Protein AF-0000000083149030 (afdb_homodimer)

Foldseek 3Di:
DDDDDDDDDPDDDDDDDDPPPDPPDPPDDPPPPPPPPPPLPFPDDDPPPPPPPPPCVVPQFQWDDFPHRTDHSVLLVVLLSLCVVAQCVVPVLDDSVQDLVRLCVQPVLLSLLSSLLSLLPDDVDVCSNVVCQVRSVVCLVCLLVDPGDLSSSLNSLLSCLFAPGFDDLVDADCNQVSLVSSLVSLVLQPLLPQQCSCVSDPDNDDGDDPVSNLSSPLSNLSSLLSNLLSCLLLLHQRDACPVSNPDPVVVVVSLVVDDLLSSLSSVLSNLLNVLLVVLVVLPLPDHDPVSLVVNVVSLVVSLVVLVVSCVSDNRLVSNLSSLLSNLLSLLLNLSDDPCSQVDCSLQVNLVSLLVNLVSVVVVCVVHPFLLSGTPSSVSSLLSSLLSLLLSLPADDHPPHPNVSSVVSNVSSLVSLVRNDSDPLGLSNLSSVLSVCSSPDQPAQADPVSHGNSHQPAGSSRSCSSVLSSVVSSCCVQPPVNPDPPPPPPPPVPPPPPPPDPDDPCPPPVPPPPPPPPSPNCPSSSCSNVCSSPPDPPPDDPDDDDDDDPDPDDPPPD/DPPDPDDPDPDDDDDDDPPPPDDPDPPDDPPPPPPPPPPLPFPDDDPPPPPPVPPCVVPQFQWDDFPHRTDHSVLLVVLLSLCVVAQCVVPVLDDSVQDLVRLCVQPVLLSVLSSLLSLLPDDVDVCSNVVCQVRSVVCLVCLLVDPGDLSSSLNSLLSCLFAPGFDDLVDADCNQVSLVSSLVSLVLQPLLPQQCSCVSDPDRDDGDDPVSNLSSPLSNLSSLLSNLLSCLLLLHQRDACPPSNPDPVVVVVSLVVDDLLSSLSSVLSNLLNVLLVVLVVLPLPDHDPVSLVVNVVSLVVSLVVLVVSCVSDNRLVSNLSSLLSNLLSLLLNLSDDPCSQVDCSLQVNLVSLLVNLVSVVVVCVVHPFLLSGTPSSVSSLLSSLLSLLLSLPADDHPPHPNVSSVVSNVSSLVSLVRNDSDPLALSNLSSVLSVCSSPDQPQQADPVSHGNSHQPAGSSRSCRSVLSSVVSSCCVQPPVNPPPPPPPPPPVPPPPPPPDDPDDCPPDVPPPPPPPPSPNCPSSSCSNVCSSVPDPPPDDDDDDDDDDPDPPDPPPD

Structure (mmCIF, N/CA/C/O backbone):
data_AF-0000000083149030-model_v1
#
loop_
_entity.id
_entity.type
_entity.pdbx_description
1 polymer 'Transcription factor domain-containing protein'
#
loop_
_atom_site.group_PDB
_atom_site.id
_atom_site.type_symbol
_atom_site.label_atom_id
_atom_site.label_alt_id
_atom_site.label_comp_id
_atom_site.label_asym_id
_atom_site.label_entity_id
_atom_site.label_seq_id
_atom_site.pdbx_PDB_ins_code
_atom_site.Cartn_x
_atom_site.Cartn_y
_atom_site.Cartn_z
_atom_site.occupancy
_atom_site.B_iso_or_equiv
_atom_site.auth_seq_id
_atom_site.auth_comp_id
_atom_site.auth_asym_id
_atom_site.auth_atom_id
_atom_site.pdbx_PDB_model_num
ATOM 1 N N . MET A 1 1 ? 42.281 -19.828 34.594 1 16.59 1 MET A N 1
ATOM 2 C CA . MET A 1 1 ? 42.656 -21.078 35.219 1 16.59 1 MET A CA 1
ATOM 3 C C . MET A 1 1 ? 41.5 -21.719 35.938 1 16.59 1 MET A C 1
ATOM 5 O O . MET A 1 1 ? 41.469 -22.938 36.156 1 16.59 1 MET A O 1
ATOM 9 N N . LEU A 1 2 ? 40.812 -20.938 36.781 1 17.39 2 LEU A N 1
ATOM 10 C CA . LEU A 1 2 ? 40.312 -21.516 38.031 1 17.39 2 LEU A CA 1
ATOM 11 C C . LEU A 1 2 ? 39.25 -22.562 37.781 1 17.39 2 LEU A C 1
ATOM 13 O O . LEU A 1 2 ? 38.344 -22.344 36.969 1 17.39 2 LEU A O 1
ATOM 17 N N . THR A 1 3 ? 39.375 -23.875 38.25 1 16.48 3 THR A N 1
ATOM 18 C CA . THR A 1 3 ? 39.344 -25.297 38.5 1 16.48 3 THR A CA 1
ATOM 19 C C . THR A 1 3 ? 38.094 -25.688 39.25 1 16.48 3 THR A C 1
ATOM 21 O O . THR A 1 3 ? 37.812 -26.875 39.469 1 16.48 3 THR A O 1
ATOM 24 N N . ALA A 1 4 ? 37.594 -24.719 40.062 1 15.48 4 ALA A N 1
ATOM 25 C CA . ALA A 1 4 ? 37.219 -25.344 41.312 1 15.48 4 ALA A CA 1
ATOM 26 C C . ALA A 1 4 ? 36.094 -26.344 41.125 1 15.48 4 ALA A C 1
ATOM 28 O O . ALA A 1 4 ? 36.125 -27.438 41.719 1 15.48 4 ALA A O 1
ATOM 29 N N . ALA A 1 5 ? 34.875 -25.969 40.719 1 15.55 5 ALA A N 1
ATOM 30 C CA . ALA A 1 5 ? 33.781 -26.234 41.656 1 15.55 5 ALA A CA 1
ATOM 31 C C . ALA A 1 5 ? 33.219 -27.625 41.469 1 15.55 5 ALA A C 1
ATOM 33 O O . ALA A 1 5 ? 32.656 -28.219 42.406 1 15.55 5 ALA A O 1
ATOM 34 N N . ALA A 1 6 ? 32.969 -28.188 40.219 1 18.39 6 ALA A N 1
ATOM 35 C CA . ALA A 1 6 ? 31.688 -28.875 40.094 1 18.39 6 ALA A CA 1
ATOM 36 C C . ALA A 1 6 ? 31.797 -30.312 40.562 1 18.39 6 ALA A C 1
ATOM 38 O O . ALA A 1 6 ? 32.219 -31.203 39.812 1 18.39 6 ALA A O 1
ATOM 39 N N . GLU A 1 7 ? 32.188 -30.547 41.688 1 17.23 7 GLU A N 1
ATOM 40 C CA . GLU A 1 7 ? 32.594 -31.906 42.062 1 17.23 7 GLU A CA 1
ATOM 41 C C . GLU A 1 7 ? 31.375 -32.844 42.156 1 17.23 7 GLU A C 1
ATOM 43 O O . GLU A 1 7 ? 31.531 -34.031 42.312 1 17.23 7 GLU A O 1
ATOM 48 N N . MET A 1 8 ? 30.141 -32.219 42.25 1 19.16 8 MET A N 1
ATOM 49 C CA . MET A 1 8 ? 29.406 -33 43.25 1 19.16 8 MET A CA 1
ATOM 50 C C . MET A 1 8 ? 29.156 -34.406 42.75 1 19.16 8 MET A C 1
ATOM 52 O O . MET A 1 8 ? 29.062 -34.656 41.562 1 19.16 8 MET A O 1
ATOM 56 N N . GLY A 1 9 ? 29.031 -35.406 43.625 1 17.94 9 GLY A N 1
ATOM 57 C CA . GLY A 1 9 ? 29.188 -36.844 43.906 1 17.94 9 GLY A CA 1
ATOM 58 C C . GLY A 1 9 ? 28.031 -37.688 43.438 1 17.94 9 GLY A C 1
ATOM 59 O O . GLY A 1 9 ? 26.875 -37.375 43.75 1 17.94 9 GLY A O 1
ATOM 60 N N . VAL A 1 10 ? 28.047 -38.219 42.25 1 19.75 10 VAL A N 1
ATOM 61 C CA . VAL A 1 10 ? 27.125 -39 41.438 1 19.75 10 VAL A CA 1
ATOM 62 C C . VAL A 1 10 ? 26.812 -40.312 42.125 1 19.75 10 VAL A C 1
ATOM 64 O O . VAL A 1 10 ? 27.688 -41.188 42.219 1 19.75 10 VAL A O 1
ATOM 67 N N . HIS A 1 11 ? 26.203 -40.188 43.25 1 18.02 11 HIS A N 1
ATOM 68 C CA . HIS A 1 11 ? 26.016 -41.406 44 1 18.02 11 HIS A CA 1
ATOM 69 C C . HIS A 1 11 ? 25.297 -42.469 43.156 1 18.02 11 HIS A C 1
ATOM 71 O O . HIS A 1 11 ? 24.469 -42.125 42.312 1 18.02 11 HIS A O 1
ATOM 77 N N . ALA A 1 12 ? 25.578 -43.844 43.312 1 18.61 12 ALA A N 1
ATOM 78 C CA . ALA A 1 12 ? 25.688 -45.156 42.625 1 18.61 12 ALA A CA 1
ATOM 79 C C . ALA A 1 12 ? 24.359 -45.906 42.688 1 18.61 12 ALA A C 1
ATOM 81 O O . ALA A 1 12 ? 24.188 -46.906 41.969 1 18.61 12 ALA A O 1
ATOM 82 N N . THR A 1 13 ? 23.359 -45.344 43.438 1 18.39 13 THR A N 1
ATOM 83 C CA . THR A 1 13 ? 22.797 -46.531 44.125 1 18.39 13 THR A CA 1
ATOM 84 C C . THR A 1 13 ? 22.172 -47.469 43.094 1 18.39 13 THR A C 1
ATOM 86 O O . THR A 1 13 ? 21.703 -47.031 42.031 1 18.39 13 THR A O 1
ATOM 89 N N . GLU A 1 14 ? 21.922 -48.875 43.406 1 17.12 14 GLU A N 1
ATOM 90 C CA . GLU A 1 14 ? 22.016 -50.281 43 1 17.12 14 GLU A CA 1
ATOM 91 C C . GLU A 1 14 ? 20.719 -50.75 42.344 1 17.12 14 GLU A C 1
ATOM 93 O O . GLU A 1 14 ? 20.75 -51.5 41.375 1 17.12 14 GLU A O 1
ATOM 98 N N . ASN A 1 15 ? 19.547 -50.344 42.844 1 19.58 15 ASN A N 1
ATOM 99 C CA . ASN A 1 15 ? 18.719 -51.5 43.156 1 19.58 15 ASN A CA 1
ATOM 100 C C . ASN A 1 15 ? 18.156 -52.125 41.875 1 19.58 15 ASN A C 1
ATOM 102 O O . ASN A 1 15 ? 17.766 -51.375 40.938 1 19.58 15 ASN A O 1
ATOM 106 N N . ASP A 1 16 ? 18.156 -53.469 41.656 1 18.02 16 ASP A N 1
ATOM 107 C CA . ASP A 1 16 ? 18.203 -54.562 40.688 1 18.02 16 ASP A CA 1
ATOM 108 C C . ASP A 1 16 ? 16.828 -54.844 40.094 1 18.02 16 ASP A C 1
ATOM 110 O O . ASP A 1 16 ? 16.734 -55.344 38.969 1 18.02 16 ASP A O 1
ATOM 114 N N . ALA A 1 17 ? 15.719 -54.781 40.906 1 21.19 17 ALA A N 1
ATOM 115 C CA . ALA A 1 17 ? 14.852 -55.938 40.781 1 21.19 17 ALA A CA 1
ATOM 116 C C . ALA A 1 17 ? 14.156 -55.969 39.438 1 21.19 17 ALA A C 1
ATOM 118 O O . ALA A 1 17 ? 13.844 -54.938 38.875 1 21.19 17 ALA A O 1
ATOM 119 N N . GLY A 1 18 ? 14.055 -57.094 38.75 1 19.19 18 GLY A N 1
ATOM 120 C CA . GLY A 1 18 ? 13.883 -57.781 37.469 1 19.19 18 GLY A CA 1
ATOM 121 C C . GLY A 1 18 ? 12.461 -57.719 36.938 1 19.19 18 GLY A C 1
ATOM 122 O O . GLY A 1 18 ? 12.125 -58.406 35.969 1 19.19 18 GLY A O 1
ATOM 123 N N . SER A 1 19 ? 11.523 -56.938 37.594 1 19.53 19 SER A N 1
ATOM 124 C CA . SER A 1 19 ? 10.195 -57.5 37.438 1 19.53 19 SER A CA 1
ATOM 125 C C . SER A 1 19 ? 9.812 -57.625 35.969 1 19.53 19 SER A C 1
ATOM 127 O O . SER A 1 19 ? 10.133 -56.75 35.156 1 19.53 19 SER A O 1
ATOM 129 N N . HIS A 1 20 ? 9.438 -58.812 35.562 1 19.25 20 HIS A N 1
ATOM 130 C CA . HIS A 1 20 ? 9.188 -59.531 34.312 1 19.25 20 HIS A CA 1
ATOM 131 C C . HIS A 1 20 ? 7.953 -59 33.594 1 19.25 20 HIS A C 1
ATOM 133 O O . HIS A 1 20 ? 7.492 -59.594 32.625 1 19.25 20 HIS A O 1
ATOM 139 N N . LEU A 1 21 ? 7.734 -57.719 33.531 1 18.78 21 LEU A N 1
ATOM 140 C CA . LEU A 1 21 ? 6.383 -57.406 33.125 1 18.78 21 LEU A CA 1
ATOM 141 C C . LEU A 1 21 ? 6.059 -58.062 31.781 1 18.78 21 LEU A C 1
ATOM 143 O O . LEU A 1 21 ? 6.875 -58.062 30.859 1 18.78 21 LEU A O 1
ATOM 147 N N . THR A 1 22 ? 5.055 -58.938 31.859 1 21.02 22 THR A N 1
ATOM 148 C CA . THR A 1 22 ? 4.453 -59.875 30.922 1 21.02 22 THR A CA 1
ATOM 149 C C . THR A 1 22 ? 4.012 -59.156 29.641 1 21.02 22 THR A C 1
ATOM 151 O O . THR A 1 22 ? 3.592 -58 29.688 1 21.02 22 THR A O 1
ATOM 154 N N . PRO A 1 23 ? 4.379 -59.719 28.453 1 20.31 23 PRO A N 1
ATOM 155 C CA . PRO A 1 23 ? 4.324 -59.219 27.078 1 20.31 23 PRO A CA 1
ATOM 156 C C . PRO A 1 23 ? 2.896 -58.938 26.594 1 20.31 23 PRO A C 1
ATOM 158 O O . PRO A 1 23 ? 2.08 -59.875 26.562 1 20.31 23 PRO A O 1
ATOM 161 N N . GLN A 1 24 ? 2.176 -57.969 27.219 1 19 24 GLN A N 1
ATOM 162 C CA . GLN A 1 24 ? 0.761 -57.906 26.875 1 19 24 GLN A CA 1
ATOM 163 C C . GLN A 1 24 ? 0.562 -58.031 25.359 1 19 24 GLN A C 1
ATOM 165 O O . GLN A 1 24 ? 1.396 -57.562 24.578 1 19 24 GLN A O 1
ATOM 170 N N . SER A 1 25 ? -0.478 -58.812 25.016 1 20.77 25 SER A N 1
ATOM 171 C CA . SER A 1 25 ? -0.995 -59.438 23.812 1 20.77 25 SER A CA 1
ATOM 172 C C . SER A 1 25 ? -1.318 -58.375 22.75 1 20.77 25 SER A C 1
ATOM 174 O O . SER A 1 25 ? -1.786 -57.281 23.062 1 20.77 25 SER A O 1
ATOM 176 N N . GLN A 1 26 ? -0.733 -58.531 21.547 1 19.78 26 GLN A N 1
ATOM 177 C CA . GLN A 1 26 ? -0.666 -57.781 20.297 1 19.78 26 GLN A CA 1
ATOM 178 C C . GLN A 1 26 ? -2.053 -57.625 19.688 1 19.78 26 GLN A C 1
ATOM 180 O O . GLN A 1 26 ? -2.686 -58.594 19.266 1 19.78 26 GLN A O 1
ATOM 185 N N . SER A 1 27 ? -2.992 -56.875 20.391 1 22.19 27 SER A N 1
ATOM 186 C CA . SER A 1 27 ? -4.336 -56.875 19.812 1 22.19 27 SER A CA 1
ATOM 187 C C . SER A 1 27 ? -4.301 -56.594 18.312 1 22.19 27 SER A C 1
ATOM 189 O O . SER A 1 27 ? -3.455 -55.844 17.844 1 22.19 27 SER A O 1
ATOM 191 N N . PRO A 1 28 ? -5.07 -57.406 17.5 1 22.83 28 PRO A N 1
ATOM 192 C CA . PRO A 1 28 ? -5.043 -57.5 16.047 1 22.83 28 PRO A CA 1
ATOM 193 C C . PRO A 1 28 ? -5.34 -56.188 15.359 1 22.83 28 PRO A C 1
ATOM 195 O O . PRO A 1 28 ? -5.945 -55.281 15.961 1 22.83 28 PRO A O 1
ATOM 198 N N . PRO A 1 29 ? -4.691 -55.875 14.172 1 21.69 29 PRO A N 1
ATOM 199 C CA . PRO A 1 29 ? -4.684 -54.625 13.406 1 21.69 29 PRO A CA 1
ATOM 200 C C . PRO A 1 29 ? -6.082 -54.188 12.953 1 21.69 29 PRO A C 1
ATOM 202 O O . PRO A 1 29 ? -6.863 -55.031 12.484 1 21.69 29 PRO A O 1
ATOM 205 N N . ILE A 1 30 ? -6.82 -53.375 13.75 1 24.25 30 ILE A N 1
ATOM 206 C CA . ILE A 1 30 ? -8.164 -52.938 13.391 1 24.25 30 ILE A CA 1
ATOM 207 C C . ILE A 1 30 ? -8.188 -52.5 11.93 1 24.25 30 ILE A C 1
ATOM 209 O O . ILE A 1 30 ? -7.367 -51.688 11.516 1 24.25 30 ILE A O 1
ATOM 213 N N . SER A 1 31 ? -8.797 -53.281 11.031 1 21.2 31 SER A N 1
ATOM 214 C CA . SER A 1 31 ? -9.008 -53.094 9.602 1 21.2 31 SER A CA 1
ATOM 215 C C . SER A 1 31 ? -9.602 -51.719 9.32 1 21.2 31 SER A C 1
ATOM 217 O O . SER A 1 31 ? -10.633 -51.344 9.898 1 21.2 31 SER A O 1
ATOM 219 N N . TYR A 1 32 ? -8.789 -50.719 9.062 1 21.17 32 TYR A N 1
ATOM 220 C CA . TYR A 1 32 ? -9.188 -49.344 8.766 1 21.17 32 TYR A CA 1
ATOM 221 C C . TYR A 1 32 ? -10.227 -49.312 7.648 1 21.17 32 TYR A C 1
ATOM 223 O O . TYR A 1 32 ? -9.984 -49.812 6.547 1 21.17 32 TYR A O 1
ATOM 231 N N . ALA A 1 33 ? -11.5 -49.5 7.996 1 25.12 33 ALA A N 1
ATOM 232 C CA . ALA A 1 33 ? -12.594 -49.406 7.027 1 25.12 33 ALA A CA 1
ATOM 233 C C . ALA A 1 33 ? -12.438 -48.188 6.129 1 25.12 33 ALA A C 1
ATOM 235 O O . ALA A 1 33 ? -12.086 -47.094 6.602 1 25.12 33 ALA A O 1
ATOM 236 N N . GLU A 1 34 ? -12.297 -48.469 4.887 1 22.64 34 GLU A N 1
ATOM 237 C CA . GLU A 1 34 ? -12.195 -47.531 3.75 1 22.64 34 GLU A CA 1
ATOM 238 C C . GLU A 1 34 ? -13.344 -46.531 3.74 1 22.64 34 GLU A C 1
ATOM 240 O O . GLU A 1 34 ? -14.492 -46.906 3.5 1 22.64 34 GLU A O 1
ATOM 245 N N . THR A 1 35 ? -13.438 -45.719 4.777 1 24.09 35 THR A N 1
ATOM 246 C CA . THR A 1 35 ? -14.562 -44.781 4.73 1 24.09 35 THR A CA 1
ATOM 247 C C . THR A 1 35 ? -14.688 -44.156 3.348 1 24.09 35 THR A C 1
ATOM 249 O O . THR A 1 35 ? -13.742 -43.562 2.846 1 24.09 35 THR A O 1
ATOM 252 N N . THR A 1 36 ? -15.586 -44.688 2.529 1 24.36 36 THR A N 1
ATOM 253 C CA . THR A 1 36 ? -15.977 -44.156 1.226 1 24.36 36 THR A CA 1
ATOM 254 C C . THR A 1 36 ? -16.281 -42.688 1.307 1 24.36 36 THR A C 1
ATOM 256 O O . THR A 1 36 ? -17.109 -42.25 2.102 1 24.36 36 THR A O 1
ATOM 259 N N . VAL A 1 37 ? -15.312 -41.844 1.188 1 26.7 37 VAL A N 1
ATOM 260 C CA . VAL A 1 37 ? -15.43 -40.406 1.122 1 26.7 37 VAL A CA 1
ATOM 261 C C . VAL A 1 37 ? -16.594 -40.031 0.202 1 26.7 37 VAL A C 1
ATOM 263 O O . VAL A 1 37 ? -16.641 -40.438 -0.956 1 26.7 37 VAL A O 1
ATOM 266 N N . PRO A 1 38 ? -17.781 -39.844 0.825 1 26.17 38 PRO A N 1
ATOM 267 C CA . PRO A 1 38 ? -18.906 -39.5 -0.034 1 26.17 38 PRO A CA 1
ATOM 268 C C . PRO A 1 38 ? -18.531 -38.469 -1.102 1 26.17 38 PRO A C 1
ATOM 270 O O . PRO A 1 38 ? -17.609 -37.656 -0.905 1 26.17 38 PRO A O 1
ATOM 273 N N . SER A 1 39 ? -18.719 -38.812 -2.32 1 25.67 39 SER A N 1
ATOM 274 C CA . SER A 1 39 ? -18.531 -38 -3.516 1 25.67 39 SER A CA 1
ATOM 275 C C . SER A 1 39 ? -19.203 -36.656 -3.363 1 25.67 39 SER A C 1
ATOM 277 O O . SER A 1 39 ? -20.422 -36.562 -3.172 1 25.67 39 SER A O 1
ATOM 279 N N . VAL A 1 40 ? -18.609 -35.812 -2.627 1 29.06 40 VAL A N 1
ATOM 280 C CA . VAL A 1 40 ? -19.125 -34.469 -2.498 1 29.06 40 VAL A CA 1
ATOM 281 C C . VAL A 1 40 ? -19.594 -33.969 -3.859 1 29.06 40 VAL A C 1
ATOM 283 O O . VAL A 1 40 ? -18.812 -33.875 -4.801 1 29.06 40 VAL A O 1
ATOM 286 N N . SER A 1 41 ? -20.891 -34.312 -4.23 1 26.66 41 SER A N 1
ATOM 287 C CA . SER A 1 41 ? -21.562 -33.812 -5.426 1 26.66 41 SER A CA 1
ATOM 288 C C . SER A 1 41 ? -21.344 -32.312 -5.598 1 26.66 41 SER A C 1
ATOM 290 O O . SER A 1 41 ? -21.375 -31.562 -4.625 1 26.66 41 SER A O 1
ATOM 292 N N . LEU A 1 42 ? -20.625 -31.953 -6.508 1 29.53 42 LEU A N 1
ATOM 293 C CA . LEU A 1 42 ? -20.469 -30.578 -7.004 1 29.53 42 LEU A CA 1
ATOM 294 C C . LEU A 1 42 ? -21.828 -29.875 -7.066 1 29.53 42 LEU A C 1
ATOM 296 O O . LEU A 1 42 ? -22.812 -30.453 -7.539 1 29.53 42 LEU A O 1
ATOM 300 N N . GLY A 1 43 ? -22.281 -29.203 -6.07 1 30.64 43 GLY A N 1
ATOM 301 C CA . GLY A 1 43 ? -23.547 -28.469 -6.121 1 30.64 43 GLY A CA 1
ATOM 302 C C . GLY A 1 43 ? -23.906 -28 -7.52 1 30.64 43 GLY A C 1
ATOM 303 O O . GLY A 1 43 ? -23.078 -28.078 -8.438 1 30.64 43 GLY A O 1
ATOM 304 N N . PRO A 1 44 ? -25.234 -27.922 -7.855 1 32.06 44 PRO A N 1
ATOM 305 C CA . PRO A 1 44 ? -25.734 -27.609 -9.195 1 32.06 44 PRO A CA 1
ATOM 306 C C . PRO A 1 44 ? -25.047 -26.391 -9.812 1 32.06 44 PRO A C 1
ATOM 308 O O . PRO A 1 44 ? -24.547 -25.531 -9.086 1 32.06 44 PRO A O 1
ATOM 311 N N . PRO A 1 45 ? -24.531 -26.484 -11 1 32.5 45 PRO A N 1
ATOM 312 C CA . PRO A 1 45 ? -23.969 -25.344 -11.727 1 32.5 45 PRO A CA 1
ATOM 313 C C . PRO A 1 45 ? -24.828 -24.094 -11.586 1 32.5 45 PRO A C 1
ATOM 315 O O . PRO A 1 45 ? -26.031 -24.172 -11.352 1 32.5 45 PRO A O 1
ATOM 318 N N . LEU A 1 46 ? -24.328 -23.047 -11.133 1 33.97 46 LEU A N 1
ATOM 319 C CA . LEU A 1 46 ? -25.094 -21.812 -11.109 1 33.97 46 LEU A CA 1
ATOM 320 C C . LEU A 1 46 ? -25.984 -21.703 -12.352 1 33.97 46 LEU A C 1
ATOM 322 O O . LEU A 1 46 ? -25.578 -22.094 -13.445 1 33.97 46 LEU A O 1
ATOM 326 N N . PRO A 1 47 ? -27.344 -21.734 -12.25 1 32 47 PRO A N 1
ATOM 327 C CA . PRO A 1 47 ? -28.25 -21.656 -13.406 1 32 47 PRO A CA 1
ATOM 328 C C . PRO A 1 47 ? -27.75 -20.688 -14.469 1 32 47 PRO A C 1
ATOM 330 O O . PRO A 1 47 ? -27.156 -19.656 -14.141 1 32 47 PRO A O 1
ATOM 333 N N . ARG A 1 48 ? -27.406 -21.172 -15.672 1 34.72 48 ARG A N 1
ATOM 334 C CA . ARG A 1 48 ? -27.219 -20.297 -16.828 1 34.72 48 ARG A CA 1
ATOM 335 C C . ARG A 1 48 ? -28.266 -19.188 -16.859 1 34.72 48 ARG A C 1
ATOM 337 O O . ARG A 1 48 ? -29.469 -19.469 -16.891 1 34.72 48 ARG A O 1
ATOM 344 N N . ILE A 1 49 ? -28.094 -18.156 -16.188 1 34.94 49 ILE A N 1
ATOM 345 C CA . ILE A 1 49 ? -29.016 -17.047 -16.406 1 34.94 49 ILE A CA 1
ATOM 346 C C . ILE A 1 49 ? -29.281 -16.875 -17.891 1 34.94 49 ILE A C 1
ATOM 348 O O . ILE A 1 49 ? -28.391 -16.531 -18.656 1 34.94 49 ILE A O 1
ATOM 352 N N . GLU A 1 50 ? -30.141 -17.688 -18.453 1 33.47 50 GLU A N 1
ATOM 353 C CA . GLU A 1 50 ? -30.656 -17.391 -19.797 1 33.47 50 GLU A CA 1
ATOM 354 C C . GLU A 1 50 ? -31.078 -15.922 -19.906 1 33.47 50 GLU A C 1
ATOM 356 O O . GLU A 1 50 ? -31.938 -15.453 -19.141 1 33.47 50 GLU A O 1
ATOM 361 N N . TYR A 1 51 ? -30.141 -15.07 -20.281 1 35.19 51 TYR A N 1
ATOM 362 C CA . TYR A 1 51 ? -30.547 -13.711 -20.609 1 35.19 51 TYR A CA 1
ATOM 363 C C . TYR A 1 51 ? -31.844 -13.703 -21.406 1 35.19 51 TYR A C 1
ATOM 365 O O . TYR A 1 51 ? -31.953 -14.398 -22.422 1 35.19 51 TYR A O 1
ATOM 373 N N . ALA A 1 52 ? -32.969 -13.555 -20.812 1 33.84 52 ALA A N 1
ATOM 374 C CA . ALA A 1 52 ? -34.156 -13.312 -21.609 1 33.84 52 ALA A CA 1
ATOM 375 C C . ALA A 1 52 ? -33.875 -12.289 -22.719 1 33.84 52 ALA A C 1
ATOM 377 O O . ALA A 1 52 ? -33.375 -11.203 -22.438 1 33.84 52 ALA A O 1
ATOM 378 N N . PRO A 1 53 ? -33.875 -12.477 -24 1 39.12 53 PRO A N 1
ATOM 379 C CA . PRO A 1 53 ? -33.719 -11.578 -25.141 1 39.12 53 PRO A CA 1
ATOM 380 C C . PRO A 1 53 ? -34.438 -10.242 -24.953 1 39.12 53 PRO A C 1
ATOM 382 O O . PRO A 1 53 ? -34.281 -9.32 -25.734 1 39.12 53 PRO A O 1
ATOM 385 N N . GLY A 1 54 ? -35.406 -10.141 -24.141 1 37.97 54 GLY A N 1
ATOM 386 C CA . GLY A 1 54 ? -36.312 -9 -24.141 1 37.97 54 GLY A CA 1
ATOM 387 C C . GLY A 1 54 ? -35.688 -7.738 -23.578 1 37.97 54 GLY A C 1
ATOM 388 O O . GLY A 1 54 ? -35.969 -6.633 -24.047 1 37.97 54 GLY A O 1
ATOM 389 N N . GLU A 1 55 ? -35.125 -7.711 -22.391 1 40.97 55 GLU A N 1
ATOM 390 C CA . GLU A 1 55 ? -34.688 -6.492 -21.703 1 40.97 55 GLU A CA 1
ATOM 391 C C . GLU A 1 55 ? -33.438 -5.914 -22.328 1 40.97 55 GLU A C 1
ATOM 393 O O . GLU A 1 55 ? -33 -4.801 -22 1 40.97 55 GLU A O 1
ATOM 398 N N . ARG A 1 56 ? -32.531 -6.594 -22.953 1 50.09 56 ARG A N 1
ATOM 399 C CA . ARG A 1 56 ? -31.422 -6.047 -23.734 1 50.09 56 ARG A CA 1
ATOM 400 C C . ARG A 1 56 ? -31.953 -5.211 -24.906 1 50.09 56 ARG A C 1
ATOM 402 O O . ARG A 1 56 ? -31.203 -4.484 -25.547 1 50.09 56 ARG A O 1
ATOM 409 N N . ALA A 1 57 ? -33.156 -5.473 -25.266 1 53.81 57 ALA A N 1
ATOM 410 C CA . ALA A 1 57 ? -33.781 -4.738 -26.359 1 53.81 57 ALA A CA 1
ATOM 411 C C . ALA A 1 57 ? -33.875 -3.246 -26.047 1 53.81 57 ALA A C 1
ATOM 413 O O . ALA A 1 57 ? -33.781 -2.414 -26.969 1 53.81 57 ALA A O 1
ATOM 414 N N . ALA A 1 58 ? -33.875 -2.809 -24.656 1 63.41 58 ALA A N 1
ATOM 415 C CA . ALA A 1 58 ? -34.188 -1.408 -24.375 1 63.41 58 ALA A CA 1
ATOM 416 C C . ALA A 1 58 ? -32.906 -0.562 -24.328 1 63.41 58 ALA A C 1
ATOM 418 O O . ALA A 1 58 ? -32.969 0.662 -24.469 1 63.41 58 ALA A O 1
ATOM 419 N N . ASP A 1 59 ? -31.609 -1.124 -24.281 1 84.81 59 ASP A N 1
ATOM 420 C CA . ASP A 1 59 ? -30.375 -0.361 -24.297 1 84.81 59 ASP A CA 1
ATOM 421 C C . ASP A 1 59 ? -29.312 -1.047 -25.156 1 84.81 59 ASP A C 1
ATOM 423 O O . ASP A 1 59 ? -28.344 -1.59 -24.641 1 84.81 59 ASP A O 1
ATOM 427 N N . PRO A 1 60 ? -29.641 -1.04 -26.484 1 90.56 60 PRO A N 1
ATOM 428 C CA . PRO A 1 60 ? -28.703 -1.742 -27.375 1 90.56 60 PRO A CA 1
ATOM 429 C C . PRO A 1 60 ? -27.25 -1.279 -27.188 1 90.56 60 PRO A C 1
ATOM 431 O O . PRO A 1 60 ? -27 -0.078 -27.078 1 90.56 60 PRO A O 1
ATOM 434 N N . THR A 1 61 ? -26.297 -2.266 -27.188 1 95.94 61 THR A N 1
ATOM 435 C CA . THR A 1 61 ? -24.875 -1.994 -26.938 1 95.94 61 THR A CA 1
ATOM 436 C C . THR A 1 61 ? -24.297 -1.115 -28.047 1 95.94 61 THR A C 1
ATOM 438 O O . THR A 1 61 ? -24.609 -1.308 -29.219 1 95.94 61 THR A O 1
ATOM 441 N N . VAL A 1 62 ? -23.547 -0.155 -27.656 1 96.69 62 VAL A N 1
ATOM 442 C CA . VAL A 1 62 ? -22.891 0.75 -28.609 1 96.69 62 VAL A CA 1
ATOM 443 C C . VAL A 1 62 ? -21.422 0.381 -28.734 1 96.69 62 VAL A C 1
ATOM 445 O O . VAL A 1 62 ? -20.781 0.005 -27.75 1 96.69 62 VAL A O 1
ATOM 448 N N . SER A 1 63 ? -20.938 0.467 -30.016 1 97.19 63 SER A N 1
ATOM 449 C CA . SER A 1 63 ? -19.516 0.218 -30.25 1 97.19 63 SER A CA 1
ATOM 450 C C . SER A 1 63 ? -18.641 1.251 -29.547 1 97.19 63 SER A C 1
ATOM 452 O O . SER A 1 63 ? -19.062 2.396 -29.359 1 97.19 63 SER A O 1
ATOM 454 N N . ARG A 1 64 ? -17.516 0.837 -29.141 1 97.56 64 ARG A N 1
ATOM 455 C CA . ARG A 1 64 ? -16.609 1.721 -28.406 1 97.56 64 ARG A CA 1
ATOM 456 C C . ARG A 1 64 ? -15.172 1.546 -28.891 1 97.56 64 ARG A C 1
ATOM 458 O O . ARG A 1 64 ? -14.836 0.531 -29.5 1 97.56 64 ARG A O 1
ATOM 465 N N . SER A 1 65 ? -14.375 2.568 -28.656 1 97.38 65 SER A N 1
ATOM 466 C CA . SER A 1 65 ? -12.969 2.541 -29.047 1 97.38 65 SER A CA 1
ATOM 467 C C . SER A 1 65 ? -12.062 2.92 -27.875 1 97.38 65 SER A C 1
ATOM 469 O O . SER A 1 65 ? -12.438 3.748 -27.031 1 97.38 65 SER A O 1
ATOM 471 N N . LEU A 1 66 ? -10.953 2.314 -27.734 1 97.06 66 LEU A N 1
ATOM 472 C CA . LEU A 1 66 ? -9.922 2.621 -26.75 1 97.06 66 LEU A CA 1
ATOM 473 C C . LEU A 1 66 ? -8.562 2.795 -27.422 1 97.06 66 LEU A C 1
ATOM 475 O O . LEU A 1 66 ? -7.984 1.829 -27.922 1 97.06 66 LEU A O 1
ATOM 479 N N . ASP A 1 67 ? -8.07 4 -27.406 1 94.69 67 ASP A N 1
ATOM 480 C CA . ASP A 1 67 ? -6.781 4.363 -27.969 1 94.69 67 ASP A CA 1
ATOM 481 C C . ASP A 1 67 ? -6.641 3.826 -29.391 1 94.69 67 ASP A C 1
ATOM 483 O O . ASP A 1 67 ? -5.656 3.156 -29.719 1 94.69 67 ASP A O 1
ATOM 487 N N . GLY A 1 68 ? -7.617 3.906 -30.203 1 94.19 68 GLY A N 1
ATOM 488 C CA . GLY A 1 68 ? -7.57 3.562 -31.609 1 94.19 68 GLY A CA 1
ATOM 489 C C . GLY A 1 68 ? -8.055 2.152 -31.906 1 94.19 68 GLY A C 1
ATOM 490 O O . GLY A 1 68 ? -8.211 1.771 -33.062 1 94.19 68 GLY A O 1
ATOM 491 N N . VAL A 1 69 ? -8.273 1.272 -30.938 1 97 69 VAL A N 1
ATOM 492 C CA . VAL A 1 69 ? -8.789 -0.079 -31.125 1 97 69 VAL A CA 1
ATOM 493 C C . VAL A 1 69 ? -10.312 -0.07 -31.031 1 97 69 VAL A C 1
ATOM 495 O O . VAL A 1 69 ? -10.867 0.208 -29.953 1 97 69 VAL A O 1
ATOM 498 N N . GLU A 1 70 ? -10.906 -0.391 -32.094 1 96.88 70 GLU A N 1
ATOM 499 C CA . GLU A 1 70 ? -12.367 -0.386 -32.125 1 96.88 70 GLU A CA 1
ATOM 500 C C . GLU A 1 70 ? -12.93 -1.765 -31.797 1 96.88 70 GLU A C 1
ATOM 502 O O . GLU A 1 70 ? -12.469 -2.775 -32.344 1 96.88 70 GLU A O 1
ATOM 507 N N . VAL A 1 71 ? -13.836 -1.782 -30.906 1 98 71 VAL A N 1
ATOM 508 C CA . VAL A 1 71 ? -14.57 -2.994 -30.547 1 98 71 VAL A CA 1
ATOM 509 C C . VAL A 1 71 ? -16.047 -2.814 -30.875 1 98 71 VAL A C 1
ATOM 511 O O . VAL A 1 71 ? -16.703 -1.911 -30.344 1 98 71 VAL A O 1
ATOM 514 N N . THR A 1 72 ? -16.547 -3.65 -31.688 1 97.5 72 THR A N 1
ATOM 515 C CA . THR A 1 72 ? -17.922 -3.518 -32.188 1 97.5 72 THR A CA 1
ATOM 516 C C . THR A 1 72 ? -18.922 -3.895 -31.109 1 97.5 72 THR A C 1
ATOM 518 O O . THR A 1 72 ? -18.578 -4.559 -30.125 1 97.5 72 THR A O 1
ATOM 521 N N . ALA A 1 73 ? -20.188 -3.502 -31.328 1 97.75 73 ALA A N 1
ATOM 522 C CA . ALA A 1 73 ? -21.266 -3.805 -30.391 1 97.75 73 ALA A CA 1
ATOM 523 C C . ALA A 1 73 ? -21.438 -5.312 -30.203 1 97.75 73 ALA A C 1
ATOM 525 O O . ALA A 1 73 ? -21.641 -5.793 -29.094 1 97.75 73 ALA A O 1
ATOM 526 N N . ASP A 1 74 ? -21.281 -5.992 -31.266 1 96.75 74 ASP A N 1
ATOM 527 C CA . ASP A 1 74 ? -21.422 -7.445 -31.219 1 96.75 74 ASP A CA 1
ATOM 528 C C . ASP A 1 74 ? -20.281 -8.07 -30.406 1 96.75 74 ASP A C 1
ATOM 530 O O . ASP A 1 74 ? -20.516 -8.992 -29.609 1 96.75 74 ASP A O 1
ATOM 534 N N . GLU A 1 75 ? -19.094 -7.629 -30.672 1 97.62 75 GLU A N 1
ATOM 535 C CA . GLU A 1 75 ? -17.938 -8.141 -29.938 1 97.62 75 GLU A CA 1
ATOM 536 C C . GLU A 1 75 ? -18.078 -7.855 -28.438 1 97.62 75 GLU A C 1
ATOM 538 O O . GLU A 1 75 ? -17.703 -8.688 -27.609 1 97.62 75 GLU A O 1
ATOM 543 N N . ILE A 1 76 ? -18.547 -6.66 -28.078 1 98.25 76 ILE A N 1
ATOM 544 C CA . ILE A 1 76 ? -18.75 -6.289 -26.688 1 98.25 76 ILE A CA 1
ATOM 545 C C . ILE A 1 76 ? -19.75 -7.23 -26.031 1 98.25 76 ILE A C 1
ATOM 547 O O . ILE A 1 76 ? -19.5 -7.762 -24.953 1 98.25 76 ILE A O 1
ATOM 551 N N . ASP A 1 77 ? -20.859 -7.465 -26.688 1 97.75 77 ASP A N 1
ATOM 552 C CA . ASP A 1 77 ? -21.891 -8.352 -26.141 1 97.75 77 ASP A CA 1
ATOM 553 C C . ASP A 1 77 ? -21.359 -9.766 -25.953 1 97.75 77 ASP A C 1
ATOM 555 O O . ASP A 1 77 ? -21.625 -10.406 -24.938 1 97.75 77 ASP A O 1
ATOM 559 N N . GLU A 1 78 ? -20.625 -10.219 -26.922 1 97.75 78 GLU A N 1
ATOM 560 C CA . GLU A 1 78 ? -20.078 -11.57 -26.844 1 97.75 78 GLU A CA 1
ATOM 561 C C . GLU A 1 78 ? -19.078 -11.695 -25.703 1 97.75 78 GLU A C 1
ATOM 563 O O . GLU A 1 78 ? -19.047 -12.703 -25 1 97.75 78 GLU A O 1
ATOM 568 N N . ASN A 1 79 ? -18.234 -10.719 -25.547 1 98.06 79 ASN A N 1
ATOM 569 C CA . ASN A 1 79 ? -17.234 -10.758 -24.469 1 98.06 79 ASN A CA 1
ATOM 570 C C . ASN A 1 79 ? -17.875 -10.656 -23.094 1 98.06 79 ASN A C 1
ATOM 572 O O . ASN A 1 79 ? -17.438 -11.312 -22.156 1 98.06 79 ASN A O 1
ATOM 576 N N . PHE A 1 80 ? -18.875 -9.812 -22.922 1 98.19 80 PHE A N 1
ATOM 577 C CA . PHE A 1 80 ? -19.594 -9.75 -21.641 1 98.19 80 PHE A CA 1
ATOM 578 C C . PHE A 1 80 ? -20.266 -11.078 -21.344 1 98.19 80 PHE A C 1
ATOM 580 O O . PHE A 1 80 ? -20.25 -11.539 -20.203 1 98.19 80 PHE A O 1
ATOM 587 N N . GLN A 1 81 ? -20.844 -11.641 -22.359 1 97.12 81 GLN A N 1
ATOM 588 C CA . GLN A 1 81 ? -21.453 -12.953 -22.188 1 97.12 81 GLN A CA 1
ATOM 589 C C . GLN A 1 81 ? -20.406 -13.992 -21.781 1 97.12 81 GLN A C 1
ATOM 591 O O . GLN A 1 81 ? -20.641 -14.805 -20.891 1 97.12 81 GLN A O 1
ATOM 596 N N . LEU A 1 82 ? -19.344 -13.969 -22.531 1 96.88 82 LEU A N 1
ATOM 597 C CA . LEU A 1 82 ? -18.25 -14.883 -22.234 1 96.88 82 LEU A CA 1
ATOM 598 C C . LEU A 1 82 ? -17.766 -14.711 -20.797 1 96.88 82 LEU A C 1
ATOM 600 O O . LEU A 1 82 ? -17.5 -15.703 -20.109 1 96.88 82 LEU A O 1
ATOM 604 N N . PHE A 1 83 ? -17.609 -13.5 -20.328 1 98.06 83 PHE A N 1
ATOM 605 C CA . PHE A 1 83 ? -17.156 -13.211 -18.969 1 98.06 83 PHE A CA 1
ATOM 606 C C . PHE A 1 83 ? -18.094 -13.828 -17.938 1 98.06 83 PHE A C 1
ATOM 608 O O . PHE A 1 83 ? -17.656 -14.5 -17.016 1 98.06 83 PHE A O 1
ATOM 615 N N . PHE A 1 84 ? -19.359 -13.555 -18.078 1 97.44 84 PHE A N 1
ATOM 616 C CA . PHE A 1 84 ? -20.312 -14.008 -17.078 1 97.44 84 PHE A CA 1
ATOM 617 C C . PHE A 1 84 ? -20.5 -15.523 -17.141 1 97.44 84 PHE A C 1
ATOM 619 O O . PHE A 1 84 ? -20.766 -16.156 -16.109 1 97.44 84 PHE A O 1
ATOM 626 N N . ASP A 1 85 ? -20.172 -16.141 -18.25 1 95.19 85 ASP A N 1
ATOM 627 C CA . ASP A 1 85 ? -20.312 -17.578 -18.406 1 95.19 85 ASP A CA 1
ATOM 628 C C . ASP A 1 85 ? -19.109 -18.312 -17.812 1 95.19 85 ASP A C 1
ATOM 630 O O . ASP A 1 85 ? -19.25 -19.391 -17.234 1 95.19 85 ASP A O 1
ATOM 634 N N . GLN A 1 86 ? -17.969 -17.672 -18.016 1 95.06 86 GLN A N 1
ATOM 635 C CA . GLN A 1 86 ? -16.781 -18.5 -17.766 1 95.06 86 GLN A CA 1
ATOM 636 C C . GLN A 1 86 ? -15.945 -17.922 -16.641 1 95.06 86 GLN A C 1
ATOM 638 O O . GLN A 1 86 ? -15.234 -18.656 -15.953 1 95.06 86 GLN A O 1
ATOM 643 N N . TYR A 1 87 ? -15.93 -16.641 -16.406 1 96.5 87 TYR A N 1
ATOM 644 C CA . TYR A 1 87 ? -14.977 -16.016 -15.5 1 96.5 87 TYR A CA 1
ATOM 645 C C . TYR A 1 87 ? -15.648 -15.586 -14.203 1 96.5 87 TYR A C 1
ATOM 647 O O . TYR A 1 87 ? -15.047 -15.688 -13.125 1 96.5 87 TYR A O 1
ATOM 655 N N . ALA A 1 88 ? -16.891 -15.211 -14.227 1 95.69 88 ALA A N 1
ATOM 656 C CA . ALA A 1 88 ? -17.594 -14.625 -13.086 1 95.69 88 ALA A CA 1
ATOM 657 C C . ALA A 1 88 ? -17.672 -15.609 -11.922 1 95.69 88 ALA A C 1
ATOM 659 O O . ALA A 1 88 ? -17.734 -15.203 -10.758 1 95.69 88 ALA A O 1
ATOM 660 N N . GLN A 1 89 ? -17.609 -16.891 -12.195 1 91.06 89 GLN A N 1
ATOM 661 C CA . GLN A 1 89 ? -17.719 -17.906 -11.156 1 91.06 89 GLN A CA 1
ATOM 662 C C . GLN A 1 89 ? -16.531 -17.844 -10.195 1 91.06 89 GLN A C 1
ATOM 664 O O . GLN A 1 89 ? -16.656 -18.234 -9.031 1 91.06 89 GLN A O 1
ATOM 669 N N . PHE A 1 90 ? -15.398 -17.406 -10.672 1 92.31 90 PHE A N 1
ATOM 670 C CA . PHE A 1 90 ? -14.203 -17.344 -9.836 1 92.31 90 PHE A CA 1
ATOM 671 C C . PHE A 1 90 ? -14.195 -16.078 -8.992 1 92.31 90 PHE A C 1
ATOM 673 O O . PHE A 1 90 ? -13.555 -16.031 -7.941 1 92.31 90 PHE A O 1
ATOM 680 N N . LEU A 1 91 ? -14.844 -15.047 -9.492 1 95 91 LEU A N 1
ATOM 681 C CA . LEU A 1 91 ? -14.938 -13.758 -8.82 1 95 91 LEU A CA 1
ATOM 682 C C . LEU A 1 91 ? -16.297 -13.117 -9.062 1 95 91 LEU A C 1
ATOM 684 O O . LEU A 1 91 ? -16.422 -12.219 -9.898 1 95 91 LEU A O 1
ATOM 688 N N . PRO A 1 92 ? -17.297 -13.523 -8.297 1 93.62 92 PRO A N 1
ATOM 689 C CA . PRO A 1 92 ? -18.672 -13.078 -8.523 1 93.62 92 PRO A CA 1
ATOM 690 C C . PRO A 1 92 ? -18.938 -11.695 -7.934 1 93.62 92 PRO A C 1
ATOM 692 O O . PRO A 1 92 ? -19.766 -11.562 -7.027 1 93.62 92 PRO A O 1
ATOM 695 N N . ILE A 1 93 ? -18.422 -10.664 -8.523 1 95.62 93 ILE A N 1
ATOM 696 C CA . ILE A 1 93 ? -18.547 -9.32 -7.961 1 95.62 93 ILE A CA 1
ATOM 697 C C . ILE A 1 93 ? -19.344 -8.43 -8.906 1 95.62 93 ILE A C 1
ATOM 699 O O . ILE A 1 93 ? -19.672 -7.293 -8.562 1 95.62 93 ILE A O 1
ATOM 703 N N . LEU A 1 94 ? -19.641 -8.891 -10.07 1 97.19 94 LEU A N 1
ATOM 704 C CA . LEU A 1 94 ? -20.375 -8.086 -11.047 1 97.19 94 LEU A CA 1
ATOM 705 C C . LEU A 1 94 ? -21.797 -8.594 -11.211 1 97.19 94 LEU A C 1
ATOM 707 O O . LEU A 1 94 ? -22.078 -9.773 -10.961 1 97.19 94 LEU A O 1
ATOM 711 N N . ASP A 1 95 ? -22.656 -7.707 -11.586 1 95.31 95 ASP A N 1
ATOM 712 C CA . ASP A 1 95 ? -24.062 -8.023 -11.828 1 95.31 95 ASP A CA 1
ATOM 713 C C . ASP A 1 95 ? -24.328 -8.25 -13.312 1 95.31 95 ASP A C 1
ATOM 715 O O . ASP A 1 95 ? -24.219 -7.332 -14.117 1 95.31 95 ASP A O 1
ATOM 719 N N . PRO A 1 96 ? -24.781 -9.445 -13.633 1 94.94 96 PRO A N 1
ATOM 720 C CA . PRO A 1 96 ? -25.031 -9.75 -15.047 1 94.94 96 PRO A CA 1
ATOM 721 C C . PRO A 1 96 ? -26.234 -8.992 -15.617 1 94.94 96 PRO A C 1
ATOM 723 O O . PRO A 1 96 ? -26.406 -8.938 -16.828 1 94.94 96 PRO A O 1
ATOM 726 N N . LEU A 1 97 ? -27.016 -8.391 -14.766 1 93.62 97 LEU A N 1
ATOM 727 C CA . LEU A 1 97 ? -28.203 -7.688 -15.219 1 93.62 97 LEU A CA 1
ATOM 728 C C . LEU A 1 97 ? -27.859 -6.281 -15.688 1 93.62 97 LEU A C 1
ATOM 730 O O . LEU A 1 97 ? -28.656 -5.637 -16.375 1 93.62 97 LEU A O 1
ATOM 734 N N . ILE A 1 98 ? -26.734 -5.777 -15.328 1 95.94 98 ILE A N 1
ATOM 735 C CA . ILE A 1 98 ? -26.297 -4.461 -15.766 1 95.94 98 ILE A CA 1
ATOM 736 C C . ILE A 1 98 ? -25.766 -4.543 -17.203 1 95.94 98 ILE A C 1
ATOM 738 O O . ILE A 1 98 ? -24.969 -5.434 -17.516 1 95.94 98 ILE A O 1
ATOM 742 N N . THR A 1 99 ? -26.219 -3.715 -18.062 1 96.5 99 THR A N 1
ATOM 743 C CA . THR A 1 99 ? -25.844 -3.736 -19.469 1 96.5 99 THR A CA 1
ATOM 744 C C . THR A 1 99 ? -24.422 -3.215 -19.672 1 96.5 99 THR A C 1
ATOM 746 O O . THR A 1 99 ? -23.922 -2.457 -18.828 1 96.5 99 THR A O 1
ATOM 749 N N . PRO A 1 100 ? -23.734 -3.605 -20.797 1 97.62 100 PRO A N 1
ATOM 750 C CA . PRO A 1 100 ? -22.391 -3.084 -21.078 1 97.62 100 PRO A CA 1
ATOM 751 C C . PRO A 1 100 ? -22.344 -1.559 -21.141 1 97.62 100 PRO A C 1
ATOM 753 O O . PRO A 1 100 ? -21.391 -0.942 -20.688 1 97.62 100 PRO A O 1
ATOM 756 N N . ASN A 1 101 ? -23.406 -0.936 -21.719 1 97.81 101 ASN A N 1
ATOM 757 C CA . ASN A 1 101 ? -23.469 0.521 -21.766 1 97.81 101 ASN A CA 1
ATOM 758 C C . ASN A 1 101 ? -23.453 1.12 -20.359 1 97.81 101 ASN A C 1
ATOM 760 O O . ASN A 1 101 ? -22.797 2.131 -20.109 1 97.81 101 ASN A O 1
ATOM 764 N N . ALA A 1 102 ? -24.172 0.496 -19.484 1 96.56 102 ALA A N 1
ATOM 765 C CA . ALA A 1 102 ? -24.234 0.972 -18.109 1 96.56 102 ALA A CA 1
ATOM 766 C C . ALA A 1 102 ? -22.891 0.79 -17.406 1 96.56 102 ALA A C 1
ATOM 768 O O . ALA A 1 102 ? -22.469 1.646 -16.641 1 96.56 102 ALA A O 1
ATOM 769 N N . TYR A 1 103 ? -22.234 -0.337 -17.672 1 97.5 103 TYR A N 1
ATOM 770 C CA . TYR A 1 103 ? -20.906 -0.551 -17.109 1 97.5 103 TYR A CA 1
ATOM 771 C C . TYR A 1 103 ? -19.938 0.523 -17.578 1 97.5 103 TYR A C 1
ATOM 773 O O . TYR A 1 103 ? -19.109 1.007 -16.797 1 97.5 103 TYR A O 1
ATOM 781 N N . TYR A 1 104 ? -20.016 0.839 -18.828 1 97.56 104 TYR A N 1
ATOM 782 C CA . TYR A 1 104 ? -19.141 1.877 -19.375 1 97.56 104 TYR A CA 1
ATOM 783 C C . TYR A 1 104 ? -19.438 3.229 -18.734 1 97.56 104 TYR A C 1
ATOM 785 O O . TYR A 1 104 ? -18.516 3.996 -18.438 1 97.56 104 TYR A O 1
ATOM 793 N N . ALA A 1 105 ? -20.688 3.492 -18.531 1 96.12 105 ALA A N 1
ATOM 794 C CA . ALA A 1 105 ? -21.094 4.754 -17.922 1 96.12 105 ALA A CA 1
ATOM 795 C C . ALA A 1 105 ? -20.641 4.832 -16.469 1 96.12 105 ALA A C 1
ATOM 797 O O . ALA A 1 105 ? -20.266 5.902 -15.984 1 96.12 105 ALA A O 1
ATOM 798 N N . HIS A 1 106 ? -20.688 3.693 -15.789 1 94.12 106 HIS A N 1
ATOM 799 C CA . HIS A 1 106 ? -20.266 3.646 -14.398 1 94.12 106 HIS A CA 1
ATOM 800 C C . HIS A 1 106 ? -18.766 3.883 -14.266 1 94.12 106 HIS A C 1
ATOM 802 O O . HIS A 1 106 ? -18.328 4.719 -13.469 1 94.12 106 HIS A O 1
ATOM 808 N N . CYS A 1 107 ? -18 3.174 -15.039 1 97.06 107 CYS A N 1
ATOM 809 C CA . CYS A 1 107 ? -16.547 3.205 -14.961 1 97.06 107 CYS A CA 1
ATOM 810 C C . CYS A 1 107 ? -15.922 2.613 -16.219 1 97.06 107 CYS A C 1
ATOM 812 O O . CYS A 1 107 ? -15.812 1.393 -16.344 1 97.06 107 CYS A O 1
ATOM 814 N N . PRO A 1 108 ? -15.484 3.441 -17.062 1 97.56 108 PRO A N 1
ATOM 815 C CA . PRO A 1 108 ? -14.875 2.936 -18.281 1 97.56 108 PRO A CA 1
ATOM 816 C C . PRO A 1 108 ? -13.758 1.925 -18.016 1 97.56 108 PRO A C 1
ATOM 818 O O . PRO A 1 108 ? -13.625 0.946 -18.766 1 97.56 108 PRO A O 1
ATOM 821 N N . PHE A 1 109 ? -12.93 2.146 -17.016 1 97.88 109 PHE A N 1
ATOM 822 C CA . PHE A 1 109 ? -11.867 1.21 -16.672 1 97.88 109 PHE A CA 1
ATOM 823 C C . PHE A 1 109 ? -12.438 -0.177 -16.406 1 97.88 109 PHE A C 1
ATOM 825 O O . PHE A 1 109 ? -11.922 -1.176 -16.906 1 97.88 109 PHE A O 1
ATOM 832 N N . LEU A 1 110 ? -13.508 -0.248 -15.555 1 98.38 110 LEU A N 1
ATOM 833 C CA . LEU A 1 110 ? -14.148 -1.522 -15.258 1 98.38 110 LEU A CA 1
ATOM 834 C C . LEU A 1 110 ? -14.672 -2.186 -16.531 1 98.38 110 LEU A C 1
ATOM 836 O O . LEU A 1 110 ? -14.477 -3.387 -16.734 1 98.38 110 LEU A O 1
ATOM 840 N N . PHE A 1 111 ? -15.344 -1.381 -17.391 1 98.31 111 PHE A N 1
ATOM 841 C CA . PHE A 1 111 ? -15.891 -1.868 -18.656 1 98.31 111 PHE A CA 1
ATOM 842 C C . PHE A 1 111 ? -14.805 -2.518 -19.5 1 98.31 111 PHE A C 1
ATOM 844 O O . PHE A 1 111 ? -14.953 -3.658 -19.953 1 98.31 111 PHE A O 1
ATOM 851 N N . TRP A 1 112 ? -13.703 -1.898 -19.719 1 98.75 112 TRP A N 1
ATOM 852 C CA . TRP A 1 112 ? -12.633 -2.391 -20.578 1 98.75 112 TRP A CA 1
ATOM 853 C C . TRP A 1 112 ? -11.914 -3.568 -19.938 1 98.75 112 TRP A C 1
ATOM 855 O O . TRP A 1 112 ? -11.422 -4.461 -20.641 1 98.75 112 TRP A O 1
ATOM 865 N N . THR A 1 113 ? -11.797 -3.586 -18.594 1 98.5 113 THR A N 1
ATOM 866 C CA . THR A 1 113 ? -11.172 -4.719 -17.922 1 98.5 113 THR A CA 1
ATOM 867 C C . THR A 1 113 ? -12 -5.984 -18.109 1 98.5 113 THR A C 1
ATOM 869 O O . THR A 1 113 ? -11.445 -7.074 -18.297 1 98.5 113 THR A O 1
ATOM 872 N N . VAL A 1 114 ? -13.344 -5.82 -18.047 1 98.69 114 VAL A N 1
ATOM 873 C CA . VAL A 1 114 ? -14.211 -6.965 -18.312 1 98.69 114 VAL A CA 1
ATOM 874 C C . VAL A 1 114 ? -13.93 -7.523 -19.703 1 98.69 114 VAL A C 1
ATOM 876 O O . VAL A 1 114 ? -13.758 -8.734 -19.859 1 98.69 114 VAL A O 1
ATOM 879 N N . ILE A 1 115 ? -13.859 -6.625 -20.641 1 98.62 115 ILE A N 1
ATOM 880 C CA . ILE A 1 115 ? -13.586 -7.027 -22.016 1 98.62 115 ILE A CA 1
ATOM 881 C C . ILE A 1 115 ? -12.203 -7.676 -22.094 1 98.62 115 ILE A C 1
ATOM 883 O O . ILE A 1 115 ? -12.039 -8.734 -22.719 1 98.62 115 ILE A O 1
ATOM 887 N N . GLY A 1 116 ? -11.195 -7.066 -21.516 1 98.06 116 GLY A N 1
ATOM 888 C CA . GLY A 1 116 ? -9.844 -7.605 -21.531 1 98.06 116 GLY A CA 1
ATOM 889 C C . GLY A 1 116 ? -9.758 -9.008 -20.953 1 98.06 116 GLY A C 1
ATOM 890 O O . GLY A 1 116 ? -9.062 -9.867 -21.516 1 98.06 116 GLY A O 1
ATOM 891 N N . VAL A 1 117 ? -10.43 -9.289 -19.875 1 98.06 117 VAL A N 1
ATOM 892 C CA . VAL A 1 117 ? -10.422 -10.594 -19.234 1 98.06 117 VAL A CA 1
ATOM 893 C C . VAL A 1 117 ? -11.102 -11.625 -20.125 1 98.06 117 VAL A C 1
ATOM 895 O O . VAL A 1 117 ? -10.578 -12.719 -20.328 1 98.06 117 VAL A O 1
ATOM 898 N N . ALA A 1 118 ? -12.234 -11.242 -20.688 1 98.06 118 ALA A N 1
ATOM 899 C CA . ALA A 1 118 ? -12.984 -12.156 -21.531 1 98.06 118 ALA A CA 1
ATOM 900 C C . ALA A 1 118 ? -12.219 -12.469 -22.812 1 98.06 118 ALA A C 1
ATOM 902 O O . ALA A 1 118 ? -12.312 -13.57 -23.359 1 98.06 118 ALA A O 1
ATOM 903 N N . CYS A 1 119 ? -11.414 -11.547 -23.266 1 97 119 CYS A N 1
ATOM 904 C CA . CYS A 1 119 ? -10.656 -11.695 -24.516 1 97 119 CYS A CA 1
ATOM 905 C C . CYS A 1 119 ? -9.648 -12.828 -24.406 1 97 119 CYS A C 1
ATOM 907 O O . CYS A 1 119 ? -9.148 -13.32 -25.422 1 97 119 CYS A O 1
ATOM 909 N N . ARG A 1 120 ? -9.297 -13.281 -23.234 1 95.25 120 ARG A N 1
ATOM 910 C CA . ARG A 1 120 ? -8.328 -14.359 -23.031 1 95.25 120 ARG A CA 1
ATOM 911 C C . ARG A 1 120 ? -8.758 -15.633 -23.734 1 95.25 120 ARG A C 1
ATOM 913 O O . ARG A 1 120 ? -7.922 -16.422 -24.188 1 95.25 120 ARG A O 1
ATOM 920 N N . THR A 1 121 ? -10.109 -15.836 -23.844 1 95.19 121 THR A N 1
ATOM 921 C CA . THR A 1 121 ? -10.617 -17.047 -24.484 1 95.19 121 THR A CA 1
ATOM 922 C C . THR A 1 121 ? -11.578 -16.688 -25.609 1 95.19 121 THR A C 1
ATOM 924 O O . THR A 1 121 ? -12.461 -17.484 -25.953 1 95.19 121 THR A O 1
ATOM 927 N N . TYR A 1 122 ? -11.508 -15.438 -26.062 1 95.88 122 TYR A N 1
ATOM 928 C CA . TYR A 1 122 ? -12.391 -15 -27.141 1 95.88 122 TYR A CA 1
ATOM 929 C C . TYR A 1 122 ? -11.93 -15.555 -28.484 1 95.88 122 TYR A C 1
ATOM 931 O O . TYR A 1 122 ? -10.914 -15.102 -29.031 1 95.88 122 TYR A O 1
ATOM 939 N N . PRO A 1 123 ? -12.648 -16.469 -29.078 1 92.5 123 PRO A N 1
ATOM 940 C CA . PRO A 1 123 ? -12.148 -17.172 -30.266 1 92.5 123 PRO A CA 1
ATOM 941 C C . PRO A 1 123 ? -12.258 -16.344 -31.531 1 92.5 123 PRO A C 1
ATOM 943 O O . PRO A 1 123 ? -11.461 -16.531 -32.469 1 92.5 123 PRO A O 1
ATOM 946 N N . ARG A 1 124 ? -13.18 -15.477 -31.688 1 94.56 124 ARG A N 1
ATOM 947 C CA . ARG A 1 124 ? -13.445 -14.75 -32.906 1 94.56 124 ARG A CA 1
ATOM 948 C C . ARG A 1 124 ? -12.328 -13.758 -33.219 1 94.56 124 ARG A C 1
ATOM 950 O O . ARG A 1 124 ? -12.031 -13.469 -34.375 1 94.56 124 ARG A O 1
ATOM 957 N N . ASN A 1 125 ? -11.719 -13.188 -32.281 1 94.44 125 ASN A N 1
ATOM 958 C CA . ASN A 1 125 ? -10.648 -12.203 -32.406 1 94.44 125 ASN A CA 1
ATOM 959 C C . ASN A 1 125 ? -9.531 -12.438 -31.391 1 94.44 125 ASN A C 1
ATOM 961 O O . ASN A 1 125 ? -9.406 -11.688 -30.422 1 94.44 125 ASN A O 1
ATOM 965 N N . PRO A 1 126 ? -8.68 -13.305 -31.625 1 91.19 126 PRO A N 1
ATOM 966 C CA . PRO A 1 126 ? -7.656 -13.703 -30.656 1 91.19 126 PRO A CA 1
ATOM 967 C C . PRO A 1 126 ? -6.613 -12.617 -30.406 1 91.19 126 PRO A C 1
ATOM 969 O O . PRO A 1 126 ? -5.891 -12.664 -29.406 1 91.19 126 PRO A O 1
ATOM 972 N N . THR A 1 127 ? -6.508 -11.594 -31.234 1 92.88 127 THR A N 1
ATOM 973 C CA . THR A 1 127 ? -5.48 -10.562 -31.094 1 92.88 127 THR A CA 1
ATOM 974 C C . THR A 1 127 ? -6.012 -9.375 -30.297 1 92.88 127 THR A C 1
ATOM 976 O O . THR A 1 127 ? -5.254 -8.461 -29.969 1 92.88 127 THR A O 1
ATOM 979 N N . LEU A 1 128 ? -7.27 -9.406 -30.031 1 95.94 128 LEU A N 1
ATOM 980 C CA . LEU A 1 128 ? -7.914 -8.273 -29.375 1 95.94 128 LEU A CA 1
ATOM 981 C C . LEU A 1 128 ? -7.309 -8.023 -28 1 95.94 128 LEU A C 1
ATOM 983 O O . LEU A 1 128 ? -7.133 -6.875 -27.594 1 95.94 128 LEU A O 1
ATOM 987 N N . LEU A 1 129 ? -6.969 -9.07 -27.266 1 95.44 129 LEU A N 1
ATOM 988 C CA . LEU A 1 129 ? -6.367 -8.938 -25.938 1 95.44 129 LEU A CA 1
ATOM 989 C C . LEU A 1 129 ? -5.055 -8.164 -26.016 1 95.44 129 LEU A C 1
ATOM 991 O O . LEU A 1 129 ? -4.848 -7.215 -25.25 1 95.44 129 LEU A O 1
ATOM 995 N N . THR A 1 130 ? -4.203 -8.539 -26.891 1 92.88 130 THR A N 1
ATOM 996 C CA . THR A 1 130 ? -2.9 -7.898 -27.047 1 92.88 130 THR A CA 1
ATOM 997 C C . THR A 1 130 ? -3.059 -6.434 -27.453 1 92.88 130 THR A C 1
ATOM 999 O O . THR A 1 130 ? -2.297 -5.578 -27 1 92.88 130 THR A O 1
ATOM 1002 N N . ALA A 1 131 ? -4.055 -6.211 -28.266 1 95.81 131 ALA A N 1
ATOM 1003 C CA . ALA A 1 131 ? -4.281 -4.859 -28.75 1 95.81 131 ALA A CA 1
ATOM 1004 C C . ALA A 1 131 ? -4.758 -3.936 -27.641 1 95.81 131 ALA A C 1
ATOM 1006 O O . ALA A 1 131 ? -4.441 -2.744 -27.641 1 95.81 131 ALA A O 1
ATOM 1007 N N . LEU A 1 132 ? -5.496 -4.473 -26.672 1 97.12 132 LEU A N 1
ATOM 1008 C CA . LEU A 1 132 ? -6.125 -3.648 -25.656 1 97.12 132 LEU A CA 1
ATOM 1009 C C . LEU A 1 132 ? -5.281 -3.629 -24.375 1 97.12 132 LEU A C 1
ATOM 1011 O O . LEU A 1 132 ? -5.48 -2.775 -23.516 1 97.12 132 LEU A O 1
ATOM 1015 N N . ALA A 1 133 ? -4.352 -4.543 -24.203 1 95.38 133 ALA A N 1
ATOM 1016 C CA . ALA A 1 133 ? -3.664 -4.828 -22.953 1 95.38 133 ALA A CA 1
ATOM 1017 C C . ALA A 1 133 ? -2.955 -3.586 -22.422 1 95.38 133 ALA A C 1
ATOM 1019 O O . ALA A 1 133 ? -3.088 -3.242 -21.234 1 95.38 133 ALA A O 1
ATOM 1020 N N . ARG A 1 134 ? -2.285 -2.912 -23.25 1 94.12 134 ARG A N 1
ATOM 1021 C CA . ARG A 1 134 ? -1.511 -1.749 -22.828 1 94.12 134 ARG A CA 1
ATOM 1022 C C . ARG A 1 134 ? -2.428 -0.628 -22.344 1 94.12 134 ARG A C 1
ATOM 1024 O O . ARG A 1 134 ? -2.174 -0.015 -21.312 1 94.12 134 ARG A O 1
ATOM 1031 N N . SER A 1 135 ? -3.461 -0.371 -23.078 1 96.44 135 SER A N 1
ATOM 1032 C CA . SER A 1 135 ? -4.391 0.702 -22.734 1 96.44 135 SER A CA 1
ATOM 1033 C C . SER A 1 135 ? -5.133 0.402 -21.438 1 96.44 135 SER A C 1
ATOM 1035 O O . SER A 1 135 ? -5.352 1.299 -20.625 1 96.44 135 SER A O 1
ATOM 1037 N N . ILE A 1 136 ? -5.52 -0.806 -21.234 1 97.31 136 ILE A N 1
ATOM 1038 C CA . ILE A 1 136 ? -6.215 -1.196 -20 1 97.31 136 ILE A CA 1
ATOM 1039 C C . ILE A 1 136 ? -5.27 -1.067 -18.812 1 97.31 136 ILE A C 1
ATOM 1041 O O . ILE A 1 136 ? -5.676 -0.622 -17.734 1 97.31 136 ILE A O 1
ATOM 1045 N N . THR A 1 137 ? -4.012 -1.471 -18.984 1 95.75 137 THR A N 1
ATOM 1046 C CA . THR A 1 137 ? -3.014 -1.342 -17.938 1 95.75 137 THR A CA 1
ATOM 1047 C C . THR A 1 137 ? -2.818 0.123 -17.547 1 95.75 137 THR A C 1
ATOM 1049 O O . THR A 1 137 ? -2.719 0.452 -16.375 1 95.75 137 THR A O 1
ATOM 1052 N N . ASP A 1 138 ? -2.805 0.963 -18.531 1 93.69 138 ASP A N 1
ATOM 1053 C CA . ASP A 1 138 ? -2.676 2.391 -18.266 1 93.69 138 ASP A CA 1
ATOM 1054 C C . ASP A 1 138 ? -3.867 2.902 -17.453 1 93.69 138 ASP A C 1
ATOM 1056 O O . ASP A 1 138 ? -3.705 3.734 -16.562 1 93.69 138 ASP A O 1
ATOM 1060 N N . MET A 1 139 ? -5.059 2.418 -17.781 1 95.5 139 MET A N 1
ATOM 1061 C CA . MET A 1 139 ? -6.242 2.799 -17.016 1 95.5 139 MET A CA 1
ATOM 1062 C C . MET A 1 139 ? -6.133 2.328 -15.578 1 95.5 139 MET A C 1
ATOM 1064 O O . MET A 1 139 ? -6.559 3.029 -14.656 1 95.5 139 MET A O 1
ATOM 1068 N N . ALA A 1 140 ? -5.562 1.119 -15.406 1 96.25 140 ALA A N 1
ATOM 1069 C CA . ALA A 1 140 ? -5.359 0.597 -14.062 1 96.25 140 ALA A CA 1
ATOM 1070 C C . ALA A 1 140 ? -4.402 1.482 -13.266 1 96.25 140 ALA A C 1
ATOM 1072 O O . ALA A 1 140 ? -4.641 1.766 -12.086 1 96.25 140 ALA A O 1
ATOM 1073 N N . LEU A 1 141 ? -3.387 1.955 -13.906 1 93.38 141 LEU A N 1
ATOM 1074 C CA . LEU A 1 141 ? -2.373 2.789 -13.273 1 93.38 141 LEU A CA 1
ATOM 1075 C C . LEU A 1 141 ? -2.957 4.137 -12.859 1 93.38 141 LEU A C 1
ATOM 1077 O O . LEU A 1 141 ? -2.545 4.711 -11.852 1 93.38 141 LEU A O 1
ATOM 1081 N N . LEU A 1 142 ? -3.916 4.562 -13.562 1 92.5 142 LEU A N 1
ATOM 1082 C CA . LEU A 1 142 ? -4.5 5.879 -13.32 1 92.5 142 LEU A CA 1
ATOM 1083 C C . LEU A 1 142 ? -5.723 5.766 -12.414 1 92.5 142 LEU A C 1
ATOM 1085 O O . LEU A 1 142 ? -6.387 6.766 -12.133 1 92.5 142 LEU A O 1
ATOM 1089 N N . SER A 1 143 ? -5.988 4.586 -11.922 1 91.25 143 SER A N 1
ATOM 1090 C CA . SER A 1 143 ? -7.188 4.332 -11.125 1 91.25 143 SER A CA 1
ATOM 1091 C C . SER A 1 143 ? -7.18 5.148 -9.836 1 91.25 143 SER A C 1
ATOM 1093 O O . SER A 1 143 ? -8.242 5.492 -9.312 1 91.25 143 SER A O 1
ATOM 1095 N N . LEU A 1 144 ? -6.004 5.496 -9.352 1 89.44 144 LEU A N 1
ATOM 1096 C CA . LEU A 1 144 ? -5.902 6.285 -8.133 1 89.44 144 LEU A CA 1
ATOM 1097 C C . LEU A 1 144 ? -6.598 7.637 -8.297 1 89.44 144 LEU A C 1
ATOM 1099 O O . LEU A 1 144 ? -7.109 8.195 -7.328 1 89.44 144 LEU A O 1
ATOM 1103 N N . ALA A 1 145 ? -6.574 8.109 -9.492 1 89.38 145 ALA A N 1
ATOM 1104 C CA . ALA A 1 145 ? -7.125 9.438 -9.75 1 89.38 145 ALA A CA 1
ATOM 1105 C C . ALA A 1 145 ? -8.477 9.344 -10.461 1 89.38 145 ALA A C 1
ATOM 1107 O O . ALA A 1 145 ? -8.984 10.336 -10.977 1 89.38 145 ALA A O 1
ATOM 1108 N N . SER A 1 146 ? -9.039 8.148 -10.453 1 89.44 146 SER A N 1
ATOM 1109 C CA . SER A 1 146 ? -10.312 7.953 -11.141 1 89.44 146 SER A CA 1
ATOM 1110 C C . SER A 1 146 ? -11.406 8.805 -10.508 1 89.44 146 SER A C 1
ATOM 1112 O O . SER A 1 146 ? -11.461 8.953 -9.289 1 89.44 146 SER A O 1
ATOM 1114 N N . THR A 1 147 ? -12.234 9.32 -11.391 1 87.62 147 THR A N 1
ATOM 1115 C CA . THR A 1 147 ? -13.359 10.109 -10.914 1 87.62 147 THR A CA 1
ATOM 1116 C C . THR A 1 147 ? -14.617 9.242 -10.797 1 87.62 147 THR A C 1
ATOM 1118 O O . THR A 1 147 ? -15.656 9.703 -10.328 1 87.62 147 THR A O 1
ATOM 1121 N N . SER A 1 148 ? -14.531 8.008 -11.258 1 90.12 148 SER A N 1
ATOM 1122 C CA . SER A 1 148 ? -15.641 7.078 -11.094 1 90.12 148 SER A CA 1
ATOM 1123 C C . SER A 1 148 ? -15.836 6.691 -9.633 1 90.12 148 SER A C 1
ATOM 1125 O O . SER A 1 148 ? -14.938 6.902 -8.805 1 90.12 148 SER A O 1
ATOM 1127 N N . ALA A 1 149 ? -17.047 6.188 -9.383 1 90 149 ALA A N 1
ATOM 1128 C CA . ALA A 1 149 ? -17.281 5.703 -8.023 1 90 149 ALA A CA 1
ATOM 1129 C C . ALA A 1 149 ? -16.219 4.676 -7.621 1 90 149 ALA A C 1
ATOM 1131 O O . ALA A 1 149 ? -15.875 3.789 -8.406 1 90 149 ALA A O 1
ATOM 1132 N N . PRO A 1 150 ? -15.719 4.832 -6.426 1 90.12 150 PRO A N 1
ATOM 1133 C CA . PRO A 1 150 ? -14.664 3.918 -5.977 1 90.12 150 PRO A CA 1
ATOM 1134 C C . PRO A 1 150 ? -15.094 2.453 -6.035 1 90.12 150 PRO A C 1
ATOM 1136 O O . PRO A 1 150 ? -14.258 1.573 -6.27 1 90.12 150 PRO A O 1
ATOM 1139 N N . TRP A 1 151 ? -16.375 2.205 -5.887 1 93.06 151 TRP A N 1
ATOM 1140 C CA . TRP A 1 151 ? -16.906 0.85 -5.961 1 93.06 151 TRP A CA 1
ATOM 1141 C C . TRP A 1 151 ? -16.531 0.187 -7.281 1 93.06 151 TRP A C 1
ATOM 1143 O O . TRP A 1 151 ? -16 -0.926 -7.293 1 93.06 151 TRP A O 1
ATOM 1153 N N . HIS A 1 152 ? -16.781 0.862 -8.297 1 96.56 152 HIS A N 1
ATOM 1154 C CA . HIS A 1 152 ? -16.547 0.317 -9.625 1 96.56 152 HIS A CA 1
ATOM 1155 C C . HIS A 1 152 ? -15.062 0.267 -9.961 1 96.56 152 HIS A C 1
ATOM 1157 O O . HIS A 1 152 ? -14.602 -0.657 -10.633 1 96.56 152 HIS A O 1
ATOM 1163 N N . THR A 1 153 ? -14.352 1.292 -9.5 1 96.94 153 THR A N 1
ATOM 1164 C CA . THR A 1 153 ? -12.906 1.29 -9.695 1 96.94 153 THR A CA 1
ATOM 1165 C C . THR A 1 153 ? -12.266 0.074 -9.031 1 96.94 153 THR A C 1
ATOM 1167 O O . THR A 1 153 ? -11.398 -0.581 -9.617 1 96.94 153 THR A O 1
ATOM 1170 N N . LEU A 1 154 ? -12.719 -0.223 -7.832 1 97.81 154 LEU A N 1
ATOM 1171 C CA . LEU A 1 154 ? -12.195 -1.365 -7.09 1 97.81 154 LEU A CA 1
ATOM 1172 C C . LEU A 1 154 ? -12.562 -2.676 -7.777 1 97.81 154 LEU A C 1
ATOM 1174 O O . LEU A 1 154 ? -11.758 -3.605 -7.828 1 97.81 154 LEU A O 1
ATOM 1178 N N . GLN A 1 155 ? -13.773 -2.721 -8.297 1 98.12 155 GLN A N 1
ATOM 1179 C CA . GLN A 1 155 ? -14.164 -3.904 -9.055 1 98.12 155 GLN A CA 1
ATOM 1180 C C . GLN A 1 155 ? -13.258 -4.113 -10.258 1 98.12 155 GLN A C 1
ATOM 1182 O O . GLN A 1 155 ? -12.852 -5.242 -10.555 1 98.12 155 GLN A O 1
ATOM 1187 N N . GLY A 1 156 ? -12.961 -3.049 -10.914 1 98.31 156 GLY A N 1
ATOM 1188 C CA . GLY A 1 156 ? -12.039 -3.131 -12.039 1 98.31 156 GLY A CA 1
ATOM 1189 C C . GLY A 1 156 ? -10.664 -3.631 -11.648 1 98.31 156 GLY A C 1
ATOM 1190 O O . GLY A 1 156 ? -10.086 -4.477 -12.336 1 98.31 156 GLY A O 1
ATOM 1191 N N . LEU A 1 157 ? -10.141 -3.129 -10.531 1 98.44 157 LEU A N 1
ATOM 1192 C CA . LEU A 1 157 ? -8.82 -3.525 -10.062 1 98.44 157 LEU A CA 1
ATOM 1193 C C . LEU A 1 157 ? -8.812 -4.984 -9.625 1 98.44 157 LEU A C 1
ATOM 1195 O O . LEU A 1 157 ? -7.84 -5.707 -9.859 1 98.44 157 LEU A O 1
ATOM 1199 N N . LEU A 1 158 ? -9.867 -5.41 -8.992 1 98.56 158 LEU A N 1
ATOM 1200 C CA . LEU A 1 158 ? -9.977 -6.805 -8.586 1 98.56 158 LEU A CA 1
ATOM 1201 C C . LEU A 1 158 ? -9.914 -7.734 -9.789 1 98.56 158 LEU A C 1
ATOM 1203 O O . LEU A 1 158 ? -9.203 -8.742 -9.766 1 98.56 158 LEU A O 1
ATOM 1207 N N . LEU A 1 159 ? -10.641 -7.367 -10.82 1 98.56 159 LEU A N 1
ATOM 1208 C CA . LEU A 1 159 ? -10.602 -8.164 -12.039 1 98.56 159 LEU A CA 1
ATOM 1209 C C . LEU A 1 159 ? -9.203 -8.164 -12.648 1 98.56 159 LEU A C 1
ATOM 1211 O O . LEU A 1 159 ? -8.672 -9.219 -13 1 98.56 159 LEU A O 1
ATOM 1215 N N . PHE A 1 160 ? -8.609 -7.004 -12.742 1 98.19 160 PHE A N 1
ATOM 1216 C CA . PHE A 1 160 ? -7.301 -6.828 -13.352 1 98.19 160 PHE A CA 1
ATOM 1217 C C . PHE A 1 160 ? -6.246 -7.652 -12.625 1 98.19 160 PHE A C 1
ATOM 1219 O O . PHE A 1 160 ? -5.367 -8.242 -13.25 1 98.19 160 PHE A O 1
ATOM 1226 N N . LEU A 1 161 ? -6.32 -7.691 -11.305 1 97.94 161 LEU A N 1
ATOM 1227 C CA . LEU A 1 161 ? -5.316 -8.367 -10.5 1 97.94 161 LEU A CA 1
ATOM 1228 C C . LEU A 1 161 ? -5.566 -9.867 -10.453 1 97.94 161 LEU A C 1
ATOM 1230 O O . LEU A 1 161 ? -4.645 -10.648 -10.211 1 97.94 161 LEU A O 1
ATOM 1234 N N . THR A 1 162 ? -6.801 -10.281 -10.609 1 97.81 162 THR A N 1
ATOM 1235 C CA . THR A 1 162 ? -7.145 -11.695 -10.648 1 97.81 162 THR A CA 1
ATOM 1236 C C . THR A 1 162 ? -6.742 -12.312 -11.984 1 97.81 162 THR A C 1
ATOM 1238 O O . THR A 1 162 ? -6.273 -13.453 -12.039 1 97.81 162 THR A O 1
ATOM 1241 N N . TRP A 1 163 ? -6.992 -11.555 -13.047 1 97.06 163 TRP A N 1
ATOM 1242 C CA . TRP A 1 163 ? -6.57 -11.922 -14.398 1 97.06 163 TRP A CA 1
ATOM 1243 C C . TRP A 1 163 ? -5.68 -10.844 -15 1 97.06 163 TRP A C 1
ATOM 1245 O O . TRP A 1 163 ? -6.129 -10.047 -15.836 1 97.06 163 TRP A O 1
ATOM 1255 N N . PRO A 1 164 ? -4.426 -10.836 -14.617 1 92.94 164 PRO A N 1
ATOM 1256 C CA . PRO A 1 164 ? -3.545 -9.773 -15.109 1 92.94 164 PRO A CA 1
ATOM 1257 C C . PRO A 1 164 ? -3.414 -9.766 -16.625 1 92.94 164 PRO A C 1
ATOM 1259 O O . PRO A 1 164 ? -3.5 -10.82 -17.266 1 92.94 164 PRO A O 1
ATOM 1262 N N . MET A 1 165 ? -3.221 -8.578 -17.219 1 93.25 165 MET A N 1
ATOM 1263 C CA . MET A 1 165 ? -2.977 -8.43 -18.641 1 93.25 165 MET A CA 1
ATOM 1264 C C . MET A 1 165 ? -1.593 -8.953 -19.016 1 93.25 165 MET A C 1
ATOM 1266 O O . MET A 1 165 ? -0.722 -9.086 -18.156 1 93.25 165 MET A O 1
ATOM 1270 N N . PRO A 1 166 ? -1.515 -9.258 -20.25 1 88.06 166 PRO A N 1
ATOM 1271 C CA . PRO A 1 166 ? -0.182 -9.68 -20.688 1 88.06 166 PRO A CA 1
ATOM 1272 C C . PRO A 1 166 ? 0.901 -8.656 -20.344 1 88.06 166 PRO A C 1
ATOM 1274 O O . PRO A 1 166 ? 0.678 -7.449 -20.484 1 88.06 166 PRO A O 1
ATOM 1277 N N . LYS A 1 167 ? 1.885 -9.164 -19.906 1 81.25 167 LYS A N 1
ATOM 1278 C CA . LYS A 1 167 ? 2.955 -8.32 -19.391 1 81.25 167 LYS A CA 1
ATOM 1279 C C . LYS A 1 167 ? 3.65 -7.562 -20.516 1 81.25 167 LYS A C 1
ATOM 1281 O O . LYS A 1 167 ? 3.883 -8.117 -21.594 1 81.25 167 LYS A O 1
ATOM 1286 N N . ASP A 1 168 ? 3.836 -6.348 -20.297 1 78.56 168 ASP A N 1
ATOM 1287 C CA . ASP A 1 168 ? 4.703 -5.52 -21.125 1 78.56 168 ASP A CA 1
ATOM 1288 C C . ASP A 1 168 ? 6.152 -5.582 -20.656 1 78.56 168 ASP A C 1
ATOM 1290 O O . ASP A 1 168 ? 6.477 -5.09 -19.562 1 78.56 168 ASP A O 1
ATOM 1294 N N . ASN A 1 169 ? 7.031 -6.062 -21.422 1 74.62 169 ASN A N 1
ATOM 1295 C CA . ASN A 1 169 ? 8.406 -6.328 -21 1 74.62 169 ASN A CA 1
ATOM 1296 C C . ASN A 1 169 ? 9.18 -5.035 -20.781 1 74.62 169 ASN A C 1
ATOM 1298 O O . ASN A 1 169 ? 10.234 -5.043 -20.141 1 74.62 169 ASN A O 1
ATOM 1302 N N . THR A 1 170 ? 8.656 -3.992 -21.234 1 76.75 170 THR A N 1
ATOM 1303 C CA . THR A 1 170 ? 9.336 -2.711 -21.094 1 76.75 170 THR A CA 1
ATOM 1304 C C . THR A 1 170 ? 8.945 -2.043 -19.766 1 76.75 170 THR A C 1
ATOM 1306 O O . THR A 1 170 ? 9.523 -1.024 -19.391 1 76.75 170 THR A O 1
ATOM 1309 N N . ARG A 1 171 ? 8.055 -2.67 -19.125 1 81.94 171 ARG A N 1
ATOM 1310 C CA . ARG A 1 171 ? 7.57 -2.082 -17.875 1 81.94 171 ARG A CA 1
ATOM 1311 C C . ARG A 1 171 ? 7.816 -3.016 -16.703 1 81.94 171 ARG A C 1
ATOM 1313 O O . ARG A 1 171 ? 7.988 -4.223 -16.875 1 81.94 171 ARG A O 1
ATOM 1320 N N . PRO A 1 172 ? 7.906 -2.375 -15.539 1 84.31 172 PRO A N 1
ATOM 1321 C CA . PRO A 1 172 ? 8.039 -3.232 -14.359 1 84.31 172 PRO A CA 1
ATOM 1322 C C . PRO A 1 172 ? 6.785 -4.055 -14.078 1 84.31 172 PRO A C 1
ATOM 1324 O O . PRO A 1 172 ? 5.723 -3.773 -14.641 1 84.31 172 PRO A O 1
ATOM 1327 N N . GLU A 1 173 ? 7.027 -5.102 -13.328 1 86.88 173 GLU A N 1
ATOM 1328 C CA . GLU A 1 173 ? 5.906 -5.914 -12.875 1 86.88 173 GLU A CA 1
ATOM 1329 C C . GLU A 1 173 ? 4.945 -5.098 -12.016 1 86.88 173 GLU A C 1
ATOM 1331 O O . GLU A 1 173 ? 5.375 -4.367 -11.117 1 86.88 173 GLU A O 1
ATOM 1336 N N . LEU A 1 174 ? 3.643 -5.254 -12.234 1 92.44 174 LEU A N 1
ATOM 1337 C CA . LEU A 1 174 ? 2.717 -4.289 -11.656 1 92.44 174 LEU A CA 1
ATOM 1338 C C . LEU A 1 174 ? 1.812 -4.957 -10.625 1 92.44 174 LEU A C 1
ATOM 1340 O O . LEU A 1 174 ? 1.137 -4.273 -9.852 1 92.44 174 LEU A O 1
ATOM 1344 N N . THR A 1 175 ? 1.764 -6.266 -10.523 1 93.69 175 THR A N 1
ATOM 1345 C CA . THR A 1 175 ? 0.788 -6.969 -9.695 1 93.69 175 THR A CA 1
ATOM 1346 C C . THR A 1 175 ? 0.899 -6.535 -8.234 1 93.69 175 THR A C 1
ATOM 1348 O O . THR A 1 175 ? -0.09 -6.121 -7.629 1 93.69 175 THR A O 1
ATOM 1351 N N . PHE A 1 176 ? 2.111 -6.539 -7.648 1 94.56 176 PHE A N 1
ATOM 1352 C CA . PHE A 1 176 ? 2.311 -6.23 -6.238 1 94.56 176 PHE A CA 1
ATOM 1353 C C . PHE A 1 176 ? 2.021 -4.762 -5.957 1 94.56 176 PHE A C 1
ATOM 1355 O O . PHE A 1 176 ? 1.185 -4.438 -5.109 1 94.56 176 PHE A O 1
ATOM 1362 N N . PRO A 1 177 ? 2.617 -3.828 -6.652 1 94.62 177 PRO A N 1
ATOM 1363 C CA . PRO A 1 177 ? 2.34 -2.422 -6.348 1 94.62 177 PRO A CA 1
ATOM 1364 C C . PRO A 1 177 ? 0.89 -2.033 -6.625 1 94.62 177 PRO A C 1
ATOM 1366 O O . PRO A 1 177 ? 0.314 -1.223 -5.895 1 94.62 177 PRO A O 1
ATOM 1369 N N . LEU A 1 178 ? 0.345 -2.551 -7.664 1 96.19 178 LEU A N 1
ATOM 1370 C CA . LEU A 1 178 ? -1.039 -2.217 -7.984 1 96.19 178 LEU A CA 1
ATOM 1371 C C . LEU A 1 178 ? -1.99 -2.779 -6.934 1 96.19 178 LEU A C 1
ATOM 1373 O O . LEU A 1 178 ? -3.025 -2.178 -6.641 1 96.19 178 LEU A O 1
ATOM 1377 N N . SER A 1 179 ? -1.704 -3.969 -6.449 1 97.12 179 SER A N 1
ATOM 1378 C CA . SER A 1 179 ? -2.521 -4.504 -5.367 1 97.12 179 SER A CA 1
ATOM 1379 C C . SER A 1 179 ? -2.463 -3.609 -4.133 1 97.12 179 SER A C 1
ATOM 1381 O O . SER A 1 179 ? -3.459 -3.455 -3.422 1 97.12 179 SER A O 1
ATOM 1383 N N . GLY A 1 180 ? -1.275 -3.082 -3.84 1 96.12 180 GLY A N 1
ATOM 1384 C CA . GLY A 1 180 ? -1.165 -2.094 -2.779 1 96.12 180 GLY A CA 1
ATOM 1385 C C . GLY A 1 180 ? -2.023 -0.866 -3.018 1 96.12 180 GLY A C 1
ATOM 1386 O O . GLY A 1 180 ? -2.674 -0.369 -2.094 1 96.12 180 GLY A O 1
ATOM 1387 N N . SER A 1 181 ? -2.006 -0.376 -4.234 1 96.06 181 SER A N 1
ATOM 1388 C CA . SER A 1 181 ? -2.852 0.758 -4.59 1 96.06 181 SER A CA 1
ATOM 1389 C C . SER A 1 181 ? -4.324 0.446 -4.352 1 96.06 181 SER A C 1
ATOM 1391 O O . SER A 1 181 ? -5.062 1.272 -3.809 1 96.06 181 SER A O 1
ATOM 1393 N N . MET A 1 182 ? -4.73 -0.719 -4.773 1 97.31 182 MET A N 1
ATOM 1394 C CA . MET A 1 182 ? -6.109 -1.151 -4.578 1 97.31 182 MET A CA 1
ATOM 1395 C C . MET A 1 182 ? -6.492 -1.111 -3.104 1 97.31 182 MET A C 1
ATOM 1397 O O . MET A 1 182 ? -7.547 -0.583 -2.744 1 97.31 182 MET A O 1
ATOM 1401 N N . LEU A 1 183 ? -5.629 -1.648 -2.301 1 96.19 183 LEU A N 1
ATOM 1402 C CA . LEU A 1 183 ? -5.891 -1.704 -0.867 1 96.19 183 LEU A CA 1
ATOM 1403 C C . LEU A 1 183 ? -6.023 -0.301 -0.284 1 96.19 183 LEU A C 1
ATOM 1405 O O . LEU A 1 183 ? -6.91 -0.045 0.532 1 96.19 183 LEU A O 1
ATOM 1409 N N . HIS A 1 184 ? -5.184 0.595 -0.657 1 95.25 184 HIS A N 1
ATOM 1410 C CA . HIS A 1 184 ? -5.207 1.951 -0.12 1 95.25 184 HIS A CA 1
ATOM 1411 C C . HIS A 1 184 ? -6.426 2.723 -0.62 1 95.25 184 HIS A C 1
ATOM 1413 O O . HIS A 1 184 ? -6.977 3.555 0.102 1 95.25 184 HIS A O 1
ATOM 1419 N N . ILE A 1 185 ? -6.828 2.486 -1.894 1 94.56 185 ILE A N 1
ATOM 1420 C CA . ILE A 1 185 ? -8.07 3.082 -2.383 1 94.56 185 ILE A CA 1
ATOM 1421 C C . ILE A 1 185 ? -9.242 2.596 -1.539 1 94.56 185 ILE A C 1
ATOM 1423 O O . ILE A 1 185 ? -10.109 3.385 -1.155 1 94.56 185 ILE A O 1
ATOM 1427 N N . ALA A 1 186 ? -9.273 1.304 -1.255 1 94.38 186 ALA A N 1
ATOM 1428 C CA . ALA A 1 186 ? -10.344 0.723 -0.448 1 94.38 186 ALA A CA 1
ATOM 1429 C C . ALA A 1 186 ? -10.383 1.344 0.945 1 94.38 186 ALA A C 1
ATOM 1431 O O . ALA A 1 186 ? -11.453 1.704 1.443 1 94.38 186 ALA A O 1
ATOM 1432 N N . MET A 1 187 ? -9.234 1.519 1.554 1 92 187 MET A N 1
ATOM 1433 C CA . MET A 1 187 ? -9.148 2.082 2.898 1 92 187 MET A CA 1
ATOM 1434 C C . MET A 1 187 ? -9.539 3.555 2.898 1 92 187 MET A C 1
ATOM 1436 O O . MET A 1 187 ? -10.211 4.02 3.818 1 92 187 MET A O 1
ATOM 1440 N N . GLN A 1 188 ? -9.039 4.18 1.895 1 91.06 188 GLN A N 1
ATOM 1441 C CA . GLN A 1 188 ? -9.344 5.602 1.793 1 91.06 188 GLN A CA 1
ATOM 1442 C C . GLN A 1 188 ? -10.852 5.836 1.729 1 91.06 188 GLN A C 1
ATOM 1444 O O . GLN A 1 188 ? -11.344 6.879 2.164 1 91.06 188 GLN A O 1
ATOM 1449 N N . ASN A 1 189 ? -11.539 4.875 1.263 1 88.06 189 ASN A N 1
ATOM 1450 C CA . ASN A 1 189 ? -12.984 5.016 1.125 1 88.06 189 ASN A CA 1
ATOM 1451 C C . ASN A 1 189 ? -13.727 4.301 2.252 1 88.06 189 ASN A C 1
ATOM 1453 O O . ASN A 1 189 ? -14.93 4.047 2.148 1 88.06 189 ASN A O 1
ATOM 1457 N N . GLY A 1 190 ? -13.078 3.877 3.27 1 87.06 190 GLY A N 1
ATOM 1458 C CA . GLY A 1 190 ? -13.656 3.408 4.516 1 87.06 190 GLY A CA 1
ATOM 1459 C C . GLY A 1 190 ? -14.203 1.996 4.43 1 87.06 190 GLY A C 1
ATOM 1460 O O . GLY A 1 190 ? -15.039 1.594 5.242 1 87.06 190 GLY A O 1
ATOM 1461 N N . LEU A 1 191 ? -13.758 1.215 3.498 1 88 191 LEU A N 1
ATOM 1462 C CA . LEU A 1 191 ? -14.289 -0.137 3.35 1 88 191 LEU A CA 1
ATOM 1463 C C . LEU A 1 191 ? -13.859 -1.021 4.516 1 88 191 LEU A C 1
ATOM 1465 O O . LEU A 1 191 ? -14.531 -2 4.84 1 88 191 LEU A O 1
ATOM 1469 N N . HIS A 1 192 ? -12.773 -0.695 5.168 1 86.5 192 HIS A N 1
ATOM 1470 C CA . HIS A 1 192 ? -12.266 -1.508 6.266 1 86.5 192 HIS A CA 1
ATOM 1471 C C . HIS A 1 192 ? -13.062 -1.267 7.543 1 86.5 192 HIS A C 1
ATOM 1473 O O . HIS A 1 192 ? -12.93 -2.014 8.516 1 86.5 192 HIS A O 1
ATOM 1479 N N . ILE A 1 193 ? -13.805 -0.225 7.52 1 83.12 193 ILE A N 1
ATOM 1480 C CA . ILE A 1 193 ? -14.703 0.096 8.625 1 83.12 193 ILE A CA 1
ATOM 1481 C C . ILE A 1 193 ? -16.094 0.383 8.086 1 83.12 193 ILE A C 1
ATOM 1483 O O . ILE A 1 193 ? -16.578 1.521 8.141 1 83.12 193 ILE A O 1
ATOM 1487 N N . PRO A 1 194 ? -16.812 -0.599 7.742 1 74.38 194 PRO A N 1
ATOM 1488 C CA . PRO A 1 194 ? -18.078 -0.388 7.027 1 74.38 194 PRO A CA 1
ATOM 1489 C C . PRO A 1 194 ? -19.094 0.383 7.855 1 74.38 194 PRO A C 1
ATOM 1491 O O . PRO A 1 194 ? -19.875 1.167 7.305 1 74.38 194 PRO A O 1
ATOM 1494 N N . MET A 1 195 ? -19.109 0.244 9.086 1 72.69 195 MET A N 1
ATOM 1495 C CA . MET A 1 195 ? -20.125 0.896 9.914 1 72.69 195 MET A CA 1
ATOM 1496 C C . MET A 1 195 ? -19.891 2.4 9.984 1 72.69 195 MET A C 1
ATOM 1498 O O . MET A 1 195 ? -20.812 3.168 10.25 1 72.69 195 MET A O 1
ATOM 1502 N N . SER A 1 196 ? -18.672 2.766 9.766 1 70.69 196 SER A N 1
ATOM 1503 C CA . SER A 1 196 ? -18.328 4.18 9.883 1 70.69 196 SER A CA 1
ATOM 1504 C C . SER A 1 196 ? -17.844 4.742 8.547 1 70.69 196 SER A C 1
ATOM 1506 O O . SER A 1 196 ? -17.109 5.73 8.516 1 70.69 196 SER A O 1
ATOM 1508 N N . SER A 1 197 ? -18.328 4.133 7.539 1 67.81 197 SER A N 1
ATOM 1509 C CA . SER A 1 197 ? -17.859 4.543 6.215 1 67.81 197 SER A CA 1
ATOM 1510 C C . SER A 1 197 ? -18.359 5.945 5.867 1 67.81 197 SER A C 1
ATOM 1512 O O . SER A 1 197 ? -17.734 6.648 5.07 1 67.81 197 SER A O 1
ATOM 1514 N N . HIS A 1 198 ? -19.406 6.281 6.516 1 67 198 HIS A N 1
ATOM 1515 C CA . HIS A 1 198 ? -19.984 7.598 6.258 1 67 198 HIS A CA 1
ATOM 1516 C C . HIS A 1 198 ? -19.062 8.711 6.766 1 67 198 HIS A C 1
ATOM 1518 O O . HIS A 1 198 ? -19.188 9.859 6.336 1 67 198 HIS A O 1
ATOM 1524 N N . GLU A 1 199 ? -18.156 8.297 7.609 1 68.75 199 GLU A N 1
ATOM 1525 C CA . GLU A 1 199 ? -17.234 9.273 8.172 1 68.75 199 GLU A CA 1
ATOM 1526 C C . GLU A 1 199 ? -16.078 9.555 7.215 1 68.75 199 GLU A C 1
ATOM 1528 O O . GLU A 1 199 ? -15.273 10.453 7.457 1 68.75 199 GLU A O 1
ATOM 1533 N N . PHE A 1 200 ? -16.156 8.859 6.098 1 69.19 200 PHE A N 1
ATOM 1534 C CA . PHE A 1 200 ? -15.117 9.047 5.09 1 69.19 200 PHE A CA 1
ATOM 1535 C C . PHE A 1 200 ? -15.664 9.789 3.877 1 69.19 200 PHE A C 1
ATOM 1537 O O . PHE A 1 200 ? -14.977 9.914 2.859 1 69.19 200 PHE A O 1
ATOM 1544 N N . THR A 1 201 ? -16.938 10.234 4.031 1 64.75 201 THR A N 1
ATOM 1545 C CA . THR A 1 201 ? -17.578 10.883 2.896 1 64.75 201 THR A CA 1
ATOM 1546 C C . THR A 1 201 ? -17.625 12.398 3.102 1 64.75 201 THR A C 1
ATOM 1548 O O . THR A 1 201 ? -17.5 12.883 4.23 1 64.75 201 THR A O 1
ATOM 1551 N N . LYS A 1 202 ? -17.844 13.062 1.94 1 63.53 202 LYS A N 1
ATOM 1552 C CA . LYS A 1 202 ? -17.906 14.523 1.938 1 63.53 202 LYS A CA 1
ATOM 1553 C C . LYS A 1 202 ? -19.266 15.008 2.416 1 63.53 202 LYS A C 1
ATOM 1555 O O . LYS A 1 202 ? -19.391 16.109 2.957 1 63.53 202 LYS A O 1
ATOM 1560 N N . LYS A 1 203 ? -20.234 14.125 2.113 1 61.84 203 LYS A N 1
ATOM 1561 C CA . LYS A 1 203 ? -21.594 14.508 2.453 1 61.84 203 LYS A CA 1
ATOM 1562 C C . LYS A 1 203 ? -22.156 13.602 3.545 1 61.84 203 LYS A C 1
ATOM 1564 O O . LYS A 1 203 ? -21.766 12.438 3.658 1 61.84 203 LYS A O 1
ATOM 1569 N N . ARG A 1 204 ? -22.906 14.32 4.328 1 61.06 204 ARG A N 1
ATOM 1570 C CA . ARG A 1 204 ? -23.562 13.516 5.359 1 61.06 204 ARG A CA 1
ATOM 1571 C C . ARG A 1 204 ? -24.5 12.484 4.746 1 61.06 204 ARG A C 1
ATOM 1573 O O . ARG A 1 204 ? -25.453 12.844 4.059 1 61.06 204 ARG A O 1
ATOM 1580 N N . ILE A 1 205 ? -23.938 11.305 4.723 1 64.44 205 ILE A N 1
ATOM 1581 C CA . ILE A 1 205 ? -24.797 10.219 4.25 1 64.44 205 ILE A CA 1
ATOM 1582 C C . ILE A 1 205 ? -25.281 9.398 5.434 1 64.44 205 ILE A C 1
ATOM 1584 O O . ILE A 1 205 ? -24.609 9.297 6.457 1 64.44 205 ILE A O 1
ATOM 1588 N N . PRO A 1 206 ? -26.516 9.031 5.277 1 66.25 206 PRO A N 1
ATOM 1589 C CA . PRO A 1 206 ? -27.016 8.18 6.363 1 66.25 206 PRO A CA 1
ATOM 1590 C C . PRO A 1 206 ? -26.156 6.922 6.562 1 66.25 206 PRO A C 1
ATOM 1592 O O . PRO A 1 206 ? -25.391 6.547 5.676 1 66.25 206 PRO A O 1
ATOM 1595 N N . ALA A 1 207 ? -26.344 6.445 7.77 1 70 207 ALA A N 1
ATOM 1596 C CA . ALA A 1 207 ? -25.688 5.176 8.055 1 70 207 ALA A CA 1
ATOM 1597 C C . ALA A 1 207 ? -26.078 4.113 7.023 1 70 207 ALA A C 1
ATOM 1599 O O . ALA A 1 207 ? -27.219 4.059 6.582 1 70 207 ALA A O 1
ATOM 1600 N N . PRO A 1 208 ? -25.141 3.346 6.629 1 74.31 208 PRO A N 1
ATOM 1601 C CA . PRO A 1 208 ? -25.422 2.338 5.602 1 74.31 208 PRO A CA 1
ATOM 1602 C C . PRO A 1 208 ? -26.422 1.29 6.062 1 74.31 208 PRO A C 1
ATOM 1604 O O . PRO A 1 208 ? -26.469 0.953 7.25 1 74.31 208 PRO A O 1
ATOM 1607 N N . SER A 1 209 ? -27.281 0.913 5.109 1 80.69 209 SER A N 1
ATOM 1608 C CA . SER A 1 209 ? -28.188 -0.203 5.363 1 80.69 209 SER A CA 1
ATOM 1609 C C . SER A 1 209 ? -27.422 -1.495 5.609 1 80.69 209 SER A C 1
ATOM 1611 O O . SER A 1 209 ? -26.219 -1.562 5.359 1 80.69 209 SER A O 1
ATOM 1613 N N . GLU A 1 210 ? -28.078 -2.439 6.133 1 80.06 210 GLU A N 1
ATOM 1614 C CA . GLU A 1 210 ? -27.453 -3.729 6.379 1 80.06 210 GLU A CA 1
ATOM 1615 C C . GLU A 1 210 ? -26.922 -4.344 5.086 1 80.06 210 GLU A C 1
ATOM 1617 O O . GLU A 1 210 ? -25.828 -4.902 5.051 1 80.06 210 GLU A O 1
ATOM 1622 N N . ALA A 1 211 ? -27.797 -4.219 4.133 1 83.31 211 ALA A N 1
ATOM 1623 C CA . ALA A 1 211 ? -27.406 -4.77 2.836 1 83.31 211 ALA A CA 1
ATOM 1624 C C . ALA A 1 211 ? -26.141 -4.09 2.311 1 83.31 211 ALA A C 1
ATOM 1626 O O . ALA A 1 211 ? -25.266 -4.746 1.735 1 83.31 211 ALA A O 1
ATOM 1627 N N . GLU A 1 212 ? -26.078 -2.844 2.535 1 84.12 212 GLU A N 1
ATOM 1628 C CA . GLU A 1 212 ? -24.906 -2.09 2.096 1 84.12 212 GLU A CA 1
ATOM 1629 C C . GLU A 1 212 ? -23.672 -2.461 2.914 1 84.12 212 GLU A C 1
ATOM 1631 O O . GLU A 1 212 ? -22.562 -2.527 2.379 1 84.12 212 GLU A O 1
ATOM 1636 N N . LEU A 1 213 ? -23.953 -2.664 4.125 1 84.12 213 LEU A N 1
ATOM 1637 C CA . LEU A 1 213 ? -22.859 -3.062 5.004 1 84.12 213 LEU A CA 1
ATOM 1638 C C . LEU A 1 213 ? -22.281 -4.398 4.57 1 84.12 213 LEU A C 1
ATOM 1640 O O . LEU A 1 213 ? -21.062 -4.582 4.582 1 84.12 213 LEU A O 1
ATOM 1644 N N . ILE A 1 214 ? -23.141 -5.27 4.195 1 86.69 214 ILE A N 1
ATOM 1645 C CA . ILE A 1 214 ? -22.688 -6.59 3.762 1 86.69 214 ILE A CA 1
ATOM 1646 C C . ILE A 1 214 ? -21.906 -6.469 2.457 1 86.69 214 ILE A C 1
ATOM 1648 O O . ILE A 1 214 ? -20.859 -7.086 2.301 1 86.69 214 ILE A O 1
ATOM 1652 N N . ARG A 1 215 ? -22.391 -5.684 1.567 1 89.25 215 ARG A N 1
ATOM 1653 C CA . ARG A 1 215 ? -21.719 -5.492 0.282 1 89.25 215 ARG A CA 1
ATOM 1654 C C . ARG A 1 215 ? -20.344 -4.875 0.468 1 89.25 215 ARG A C 1
ATOM 1656 O O . ARG A 1 215 ? -19.375 -5.281 -0.192 1 89.25 215 ARG A O 1
ATOM 1663 N N . ARG A 1 216 ? -20.266 -3.928 1.325 1 88.5 216 ARG A N 1
ATOM 1664 C CA . ARG A 1 216 ? -18.984 -3.273 1.603 1 88.5 216 ARG A CA 1
ATOM 1665 C C . ARG A 1 216 ? -18.016 -4.238 2.262 1 88.5 216 ARG A C 1
ATOM 1667 O O . ARG A 1 216 ? -16.828 -4.258 1.922 1 88.5 216 ARG A O 1
ATOM 1674 N N . SER A 1 217 ? -18.547 -4.965 3.162 1 88.81 217 SER A N 1
ATOM 1675 C CA . SER A 1 217 ? -17.719 -5.949 3.836 1 88.81 217 SER A CA 1
ATOM 1676 C C . SER A 1 217 ? -17.203 -7.004 2.859 1 88.81 217 SER A C 1
ATOM 1678 O O . SER A 1 217 ? -16.062 -7.461 2.973 1 88.81 217 SER A O 1
ATOM 1680 N N . GLU A 1 218 ? -18.047 -7.391 1.988 1 93.38 218 GLU A N 1
ATOM 1681 C CA . GLU A 1 218 ? -17.641 -8.359 0.97 1 93.38 218 GLU A CA 1
ATOM 1682 C C . GLU A 1 218 ? -16.547 -7.801 0.081 1 93.38 218 GLU A C 1
ATOM 1684 O O . GLU A 1 218 ? -15.555 -8.492 -0.201 1 93.38 218 GLU A O 1
ATOM 1689 N N . LEU A 1 219 ? -16.766 -6.594 -0.355 1 94.38 219 LEU A N 1
ATOM 1690 C CA . LEU A 1 219 ? -15.773 -5.965 -1.223 1 94.38 219 LEU A CA 1
ATOM 1691 C C . LEU A 1 219 ? -14.438 -5.812 -0.501 1 94.38 219 LEU A C 1
ATOM 1693 O O . LEU A 1 219 ? -13.375 -6.07 -1.081 1 94.38 219 LEU A O 1
ATOM 1697 N N . TRP A 1 220 ? -14.461 -5.379 0.771 1 93.25 220 TRP A N 1
ATOM 1698 C CA . TRP A 1 220 ? -13.242 -5.262 1.564 1 93.25 220 TRP A CA 1
ATOM 1699 C C . TRP A 1 220 ? -12.539 -6.609 1.679 1 93.25 220 TRP A C 1
ATOM 1701 O O . TRP A 1 220 ? -11.328 -6.699 1.479 1 93.25 220 TRP A O 1
ATOM 1711 N N . THR A 1 221 ? -13.305 -7.629 1.97 1 93.56 221 THR A N 1
ATOM 1712 C CA . THR A 1 221 ? -12.75 -8.969 2.127 1 93.56 221 THR A CA 1
ATOM 1713 C C . THR A 1 221 ? -12.062 -9.422 0.845 1 93.56 221 THR A C 1
ATOM 1715 O O . THR A 1 221 ? -10.969 -9.992 0.89 1 93.56 221 THR A O 1
ATOM 1718 N N . ARG A 1 222 ? -12.664 -9.18 -0.235 1 96.5 222 ARG A N 1
ATOM 1719 C CA . ARG A 1 222 ? -12.086 -9.57 -1.518 1 96.5 222 ARG A CA 1
ATOM 1720 C C . ARG A 1 222 ? -10.805 -8.781 -1.801 1 96.5 222 ARG A C 1
ATOM 1722 O O . ARG A 1 222 ? -9.836 -9.328 -2.328 1 96.5 222 ARG A O 1
ATOM 1729 N N . CYS A 1 223 ? -10.805 -7.457 -1.485 1 96.5 223 CYS A N 1
ATOM 1730 C CA . CYS A 1 223 ? -9.602 -6.645 -1.655 1 96.5 223 CYS A CA 1
ATOM 1731 C C . CYS A 1 223 ? -8.453 -7.188 -0.82 1 96.5 223 CYS A C 1
ATOM 1733 O O . CYS A 1 223 ? -7.32 -7.273 -1.298 1 96.5 223 CYS A O 1
ATOM 1735 N N . VAL A 1 224 ? -8.75 -7.574 0.387 1 95.75 224 VAL A N 1
ATOM 1736 C CA . VAL A 1 224 ? -7.73 -8.102 1.285 1 95.75 224 VAL A CA 1
ATOM 1737 C C . VAL A 1 224 ? -7.184 -9.414 0.73 1 95.75 224 VAL A C 1
ATOM 1739 O O . VAL A 1 224 ? -5.969 -9.625 0.697 1 95.75 224 VAL A O 1
ATOM 1742 N N . ILE A 1 225 ? -8.07 -10.273 0.272 1 96.38 225 ILE A N 1
ATOM 1743 C CA . ILE A 1 225 ? -7.676 -11.578 -0.26 1 96.38 225 ILE A CA 1
ATOM 1744 C C . ILE A 1 225 ? -6.75 -11.383 -1.46 1 96.38 225 ILE A C 1
ATOM 1746 O O . ILE A 1 225 ? -5.672 -11.977 -1.524 1 96.38 225 ILE A O 1
ATOM 1750 N N . VAL A 1 226 ? -7.18 -10.562 -2.361 1 97.5 226 VAL A N 1
ATOM 1751 C CA . VAL A 1 226 ? -6.418 -10.352 -3.59 1 97.5 226 VAL A CA 1
ATOM 1752 C C . VAL A 1 226 ? -5.074 -9.711 -3.262 1 97.5 226 VAL A C 1
ATOM 1754 O O . VAL A 1 226 ? -4.055 -10.039 -3.875 1 97.5 226 VAL A O 1
ATOM 1757 N N . TYR A 1 227 ? -5.047 -8.766 -2.295 1 97.44 227 TYR A N 1
ATOM 1758 C CA . TYR A 1 227 ? -3.791 -8.141 -1.892 1 97.44 227 TYR A CA 1
ATOM 1759 C C . TYR A 1 227 ? -2.836 -9.164 -1.296 1 97.44 227 TYR A C 1
ATOM 1761 O O . TYR A 1 227 ? -1.665 -9.234 -1.679 1 97.44 227 TYR A O 1
ATOM 1769 N N . GLN A 1 228 ? -3.307 -9.953 -0.36 1 96.75 228 GLN A N 1
ATOM 1770 C CA . GLN A 1 228 ? -2.471 -10.953 0.297 1 96.75 228 GLN A CA 1
ATOM 1771 C C . GLN A 1 228 ? -1.979 -12 -0.698 1 96.75 228 GLN A C 1
ATOM 1773 O O . GLN A 1 228 ? -0.832 -12.445 -0.625 1 96.75 228 GLN A O 1
ATOM 1778 N N . ARG A 1 229 ? -2.816 -12.352 -1.562 1 96.06 229 ARG A N 1
ATOM 1779 C CA . ARG A 1 229 ? -2.43 -13.297 -2.605 1 96.06 229 ARG A CA 1
ATOM 1780 C C . ARG A 1 229 ? -1.322 -12.719 -3.482 1 96.06 229 ARG A C 1
ATOM 1782 O O . ARG A 1 229 ? -0.363 -13.422 -3.816 1 96.06 229 ARG A O 1
ATOM 1789 N N . ALA A 1 230 ? -1.526 -11.484 -3.887 1 95.88 230 ALA A N 1
ATOM 1790 C CA . ALA A 1 230 ? -0.515 -10.82 -4.707 1 95.88 230 ALA A CA 1
ATOM 1791 C C . ALA A 1 230 ? 0.833 -10.789 -3.994 1 95.88 230 ALA A C 1
ATOM 1793 O O . ALA A 1 230 ? 1.879 -10.984 -4.617 1 95.88 230 ALA A O 1
ATOM 1794 N N . CYS A 1 231 ? 0.808 -10.516 -2.688 1 95.06 231 CYS A N 1
ATOM 1795 C CA . CYS A 1 231 ? 2.031 -10.516 -1.893 1 95.06 231 CYS A CA 1
ATOM 1796 C C . CYS A 1 231 ? 2.699 -11.891 -1.923 1 95.06 231 CYS A C 1
ATOM 1798 O O . CYS A 1 231 ? 3.891 -12 -2.221 1 95.06 231 CYS A O 1
ATOM 1800 N N . MET A 1 232 ? 1.962 -12.891 -1.718 1 93.06 232 MET A N 1
ATOM 1801 C CA . MET A 1 232 ? 2.479 -14.25 -1.655 1 93.06 232 MET A CA 1
ATOM 1802 C C . MET A 1 232 ? 3.053 -14.68 -3.002 1 93.06 232 MET A C 1
ATOM 1804 O O . MET A 1 232 ? 4.16 -15.219 -3.066 1 93.06 232 MET A O 1
ATOM 1808 N N . ILE A 1 233 ? 2.262 -14.383 -4.016 1 92.62 233 ILE A N 1
ATOM 1809 C CA . ILE A 1 233 ? 2.633 -14.828 -5.355 1 92.62 233 ILE A CA 1
ATOM 1810 C C . ILE A 1 233 ? 3.912 -14.117 -5.797 1 92.62 233 ILE A C 1
ATOM 1812 O O . ILE A 1 233 ? 4.738 -14.703 -6.504 1 92.62 233 ILE A O 1
ATOM 1816 N N . LYS A 1 234 ? 4.117 -12.922 -5.297 1 92.06 234 LYS A N 1
ATOM 1817 C CA . LYS A 1 234 ? 5.273 -12.148 -5.75 1 92.06 234 LYS A CA 1
ATOM 1818 C C . LYS A 1 234 ? 6.387 -12.156 -4.707 1 92.06 234 LYS A C 1
ATOM 1820 O O . LYS A 1 234 ? 7.391 -11.461 -4.859 1 92.06 234 LYS A O 1
ATOM 1825 N N . GLY A 1 235 ? 6.25 -12.93 -3.652 1 91.5 235 GLY A N 1
ATOM 1826 C CA . GLY A 1 235 ? 7.305 -13.188 -2.688 1 91.5 235 GLY A CA 1
ATOM 1827 C C . GLY A 1 235 ? 7.465 -12.078 -1.665 1 91.5 235 GLY A C 1
ATOM 1828 O O . GLY A 1 235 ? 8.578 -11.805 -1.207 1 91.5 235 GLY A O 1
ATOM 1829 N N . HIS A 1 236 ? 6.449 -11.328 -1.403 1 91.25 236 HIS A N 1
ATOM 1830 C CA . HIS A 1 236 ? 6.43 -10.312 -0.361 1 91.25 236 HIS A CA 1
ATOM 1831 C C . HIS A 1 236 ? 5.602 -10.766 0.837 1 91.25 236 HIS A C 1
ATOM 1833 O O . HIS A 1 236 ? 4.73 -11.625 0.706 1 91.25 236 HIS A O 1
ATOM 1839 N N . PRO A 1 237 ? 5.941 -10.312 1.985 1 89.19 237 PRO A N 1
ATOM 1840 C CA . PRO A 1 237 ? 5.145 -10.703 3.15 1 89.19 237 PRO A CA 1
ATOM 1841 C C . PRO A 1 237 ? 3.746 -10.086 3.143 1 89.19 237 PRO A C 1
ATOM 1843 O O . PRO A 1 237 ? 3.607 -8.859 3.123 1 89.19 237 PRO A O 1
ATOM 1846 N N . PRO A 1 238 ? 2.779 -10.984 3.141 1 91.44 238 PRO A N 1
ATOM 1847 C CA . PRO A 1 238 ? 1.423 -10.438 3.232 1 91.44 238 PRO A CA 1
ATOM 1848 C C . PRO A 1 238 ? 1.11 -9.859 4.613 1 91.44 238 PRO A C 1
ATOM 1850 O O . PRO A 1 238 ? 1.553 -10.406 5.629 1 91.44 238 PRO A O 1
ATOM 1853 N N . ARG A 1 239 ? 0.408 -8.805 4.637 1 85.88 239 ARG A N 1
ATOM 1854 C CA . ARG A 1 239 ? 0.025 -8.172 5.895 1 85.88 239 ARG A CA 1
ATOM 1855 C C . ARG A 1 239 ? -1.308 -8.719 6.395 1 85.88 239 ARG A C 1
ATOM 1857 O O . ARG A 1 239 ? -2.221 -8.961 5.605 1 85.88 239 ARG A O 1
ATOM 1864 N N . SER A 1 240 ? -1.306 -8.938 7.684 1 83.38 240 SER A N 1
ATOM 1865 C CA . SER A 1 240 ? -2.576 -9.266 8.32 1 83.38 240 SER A CA 1
ATOM 1866 C C . SER A 1 240 ? -3.391 -8.016 8.617 1 83.38 240 SER A C 1
ATOM 1868 O O . SER A 1 240 ? -2.834 -6.984 9 1 83.38 240 SER A O 1
ATOM 1870 N N . PHE A 1 241 ? -4.617 -8.039 8.438 1 78.56 241 PHE A N 1
ATOM 1871 C CA . PHE A 1 241 ? -5.469 -6.875 8.672 1 78.56 241 PHE A CA 1
ATOM 1872 C C . PHE A 1 241 ? -6.457 -7.145 9.805 1 78.56 241 PHE A C 1
ATOM 1874 O O . PHE A 1 241 ? -7.426 -6.406 9.977 1 78.56 241 PHE A O 1
ATOM 1881 N N . MET A 1 242 ? -6.219 -8.055 10.516 1 66.44 242 MET A N 1
ATOM 1882 C CA . MET A 1 242 ? -7.098 -8.391 11.633 1 66.44 242 MET A CA 1
ATOM 1883 C C . MET A 1 242 ? -7.16 -7.246 12.641 1 66.44 242 MET A C 1
ATOM 1885 O O . MET A 1 242 ? -8.203 -7.004 13.25 1 66.44 242 MET A O 1
ATOM 1889 N N . GLU A 1 243 ? -6.176 -6.512 12.672 1 61.84 243 GLU A N 1
ATOM 1890 C CA . GLU A 1 243 ? -6.098 -5.422 13.641 1 61.84 243 GLU A CA 1
ATOM 1891 C C . GLU A 1 243 ? -6.953 -4.234 13.211 1 61.84 243 GLU A C 1
ATOM 1893 O O . GLU A 1 243 ? -7.344 -3.41 14.039 1 61.84 243 GLU A O 1
ATOM 1898 N N . LEU A 1 244 ? -7.102 -4.141 12.031 1 62.12 244 LEU A N 1
ATOM 1899 C CA . LEU A 1 244 ? -7.832 -2.982 11.523 1 62.12 244 LEU A CA 1
ATOM 1900 C C . LEU A 1 244 ? -9.32 -3.102 11.828 1 62.12 244 LEU A C 1
ATOM 1902 O O . LEU A 1 244 ? -10.047 -2.105 11.805 1 62.12 244 LEU A O 1
ATOM 1906 N N . GLU A 1 245 ? -9.625 -4.223 12.234 1 61.72 245 GLU A N 1
ATOM 1907 C CA . GLU A 1 245 ? -11.062 -4.402 12.414 1 61.72 245 GLU A CA 1
ATOM 1908 C C . GLU A 1 245 ? -11.469 -4.145 13.867 1 61.72 245 GLU A C 1
ATOM 1910 O O . GLU A 1 245 ? -11.141 -4.934 14.758 1 61.72 245 GLU A O 1
ATOM 1915 N N . GLN A 1 246 ? -11.789 -2.879 14.234 1 60.47 246 GLN A N 1
ATOM 1916 C CA . GLN A 1 246 ? -12.016 -2.268 15.547 1 60.47 246 GLN A CA 1
ATOM 1917 C C . GLN A 1 246 ? -12.961 -3.115 16.391 1 60.47 246 GLN A C 1
ATOM 1919 O O . GLN A 1 246 ? -12.656 -3.43 17.547 1 60.47 246 GLN A O 1
ATOM 1924 N N . ASP A 1 247 ? -14.172 -3.369 15.836 1 62.31 247 ASP A N 1
ATOM 1925 C CA . ASP A 1 247 ? -15.211 -4.016 16.641 1 62.31 247 ASP A CA 1
ATOM 1926 C C . ASP A 1 247 ? -15.328 -5.496 16.297 1 62.31 247 ASP A C 1
ATOM 1928 O O . ASP A 1 247 ? -15.977 -5.863 15.312 1 62.31 247 ASP A O 1
ATOM 1932 N N . LEU A 1 248 ? -14.625 -6.18 17.172 1 61.34 248 LEU A N 1
ATOM 1933 C CA . LEU A 1 248 ? -14.578 -7.617 16.938 1 61.34 248 LEU A CA 1
ATOM 1934 C C . LEU A 1 248 ? -15.977 -8.211 16.859 1 61.34 248 LEU A C 1
ATOM 1936 O O . LEU A 1 248 ? -16.25 -9.078 16.031 1 61.34 248 LEU A O 1
ATOM 1940 N N . GLY A 1 249 ? -16.734 -7.668 17.719 1 61.94 249 GLY A N 1
ATOM 1941 C CA . GLY A 1 249 ? -18.094 -8.195 17.719 1 61.94 249 GLY A CA 1
ATOM 1942 C C . GLY A 1 249 ? -18.844 -7.918 16.422 1 61.94 249 GLY A C 1
ATOM 1943 O O . GLY A 1 249 ? -19.422 -8.828 15.828 1 61.94 249 GLY A O 1
ATOM 1944 N N . GLN A 1 250 ? -18.812 -6.812 16.031 1 66.62 250 GLN A N 1
ATOM 1945 C CA . GLN A 1 250 ? -19.516 -6.422 14.82 1 66.62 250 GLN A CA 1
ATOM 1946 C C . GLN A 1 250 ? -18.906 -7.102 13.594 1 66.62 250 GLN A C 1
ATOM 1948 O O . GLN A 1 250 ? -19.625 -7.488 12.672 1 66.62 250 GLN A O 1
ATOM 1953 N N . ARG A 1 251 ? -17.766 -7.305 13.688 1 69.44 251 ARG A N 1
ATOM 1954 C CA . ARG A 1 251 ? -17.078 -7.977 12.586 1 69.44 251 ARG A CA 1
ATOM 1955 C C . ARG A 1 251 ? -17.578 -9.414 12.43 1 69.44 251 ARG A C 1
ATOM 1957 O O . ARG A 1 251 ? -17.812 -9.875 11.312 1 69.44 251 ARG A O 1
ATOM 1964 N N . GLN A 1 252 ? -17.609 -9.914 13.547 1 69.38 252 GLN A N 1
ATOM 1965 C CA . GLN A 1 252 ? -18.031 -11.312 13.516 1 69.38 252 GLN A CA 1
ATOM 1966 C C . GLN A 1 252 ? -19.438 -11.445 12.93 1 69.38 252 GLN A C 1
ATOM 1968 O O . GLN A 1 252 ? -19.719 -12.383 12.18 1 69.38 252 GLN A O 1
ATOM 1973 N N . VAL A 1 253 ? -20.172 -10.469 13.219 1 72.75 253 VAL A N 1
ATOM 1974 C CA . VAL A 1 253 ? -21.547 -10.5 12.695 1 72.75 253 VAL A CA 1
ATOM 1975 C C . VAL A 1 253 ? -21.531 -10.305 11.188 1 72.75 253 VAL A C 1
ATOM 1977 O O . VAL A 1 253 ? -22.25 -10.992 10.461 1 72.75 253 VAL A O 1
ATOM 1980 N N . LEU A 1 254 ? -20.672 -9.5 10.758 1 75.12 254 LEU A N 1
ATOM 1981 C CA . LEU A 1 254 ? -20.625 -9.211 9.328 1 75.12 254 LEU A CA 1
ATOM 1982 C C . LEU A 1 254 ? -20 -10.375 8.555 1 75.12 254 LEU A C 1
ATOM 1984 O O . LEU A 1 254 ? -20.469 -10.711 7.469 1 75.12 254 LEU A O 1
ATOM 1988 N N . ILE A 1 255 ? -19.109 -11.016 9.148 1 77.69 255 ILE A N 1
ATOM 1989 C CA . ILE A 1 255 ? -18.422 -12.133 8.508 1 77.69 255 ILE A CA 1
ATOM 1990 C C . ILE A 1 255 ? -19.391 -13.305 8.367 1 77.69 255 ILE A C 1
ATOM 1992 O O . ILE A 1 255 ? -19.344 -14.031 7.371 1 77.69 255 ILE A O 1
ATOM 1996 N N . GLN A 1 256 ? -20.25 -13.352 9.297 1 79.12 256 GLN A N 1
ATOM 1997 C CA . GLN A 1 256 ? -21.219 -14.445 9.273 1 79.12 256 GLN A CA 1
ATOM 1998 C C . GLN A 1 256 ? -22.25 -14.25 8.164 1 79.12 256 GLN A C 1
ATOM 2000 O O . GLN A 1 256 ? -22.891 -15.211 7.734 1 79.12 256 GLN A O 1
ATOM 2005 N N . LYS A 1 257 ? -22.25 -13.086 7.754 1 84.75 257 LYS A N 1
ATOM 2006 C CA . LYS A 1 257 ? -23.234 -12.789 6.711 1 84.75 257 LYS A CA 1
ATOM 2007 C C . LYS A 1 257 ? -22.625 -12.938 5.32 1 84.75 257 LYS A C 1
ATOM 2009 O O . LYS A 1 257 ? -23.328 -12.906 4.316 1 84.75 257 LYS A O 1
ATOM 2014 N N . LEU A 1 258 ? -21.375 -13.172 5.273 1 89.62 258 LEU A N 1
ATOM 2015 C CA . LEU A 1 258 ? -20.703 -13.367 3.996 1 89.62 258 LEU A CA 1
ATOM 2016 C C . LEU A 1 258 ? -20.844 -14.82 3.533 1 89.62 258 LEU A C 1
ATOM 2018 O O . LEU A 1 258 ? -21.141 -15.703 4.336 1 89.62 258 LEU A O 1
ATOM 2022 N N . ALA A 1 259 ? -20.688 -15.039 2.211 1 88.81 259 ALA A N 1
ATOM 2023 C CA . ALA A 1 259 ? -20.688 -16.391 1.675 1 88.81 259 ALA A CA 1
ATOM 2024 C C . ALA A 1 259 ? -19.625 -17.266 2.357 1 88.81 259 ALA A C 1
ATOM 2026 O O . ALA A 1 259 ? -18.5 -16.828 2.553 1 88.81 259 ALA A O 1
ATOM 2027 N N . PRO A 1 260 ? -19.953 -18.469 2.748 1 89.31 260 PRO A N 1
ATOM 2028 C CA . PRO A 1 260 ? -19.016 -19.328 3.471 1 89.31 260 PRO A CA 1
ATOM 2029 C C . PRO A 1 260 ? -17.719 -19.562 2.709 1 89.31 260 PRO A C 1
ATOM 2031 O O . PRO A 1 260 ? -16.641 -19.625 3.316 1 89.31 260 PRO A O 1
ATOM 2034 N N . SER A 1 261 ? -17.797 -19.703 1.437 1 91.69 261 SER A N 1
ATOM 2035 C CA . SER A 1 261 ? -16.594 -19.922 0.64 1 91.69 261 SER A CA 1
ATOM 2036 C C . SER A 1 261 ? -15.648 -18.734 0.719 1 91.69 261 SER A C 1
ATOM 2038 O O . SER A 1 261 ? -14.43 -18.891 0.73 1 91.69 261 SER A O 1
ATOM 2040 N N . LEU A 1 262 ? -16.234 -17.547 0.732 1 93 262 LEU A N 1
ATOM 2041 C CA . LEU A 1 262 ? -15.43 -16.328 0.831 1 93 262 LEU A CA 1
ATOM 2042 C C . LEU A 1 262 ? -14.758 -16.234 2.193 1 93 262 LEU A C 1
ATOM 2044 O O . LEU A 1 262 ? -13.586 -15.844 2.287 1 93 262 LEU A O 1
ATOM 2048 N N . VAL A 1 263 ? -15.469 -16.625 3.225 1 91.94 263 VAL A N 1
ATOM 2049 C CA . VAL A 1 263 ? -14.938 -16.609 4.582 1 91.94 263 VAL A CA 1
ATOM 2050 C C . VAL A 1 263 ? -13.781 -17.594 4.695 1 91.94 263 VAL A C 1
ATOM 2052 O O . VAL A 1 263 ? -12.758 -17.297 5.316 1 91.94 263 VAL A O 1
ATOM 2055 N N . LEU A 1 264 ? -13.992 -18.766 4.113 1 93.88 264 LEU A N 1
ATOM 2056 C CA . LEU A 1 264 ? -12.945 -19.766 4.133 1 93.88 264 LEU A CA 1
ATOM 2057 C C . LEU A 1 264 ? -11.695 -19.266 3.418 1 93.88 264 LEU A C 1
ATOM 2059 O O . LEU A 1 264 ? -10.578 -19.453 3.908 1 93.88 264 LEU A O 1
ATOM 2063 N N . GLU A 1 265 ? -11.883 -18.672 2.275 1 94.19 265 GLU A N 1
ATOM 2064 C CA . GLU A 1 265 ? -10.758 -18.125 1.533 1 94.19 265 GLU A CA 1
ATOM 2065 C C . GLU A 1 265 ? -10.023 -17.062 2.352 1 94.19 265 GLU A C 1
ATOM 2067 O O . GLU A 1 265 ? -8.789 -17.016 2.354 1 94.19 265 GLU A O 1
ATOM 2072 N N . ARG A 1 266 ? -10.758 -16.203 2.986 1 93.31 266 ARG A N 1
ATOM 2073 C CA . ARG A 1 266 ? -10.188 -15.164 3.836 1 93.31 266 ARG A CA 1
ATOM 2074 C C . ARG A 1 266 ? -9.367 -15.773 4.965 1 93.31 266 ARG A C 1
ATOM 2076 O O . ARG A 1 266 ? -8.266 -15.297 5.266 1 93.31 266 ARG A O 1
ATOM 2083 N N . LYS A 1 267 ? -9.875 -16.766 5.555 1 93.25 267 LYS A N 1
ATOM 2084 C CA . LYS A 1 267 ? -9.18 -17.422 6.656 1 93.25 267 LYS A CA 1
ATOM 2085 C C . LYS A 1 267 ? -7.883 -18.062 6.18 1 93.25 267 LYS A C 1
ATOM 2087 O O . LYS A 1 267 ? -6.867 -18.031 6.879 1 93.25 267 LYS A O 1
ATOM 2092 N N . CYS A 1 268 ? -7.926 -18.672 5.027 1 95.75 268 CYS A N 1
ATOM 2093 C CA . CYS A 1 268 ? -6.727 -19.281 4.453 1 95.75 268 CYS A CA 1
ATOM 2094 C C . CYS A 1 268 ? -5.648 -18.219 4.219 1 95.75 268 CYS A C 1
ATOM 2096 O O . CYS A 1 268 ? -4.492 -18.422 4.598 1 95.75 268 CYS A O 1
ATOM 2098 N N . GLN A 1 269 ? -6.074 -17.156 3.611 1 95.62 269 GLN A N 1
ATOM 2099 C CA . GLN A 1 269 ? -5.113 -16.094 3.32 1 95.62 269 GLN A CA 1
ATOM 2100 C C . GLN A 1 269 ? -4.562 -15.484 4.605 1 95.62 269 GLN A C 1
ATOM 2102 O O . GLN A 1 269 ? -3.379 -15.141 4.68 1 95.62 269 GLN A O 1
ATOM 2107 N N . GLU A 1 270 ? -5.41 -15.312 5.562 1 93.75 270 GLU A N 1
ATOM 2108 C CA . GLU A 1 270 ? -4.969 -14.773 6.844 1 93.75 270 GLU A CA 1
ATOM 2109 C C . GLU A 1 270 ? -3.971 -15.711 7.52 1 93.75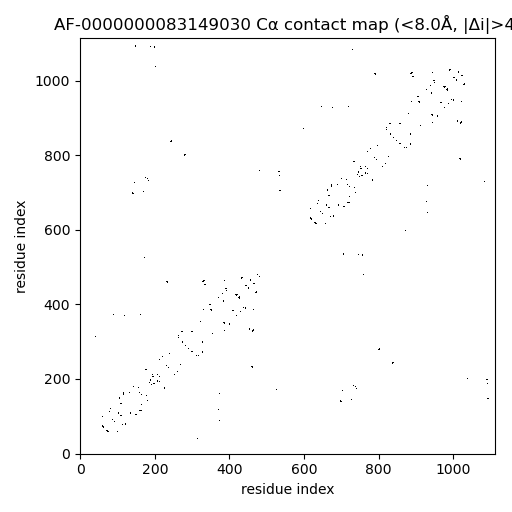 270 GLU A C 1
ATOM 2111 O O . GLU A 1 270 ? -3.008 -15.258 8.141 1 93.75 270 GLU A O 1
ATOM 2116 N N . LEU A 1 271 ? -4.246 -16.953 7.422 1 95.75 271 LEU A N 1
ATOM 2117 C CA . LEU A 1 271 ? -3.348 -17.938 8.008 1 95.75 271 LEU A CA 1
ATOM 2118 C C . LEU A 1 271 ? -1.97 -17.875 7.355 1 95.75 271 LEU A C 1
ATOM 2120 O O . LEU A 1 271 ? -0.949 -17.922 8.047 1 95.75 271 LEU A O 1
ATOM 2124 N N . VAL A 1 272 ? -1.954 -17.781 6.09 1 96.44 272 VAL A N 1
ATOM 2125 C CA . VAL A 1 272 ? -0.695 -17.672 5.359 1 96.44 272 VAL A CA 1
ATOM 2126 C C . VAL A 1 272 ? 0.029 -16.391 5.762 1 96.44 272 VAL A C 1
ATOM 2128 O O . VAL A 1 272 ? 1.253 -16.375 5.914 1 96.44 272 VAL A O 1
ATOM 2131 N N . ALA A 1 273 ? -0.703 -15.328 5.895 1 94.19 273 ALA A N 1
ATOM 2132 C CA . ALA A 1 273 ? -0.116 -14.047 6.301 1 94.19 273 ALA A CA 1
ATOM 2133 C C . ALA A 1 273 ? 0.528 -14.156 7.68 1 94.19 273 ALA A C 1
ATOM 2135 O O . ALA A 1 273 ? 1.658 -13.703 7.879 1 94.19 273 ALA A O 1
ATOM 2136 N N . ARG A 1 274 ? -0.156 -14.703 8.594 1 92.88 274 ARG A N 1
ATOM 2137 C CA . ARG A 1 274 ? 0.368 -14.875 9.945 1 92.88 274 ARG A CA 1
ATOM 2138 C C . ARG A 1 274 ? 1.587 -15.789 9.945 1 92.88 274 ARG A C 1
ATOM 2140 O O . ARG A 1 274 ? 2.559 -15.539 10.664 1 92.88 274 ARG A O 1
ATOM 2147 N N . CYS A 1 275 ? 1.516 -16.797 9.195 1 95.06 275 CYS A N 1
ATOM 2148 C CA . CYS A 1 275 ? 2.645 -17.719 9.086 1 95.06 275 CYS A CA 1
ATOM 2149 C C . CYS A 1 275 ? 3.879 -17 8.555 1 95.06 275 CYS A C 1
ATOM 2151 O O . CYS A 1 275 ? 4.973 -17.156 9.102 1 95.06 275 CYS A O 1
ATOM 2153 N N . SER A 1 276 ? 3.682 -16.266 7.5 1 92.88 276 SER A N 1
ATOM 2154 C CA . SER A 1 276 ? 4.793 -15.547 6.887 1 92.88 276 SER A CA 1
ATOM 2155 C C . SER A 1 276 ? 5.43 -14.578 7.879 1 92.88 276 SER A C 1
ATOM 2157 O O . SER A 1 276 ? 6.656 -14.445 7.926 1 92.88 276 SER A O 1
ATOM 2159 N N . ALA A 1 277 ? 4.598 -13.914 8.633 1 87.88 277 ALA A N 1
ATOM 2160 C CA . ALA A 1 277 ? 5.105 -12.984 9.633 1 87.88 277 ALA A CA 1
ATOM 2161 C C . ALA A 1 277 ? 5.91 -13.711 10.703 1 87.88 277 ALA A C 1
ATOM 2163 O O . ALA A 1 277 ? 6.961 -13.234 11.133 1 87.88 277 ALA A O 1
ATOM 2164 N N . ALA A 1 278 ? 5.422 -14.844 11.141 1 90.31 278 ALA A N 1
ATOM 2165 C CA . ALA A 1 278 ? 6.098 -15.625 12.172 1 90.31 278 ALA A CA 1
ATOM 2166 C C . ALA A 1 278 ? 7.434 -16.156 11.672 1 90.31 278 ALA A C 1
ATOM 2168 O O . ALA A 1 278 ? 8.414 -16.203 12.414 1 90.31 278 ALA A O 1
ATOM 2169 N N . VAL A 1 279 ? 7.441 -16.562 10.461 1 91.88 279 VAL A N 1
ATOM 2170 C CA . VAL A 1 279 ? 8.656 -17.094 9.867 1 91.88 279 VAL A CA 1
ATOM 2171 C C . VAL A 1 279 ? 9.719 -16 9.789 1 91.88 279 VAL A C 1
ATOM 2173 O O . VAL A 1 279 ? 10.906 -16.25 10.039 1 91.88 279 VAL A O 1
ATOM 2176 N N . LEU A 1 280 ? 9.336 -14.828 9.438 1 85.81 280 LEU A N 1
ATOM 2177 C CA . LEU A 1 280 ? 10.266 -13.711 9.352 1 85.81 280 LEU A CA 1
ATOM 2178 C C . LEU A 1 280 ? 10.867 -13.391 10.711 1 85.81 280 LEU A C 1
ATOM 2180 O O . LEU A 1 280 ? 12.016 -12.969 10.805 1 85.81 280 LEU A O 1
ATOM 2184 N N . GLU A 1 281 ? 10.125 -13.625 11.703 1 83 281 GLU A N 1
ATOM 2185 C CA . GLU A 1 281 ? 10.609 -13.359 13.055 1 83 281 GLU A CA 1
ATOM 2186 C C . GLU A 1 281 ? 11.695 -14.352 13.461 1 83 281 GLU A C 1
ATOM 2188 O O . GLU A 1 281 ? 12.555 -14.039 14.289 1 83 281 GLU A O 1
ATOM 2193 N N . ILE A 1 282 ? 11.672 -15.508 12.891 1 84.38 282 ILE A N 1
ATOM 2194 C CA . ILE A 1 282 ? 12.688 -16.516 13.172 1 84.38 282 ILE A CA 1
ATOM 2195 C C . ILE A 1 282 ? 14.008 -16.109 12.516 1 84.38 282 ILE A C 1
ATOM 2197 O O . ILE A 1 282 ? 15.086 -16.406 13.047 1 84.38 282 ILE A O 1
ATOM 2201 N N . GLY A 1 283 ? 14 -15.383 11.477 1 80 283 GLY A N 1
ATOM 2202 C CA . GLY A 1 283 ? 15.203 -15.031 10.742 1 80 283 GLY A CA 1
ATOM 2203 C C . GLY A 1 283 ? 15.641 -16.109 9.766 1 80 283 GLY A C 1
ATOM 2204 O O . GLY A 1 283 ? 16.594 -16.859 10.039 1 80 283 GLY A O 1
ATOM 2205 N N . ILE A 1 284 ? 15.203 -16.141 8.586 1 80.19 284 ILE A N 1
ATOM 2206 C CA . ILE A 1 284 ? 15.336 -17.281 7.676 1 80.19 284 ILE A CA 1
ATOM 2207 C C . ILE A 1 284 ? 16.547 -17.062 6.766 1 80.19 284 ILE A C 1
ATOM 2209 O O . ILE A 1 284 ? 16.922 -17.969 6.012 1 80.19 284 ILE A O 1
ATOM 2213 N N . ARG A 1 285 ? 17.234 -16.047 6.852 1 78.31 285 ARG A N 1
ATOM 2214 C CA . ARG A 1 285 ? 18.391 -15.828 5.988 1 78.31 285 ARG A CA 1
ATOM 2215 C C . ARG A 1 285 ? 19.562 -16.719 6.406 1 78.31 285 ARG A C 1
ATOM 2217 O O . ARG A 1 285 ? 20.203 -17.328 5.559 1 78.31 285 ARG A O 1
ATOM 2224 N N . THR A 1 286 ? 19.875 -16.625 7.668 1 80.12 286 THR A N 1
ATOM 2225 C CA . THR A 1 286 ? 20.875 -17.516 8.266 1 80.12 286 THR A CA 1
ATOM 2226 C C . THR A 1 286 ? 20.297 -18.203 9.508 1 80.12 286 THR A C 1
ATOM 2228 O O . THR A 1 286 ? 19.938 -17.531 10.484 1 80.12 286 THR A O 1
ATOM 2231 N N . MET A 1 287 ? 20.188 -19.562 9.289 1 87.31 287 MET A N 1
ATOM 2232 C CA . MET A 1 287 ? 19.5 -20.234 10.383 1 87.31 287 MET A CA 1
ATOM 2233 C C . MET A 1 287 ? 20.422 -21.25 11.07 1 87.31 287 MET A C 1
ATOM 2235 O O . MET A 1 287 ? 21.109 -22.031 10.398 1 87.31 287 MET A O 1
ATOM 2239 N N . SER A 1 288 ? 20.422 -21.094 12.367 1 88.44 288 SER A N 1
ATOM 2240 C CA . SER A 1 288 ? 21.062 -22.109 13.18 1 88.44 288 SER A CA 1
ATOM 2241 C C . SER A 1 288 ? 20.219 -23.375 13.25 1 88.44 288 SER A C 1
ATOM 2243 O O . SER A 1 288 ? 19.078 -23.391 12.781 1 88.44 288 SER A O 1
ATOM 2245 N N . LEU A 1 289 ? 20.797 -24.422 13.789 1 91.06 289 LEU A N 1
ATOM 2246 C CA . LEU A 1 289 ? 20.078 -25.672 13.961 1 91.06 289 LEU A CA 1
ATOM 2247 C C . LEU A 1 289 ? 18.844 -25.484 14.844 1 91.06 289 LEU A C 1
ATOM 2249 O O . LEU A 1 289 ? 17.797 -26.047 14.578 1 91.06 289 LEU A O 1
ATOM 2253 N N . GLU A 1 290 ? 19.016 -24.656 15.875 1 90.94 290 GLU A N 1
ATOM 2254 C CA . GLU A 1 290 ? 17.906 -24.391 16.797 1 90.94 290 GLU A CA 1
ATOM 2255 C C . GLU A 1 290 ? 16.781 -23.625 16.094 1 90.94 290 GLU A C 1
ATOM 2257 O O . GLU A 1 290 ? 15.609 -23.875 16.344 1 90.94 290 GLU A O 1
ATOM 2262 N N . GLN A 1 291 ? 17.172 -22.75 15.258 1 90.25 291 GLN A N 1
ATOM 2263 C CA . GLN A 1 291 ? 16.188 -21.984 14.508 1 90.25 291 GLN A CA 1
ATOM 2264 C C . GLN A 1 291 ? 15.445 -22.859 13.508 1 90.25 291 GLN A C 1
ATOM 2266 O O . GLN A 1 291 ? 14.25 -22.672 13.273 1 90.25 291 GLN A O 1
ATOM 2271 N N . GLU A 1 292 ? 16.094 -23.797 12.891 1 93.62 292 GLU A N 1
ATOM 2272 C CA . GLU A 1 292 ? 15.43 -24.719 11.969 1 93.62 292 GLU A CA 1
ATOM 2273 C C . GLU A 1 292 ? 14.414 -25.594 12.695 1 93.62 292 GLU A C 1
ATOM 2275 O O . GLU A 1 292 ? 13.344 -25.891 12.164 1 93.62 292 GLU A O 1
ATOM 2280 N N . ARG A 1 293 ? 14.797 -26 13.898 1 93.31 293 ARG A N 1
ATOM 2281 C CA . ARG A 1 293 ? 13.867 -26.781 14.695 1 93.31 293 ARG A CA 1
ATOM 2282 C C . ARG A 1 293 ? 12.641 -25.953 15.078 1 93.31 293 ARG A C 1
ATOM 2284 O O . ARG A 1 293 ? 11.516 -26.453 15.039 1 93.31 293 ARG A O 1
ATOM 2291 N N . ALA A 1 294 ? 12.953 -24.734 15.461 1 93.62 294 ALA A N 1
ATOM 2292 C CA . ALA A 1 294 ? 11.852 -23.828 15.781 1 93.62 294 ALA A CA 1
ATOM 2293 C C . ALA A 1 294 ? 10.938 -23.609 14.578 1 93.62 294 ALA A C 1
ATOM 2295 O O . ALA A 1 294 ? 9.719 -23.547 14.719 1 93.62 294 ALA A O 1
ATOM 2296 N N . LEU A 1 295 ? 11.547 -23.484 13.461 1 95.44 295 LEU A N 1
ATOM 2297 C CA . LEU A 1 295 ? 10.781 -23.312 12.227 1 95.44 295 LEU A CA 1
ATOM 2298 C C . LEU A 1 295 ? 9.906 -24.531 11.961 1 95.44 295 LEU A C 1
ATOM 2300 O O . LEU A 1 295 ? 8.742 -24.391 11.562 1 95.44 295 LEU A O 1
ATOM 2304 N N . ASP A 1 296 ? 10.43 -25.672 12.133 1 95.69 296 ASP A N 1
ATOM 2305 C CA . ASP A 1 296 ? 9.672 -26.906 11.914 1 95.69 296 ASP A CA 1
ATOM 2306 C C . ASP A 1 296 ? 8.438 -26.953 12.805 1 95.69 296 ASP A C 1
ATOM 2308 O O . ASP A 1 296 ? 7.344 -27.281 12.336 1 95.69 296 ASP A O 1
ATOM 2312 N N . ILE A 1 297 ? 8.672 -26.656 14.078 1 95.81 297 ILE A N 1
ATOM 2313 C CA . ILE A 1 297 ? 7.57 -26.672 15.039 1 95.81 297 ILE A CA 1
ATOM 2314 C C . ILE A 1 297 ? 6.523 -25.641 14.633 1 95.81 297 ILE A C 1
ATOM 2316 O O . ILE A 1 297 ? 5.32 -25.922 14.648 1 95.81 297 ILE A O 1
ATOM 2320 N N . LEU A 1 298 ? 6.984 -24.484 14.258 1 96.62 298 LEU A N 1
ATOM 2321 C CA . LEU A 1 298 ? 6.098 -23.391 13.859 1 96.62 298 LEU A CA 1
ATOM 2322 C C . LEU A 1 298 ? 5.246 -23.797 12.656 1 96.62 298 LEU A C 1
ATOM 2324 O O . LEU A 1 298 ? 4.027 -23.625 12.664 1 96.62 298 LEU A O 1
ATOM 2328 N N . LEU A 1 299 ? 5.852 -24.344 11.641 1 97.69 299 LEU A N 1
ATOM 2329 C CA . LEU A 1 299 ? 5.145 -24.688 10.414 1 97.69 299 LEU A CA 1
ATOM 2330 C C . LEU A 1 299 ? 4.141 -25.812 10.672 1 97.69 299 LEU A C 1
ATOM 2332 O O . LEU A 1 299 ? 3.041 -25.812 10.117 1 97.69 299 LEU A O 1
ATOM 2336 N N . ARG A 1 300 ? 4.465 -26.734 11.508 1 96.69 300 ARG A N 1
ATOM 2337 C CA . ARG A 1 300 ? 3.543 -27.812 11.852 1 96.69 300 ARG A CA 1
ATOM 2338 C C . ARG A 1 300 ? 2.311 -27.281 12.562 1 96.69 300 ARG A C 1
ATOM 2340 O O . ARG A 1 300 ? 1.203 -27.781 12.375 1 96.69 300 ARG A O 1
ATOM 2347 N N . THR A 1 301 ? 2.568 -26.312 13.383 1 97.44 301 THR A N 1
ATOM 2348 C CA . THR A 1 301 ? 1.45 -25.688 14.07 1 97.44 301 THR A CA 1
ATOM 2349 C C . THR A 1 301 ? 0.496 -25.031 13.07 1 97.44 301 THR A C 1
ATOM 2351 O O . THR A 1 301 ? -0.724 -25.141 13.211 1 97.44 301 THR A O 1
ATOM 2354 N N . PHE A 1 302 ? 1.024 -24.375 12.141 1 97.75 302 PHE A N 1
ATOM 2355 C CA . PHE A 1 302 ? 0.186 -23.75 11.133 1 97.75 302 PHE A CA 1
ATOM 2356 C C . PHE A 1 302 ? -0.471 -24.781 10.234 1 97.75 302 PHE A C 1
ATOM 2358 O O . PHE A 1 302 ? -1.604 -24.609 9.789 1 97.75 302 PHE A O 1
ATOM 2365 N N . GLU A 1 303 ? 0.201 -25.875 9.914 1 97.44 303 GLU A N 1
ATOM 2366 C CA . GLU A 1 303 ? -0.395 -26.969 9.156 1 97.44 303 GLU A CA 1
ATOM 2367 C C . GLU A 1 303 ? -1.607 -27.547 9.875 1 97.44 303 GLU A C 1
ATOM 2369 O O . GLU A 1 303 ? -2.604 -27.906 9.242 1 97.44 303 GLU A O 1
ATOM 2374 N N . ALA A 1 304 ? -1.475 -27.609 11.148 1 96.88 304 ALA A N 1
ATOM 2375 C CA . ALA A 1 304 ? -2.596 -28.109 11.945 1 96.88 304 ALA A CA 1
ATOM 2376 C C . ALA A 1 304 ? -3.803 -27.188 11.836 1 96.88 304 ALA A C 1
ATOM 2378 O O . ALA A 1 304 ? -4.945 -27.641 11.805 1 96.88 304 ALA A O 1
ATOM 2379 N N . GLN A 1 305 ? -3.549 -25.938 11.781 1 96.81 305 GLN A N 1
ATOM 2380 C CA . GLN A 1 305 ? -4.633 -24.969 11.625 1 96.81 305 GLN A CA 1
ATOM 2381 C C . GLN A 1 305 ? -5.289 -25.094 10.258 1 96.81 305 GLN A C 1
ATOM 2383 O O . GLN A 1 305 ? -6.492 -24.859 10.109 1 96.81 305 GLN A O 1
ATOM 2388 N N . VAL A 1 306 ? -4.555 -25.453 9.227 1 97.5 306 VAL A N 1
ATOM 2389 C CA . VAL A 1 306 ? -5.129 -25.672 7.91 1 97.5 306 VAL A CA 1
ATOM 2390 C C . VAL A 1 306 ? -6.086 -26.859 7.957 1 97.5 306 VAL A C 1
ATOM 2392 O O . VAL A 1 306 ? -7.129 -26.859 7.301 1 97.5 306 VAL A O 1
ATOM 2395 N N . THR A 1 307 ? -5.68 -27.875 8.703 1 96.19 307 THR A N 1
ATOM 2396 C CA . THR A 1 307 ? -6.539 -29.047 8.852 1 96.19 307 THR A CA 1
ATOM 2397 C C . THR A 1 307 ? -7.891 -28.656 9.438 1 96.19 307 THR A C 1
ATOM 2399 O O . THR A 1 307 ? -8.93 -29.188 9.031 1 96.19 307 THR A O 1
ATOM 2402 N N . ASP A 1 308 ? -7.852 -27.703 10.312 1 94.56 308 ASP A N 1
ATOM 2403 C CA . ASP A 1 308 ? -9.094 -27.188 10.883 1 94.56 308 ASP A CA 1
ATOM 2404 C C . ASP A 1 308 ? -9.938 -26.484 9.82 1 94.56 308 ASP A C 1
ATOM 2406 O O . ASP A 1 308 ? -11.172 -26.562 9.844 1 94.56 308 ASP A O 1
ATOM 2410 N N . LEU A 1 309 ? -9.289 -25.828 8.953 1 94.56 309 LEU A N 1
ATOM 2411 C CA . LEU A 1 309 ? -9.992 -25.125 7.887 1 94.56 309 LEU A CA 1
ATOM 2412 C C . LEU A 1 309 ? -10.555 -26.109 6.867 1 94.56 309 LEU A C 1
ATOM 2414 O O . LEU A 1 309 ? -11.625 -25.859 6.293 1 94.56 309 LEU A O 1
ATOM 2418 N N . GLU A 1 310 ? -9.891 -27.188 6.629 1 92.81 310 GLU A N 1
ATOM 2419 C CA . GLU A 1 310 ? -10.32 -28.203 5.676 1 92.81 310 GLU A CA 1
ATOM 2420 C C . GLU A 1 310 ? -11.633 -28.859 6.117 1 92.81 310 GLU A C 1
ATOM 2422 O O . GLU A 1 310 ? -12.391 -29.359 5.285 1 92.81 310 GLU A O 1
ATOM 2427 N N . ALA A 1 311 ? -11.891 -28.766 7.367 1 89.81 311 ALA A N 1
ATOM 2428 C CA . ALA A 1 311 ? -13.133 -29.312 7.898 1 89.81 311 ALA A CA 1
ATOM 2429 C C . ALA A 1 311 ? -14.32 -28.438 7.539 1 89.81 311 ALA A C 1
ATOM 2431 O O . ALA A 1 311 ? -15.469 -28.891 7.598 1 89.81 311 ALA A O 1
ATOM 2432 N N . GLN A 1 312 ? -14.062 -27.25 7.082 1 85.69 312 GLN A N 1
ATOM 2433 C CA . GLN A 1 312 ? -15.125 -26.297 6.785 1 85.69 312 GLN A CA 1
ATOM 2434 C C . GLN A 1 312 ? -15.43 -26.266 5.289 1 85.69 312 GLN A C 1
ATOM 2436 O O . GLN A 1 312 ? -16.203 -25.422 4.828 1 85.69 312 GLN A O 1
ATOM 2441 N N . ILE A 1 313 ? -14.922 -27.188 4.559 1 83.94 313 ILE A N 1
ATOM 2442 C CA . ILE A 1 313 ? -15.055 -27.203 3.105 1 83.94 313 ILE A CA 1
ATOM 2443 C C . ILE A 1 313 ? -16.5 -27.562 2.725 1 83.94 313 ILE A C 1
ATOM 2445 O O . ILE A 1 313 ? -17.062 -28.5 3.256 1 83.94 313 ILE A O 1
ATOM 2449 N N . ASN A 1 314 ? -16.984 -26.75 1.865 1 76.75 314 ASN A N 1
ATOM 2450 C CA . ASN A 1 314 ? -18.344 -26.984 1.394 1 76.75 314 ASN A CA 1
ATOM 2451 C C . ASN A 1 314 ? -18.391 -27.234 -0.111 1 76.75 314 ASN A C 1
ATOM 2453 O O . ASN A 1 314 ? -19.344 -27.812 -0.624 1 76.75 314 ASN A O 1
ATOM 2457 N N . ARG A 1 315 ? -17.422 -26.75 -0.903 1 76.31 315 ARG A N 1
ATOM 2458 C CA . ARG A 1 315 ? -17.406 -26.812 -2.359 1 76.31 315 ARG A CA 1
ATOM 2459 C C . ARG A 1 315 ? -16.047 -27.297 -2.861 1 76.31 315 ARG A C 1
ATOM 2461 O O . ARG A 1 315 ? -15.07 -27.312 -2.109 1 76.31 315 ARG A O 1
ATOM 2468 N N . ALA A 1 316 ? -16.125 -27.75 -4.07 1 71.38 316 ALA A N 1
ATOM 2469 C CA . ALA A 1 316 ? -14.891 -28.219 -4.684 1 71.38 316 ALA A CA 1
ATOM 2470 C C . ALA A 1 316 ? -13.836 -27.125 -4.711 1 71.38 316 ALA A C 1
ATOM 2472 O O . ALA A 1 316 ? -12.664 -27.359 -4.418 1 71.38 316 ALA A O 1
ATOM 2473 N N . HIS A 1 317 ? -14.32 -25.969 -5.051 1 77.31 317 HIS A N 1
ATOM 2474 C CA . HIS A 1 317 ? -13.383 -24.844 -5.121 1 77.31 317 HIS A CA 1
ATOM 2475 C C . HIS A 1 317 ? -12.773 -24.547 -3.754 1 77.31 317 HIS A C 1
ATOM 2477 O O . HIS A 1 317 ? -11.633 -24.094 -3.662 1 77.31 317 HIS A O 1
ATOM 2483 N N . ASP A 1 318 ? -13.445 -24.859 -2.771 1 88.06 318 ASP A N 1
ATOM 2484 C CA . ASP A 1 318 ? -12.945 -24.656 -1.414 1 88.06 318 ASP A CA 1
ATOM 2485 C C . ASP A 1 318 ? -11.797 -25.609 -1.11 1 88.06 318 ASP A C 1
ATOM 2487 O O . ASP A 1 318 ? -10.844 -25.25 -0.424 1 88.06 318 ASP A O 1
ATOM 2491 N N . ARG A 1 319 ? -11.984 -26.719 -1.696 1 91.12 319 ARG A N 1
ATOM 2492 C CA . ARG A 1 319 ? -10.953 -27.734 -1.475 1 91.12 319 ARG A CA 1
ATOM 2493 C C . ARG A 1 319 ? -9.617 -27.297 -2.08 1 91.12 319 ARG A C 1
ATOM 2495 O O . ARG A 1 319 ? -8.57 -27.422 -1.45 1 91.12 319 ARG A O 1
ATOM 2502 N N . PHE A 1 320 ? -9.688 -26.828 -3.268 1 92.31 320 PHE A N 1
ATOM 2503 C CA . PHE A 1 320 ? -8.469 -26.344 -3.91 1 92.31 320 PHE A CA 1
ATOM 2504 C C . PHE A 1 320 ? -7.809 -25.25 -3.084 1 92.31 320 PHE A C 1
ATOM 2506 O O . PHE A 1 320 ? -6.586 -25.234 -2.93 1 92.31 320 PHE A O 1
ATOM 2513 N N . GLN A 1 321 ? -8.586 -24.406 -2.537 1 93.06 321 GLN A N 1
ATOM 2514 C CA . GLN A 1 321 ? -8.055 -23.297 -1.754 1 93.06 321 GLN A CA 1
ATOM 2515 C C . GLN A 1 321 ? -7.34 -23.781 -0.503 1 93.06 321 GLN A C 1
ATOM 2517 O O . GLN A 1 321 ? -6.277 -23.281 -0.144 1 93.06 321 GLN A O 1
ATOM 2522 N N . THR A 1 322 ? -7.879 -24.703 0.165 1 96.31 322 THR A N 1
ATOM 2523 C CA . THR A 1 322 ? -7.266 -25.203 1.388 1 96.31 322 THR A CA 1
ATOM 2524 C C . THR A 1 322 ? -6.008 -26.016 1.071 1 96.31 322 THR A C 1
ATOM 2526 O O . THR A 1 322 ? -5.035 -25.969 1.827 1 96.31 322 THR A O 1
ATOM 2529 N N . ILE A 1 323 ? -6.035 -26.75 -0.051 1 96.94 323 ILE A N 1
ATOM 2530 C CA . ILE A 1 323 ? -4.859 -27.516 -0.459 1 96.94 323 ILE A CA 1
ATOM 2531 C C . ILE A 1 323 ? -3.711 -26.547 -0.772 1 96.94 323 ILE A C 1
ATOM 2533 O O . ILE A 1 323 ? -2.568 -26.781 -0.37 1 96.94 323 ILE A O 1
ATOM 2537 N N . ILE A 1 324 ? -4.047 -25.5 -1.515 1 96.44 324 ILE A N 1
ATOM 2538 C CA . ILE A 1 324 ? -3.027 -24.516 -1.866 1 96.44 324 ILE A CA 1
ATOM 2539 C C . ILE A 1 324 ? -2.516 -23.828 -0.603 1 96.44 324 ILE A C 1
ATOM 2541 O O . ILE A 1 324 ? -1.329 -23.516 -0.499 1 96.44 324 ILE A O 1
ATOM 2545 N N . CYS A 1 325 ? -3.406 -23.547 0.329 1 97.44 325 CYS A N 1
ATOM 2546 C CA . CYS A 1 325 ? -2.998 -22.984 1.608 1 97.44 325 CYS A CA 1
ATOM 2547 C C . CYS A 1 325 ? -1.982 -23.875 2.305 1 97.44 325 CYS A C 1
ATOM 2549 O O . CYS A 1 325 ? -0.942 -23.406 2.766 1 97.44 325 CYS A O 1
ATOM 2551 N N . ARG A 1 326 ? -2.264 -25.156 2.346 1 98 326 ARG A N 1
ATOM 2552 C CA . ARG A 1 326 ? -1.354 -26.125 2.949 1 98 326 ARG A CA 1
ATOM 2553 C C . ARG A 1 326 ? -0.022 -26.156 2.209 1 98 326 ARG A C 1
ATOM 2555 O O . ARG A 1 326 ? 1.041 -26.109 2.832 1 98 326 ARG A O 1
ATOM 2562 N N . LEU A 1 327 ? -0.125 -26.219 0.958 1 98.25 327 LEU A N 1
ATOM 2563 C CA . LEU A 1 327 ? 1.069 -26.281 0.123 1 98.25 327 LEU A CA 1
ATOM 2564 C C . LEU A 1 327 ? 1.945 -25.047 0.344 1 98.25 327 LEU A C 1
ATOM 2566 O O . LEU A 1 327 ? 3.164 -25.172 0.49 1 98.25 327 LEU A O 1
ATOM 2570 N N . THR A 1 328 ? 1.34 -23.891 0.355 1 97.56 328 THR A N 1
ATOM 2571 C CA . THR A 1 328 ? 2.061 -22.625 0.517 1 97.56 328 THR A CA 1
ATOM 2572 C C . THR A 1 328 ? 2.818 -22.609 1.841 1 97.56 328 THR A C 1
ATOM 2574 O O . THR A 1 328 ? 3.977 -22.188 1.893 1 97.56 328 THR A O 1
ATOM 2577 N N . ILE A 1 329 ? 2.229 -23.062 2.869 1 97.94 329 ILE A N 1
ATOM 2578 C CA . ILE A 1 329 ? 2.859 -23.094 4.184 1 97.94 329 ILE A CA 1
ATOM 2579 C C . ILE A 1 329 ? 4 -24.109 4.18 1 97.94 329 ILE A C 1
ATOM 2581 O O . ILE A 1 329 ? 5.09 -23.828 4.688 1 97.94 329 ILE A O 1
ATOM 2585 N N . GLN A 1 330 ? 3.795 -25.188 3.562 1 98 330 GLN A N 1
ATOM 2586 C CA . GLN A 1 330 ? 4.777 -26.266 3.562 1 98 330 GLN A CA 1
ATOM 2587 C C . GLN A 1 330 ? 5.984 -25.922 2.695 1 98 330 GLN A C 1
ATOM 2589 O O . GLN A 1 330 ? 7.074 -26.453 2.893 1 98 330 GLN A O 1
ATOM 2594 N N . MET A 1 331 ? 5.793 -25.047 1.699 1 97.62 331 MET A N 1
ATOM 2595 C CA . MET A 1 331 ? 6.902 -24.594 0.868 1 97.62 331 MET A CA 1
ATOM 2596 C C . MET A 1 331 ? 8.008 -23.969 1.724 1 97.62 331 MET A C 1
ATOM 2598 O O . MET A 1 331 ? 9.18 -24.016 1.352 1 97.62 331 MET A O 1
ATOM 2602 N N . LEU A 1 332 ? 7.641 -23.469 2.854 1 97.06 332 LEU A N 1
ATOM 2603 C CA . LEU A 1 332 ? 8.586 -22.766 3.717 1 97.06 332 LEU A CA 1
ATOM 2604 C C . LEU A 1 332 ? 9.539 -23.75 4.391 1 97.06 332 LEU A C 1
ATOM 2606 O O . LEU A 1 332 ? 10.578 -23.344 4.91 1 97.06 332 LEU A O 1
ATOM 2610 N N . HIS A 1 333 ? 9.266 -25.062 4.32 1 96.56 333 HIS A N 1
ATOM 2611 C CA . HIS A 1 333 ? 10.18 -26.062 4.859 1 96.56 333 HIS A CA 1
ATOM 2612 C C . HIS A 1 333 ? 11.492 -26.094 4.082 1 96.56 333 HIS A C 1
ATOM 2614 O O . HIS A 1 333 ? 12.516 -26.516 4.609 1 96.56 333 HIS A O 1
ATOM 2620 N N . PHE A 1 334 ? 11.508 -25.641 2.881 1 96.06 334 PHE A N 1
ATOM 2621 C CA . PHE A 1 334 ? 12.695 -25.656 2.039 1 96.06 334 PHE A CA 1
ATOM 2622 C C . PHE A 1 334 ? 13.773 -24.734 2.594 1 96.06 334 PHE A C 1
ATOM 2624 O O . PHE A 1 334 ? 14.938 -24.812 2.18 1 96.06 334 PHE A O 1
ATOM 2631 N N . PHE A 1 335 ? 13.414 -23.859 3.508 1 95.12 335 PHE A N 1
ATOM 2632 C CA . PHE A 1 335 ? 14.414 -22.984 4.113 1 95.12 335 PHE A CA 1
ATOM 2633 C C . PHE A 1 335 ? 15.328 -23.781 5.047 1 95.12 335 PHE A C 1
ATOM 2635 O O . PHE A 1 335 ? 16.406 -23.297 5.426 1 95.12 335 PHE A O 1
ATOM 2642 N N . LYS A 1 336 ? 14.867 -24.922 5.387 1 93.69 336 LYS A N 1
ATOM 2643 C CA . LYS A 1 336 ? 15.703 -25.781 6.223 1 93.69 336 LYS A CA 1
ATO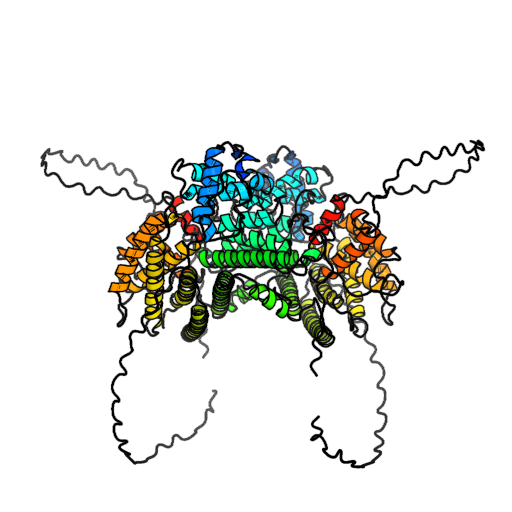M 2644 C C . LYS A 1 336 ? 16.797 -26.469 5.402 1 93.69 336 LYS A C 1
ATOM 2646 O O . LYS A 1 336 ? 16.531 -26.953 4.301 1 93.69 336 LYS A O 1
ATOM 2651 N N . SER A 1 337 ? 17.953 -26.453 5.914 1 87.5 337 SER A N 1
ATOM 2652 C CA . SER A 1 337 ? 19.062 -27.078 5.207 1 87.5 337 SER A CA 1
ATOM 2653 C C . SER A 1 337 ? 19.578 -28.297 5.953 1 87.5 337 SER A C 1
ATOM 2655 O O . SER A 1 337 ? 19.969 -29.297 5.332 1 87.5 337 SER A O 1
ATOM 2657 N N . GLN A 1 338 ? 19.5 -28.281 7.223 1 86.31 338 GLN A N 1
ATOM 2658 C CA . GLN A 1 338 ? 20.109 -29.344 8.023 1 86.31 338 GLN A CA 1
ATOM 2659 C C . GLN A 1 338 ? 19.078 -30.375 8.453 1 86.31 338 GLN A C 1
ATOM 2661 O O . GLN A 1 338 ? 19.359 -31.562 8.531 1 86.31 338 GLN A O 1
ATOM 2666 N N . THR A 1 339 ? 17.891 -29.922 8.68 1 89.25 339 THR A N 1
ATOM 2667 C CA . THR A 1 339 ? 16.906 -30.797 9.305 1 89.25 339 THR A CA 1
ATOM 2668 C C . THR A 1 339 ? 15.859 -31.25 8.289 1 89.25 339 THR A C 1
ATOM 2670 O O . THR A 1 339 ? 14.969 -32.031 8.609 1 89.25 339 THR A O 1
ATOM 2673 N N . ILE A 1 340 ? 15.93 -30.812 7.078 1 89.69 340 ILE A N 1
ATOM 2674 C CA . ILE A 1 340 ? 14.883 -31.062 6.09 1 89.69 340 ILE A CA 1
ATOM 2675 C C . ILE A 1 340 ? 14.766 -32.562 5.828 1 89.69 340 ILE A C 1
ATOM 2677 O O . ILE A 1 340 ? 13.672 -33.062 5.602 1 89.69 340 ILE A O 1
ATOM 2681 N N . LEU A 1 341 ? 15.875 -33.312 5.902 1 86.31 341 LEU A N 1
ATOM 2682 C CA . LEU A 1 341 ? 15.875 -34.719 5.586 1 86.31 341 LEU A CA 1
ATOM 2683 C C . LEU A 1 341 ? 15.484 -35.562 6.801 1 86.31 341 LEU A C 1
ATOM 2685 O O . LEU A 1 341 ? 15.023 -36.688 6.664 1 86.31 341 LEU A O 1
ATOM 2689 N N . SER A 1 342 ? 15.664 -34.938 7.949 1 85.94 342 SER A N 1
ATOM 2690 C CA . SER A 1 342 ? 15.406 -35.688 9.172 1 85.94 342 SER A CA 1
ATOM 2691 C C . SER A 1 342 ? 13.953 -35.531 9.617 1 85.94 342 SER A C 1
ATOM 2693 O O . SER A 1 342 ? 13.461 -36.312 10.43 1 85.94 342 SER A O 1
ATOM 2695 N N . THR A 1 343 ? 13.344 -34.562 9.031 1 87.69 343 THR A N 1
ATOM 2696 C CA . THR A 1 343 ? 11.945 -34.344 9.391 1 87.69 343 THR A CA 1
ATOM 2697 C C . THR A 1 343 ? 11.016 -34.875 8.297 1 87.69 343 THR A C 1
ATOM 2699 O O . THR A 1 343 ? 11.43 -35.031 7.145 1 87.69 343 THR A O 1
ATOM 2702 N N . ASP A 1 344 ? 9.867 -35.469 8.531 1 88.19 344 ASP A N 1
ATOM 2703 C CA . ASP A 1 344 ? 8.938 -36.031 7.566 1 88.19 344 ASP A CA 1
ATOM 2704 C C . ASP A 1 344 ? 8.227 -34.938 6.781 1 88.19 344 ASP A C 1
ATOM 2706 O O . ASP A 1 344 ? 7.113 -35.125 6.285 1 88.19 344 ASP A O 1
ATOM 2710 N N . CYS A 1 345 ? 8.859 -33.75 6.652 1 93.44 345 CYS A N 1
ATOM 2711 C CA . CYS A 1 345 ? 8.203 -32.625 6.008 1 93.44 345 CYS A CA 1
ATOM 2712 C C . CYS A 1 345 ? 8.141 -32.812 4.496 1 93.44 345 CYS A C 1
ATOM 2714 O O . CYS A 1 345 ? 7.176 -32.406 3.852 1 93.44 345 CYS A O 1
ATOM 2716 N N . LEU A 1 346 ? 9.102 -33.469 3.896 1 94.38 346 LEU A N 1
ATOM 2717 C CA . LEU A 1 346 ? 9.141 -33.656 2.447 1 94.38 346 LEU A CA 1
ATOM 2718 C C . LEU A 1 346 ? 8.031 -34.594 1.982 1 94.38 346 LEU A C 1
ATOM 2720 O O . LEU A 1 346 ? 7.461 -34.406 0.905 1 94.38 346 LEU A O 1
ATOM 2724 N N . GLN A 1 347 ? 7.73 -35.594 2.775 1 95.19 347 GLN A N 1
ATOM 2725 C CA . GLN A 1 347 ? 6.633 -36.5 2.441 1 95.19 347 GLN A CA 1
ATOM 2726 C C . GLN A 1 347 ? 5.297 -35.781 2.432 1 95.19 347 GLN A C 1
ATOM 2728 O O . GLN A 1 347 ? 4.473 -35.969 1.54 1 95.19 347 GLN A O 1
ATOM 2733 N N . ARG A 1 348 ? 5.113 -34.969 3.402 1 95.94 348 ARG A N 1
ATOM 2734 C CA . ARG A 1 348 ? 3.883 -34.188 3.496 1 95.94 348 ARG A CA 1
ATOM 2735 C C . ARG A 1 348 ? 3.789 -33.188 2.361 1 95.94 348 ARG A C 1
ATOM 2737 O O . ARG A 1 348 ? 2.717 -32.969 1.788 1 95.94 348 ARG A O 1
ATOM 2744 N N . LEU A 1 349 ? 4.906 -32.562 2.121 1 97 349 LEU A N 1
ATOM 2745 C CA . LEU A 1 349 ? 4.961 -31.578 1.034 1 97 349 LEU A CA 1
ATOM 2746 C C . LEU A 1 349 ? 4.656 -32.25 -0.305 1 97 349 LEU A C 1
ATOM 2748 O O . LEU A 1 349 ? 3.91 -31.703 -1.118 1 97 349 LEU A O 1
ATOM 2752 N N . LEU A 1 350 ? 5.262 -33.406 -0.57 1 97.44 350 LEU A N 1
ATOM 2753 C CA . LEU A 1 350 ? 4.996 -34.156 -1.786 1 97.44 350 LEU A CA 1
ATOM 2754 C C . LEU A 1 350 ? 3.516 -34.5 -1.903 1 97.44 350 LEU A C 1
ATOM 2756 O O . LEU A 1 350 ? 2.918 -34.344 -2.969 1 97.44 350 LEU A O 1
ATOM 2760 N N . ALA A 1 351 ? 2.959 -34.938 -0.838 1 97.44 351 ALA A N 1
ATOM 2761 C CA . ALA A 1 351 ? 1.545 -35.281 -0.831 1 97.44 351 ALA A CA 1
ATOM 2762 C C . ALA A 1 351 ? 0.669 -34.094 -1.144 1 97.44 351 ALA A C 1
ATOM 2764 O O . ALA A 1 351 ? -0.294 -34.188 -1.907 1 97.44 351 ALA A O 1
ATOM 2765 N N . ALA A 1 352 ? 0.96 -32.969 -0.537 1 97.81 352 ALA A N 1
ATOM 2766 C CA . ALA A 1 352 ? 0.186 -31.75 -0.765 1 97.81 352 ALA A CA 1
ATOM 2767 C C . ALA A 1 352 ? 0.317 -31.281 -2.211 1 97.81 352 ALA A C 1
ATOM 2769 O O . ALA A 1 352 ? -0.664 -30.844 -2.822 1 97.81 352 ALA A O 1
ATOM 2770 N N . ALA A 1 353 ? 1.528 -31.281 -2.734 1 98.62 353 ALA A N 1
ATOM 2771 C CA . ALA A 1 353 ? 1.767 -30.875 -4.117 1 98.62 353 ALA A CA 1
ATOM 2772 C C . ALA A 1 353 ? 0.987 -31.766 -5.09 1 98.62 353 ALA A C 1
ATOM 2774 O O . ALA A 1 353 ? 0.333 -31.25 -6.004 1 98.62 353 ALA A O 1
ATOM 2775 N N . CYS A 1 354 ? 1.034 -33.062 -4.887 1 98.56 354 CYS A N 1
ATOM 2776 C CA . CYS A 1 354 ? 0.296 -33.969 -5.738 1 98.56 354 CYS A CA 1
ATOM 2777 C C . CYS A 1 354 ? -1.207 -33.75 -5.613 1 98.56 354 CYS A C 1
ATOM 2779 O O . CYS A 1 354 ? -1.928 -33.781 -6.609 1 98.56 354 CYS A O 1
ATOM 2781 N N . SER A 1 355 ? -1.634 -33.562 -4.383 1 97.44 355 SER A N 1
ATOM 2782 C CA . SER A 1 355 ? -3.055 -33.312 -4.16 1 97.44 355 SER A CA 1
ATOM 2783 C C . SER A 1 355 ? -3.521 -32.062 -4.906 1 97.44 355 SER A C 1
ATOM 2785 O O . SER A 1 355 ? -4.641 -32 -5.418 1 97.44 355 SER A O 1
ATOM 2787 N N . ALA A 1 356 ? -2.742 -31.031 -4.898 1 97.69 356 ALA A N 1
ATOM 2788 C CA . ALA A 1 356 ? -3.084 -29.797 -5.602 1 97.69 356 ALA A CA 1
ATOM 2789 C C . ALA A 1 356 ? -3.232 -30.047 -7.098 1 97.69 356 ALA A C 1
ATOM 2791 O O . ALA A 1 356 ? -4.18 -29.562 -7.723 1 97.69 356 ALA A O 1
ATOM 2792 N N . ILE A 1 357 ? -2.32 -30.797 -7.664 1 98.31 357 ILE A N 1
ATOM 2793 C CA . ILE A 1 357 ? -2.32 -31.078 -9.094 1 98.31 357 ILE A CA 1
ATOM 2794 C C . ILE A 1 357 ? -3.516 -31.953 -9.453 1 98.31 357 ILE A C 1
ATOM 2796 O O . ILE A 1 357 ? -4.219 -31.703 -10.43 1 98.31 357 ILE A O 1
ATOM 2800 N N . GLU A 1 358 ? -3.742 -32.938 -8.664 1 97.38 358 GLU A N 1
ATOM 2801 C CA . GLU A 1 358 ? -4.875 -33.812 -8.891 1 97.38 358 GLU A CA 1
ATOM 2802 C C . GLU A 1 358 ? -6.199 -33.062 -8.766 1 97.38 358 GLU A C 1
ATOM 2804 O O . GLU A 1 358 ? -7.133 -33.312 -9.531 1 97.38 358 GLU A O 1
ATOM 2809 N N . CYS A 1 359 ? -6.227 -32.219 -7.82 1 95.12 359 CYS A N 1
ATOM 2810 C CA . CYS A 1 359 ? -7.434 -31.422 -7.633 1 95.12 359 CYS A CA 1
ATOM 2811 C C . CYS A 1 359 ? -7.715 -30.562 -8.859 1 95.12 359 CYS A C 1
ATOM 2813 O O . CYS A 1 359 ? -8.859 -30.469 -9.305 1 95.12 359 CYS A O 1
ATOM 2815 N N . LEU A 1 360 ? -6.727 -29.922 -9.359 1 95.62 360 LEU A N 1
ATOM 2816 C CA . LEU A 1 360 ? -6.918 -29.094 -10.539 1 95.62 360 LEU A CA 1
ATOM 2817 C C . LEU A 1 360 ? -7.273 -29.938 -11.75 1 95.62 360 LEU A C 1
ATOM 2819 O O . LEU A 1 360 ? -8.055 -29.516 -12.609 1 95.62 360 LEU A O 1
ATOM 2823 N N . GLN A 1 361 ? -6.656 -31.094 -11.844 1 95.5 361 GLN A N 1
ATOM 2824 C CA . GLN A 1 361 ? -7 -32.031 -12.922 1 95.5 361 GLN A CA 1
ATOM 2825 C C . GLN A 1 361 ? -8.484 -32.375 -12.891 1 95.5 361 GLN A C 1
ATOM 2827 O O . GLN A 1 361 ? -9.141 -32.406 -13.938 1 95.5 361 GLN A O 1
ATOM 2832 N N . ASP A 1 362 ? -8.961 -32.531 -11.75 1 93.25 362 ASP A N 1
ATOM 2833 C CA . ASP A 1 362 ? -10.383 -32.812 -11.586 1 93.25 362 ASP A CA 1
ATOM 2834 C C . ASP A 1 362 ? -11.227 -31.609 -11.977 1 93.25 362 ASP A C 1
ATOM 2836 O O . ASP A 1 362 ? -12.25 -31.75 -12.648 1 93.25 362 ASP A O 1
ATOM 2840 N N . LEU A 1 363 ? -10.797 -30.469 -11.516 1 88.94 363 LEU A N 1
ATOM 2841 C CA . LEU A 1 363 ? -11.516 -29.234 -11.82 1 88.94 363 LEU A CA 1
ATOM 2842 C C . LEU A 1 363 ? -11.508 -28.953 -13.312 1 88.94 363 LEU A C 1
ATOM 2844 O O . LEU A 1 363 ? -12.461 -28.375 -13.844 1 88.94 363 LEU A O 1
ATOM 2848 N N . SER A 1 364 ? -10.461 -29.297 -13.984 1 90.62 364 SER A N 1
ATOM 2849 C CA . SER A 1 364 ? -10.305 -29.047 -15.414 1 90.62 364 SER A CA 1
ATOM 2850 C C . SER A 1 364 ? -11.367 -29.766 -16.219 1 90.62 364 SER A C 1
ATOM 2852 O O . SER A 1 364 ? -11.688 -29.375 -17.344 1 90.62 364 SER A O 1
ATOM 2854 N N . GLN A 1 365 ? -11.93 -30.781 -15.656 1 89.75 365 GLN A N 1
ATOM 2855 C CA . GLN A 1 365 ? -12.961 -31.547 -16.344 1 89.75 365 GLN A CA 1
ATOM 2856 C C . GLN A 1 365 ? -14.289 -30.797 -16.344 1 89.75 365 GLN A C 1
ATOM 2858 O O . GLN A 1 365 ? -15.133 -31.016 -17.219 1 89.75 365 GLN A O 1
ATOM 2863 N N . THR A 1 366 ? -14.43 -29.906 -15.43 1 86.38 366 THR A N 1
ATOM 2864 C CA . THR A 1 366 ? -15.688 -29.172 -15.305 1 86.38 366 THR A CA 1
ATOM 2865 C C . THR A 1 366 ? -15.57 -27.781 -15.922 1 86.38 366 THR A C 1
ATOM 2867 O O . THR A 1 366 ? -16.578 -27.156 -16.25 1 86.38 366 THR A O 1
ATOM 2870 N N . LEU A 1 367 ? -14.414 -27.344 -16.125 1 88.31 367 LEU A N 1
ATOM 2871 C CA . LEU A 1 367 ? -14.195 -26.016 -16.688 1 88.31 367 LEU A CA 1
ATOM 2872 C C . LEU A 1 367 ? -14.125 -26.078 -18.203 1 88.31 367 LEU A C 1
ATOM 2874 O O . LEU A 1 367 ? -13.602 -27.031 -18.766 1 88.31 367 LEU A O 1
ATOM 2878 N N . PRO A 1 368 ? -14.75 -25.125 -18.875 1 87.19 368 PRO A N 1
ATOM 2879 C CA . PRO A 1 368 ? -14.625 -25.094 -20.328 1 87.19 368 PRO A CA 1
ATOM 2880 C C . PRO A 1 368 ? -13.18 -24.984 -20.797 1 87.19 368 PRO A C 1
ATOM 2882 O O . PRO A 1 368 ? -12.805 -25.594 -21.812 1 87.19 368 PRO A O 1
ATOM 2885 N N . SER A 1 369 ? -12.398 -24.188 -20.188 1 92.44 369 SER A N 1
ATOM 2886 C CA . SER A 1 369 ? -10.984 -24 -20.5 1 92.44 369 SER A CA 1
ATOM 2887 C C . SER A 1 369 ? -10.188 -23.641 -19.25 1 92.44 369 SER A C 1
ATOM 2889 O O . SER A 1 369 ? -10.656 -22.875 -18.406 1 92.44 369 SER A O 1
ATOM 2891 N N . LEU A 1 370 ? -8.992 -24.156 -19.219 1 94.31 370 LEU A N 1
ATOM 2892 C CA . LEU A 1 370 ? -8.125 -23.828 -18.094 1 94.31 370 LEU A CA 1
ATOM 2893 C C . LEU A 1 370 ? -7.559 -22.422 -18.219 1 94.31 370 LEU A C 1
ATOM 2895 O O . LEU A 1 370 ? -7.039 -21.859 -17.25 1 94.31 370 LEU A O 1
ATOM 2899 N N . ALA A 1 371 ? -7.719 -21.891 -19.422 1 92.56 371 ALA A N 1
ATOM 2900 C CA . ALA A 1 371 ? -7.27 -20.531 -19.672 1 92.56 371 ALA A CA 1
ATOM 2901 C C . ALA A 1 371 ? -8.125 -19.531 -18.891 1 92.56 371 ALA A C 1
ATOM 2903 O O . ALA A 1 371 ? -7.734 -18.375 -18.719 1 92.56 371 ALA A O 1
ATOM 2904 N N . THR A 1 372 ? -9.258 -19.953 -18.391 1 94.5 372 THR A N 1
ATOM 2905 C CA . THR A 1 372 ? -10.18 -19.078 -17.672 1 94.5 372 THR A CA 1
ATOM 2906 C C . THR A 1 372 ? -9.797 -18.984 -16.203 1 94.5 372 THR A C 1
ATOM 2908 O O . THR A 1 372 ? -10.312 -18.125 -15.477 1 94.5 372 THR A O 1
ATOM 2911 N N . THR A 1 373 ? -8.883 -19.844 -15.773 1 93.94 373 THR A N 1
ATOM 2912 C CA . THR A 1 373 ? -8.562 -19.891 -14.352 1 93.94 373 THR A CA 1
ATOM 2913 C C . THR A 1 373 ? -7.777 -18.656 -13.922 1 93.94 373 THR A C 1
ATOM 2915 O O . THR A 1 373 ? -6.988 -18.125 -14.703 1 93.94 373 THR A O 1
ATOM 2918 N N . PRO A 1 374 ? -7.98 -18.172 -12.703 1 94.31 374 PRO A N 1
ATOM 2919 C CA . PRO A 1 374 ? -7.289 -17 -12.195 1 94.31 374 PRO A CA 1
ATOM 2920 C C . PRO A 1 374 ? -5.812 -17.25 -11.906 1 94.31 374 PRO A C 1
ATOM 2922 O O . PRO A 1 374 ? -5.352 -18.391 -11.977 1 94.31 374 PRO A O 1
ATOM 2925 N N . SER A 1 375 ? -5.098 -16.172 -11.625 1 92.75 375 SER A N 1
ATOM 2926 C CA . SER A 1 375 ? -3.656 -16.203 -11.406 1 92.75 375 SER A CA 1
ATOM 2927 C C . SER A 1 375 ? -3.301 -17.047 -10.188 1 92.75 375 SER A C 1
ATOM 2929 O O . SER A 1 375 ? -2.221 -17.641 -10.125 1 92.75 375 SER A O 1
ATOM 2931 N N . GLU A 1 376 ? -4.215 -17.141 -9.242 1 93.19 376 GLU A N 1
ATOM 2932 C CA . GLU A 1 376 ? -3.938 -17.906 -8.039 1 93.19 376 GLU A CA 1
ATOM 2933 C C . GLU A 1 376 ? -3.814 -19.406 -8.359 1 93.19 376 GLU A C 1
ATOM 2935 O O . GLU A 1 376 ? -3.041 -20.109 -7.715 1 93.19 376 GLU A O 1
ATOM 2940 N N . VAL A 1 377 ? -4.566 -19.875 -9.305 1 94.81 377 VAL A N 1
ATOM 2941 C CA . VAL A 1 377 ? -4.508 -21.281 -9.703 1 94.81 377 VAL A CA 1
ATOM 2942 C C . VAL A 1 377 ? -3.172 -21.562 -10.383 1 94.81 377 VAL A C 1
ATOM 2944 O O . VAL A 1 377 ? -2.531 -22.578 -10.102 1 94.81 377 VAL A O 1
ATOM 2947 N N . TYR A 1 378 ? -2.793 -20.719 -11.242 1 94.94 378 TYR A N 1
ATOM 2948 C CA . TYR A 1 378 ? -1.481 -20.844 -11.867 1 94.94 378 TYR A CA 1
ATOM 2949 C C . TYR A 1 378 ? -0.38 -20.906 -10.812 1 94.94 378 TYR A C 1
ATOM 2951 O O . TYR A 1 378 ? 0.514 -21.75 -10.891 1 94.94 378 TYR A O 1
ATOM 2959 N N . SER A 1 379 ? -0.434 -19.984 -9.891 1 95.12 379 SER A N 1
ATOM 2960 C CA . SER A 1 379 ? 0.586 -19.953 -8.852 1 95.12 379 SER A CA 1
ATOM 2961 C C . SER A 1 379 ? 0.616 -21.266 -8.062 1 95.12 379 SER A C 1
ATOM 2963 O O . SER A 1 379 ? 1.687 -21.734 -7.668 1 95.12 379 SER A O 1
ATOM 2965 N N . GLY A 1 380 ? -0.575 -21.781 -7.809 1 95.81 380 GLY A N 1
ATOM 2966 C CA . GLY A 1 380 ? -0.644 -23.078 -7.141 1 95.81 380 GLY A CA 1
ATOM 2967 C C . GLY A 1 380 ? 0.057 -24.188 -7.902 1 95.81 380 GLY A C 1
ATOM 2968 O O . GLY A 1 380 ? 0.786 -24.984 -7.316 1 95.81 380 GLY A O 1
ATOM 2969 N N . MET A 1 381 ? -0.124 -24.219 -9.188 1 96.88 381 MET A N 1
ATOM 2970 C CA . MET A 1 381 ? 0.519 -25.219 -10.031 1 96.88 381 MET A CA 1
ATOM 2971 C C . MET A 1 381 ? 2.027 -25.016 -10.078 1 96.88 381 MET A C 1
ATOM 2973 O O . MET A 1 381 ? 2.795 -25.969 -10.094 1 96.88 381 MET A O 1
ATOM 2977 N N . LEU A 1 382 ? 2.369 -23.75 -10.102 1 96.56 382 LEU A N 1
ATOM 2978 C CA . LEU A 1 382 ? 3.789 -23.406 -10.102 1 96.56 382 LEU A CA 1
ATOM 2979 C C . LEU A 1 382 ? 4.469 -23.906 -8.836 1 96.56 382 LEU A C 1
ATOM 2981 O O . LEU A 1 382 ? 5.523 -24.547 -8.898 1 96.56 382 LEU A O 1
ATOM 2985 N N . PHE A 1 383 ? 3.883 -23.641 -7.688 1 97.62 383 PHE A N 1
ATOM 2986 C CA . PHE A 1 383 ? 4.434 -24.094 -6.41 1 97.62 383 PHE A CA 1
ATOM 2987 C C . PHE A 1 383 ? 4.508 -25.609 -6.348 1 97.62 383 PHE A C 1
ATOM 2989 O O . PHE A 1 383 ? 5.535 -26.172 -5.957 1 97.62 383 PHE A O 1
ATOM 2996 N N . ALA A 1 384 ? 3.439 -26.234 -6.762 1 98.62 384 ALA A N 1
ATOM 2997 C CA . ALA A 1 384 ? 3.385 -27.703 -6.715 1 98.62 384 ALA A CA 1
ATOM 2998 C C . ALA A 1 384 ? 4.453 -28.312 -7.609 1 98.62 384 ALA A C 1
ATOM 3000 O O . ALA A 1 384 ? 5.156 -29.234 -7.199 1 98.62 384 ALA A O 1
ATOM 3001 N N . SER A 1 385 ? 4.598 -27.828 -8.781 1 98.44 385 SER A N 1
ATOM 3002 C CA . SER A 1 385 ? 5.539 -28.375 -9.742 1 98.44 385 SER A CA 1
ATOM 3003 C C . SER A 1 385 ? 6.98 -28.188 -9.281 1 98.44 385 SER A C 1
ATOM 3005 O O . SER A 1 385 ? 7.793 -29.109 -9.383 1 98.44 385 SER A O 1
ATOM 3007 N N . VAL A 1 386 ? 7.293 -27.031 -8.805 1 97.38 386 VAL A N 1
ATOM 3008 C CA . VAL A 1 386 ? 8.656 -26.75 -8.352 1 97.38 386 VAL A CA 1
ATOM 3009 C C . VAL A 1 386 ? 8.969 -27.594 -7.121 1 97.38 386 VAL A C 1
ATOM 3011 O O . VAL A 1 386 ? 10.094 -28.078 -6.969 1 97.38 386 VAL A O 1
ATOM 3014 N N . ALA A 1 387 ? 7.992 -27.719 -6.219 1 97.62 387 ALA A N 1
ATOM 3015 C CA . ALA A 1 387 ? 8.195 -28.562 -5.051 1 97.62 387 ALA A CA 1
ATOM 3016 C C . ALA A 1 387 ? 8.523 -30 -5.465 1 97.62 387 ALA A C 1
ATOM 3018 O O . ALA A 1 387 ? 9.469 -30.594 -4.949 1 97.62 387 ALA A O 1
ATOM 3019 N N . LEU A 1 388 ? 7.75 -30.562 -6.387 1 97.88 388 LEU A N 1
ATOM 3020 C CA . LEU A 1 388 ? 7.969 -31.922 -6.852 1 97.88 388 LEU A CA 1
ATOM 3021 C C . LEU A 1 388 ? 9.312 -32.062 -7.562 1 97.88 388 LEU A C 1
ATOM 3023 O O . LEU A 1 388 ? 10.008 -33.062 -7.406 1 97.88 388 LEU A O 1
ATOM 3027 N N . LEU A 1 389 ? 9.641 -31.031 -8.328 1 96.88 389 LEU A N 1
ATOM 3028 C CA . LEU A 1 389 ? 10.922 -31.016 -9.023 1 96.88 389 LEU A CA 1
ATOM 3029 C C . LEU A 1 389 ? 12.078 -31.078 -8.031 1 96.88 389 LEU A C 1
ATOM 3031 O O . LEU A 1 389 ? 13 -31.875 -8.195 1 96.88 389 LEU A O 1
ATOM 3035 N N . ARG A 1 390 ? 12.023 -30.219 -7.023 1 94.75 390 ARG A N 1
ATOM 3036 C CA . ARG A 1 390 ? 13.086 -30.156 -6.023 1 94.75 390 ARG A CA 1
ATOM 3037 C C . ARG A 1 390 ? 13.188 -31.469 -5.254 1 94.75 390 ARG A C 1
ATOM 3039 O O . ARG A 1 390 ? 14.289 -31.906 -4.906 1 94.75 390 ARG A O 1
ATOM 3046 N N . ILE A 1 391 ? 12.07 -32.094 -4.91 1 94.25 391 ILE A N 1
ATOM 3047 C CA . ILE A 1 391 ? 12.055 -33.344 -4.176 1 94.25 391 ILE A CA 1
ATOM 3048 C C . ILE A 1 391 ? 12.617 -34.469 -5.051 1 94.25 391 ILE A C 1
ATOM 3050 O O . ILE A 1 391 ? 13.43 -35.281 -4.594 1 94.25 391 ILE A O 1
ATOM 3054 N N . HIS A 1 392 ? 12.211 -34.469 -6.27 1 92.88 392 HIS A N 1
ATOM 3055 C CA . HIS A 1 392 ? 12.648 -35.5 -7.199 1 92.88 392 HIS A CA 1
ATOM 3056 C C . HIS A 1 392 ? 14.148 -35.406 -7.453 1 92.88 392 HIS A C 1
ATOM 3058 O O . HIS A 1 392 ? 14.828 -36.438 -7.578 1 92.88 392 HIS A O 1
ATOM 3064 N N . LYS A 1 393 ? 14.672 -34.219 -7.574 1 90.94 393 LYS A N 1
ATOM 3065 C CA . LYS A 1 393 ? 16.078 -34 -7.902 1 90.94 393 LYS A CA 1
ATOM 3066 C C . LYS A 1 393 ? 16.953 -34.062 -6.652 1 90.94 393 LYS A C 1
ATOM 3068 O O . LYS A 1 393 ? 18.172 -34.125 -6.742 1 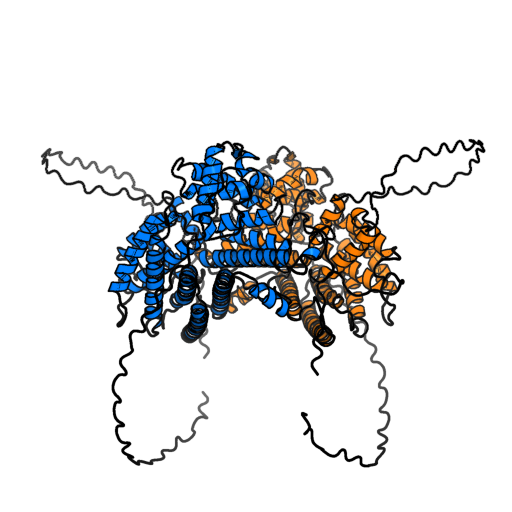90.94 393 LYS A O 1
ATOM 3073 N N . GLY A 1 394 ? 16.344 -34.062 -5.527 1 86.38 394 GLY A N 1
ATOM 3074 C CA . GLY A 1 394 ? 17.094 -34.125 -4.281 1 86.38 394 GLY A CA 1
ATOM 3075 C C . GLY A 1 394 ? 17.562 -35.531 -3.943 1 86.38 394 GLY A C 1
ATOM 3076 O O . GLY A 1 394 ? 17.469 -36.438 -4.777 1 86.38 394 GLY A O 1
ATOM 3077 N N . ALA A 1 395 ? 18.156 -35.688 -2.729 1 79.75 395 ALA A N 1
ATOM 3078 C CA . ALA A 1 395 ? 18.672 -36.969 -2.271 1 79.75 395 ALA A CA 1
ATOM 3079 C C . ALA A 1 395 ? 17.547 -37.969 -2.094 1 79.75 395 ALA A C 1
ATOM 3081 O O . ALA A 1 395 ? 16.453 -37.625 -1.647 1 79.75 395 ALA A O 1
ATOM 3082 N N . PRO A 1 396 ? 17.859 -39.156 -2.549 1 78.88 396 PRO A N 1
ATOM 3083 C CA . PRO A 1 396 ? 16.844 -40.188 -2.352 1 78.88 396 PRO A CA 1
ATOM 3084 C C . PRO A 1 396 ? 16.547 -40.438 -0.877 1 78.88 396 PRO A C 1
ATOM 3086 O O . PRO A 1 396 ? 17.469 -40.469 -0.056 1 78.88 396 PRO A O 1
ATOM 3089 N N . MET A 1 397 ? 15.398 -40.375 -0.57 1 82.81 397 MET A N 1
ATOM 3090 C CA . MET A 1 397 ? 14.969 -40.656 0.797 1 82.81 397 MET A CA 1
ATOM 3091 C C . MET A 1 397 ? 13.93 -41.75 0.822 1 82.81 397 MET A C 1
ATOM 3093 O O . MET A 1 397 ? 13.086 -41.844 -0.07 1 82.81 397 MET A O 1
ATOM 3097 N N . PRO A 1 398 ? 14.133 -42.562 1.839 1 83.19 398 PRO A N 1
ATOM 3098 C CA . PRO A 1 398 ? 13.133 -43.625 1.95 1 83.19 398 PRO A CA 1
ATOM 3099 C C . PRO A 1 398 ? 11.734 -43.094 2.26 1 83.19 398 PRO A C 1
ATOM 3101 O O . PRO A 1 398 ? 11.594 -42.094 2.945 1 83.19 398 PRO A O 1
ATOM 3104 N N . GLY A 1 399 ? 10.711 -43.656 1.689 1 85.88 399 GLY A N 1
ATOM 3105 C CA . GLY A 1 399 ? 9.336 -43.312 2.012 1 85.88 399 GLY A CA 1
ATOM 3106 C C . GLY A 1 399 ? 8.734 -42.312 1.05 1 85.88 399 GLY A C 1
ATOM 3107 O O . GLY A 1 399 ? 7.523 -42.062 1.07 1 85.88 399 GLY A O 1
ATOM 3108 N N . LEU A 1 400 ? 9.555 -41.688 0.251 1 90.5 400 LEU A N 1
ATOM 3109 C CA . LEU A 1 400 ? 9.039 -40.75 -0.734 1 90.5 400 LEU A CA 1
ATOM 3110 C C . LEU A 1 400 ? 8.438 -41.469 -1.929 1 90.5 400 LEU A C 1
ATOM 3112 O O . LEU A 1 400 ? 9.07 -42.375 -2.482 1 90.5 400 LEU A O 1
ATOM 3116 N N . ASP A 1 401 ? 7.211 -41.25 -2.242 1 92.25 401 ASP A N 1
ATOM 3117 C CA . ASP A 1 401 ? 6.574 -41.812 -3.426 1 92.25 401 ASP A CA 1
ATOM 3118 C C . ASP A 1 401 ? 7.004 -41.062 -4.688 1 92.25 401 ASP A C 1
ATOM 3120 O O . ASP A 1 401 ? 6.234 -40.281 -5.25 1 92.25 401 ASP A O 1
ATOM 3124 N N . LEU A 1 402 ? 8.133 -41.375 -5.223 1 93.81 402 LEU A N 1
ATOM 3125 C CA . LEU A 1 402 ? 8.727 -40.656 -6.336 1 93.81 402 LEU A CA 1
ATOM 3126 C C . LEU A 1 402 ? 8 -40.969 -7.637 1 93.81 402 LEU A C 1
ATOM 3128 O O . LEU A 1 402 ? 8.008 -40.156 -8.562 1 93.81 402 LEU A O 1
ATOM 3132 N N . GLU A 1 403 ? 7.355 -42.125 -7.754 1 94.88 403 GLU A N 1
ATOM 3133 C CA . GLU A 1 403 ? 6.582 -42.438 -8.953 1 94.88 403 GLU A CA 1
ATOM 3134 C C . GLU A 1 403 ? 5.355 -41.531 -9.07 1 94.88 403 GLU A C 1
ATOM 3136 O O . GLU A 1 403 ? 5.043 -41.031 -10.156 1 94.88 403 GLU A O 1
ATOM 3141 N N . ARG A 1 404 ? 4.73 -41.438 -7.945 1 96.25 404 ARG A N 1
ATOM 3142 C CA . ARG A 1 404 ? 3.59 -40.531 -7.918 1 96.25 404 ARG A CA 1
ATOM 3143 C C . ARG A 1 404 ? 4.027 -39.094 -8.195 1 96.25 404 ARG A C 1
ATOM 3145 O O . ARG A 1 404 ? 3.354 -38.344 -8.922 1 96.25 404 ARG A O 1
ATOM 3152 N N . ALA A 1 405 ? 5.102 -38.719 -7.613 1 96.94 405 ALA A N 1
ATOM 3153 C CA . ALA A 1 405 ? 5.641 -37.375 -7.801 1 96.94 405 ALA A CA 1
ATOM 3154 C C . ALA A 1 405 ? 5.926 -37.125 -9.273 1 96.94 405 ALA A C 1
ATOM 3156 O O . ALA A 1 405 ? 5.594 -36.031 -9.789 1 96.94 405 ALA A O 1
ATOM 3157 N N . ARG A 1 406 ? 6.559 -38.031 -9.969 1 97.12 406 ARG A N 1
ATOM 3158 C CA . ARG A 1 406 ? 6.875 -37.906 -11.383 1 97.12 406 ARG A CA 1
ATOM 3159 C C . ARG A 1 406 ? 5.609 -37.781 -12.219 1 97.12 406 ARG A C 1
ATOM 3161 O O . ARG A 1 406 ? 5.508 -36.906 -13.07 1 97.12 406 ARG A O 1
ATOM 3168 N N . SER A 1 407 ? 4.695 -38.625 -11.938 1 98.19 407 SER A N 1
ATOM 3169 C CA . SER A 1 407 ? 3.436 -38.594 -12.672 1 98.19 407 SER A CA 1
ATOM 3170 C C . SER A 1 407 ? 2.721 -37.25 -12.492 1 98.19 407 SER A C 1
ATOM 3172 O O . SER A 1 407 ? 2.25 -36.656 -13.469 1 98.19 407 SER A O 1
ATOM 3174 N N . CYS A 1 408 ? 2.668 -36.812 -11.266 1 98.44 408 CYS A N 1
ATOM 3175 C CA . CYS A 1 408 ? 2.012 -35.562 -10.961 1 98.44 408 CYS A CA 1
ATOM 3176 C C . CYS A 1 408 ? 2.758 -34.375 -11.602 1 98.44 408 CYS A C 1
ATOM 3178 O O . CYS A 1 408 ? 2.137 -33.438 -12.078 1 98.44 408 CYS A O 1
ATOM 3180 N N . PHE A 1 409 ? 4.07 -34.469 -11.609 1 98.44 409 PHE A N 1
ATOM 3181 C CA . PHE A 1 409 ? 4.875 -33.406 -12.219 1 98.44 409 PHE A CA 1
ATOM 3182 C C . PHE A 1 409 ? 4.52 -33.219 -13.688 1 98.44 409 PHE A C 1
ATOM 3184 O O . PHE A 1 409 ? 4.293 -32.094 -14.148 1 98.44 409 PHE A O 1
ATOM 3191 N N . PHE A 1 410 ? 4.414 -34.25 -14.414 1 98.25 410 PHE A N 1
ATOM 3192 C CA . PHE A 1 410 ? 4.145 -34.156 -15.844 1 98.25 410 PHE A CA 1
ATOM 3193 C C . PHE A 1 410 ? 2.672 -33.844 -16.094 1 98.25 410 PHE A C 1
ATOM 3195 O O . PHE A 1 410 ? 2.33 -33.219 -17.078 1 98.25 410 PHE A O 1
ATOM 3202 N N . THR A 1 411 ? 1.796 -34.312 -15.188 1 98.31 411 THR A N 1
ATOM 3203 C CA . THR A 1 411 ? 0.412 -33.875 -15.258 1 98.31 411 THR A CA 1
ATOM 3204 C C . THR A 1 411 ? 0.334 -32.344 -15.117 1 98.31 411 THR A C 1
ATOM 3206 O O . THR A 1 411 ? -0.432 -31.703 -15.82 1 98.31 411 THR A O 1
ATOM 3209 N N . ALA A 1 412 ? 1.104 -31.844 -14.164 1 98.19 412 ALA A N 1
ATOM 3210 C CA . ALA A 1 412 ? 1.14 -30.406 -13.961 1 98.19 412 ALA A CA 1
ATOM 3211 C C . ALA A 1 412 ? 1.63 -29.688 -15.219 1 98.19 412 ALA A C 1
ATOM 3213 O O . ALA A 1 412 ? 1.112 -28.625 -15.578 1 98.19 412 ALA A O 1
ATOM 3214 N N . ILE A 1 413 ? 2.654 -30.219 -15.867 1 97.88 413 ILE A N 1
ATOM 3215 C CA . ILE A 1 413 ? 3.176 -29.656 -17.109 1 97.88 413 ILE A CA 1
ATOM 3216 C C . ILE A 1 413 ? 2.059 -29.562 -18.141 1 97.88 413 ILE A C 1
ATOM 3218 O O . ILE A 1 413 ? 1.908 -28.531 -18.812 1 97.88 413 ILE A O 1
ATOM 3222 N N . ASN A 1 414 ? 1.326 -30.594 -18.234 1 97.12 414 ASN A N 1
ATOM 3223 C CA . ASN A 1 414 ? 0.225 -30.609 -19.188 1 97.12 414 ASN A CA 1
ATOM 3224 C C . ASN A 1 414 ? -0.851 -29.594 -18.828 1 97.12 414 ASN A C 1
ATOM 3226 O O . ASN A 1 414 ? -1.396 -28.922 -19.719 1 97.12 414 ASN A O 1
ATOM 3230 N N . LEU A 1 415 ? -1.202 -29.531 -17.609 1 97.44 415 LEU A N 1
ATOM 3231 C CA . LEU A 1 415 ? -2.193 -28.562 -17.156 1 97.44 415 LEU A CA 1
ATOM 3232 C C . LEU A 1 415 ? -1.731 -27.141 -17.438 1 97.44 415 LEU A C 1
ATOM 3234 O O . LEU A 1 415 ? -2.523 -26.312 -17.875 1 97.44 415 LEU A O 1
ATOM 3238 N N . LEU A 1 416 ? -0.462 -26.859 -17.188 1 96.75 416 LEU A N 1
ATOM 3239 C CA . LEU A 1 416 ? 0.109 -25.531 -17.438 1 96.75 416 LEU A CA 1
ATOM 3240 C C . LEU A 1 416 ? 0.045 -25.188 -18.922 1 96.75 416 LEU A C 1
ATOM 3242 O O . LEU A 1 416 ? -0.204 -24.031 -19.281 1 96.75 416 LEU A O 1
ATOM 3246 N N . LYS A 1 417 ? 0.269 -26.125 -19.797 1 95.94 417 LYS A N 1
ATOM 3247 C CA . LYS A 1 417 ? 0.152 -25.891 -21.234 1 95.94 417 LYS A CA 1
ATOM 3248 C C . LYS A 1 417 ? -1.252 -25.422 -21.594 1 95.94 417 LYS A C 1
ATOM 3250 O O . LYS A 1 417 ? -1.413 -24.516 -22.422 1 95.94 417 LYS A O 1
ATOM 3255 N N . HIS A 1 418 ? -2.195 -26.016 -20.906 1 94.88 418 HIS A N 1
ATOM 3256 C CA . HIS A 1 418 ? -3.586 -25.703 -21.219 1 94.88 418 HIS A CA 1
ATOM 3257 C C . HIS A 1 418 ? -4 -24.375 -20.594 1 94.88 418 HIS A C 1
ATOM 3259 O O . HIS A 1 418 ? -5.004 -23.781 -20.984 1 94.88 418 HIS A O 1
ATOM 3265 N N . MET A 1 419 ? -3.246 -23.891 -19.625 1 94.75 419 MET A N 1
ATOM 3266 C CA . MET A 1 419 ? -3.551 -22.625 -18.969 1 94.75 419 MET A CA 1
ATOM 3267 C C . MET A 1 419 ? -3.02 -21.453 -19.781 1 94.75 419 MET A C 1
ATOM 3269 O O . MET A 1 419 ? -3.416 -20.312 -19.562 1 94.75 419 MET A O 1
ATOM 3273 N N . SER A 1 420 ? -2.145 -21.703 -20.719 1 92.12 420 SER A N 1
ATOM 3274 C CA . SER A 1 420 ? -1.516 -20.656 -21.516 1 92.12 420 SER A CA 1
ATOM 3275 C C . SER A 1 420 ? -2.525 -19.969 -22.422 1 92.12 420 SER A C 1
ATOM 3277 O O . SER A 1 420 ? -3.355 -20.641 -23.047 1 92.12 420 SER A O 1
ATOM 3279 N N . VAL A 1 421 ? -2.547 -18.688 -22.469 1 89.62 421 VAL A N 1
ATOM 3280 C CA . VAL A 1 421 ? -3.467 -17.891 -23.266 1 89.62 421 VAL A CA 1
ATOM 3281 C C . VAL A 1 421 ? -2.742 -17.344 -24.5 1 89.62 421 VAL A C 1
ATOM 3283 O O . VAL A 1 421 ? -3.34 -17.219 -25.562 1 89.62 421 VAL A O 1
ATOM 3286 N N . GLN A 1 422 ? -1.546 -16.938 -24.281 1 83.69 422 GLN A N 1
ATOM 3287 C CA . GLN A 1 422 ? -0.729 -16.391 -25.359 1 83.69 422 GLN A CA 1
ATOM 3288 C C . GLN A 1 422 ? 0.654 -17.031 -25.391 1 83.69 422 GLN A C 1
ATOM 3290 O O . GLN A 1 422 ? 1.093 -17.609 -24.391 1 83.69 422 GLN A O 1
ATOM 3295 N N . ASN A 1 423 ? 1.22 -16.688 -26.5 1 78.56 423 ASN A N 1
ATOM 3296 C CA . ASN A 1 423 ? 2.566 -17.234 -26.625 1 78.56 423 ASN A CA 1
ATOM 3297 C C . ASN A 1 423 ? 3.537 -16.578 -25.656 1 78.56 423 ASN A C 1
ATOM 3299 O O . ASN A 1 423 ? 3.512 -15.352 -25.484 1 78.56 423 ASN A O 1
ATOM 3303 N N . ASN A 1 424 ? 4.188 -17.328 -24.938 1 77.31 424 ASN A N 1
ATOM 3304 C CA . ASN A 1 424 ? 5.258 -16.875 -24.062 1 77.31 424 ASN A CA 1
ATOM 3305 C C . ASN A 1 424 ? 4.707 -16.188 -22.812 1 77.31 424 ASN A C 1
ATOM 3307 O O . ASN A 1 424 ? 5.289 -15.211 -22.328 1 77.31 424 ASN A O 1
ATOM 3311 N N . ASP A 1 425 ? 3.518 -16.547 -22.547 1 84.62 425 ASP A N 1
ATOM 3312 C CA . ASP A 1 425 ? 3.021 -16.031 -21.281 1 84.62 425 ASP A CA 1
ATOM 3313 C C . ASP A 1 425 ? 3.645 -16.781 -20.109 1 84.62 425 ASP A C 1
ATOM 3315 O O . ASP A 1 425 ? 4.539 -17.609 -20.297 1 84.62 425 ASP A O 1
ATOM 3319 N N . ALA A 1 426 ? 3.297 -16.484 -18.953 1 86.38 426 ALA A N 1
ATOM 3320 C CA . ALA A 1 426 ? 3.91 -17.047 -17.75 1 86.38 426 ALA A CA 1
ATOM 3321 C C . ALA A 1 426 ? 3.76 -18.562 -17.703 1 86.38 426 ALA A C 1
ATOM 3323 O O . ALA A 1 426 ? 4.711 -19.266 -17.375 1 86.38 426 ALA A O 1
ATOM 3324 N N . ALA A 1 427 ? 2.592 -19.078 -18.062 1 91.12 427 ALA A N 1
ATOM 3325 C CA . ALA A 1 427 ? 2.346 -20.531 -18.047 1 91.12 427 ALA A CA 1
ATOM 3326 C C . ALA A 1 427 ? 3.213 -21.25 -19.062 1 91.12 427 ALA A C 1
ATOM 3328 O O . ALA A 1 427 ? 3.84 -22.266 -18.75 1 91.12 427 ALA A O 1
ATOM 3329 N N . ALA A 1 428 ? 3.258 -20.703 -20.219 1 90.19 428 ALA A N 1
ATOM 3330 C CA . ALA A 1 428 ? 4.062 -21.297 -21.281 1 90.19 428 ALA A CA 1
ATOM 3331 C C . ALA A 1 428 ? 5.543 -21.297 -20.906 1 90.19 428 ALA A C 1
ATOM 3333 O O . ALA A 1 428 ? 6.25 -22.281 -21.141 1 90.19 428 ALA A O 1
ATOM 3334 N N . LYS A 1 429 ? 6.016 -20.266 -20.422 1 88.5 429 LYS A N 1
ATOM 3335 C CA . LYS A 1 429 ? 7.414 -20.156 -20.016 1 88.5 429 LYS A CA 1
ATOM 3336 C C . LYS A 1 429 ? 7.738 -21.125 -18.891 1 88.5 429 LYS A C 1
ATOM 3338 O O . LYS A 1 429 ? 8.836 -21.688 -18.828 1 88.5 429 LYS A O 1
ATOM 3343 N N . THR A 1 430 ? 6.832 -21.219 -18 1 93.12 430 THR A N 1
ATOM 3344 C CA . THR A 1 430 ? 7.02 -22.141 -16.891 1 93.12 430 THR A CA 1
ATOM 3345 C C . THR A 1 430 ? 7.203 -23.562 -17.406 1 93.12 430 THR A C 1
ATOM 3347 O O . THR A 1 430 ? 8.039 -24.312 -16.891 1 93.12 430 THR A O 1
ATOM 3350 N N . VAL A 1 431 ? 6.441 -23.922 -18.391 1 94.94 431 VAL A N 1
ATOM 3351 C CA . VAL A 1 431 ? 6.539 -25.25 -18.984 1 94.94 431 VAL A CA 1
ATOM 3352 C C . VAL A 1 431 ? 7.945 -25.469 -19.531 1 94.94 431 VAL A C 1
ATOM 3354 O O . VAL A 1 431 ? 8.547 -26.531 -19.312 1 94.94 431 VAL A O 1
ATOM 3357 N N . ILE A 1 432 ? 8.469 -24.484 -20.156 1 92.44 432 ILE A N 1
ATOM 3358 C CA . ILE A 1 432 ? 9.805 -24.562 -20.734 1 92.44 432 ILE A CA 1
ATOM 3359 C C . ILE A 1 432 ? 10.852 -24.703 -19.641 1 92.44 432 ILE A C 1
ATOM 3361 O O . ILE A 1 432 ? 11.703 -25.594 -19.688 1 92.44 432 ILE A O 1
ATOM 3365 N N . VAL A 1 433 ? 10.734 -23.875 -18.656 1 92.94 433 VAL A N 1
ATOM 3366 C CA . VAL A 1 433 ? 11.711 -23.844 -17.562 1 92.94 433 VAL A CA 1
ATOM 3367 C C . VAL A 1 433 ? 11.68 -25.172 -16.797 1 92.94 433 VAL A C 1
ATOM 3369 O O . VAL A 1 433 ? 12.727 -25.75 -16.531 1 92.94 433 VAL A O 1
ATOM 3372 N N . LEU A 1 434 ? 10.5 -25.656 -16.516 1 96.56 434 LEU A N 1
ATOM 3373 C CA . LEU A 1 434 ? 10.359 -26.875 -15.734 1 96.56 434 LEU A CA 1
ATOM 3374 C C . LEU A 1 434 ? 10.883 -28.078 -16.516 1 96.56 434 LEU A C 1
ATOM 3376 O O . LEU A 1 434 ? 11.555 -28.953 -15.945 1 96.56 434 LEU A O 1
ATOM 3380 N N . ASN A 1 435 ? 10.594 -28.109 -17.781 1 96.06 435 ASN A N 1
ATOM 3381 C CA . ASN A 1 435 ? 11.086 -29.203 -18.609 1 96.06 435 ASN A CA 1
ATOM 3382 C C . ASN A 1 435 ? 12.609 -29.203 -18.703 1 96.06 435 ASN A C 1
ATOM 3384 O O . ASN A 1 435 ? 13.242 -30.25 -18.625 1 96.06 435 ASN A O 1
ATOM 3388 N N . GLN A 1 436 ? 13.125 -28.062 -18.844 1 94.75 436 GLN A N 1
ATOM 3389 C CA . GLN A 1 436 ? 14.578 -27.953 -18.953 1 94.75 436 GLN A CA 1
ATOM 3390 C C . GLN A 1 436 ? 15.258 -28.266 -17.625 1 94.75 436 GLN A C 1
ATOM 3392 O O . GLN A 1 436 ? 16.312 -28.906 -17.594 1 94.75 436 GLN A O 1
ATOM 3397 N N . LEU A 1 437 ? 14.664 -27.844 -16.562 1 95.12 437 LEU A N 1
ATOM 3398 C CA . LEU A 1 437 ? 15.219 -28.156 -15.25 1 95.12 437 LEU A CA 1
ATOM 3399 C C . LEU A 1 437 ? 15.102 -29.641 -14.945 1 95.12 437 LEU A C 1
ATOM 3401 O O . LEU A 1 437 ? 15.992 -30.234 -14.328 1 95.12 437 LEU A O 1
ATOM 3405 N N . TRP A 1 438 ? 13.961 -30.25 -15.367 1 96.25 438 TRP A N 1
ATOM 3406 C CA . TRP A 1 438 ? 13.758 -31.672 -15.172 1 96.25 438 TRP A CA 1
ATOM 3407 C C . TRP A 1 438 ? 14.867 -32.469 -15.852 1 96.25 438 TRP A C 1
ATOM 3409 O O . TRP A 1 438 ? 15.344 -33.469 -15.297 1 96.25 438 TRP A O 1
ATOM 3419 N N . ASN A 1 439 ? 15.367 -31.984 -16.922 1 95.31 439 ASN A N 1
ATOM 3420 C CA . ASN A 1 439 ? 16.344 -32.719 -17.719 1 95.31 439 ASN A CA 1
ATOM 3421 C C . ASN A 1 439 ? 17.766 -32.25 -17.406 1 95.31 439 ASN A C 1
ATOM 3423 O O . ASN A 1 439 ? 18.734 -32.812 -17.922 1 95.31 439 ASN A O 1
ATOM 3427 N N . SER A 1 440 ? 17.922 -31.312 -16.594 1 93.56 440 SER A N 1
ATOM 3428 C CA . SER A 1 440 ? 19.234 -30.766 -16.281 1 93.56 440 SER A CA 1
ATOM 3429 C C . SER A 1 440 ? 20.031 -31.719 -15.391 1 93.56 440 SER A C 1
ATOM 3431 O O . SER A 1 440 ? 19.484 -32.281 -14.445 1 93.56 440 SER A O 1
ATOM 3433 N N . THR A 1 441 ? 21.312 -31.844 -15.617 1 91.12 441 THR A N 1
ATOM 3434 C CA . THR A 1 441 ? 22.203 -32.625 -14.766 1 91.12 441 THR A CA 1
ATOM 3435 C C . THR A 1 441 ? 22.984 -31.719 -13.828 1 91.12 441 THR A C 1
ATOM 3437 O O . THR A 1 441 ? 23.641 -32.188 -12.891 1 91.12 441 THR A O 1
ATOM 3440 N N . LYS A 1 442 ? 22.828 -30.453 -13.992 1 89.69 442 LYS A N 1
ATOM 3441 C CA . LYS A 1 442 ? 23.594 -29.484 -13.211 1 89.69 442 LYS A CA 1
ATOM 3442 C C . LYS A 1 442 ? 22.734 -28.844 -12.125 1 89.69 442 LYS A C 1
ATOM 3444 O O . LYS A 1 442 ? 23.25 -28.422 -11.086 1 89.69 442 LYS A O 1
ATOM 3449 N N . ALA A 1 443 ? 21.469 -28.797 -12.367 1 90.44 443 ALA A N 1
ATOM 3450 C CA . ALA A 1 443 ? 20.578 -28.078 -11.453 1 90.44 443 ALA A CA 1
ATOM 3451 C C . ALA A 1 443 ? 20.547 -28.75 -10.086 1 90.44 443 ALA A C 1
ATOM 3453 O O . ALA A 1 443 ? 20.469 -29.984 -9.992 1 90.44 443 ALA A O 1
ATOM 3454 N N . PHE A 1 444 ? 20.656 -27.969 -9.016 1 91.19 444 PHE A N 1
ATOM 3455 C CA . PHE A 1 444 ? 20.578 -28.375 -7.617 1 91.19 444 PHE A CA 1
ATOM 3456 C C . PHE A 1 444 ? 21.766 -29.25 -7.238 1 91.19 444 PHE A C 1
ATOM 3458 O O . PHE A 1 444 ? 21.641 -30.156 -6.406 1 91.19 444 PHE A O 1
ATOM 3465 N N . ARG A 1 445 ? 22.844 -29.031 -7.922 1 90.62 445 ARG A N 1
ATOM 3466 C CA . ARG A 1 445 ? 24.062 -29.781 -7.637 1 90.62 445 ARG A CA 1
ATOM 3467 C C . ARG A 1 445 ? 25.25 -28.844 -7.445 1 90.62 445 ARG A C 1
ATOM 3469 O O . ARG A 1 445 ? 25.281 -27.75 -8.008 1 90.62 445 ARG A O 1
ATOM 3476 N N . ARG A 1 446 ? 26.188 -29.391 -6.621 1 87.62 446 ARG A N 1
ATOM 3477 C CA . ARG A 1 446 ? 27.453 -28.703 -6.504 1 87.62 446 ARG A CA 1
ATOM 3478 C C . ARG A 1 446 ? 28.344 -28.984 -7.707 1 87.62 446 ARG A C 1
ATOM 3480 O O . ARG A 1 446 ? 28.016 -29.812 -8.555 1 87.62 446 ARG A O 1
ATOM 3487 N N . SER A 1 447 ? 29.406 -28.234 -7.711 1 84 447 SER A N 1
ATOM 3488 C CA . SER A 1 447 ? 30.344 -28.406 -8.812 1 84 447 SER A CA 1
ATOM 3489 C C . SER A 1 447 ? 30.875 -29.844 -8.867 1 84 447 SER A C 1
ATOM 3491 O O . SER A 1 447 ? 31.203 -30.359 -9.938 1 84 447 SER A O 1
ATOM 3493 N N . ASP A 1 448 ? 30.906 -30.484 -7.715 1 87.25 448 ASP A N 1
ATOM 3494 C CA . ASP A 1 448 ? 31.438 -31.844 -7.637 1 87.25 448 ASP A CA 1
ATOM 3495 C C . ASP A 1 448 ? 30.344 -32.875 -7.949 1 87.25 448 ASP A C 1
ATOM 3497 O O . ASP A 1 448 ? 30.609 -34.094 -7.93 1 87.25 448 ASP A O 1
ATOM 3501 N N . GLY A 1 449 ? 29.156 -32.406 -8.195 1 81.94 449 GLY A N 1
ATOM 3502 C CA . GLY A 1 449 ? 28.062 -33.312 -8.562 1 81.94 449 GLY A CA 1
ATOM 3503 C C . GLY A 1 449 ? 27.203 -33.719 -7.383 1 81.94 449 GLY A C 1
ATOM 3504 O O . GLY A 1 449 ? 26.141 -34.312 -7.559 1 81.94 449 GLY A O 1
ATOM 3505 N N . SER A 1 450 ? 27.656 -33.375 -6.23 1 84.56 450 SER A N 1
ATOM 3506 C CA . SER A 1 450 ? 26.891 -33.719 -5.043 1 84.56 450 SER A CA 1
ATOM 3507 C C . SER A 1 450 ? 25.641 -32.875 -4.926 1 84.56 450 SER A C 1
ATOM 3509 O O . SER A 1 450 ? 25.547 -31.797 -5.543 1 84.56 450 SER A O 1
ATOM 3511 N N . ASP A 1 451 ? 24.703 -33.344 -4.113 1 84.56 451 ASP A N 1
ATOM 3512 C CA . ASP A 1 451 ? 23.422 -32.688 -3.965 1 84.56 451 ASP A CA 1
ATOM 3513 C C . ASP A 1 451 ? 23.578 -31.344 -3.242 1 84.56 451 ASP A C 1
ATOM 3515 O O . ASP A 1 451 ? 24.375 -31.219 -2.311 1 84.56 451 ASP A O 1
ATOM 3519 N N . PHE A 1 452 ? 22.953 -30.359 -3.768 1 82.94 452 PHE A N 1
ATOM 3520 C CA . PHE A 1 452 ? 22.875 -29.047 -3.137 1 82.94 452 PHE A CA 1
ATOM 3521 C C . PHE A 1 452 ? 21.422 -28.656 -2.885 1 82.94 452 PHE A C 1
ATOM 3523 O O . PHE A 1 452 ? 20.766 -28.062 -3.75 1 82.94 452 PHE A O 1
ATOM 3530 N N . THR A 1 453 ? 20.906 -28.906 -1.766 1 77.69 453 THR A N 1
ATOM 3531 C CA . THR A 1 453 ? 19.484 -28.766 -1.468 1 77.69 453 THR A CA 1
ATOM 3532 C C . THR A 1 453 ? 19.188 -27.406 -0.848 1 77.69 453 THR A C 1
ATOM 3534 O O . THR A 1 453 ? 18.031 -26.984 -0.788 1 77.69 453 THR A O 1
ATOM 3537 N N . ALA A 1 454 ? 20.172 -26.703 -0.397 1 85.94 454 ALA A N 1
ATOM 3538 C CA . ALA A 1 454 ? 19.969 -25.453 0.314 1 85.94 454 ALA A CA 1
ATOM 3539 C C . ALA A 1 454 ? 19.531 -24.344 -0.644 1 85.94 454 ALA A C 1
ATOM 3541 O O . ALA A 1 454 ? 19.984 -24.297 -1.793 1 85.94 454 ALA A O 1
ATOM 3542 N N . LEU A 1 455 ? 18.641 -23.531 -0.198 1 91.5 455 LEU A N 1
ATOM 3543 C CA . LEU A 1 455 ? 18.188 -22.391 -1 1 91.5 455 LEU A CA 1
ATOM 3544 C C . LEU A 1 455 ? 19.266 -21.328 -1.077 1 91.5 455 LEU A C 1
ATOM 3546 O O . LEU A 1 455 ? 19.828 -20.922 -0.053 1 91.5 455 LEU A O 1
ATOM 3550 N N . ARG A 1 456 ? 19.547 -20.922 -2.236 1 87.56 456 ARG A N 1
ATOM 3551 C CA . ARG A 1 456 ? 20.484 -19.812 -2.441 1 87.56 456 ARG A CA 1
ATOM 3552 C C . ARG A 1 456 ? 19.781 -18.469 -2.324 1 87.56 456 ARG A C 1
ATOM 3554 O O . ARG A 1 456 ? 20.391 -17.469 -1.941 1 87.56 456 ARG A O 1
ATOM 3561 N N . ILE A 1 457 ? 18.531 -18.469 -2.75 1 88.38 457 ILE A N 1
ATOM 3562 C CA . ILE A 1 457 ? 17.688 -17.281 -2.621 1 88.38 457 ILE A CA 1
ATOM 3563 C C . ILE A 1 457 ? 16.734 -17.453 -1.442 1 88.38 457 ILE A C 1
ATOM 3565 O O . ILE A 1 457 ? 15.898 -18.359 -1.441 1 88.38 457 ILE A O 1
ATOM 3569 N N . ARG A 1 458 ? 16.797 -16.562 -0.441 1 89.56 458 ARG A N 1
ATOM 3570 C CA . ARG A 1 458 ? 16.047 -16.781 0.794 1 89.56 458 ARG A CA 1
ATOM 3571 C C . ARG A 1 458 ? 15.242 -15.547 1.182 1 89.56 458 ARG A C 1
ATOM 3573 O O . ARG A 1 458 ? 14.641 -15.508 2.258 1 89.56 458 ARG A O 1
ATOM 3580 N N . SER A 1 459 ? 15.164 -14.562 0.354 1 84.31 459 SER A N 1
ATOM 3581 C CA . SER A 1 459 ? 14.578 -13.273 0.729 1 84.31 459 SER A CA 1
ATOM 3582 C C . SER A 1 459 ? 13.188 -13.109 0.14 1 84.31 459 SER A C 1
ATOM 3584 O O . SER A 1 459 ? 12.562 -12.055 0.288 1 84.31 459 SER A O 1
ATOM 3586 N N . ARG A 1 460 ? 12.664 -14.164 -0.518 1 89.56 460 ARG A N 1
ATOM 3587 C CA . ARG A 1 460 ? 11.391 -14.031 -1.212 1 89.56 460 ARG A CA 1
ATOM 3588 C C . ARG A 1 460 ? 10.32 -14.906 -0.569 1 89.56 460 ARG A C 1
ATOM 3590 O O . ARG A 1 460 ? 9.352 -15.289 -1.224 1 89.56 460 ARG A O 1
ATOM 3597 N N . LEU A 1 461 ? 10.547 -15.312 0.635 1 91.5 461 LEU A N 1
ATOM 3598 C CA . LEU A 1 461 ? 9.602 -16.078 1.44 1 91.5 461 LEU A CA 1
ATOM 3599 C C . LEU A 1 461 ? 9.094 -17.297 0.669 1 91.5 461 LEU A C 1
ATOM 3601 O O . LEU A 1 461 ? 9.883 -18.125 0.225 1 91.5 461 LEU A O 1
ATOM 3605 N N . ILE A 1 462 ? 7.773 -17.438 0.478 1 94 462 ILE A N 1
ATOM 3606 C CA . ILE A 1 462 ? 7.145 -18.625 -0.093 1 94 462 ILE A CA 1
ATOM 3607 C C . ILE A 1 462 ? 7.602 -18.812 -1.539 1 94 462 ILE A C 1
ATOM 3609 O O . ILE A 1 462 ? 7.621 -19.938 -2.055 1 94 462 ILE A O 1
ATOM 3613 N N . LEU A 1 463 ? 8.016 -17.703 -2.148 1 94.38 463 LEU A N 1
ATOM 3614 C CA . LEU A 1 463 ? 8.422 -17.734 -3.549 1 94.38 463 LEU A CA 1
ATOM 3615 C C . LEU A 1 463 ? 9.898 -18.094 -3.676 1 94.38 463 LEU A C 1
ATOM 3617 O O . LEU A 1 463 ? 10.383 -18.391 -4.77 1 94.38 463 LEU A O 1
ATOM 3621 N N . SER A 1 464 ? 10.664 -18.141 -2.602 1 93.31 464 SER A N 1
ATOM 3622 C CA . SER A 1 464 ? 12.117 -18.344 -2.621 1 93.31 464 SER A CA 1
ATOM 3623 C C . SER A 1 464 ? 12.484 -19.641 -3.324 1 93.31 464 SER A C 1
ATOM 3625 O O . SER A 1 464 ? 13.375 -19.656 -4.176 1 93.31 464 SER A O 1
ATOM 3627 N N . PRO A 1 465 ? 11.805 -20.766 -3.012 1 95.06 465 PRO A N 1
ATOM 3628 C CA . PRO A 1 465 ? 12.164 -22 -3.723 1 95.06 465 PRO A CA 1
ATOM 3629 C C . PRO A 1 465 ? 11.945 -21.891 -5.23 1 95.06 465 PRO A C 1
ATOM 3631 O O . PRO A 1 465 ? 12.688 -22.5 -6.008 1 95.06 465 PRO A O 1
ATOM 3634 N N . VAL A 1 466 ? 10.961 -21.188 -5.609 1 94.88 466 VAL A N 1
ATOM 3635 C CA . VAL A 1 466 ? 10.664 -21.016 -7.027 1 94.88 466 VAL A CA 1
ATOM 3636 C C . VAL A 1 466 ? 11.719 -20.141 -7.684 1 94.88 466 VAL A C 1
ATOM 3638 O O . VAL A 1 466 ? 12.266 -20.484 -8.734 1 94.88 466 VAL A O 1
ATOM 3641 N N . VAL A 1 467 ? 11.977 -19 -7.078 1 91.56 467 VAL A N 1
ATOM 3642 C CA . VAL A 1 467 ? 12.969 -18.078 -7.625 1 91.56 467 VAL A CA 1
ATOM 3643 C C . VAL A 1 467 ? 14.336 -18.766 -7.68 1 91.56 467 VAL A C 1
ATOM 3645 O O . VAL A 1 467 ? 15.094 -18.578 -8.633 1 91.56 467 VAL A O 1
ATOM 3648 N N . ASP A 1 468 ? 14.656 -19.484 -6.68 1 92.31 468 ASP A N 1
ATOM 3649 C CA . ASP A 1 468 ? 15.914 -20.219 -6.645 1 92.31 468 ASP A CA 1
ATOM 3650 C C . ASP A 1 468 ? 16 -21.203 -7.816 1 92.31 468 ASP A C 1
ATOM 3652 O O . ASP A 1 468 ? 17.047 -21.312 -8.453 1 92.31 468 ASP A O 1
ATOM 3656 N N . ALA A 1 469 ? 14.945 -21.938 -8.031 1 93.31 469 ALA A N 1
ATOM 3657 C CA . ALA A 1 469 ? 14.914 -22.875 -9.156 1 93.31 469 ALA A CA 1
ATOM 3658 C C . ALA A 1 469 ? 15.125 -22.156 -10.477 1 93.31 469 ALA A C 1
ATOM 3660 O O . ALA A 1 469 ? 15.844 -22.641 -11.352 1 93.31 469 ALA A O 1
ATOM 3661 N N . VAL A 1 470 ? 14.492 -21.062 -10.625 1 90.19 470 VAL A N 1
ATOM 3662 C CA . VAL A 1 470 ? 14.617 -20.281 -11.852 1 90.19 470 VAL A CA 1
ATOM 3663 C C . VAL A 1 470 ? 16.062 -19.781 -12.008 1 90.19 470 VAL A C 1
ATOM 3665 O O . VAL A 1 470 ? 16.578 -19.703 -13.117 1 90.19 470 VAL A O 1
ATOM 3668 N N . TRP A 1 471 ? 16.672 -19.469 -10.914 1 87.44 471 TRP A N 1
ATOM 3669 C CA . TRP A 1 471 ? 18.078 -19.047 -10.969 1 87.44 471 TRP A CA 1
ATOM 3670 C C . TRP A 1 471 ? 18.969 -20.188 -11.461 1 87.44 471 TRP A C 1
ATOM 3672 O O . TRP A 1 471 ? 19.922 -19.953 -12.203 1 87.44 471 TRP A O 1
ATOM 3682 N N . TRP A 1 472 ? 18.766 -21.344 -11 1 90 472 TRP A N 1
ATOM 3683 C CA . TRP A 1 472 ? 19.484 -22.516 -11.508 1 90 472 TRP A CA 1
ATOM 3684 C C . TRP A 1 472 ? 19.312 -22.641 -13.016 1 90 472 TRP A C 1
ATOM 3686 O O . TRP A 1 472 ? 20.266 -22.938 -13.734 1 90 472 TRP A O 1
ATOM 3696 N N . TRP A 1 473 ? 18.094 -22.422 -13.406 1 90.38 473 TRP A N 1
ATOM 3697 C CA . TRP A 1 473 ? 17.797 -22.5 -14.836 1 90.38 473 TRP A CA 1
ATOM 3698 C C . TRP A 1 473 ? 18.562 -21.422 -15.602 1 90.38 473 TRP A C 1
ATOM 3700 O O . TRP A 1 473 ? 19.109 -21.688 -16.672 1 90.38 473 TRP A O 1
ATOM 3710 N N . ARG A 1 474 ? 18.562 -20.219 -15.117 1 84.38 474 ARG A N 1
ATOM 3711 C CA . ARG A 1 474 ? 19.234 -19.109 -15.773 1 84.38 474 ARG A CA 1
ATOM 3712 C C . ARG A 1 474 ? 20.734 -19.359 -15.898 1 84.38 474 ARG A C 1
ATOM 3714 O O . ARG A 1 474 ? 21.344 -19.016 -16.906 1 84.38 474 ARG A O 1
ATOM 3721 N N . GLU A 1 475 ? 21.328 -19.844 -14.891 1 83 475 GLU A N 1
ATOM 3722 C CA . GLU A 1 475 ? 22.766 -20.109 -14.891 1 83 475 GLU A CA 1
ATOM 3723 C C . GLU A 1 475 ? 23.125 -21.125 -15.984 1 83 475 GLU A C 1
ATOM 3725 O O . GLU A 1 475 ? 24.219 -21.047 -16.547 1 83 475 GLU A O 1
ATOM 3730 N N . GLU A 1 476 ? 22.25 -21.953 -16.203 1 85.94 476 GLU A N 1
ATOM 3731 C CA . GLU A 1 476 ? 22.531 -22.984 -17.188 1 85.94 476 GLU A CA 1
ATOM 3732 C C . GLU A 1 476 ? 22.141 -22.547 -18.594 1 85.94 476 GLU A C 1
ATOM 3734 O O . GLU A 1 476 ? 22.828 -22.875 -19.562 1 85.94 476 GLU A O 1
ATOM 3739 N N . HIS A 1 477 ? 21.125 -21.812 -18.719 1 83.12 477 HIS A N 1
ATOM 3740 C CA . HIS A 1 477 ? 20.547 -21.609 -20.031 1 83.12 477 HIS A CA 1
ATOM 3741 C C . HIS A 1 477 ? 20.578 -20.141 -20.438 1 83.12 477 HIS A C 1
ATOM 3743 O O . HIS A 1 477 ? 20.359 -19.797 -21.609 1 83.12 477 HIS A O 1
ATOM 3749 N N . ASP A 1 478 ? 20.797 -19.25 -19.469 1 72.69 478 ASP A N 1
ATOM 3750 C CA . ASP A 1 478 ? 20.844 -17.828 -19.781 1 72.69 478 ASP A CA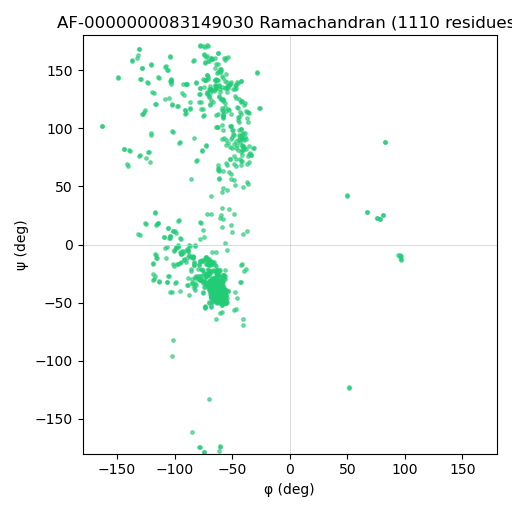 1
ATOM 3751 C C . ASP A 1 478 ? 22.266 -17.375 -20.094 1 72.69 478 ASP A C 1
ATOM 3753 O O . ASP A 1 478 ? 23.156 -17.469 -19.25 1 72.69 478 ASP A O 1
ATOM 3757 N N . PRO A 1 479 ? 22.578 -17 -21.297 1 64.5 479 PRO A N 1
ATOM 3758 C CA . PRO A 1 479 ? 23.938 -16.609 -21.688 1 64.5 479 PRO A CA 1
ATOM 3759 C C . PRO A 1 479 ? 24.469 -15.438 -20.875 1 64.5 479 PRO A C 1
ATOM 3761 O O . PRO A 1 479 ? 25.672 -15.305 -20.688 1 64.5 479 PRO A O 1
ATOM 3764 N N . GLN A 1 480 ? 23.609 -14.547 -20.5 1 57.62 480 GLN A N 1
ATOM 3765 C CA . GLN A 1 480 ? 24.047 -13.367 -19.75 1 57.62 480 GLN A CA 1
ATOM 3766 C C . GLN A 1 480 ? 24.516 -13.742 -18.344 1 57.62 480 GLN A C 1
ATOM 3768 O O . GLN A 1 480 ? 25.234 -12.984 -17.703 1 57.62 480 GLN A O 1
ATOM 3773 N N . CYS A 1 481 ? 24.172 -14.867 -17.875 1 57 481 CYS A N 1
ATOM 3774 C CA . CYS A 1 481 ? 24.5 -15.297 -16.516 1 57 481 CYS A CA 1
ATOM 3775 C C . CYS A 1 481 ? 25.719 -16.203 -16.516 1 57 481 CYS A C 1
ATOM 3777 O O . CYS A 1 481 ? 26.203 -16.609 -15.453 1 57 481 CYS A O 1
ATOM 3779 N N . ARG A 1 482 ? 26.359 -16.578 -17.703 1 49.19 482 ARG A N 1
ATOM 3780 C CA . ARG A 1 482 ? 27.562 -17.406 -17.75 1 49.19 482 ARG A CA 1
ATOM 3781 C C . ARG A 1 482 ? 28.797 -16.594 -17.344 1 49.19 482 ARG A C 1
ATOM 3783 O O . ARG A 1 482 ? 28.984 -15.477 -17.812 1 49.19 482 ARG A O 1
ATOM 3790 N N . PRO A 1 483 ? 29.422 -16.969 -16.266 1 45.16 483 PRO A N 1
ATOM 3791 C CA . PRO A 1 483 ? 30.625 -16.234 -15.898 1 45.16 483 PRO A CA 1
ATOM 3792 C C . PRO A 1 483 ? 31.5 -15.891 -17.094 1 45.16 483 PRO A C 1
ATOM 3794 O O . PRO A 1 483 ? 32.125 -14.82 -17.156 1 45.16 483 PRO A O 1
ATOM 3797 N N . GLY A 1 484 ? 32.156 -17.016 -17.734 1 39 484 GLY A N 1
ATOM 3798 C CA . GLY A 1 484 ? 33.375 -17.062 -18.531 1 39 484 GLY A CA 1
ATOM 3799 C C . GLY A 1 484 ? 33.219 -16.344 -19.859 1 39 484 GLY A C 1
ATOM 3800 O O . GLY A 1 484 ? 34.125 -16.422 -20.719 1 39 484 GLY A O 1
ATOM 3801 N N . ALA A 1 485 ? 32.219 -16.219 -20.484 1 35.97 485 ALA A N 1
ATOM 3802 C CA . ALA A 1 485 ? 32.5 -15.758 -21.844 1 35.97 485 ALA A CA 1
ATOM 3803 C C . ALA A 1 485 ? 33.188 -14.398 -21.812 1 35.97 485 ALA A C 1
ATOM 3805 O O . ALA A 1 485 ? 32.531 -13.367 -21.641 1 35.97 485 ALA A O 1
ATOM 3806 N N . LEU A 1 486 ? 34.375 -14.25 -21.109 1 33.19 486 LEU A N 1
ATOM 3807 C CA . LEU A 1 486 ? 35.312 -13.25 -21.578 1 33.19 486 LEU A CA 1
ATOM 3808 C C . LEU A 1 486 ? 35.312 -13.172 -23.109 1 33.19 486 LEU A C 1
ATOM 3810 O O . LEU A 1 486 ? 35.438 -14.188 -23.781 1 33.19 486 LEU A O 1
ATOM 3814 N N . SER A 1 487 ? 34.75 -12.203 -23.672 1 31.42 487 SER A N 1
ATOM 3815 C CA . SER A 1 487 ? 35.031 -11.805 -25.047 1 31.42 487 SER A CA 1
ATOM 3816 C C . SER A 1 487 ? 36.5 -12 -25.406 1 31.42 487 SER A C 1
ATOM 3818 O O . SER A 1 487 ? 37.344 -11.195 -25.016 1 31.42 487 SER A O 1
ATOM 3820 N N . GLN A 1 488 ? 37.125 -13.148 -25.219 1 29.14 488 GLN A N 1
ATOM 3821 C CA . GLN A 1 488 ? 38.312 -13.258 -26.094 1 29.14 488 GLN A CA 1
ATOM 3822 C C . GLN A 1 488 ? 38 -12.742 -27.5 1 29.14 488 GLN A C 1
ATOM 3824 O O . GLN A 1 488 ? 37 -13.164 -28.109 1 29.14 488 GLN A O 1
ATOM 3829 N N . GLY A 1 489 ? 38.406 -11.508 -27.734 1 27.73 489 GLY A N 1
ATOM 3830 C CA . GLY A 1 489 ? 38.594 -10.938 -29.062 1 27.73 489 GLY A CA 1
ATOM 3831 C C . GLY A 1 489 ? 39.125 -11.945 -30.078 1 27.73 489 GLY A C 1
ATOM 3832 O O . GLY A 1 489 ? 40.188 -12.531 -29.875 1 27.73 489 GLY A O 1
ATOM 3833 N N . ASN A 1 490 ? 38.312 -12.766 -30.562 1 25.42 490 ASN A N 1
ATOM 3834 C CA . ASN A 1 490 ? 38.719 -13.398 -31.812 1 25.42 490 ASN A CA 1
ATOM 3835 C C . ASN A 1 490 ? 39.5 -12.43 -32.688 1 25.42 490 ASN A C 1
ATOM 3837 O O . ASN A 1 490 ? 38.938 -11.461 -33.219 1 25.42 490 ASN A O 1
ATOM 3841 N N . ALA A 1 491 ? 40.75 -12.07 -32.312 1 27.42 491 ALA A N 1
ATOM 3842 C CA . ALA A 1 491 ? 41.594 -11.695 -33.438 1 27.42 491 ALA A CA 1
ATOM 3843 C C . ALA A 1 491 ? 41.344 -12.633 -34.625 1 27.42 491 ALA A C 1
ATOM 3845 O O . ALA A 1 491 ? 41.219 -13.844 -34.438 1 27.42 491 ALA A O 1
ATOM 3846 N N . PRO A 1 492 ? 40.906 -12.102 -35.812 1 26.92 492 PRO A N 1
ATOM 3847 C CA . PRO A 1 492 ? 40.781 -12.828 -37.094 1 26.92 492 PRO A CA 1
ATOM 3848 C C . PRO A 1 492 ? 41.938 -13.781 -37.344 1 26.92 492 PRO A C 1
ATOM 3850 O O . PRO A 1 492 ? 43.094 -13.328 -37.562 1 26.92 492 PRO A O 1
ATOM 3853 N N . ASP A 1 493 ? 42.281 -14.594 -36.438 1 24.12 493 ASP A N 1
ATOM 3854 C CA . ASP A 1 493 ? 43.312 -15.461 -37 1 24.12 493 ASP A CA 1
ATOM 3855 C C . ASP A 1 493 ? 42.875 -16.031 -38.344 1 24.12 493 ASP A C 1
ATOM 3857 O O . ASP A 1 493 ? 41.812 -16.641 -38.469 1 24.12 493 ASP A O 1
ATOM 3861 N N . GLY A 1 494 ? 43.312 -15.336 -39.469 1 25.06 494 GLY A N 1
ATOM 3862 C CA . GLY A 1 494 ? 43.469 -15.625 -40.906 1 25.06 494 GLY A CA 1
ATOM 3863 C C . GLY A 1 494 ? 43.938 -17.031 -41.188 1 25.06 494 GLY A C 1
ATOM 3864 O O . GLY A 1 494 ? 44.531 -17.297 -42.219 1 25.06 494 GLY A O 1
ATOM 3865 N N . VAL A 1 495 ? 43.938 -17.922 -40.188 1 22.84 495 VAL A N 1
ATOM 3866 C CA . VAL A 1 495 ? 44.531 -19.141 -40.75 1 22.84 495 VAL A CA 1
ATOM 3867 C C . VAL A 1 495 ? 43.719 -19.609 -41.969 1 22.84 495 VAL A C 1
ATOM 3869 O O . VAL A 1 495 ? 42.5 -19.719 -41.906 1 22.84 495 VAL A O 1
ATOM 3872 N N . ASP A 1 496 ? 44.344 -19.438 -43.125 1 23.95 496 ASP A N 1
ATOM 3873 C CA . ASP A 1 496 ? 44.188 -19.844 -44.531 1 23.95 496 ASP A CA 1
ATOM 3874 C C . ASP A 1 496 ? 43.938 -21.344 -44.625 1 23.95 496 ASP A C 1
ATOM 3876 O O . ASP A 1 496 ? 44.844 -22.125 -44.938 1 23.95 496 ASP A O 1
ATOM 3880 N N . SER A 1 497 ? 43.375 -22.016 -43.594 1 21.88 497 SER A N 1
ATOM 3881 C CA . SER A 1 497 ? 43.375 -23.453 -43.875 1 21.88 497 SER A CA 1
ATOM 3882 C C . SER A 1 497 ? 42.688 -23.781 -45.188 1 21.88 497 SER A C 1
ATOM 3884 O O . SER A 1 497 ? 41.5 -23.469 -45.344 1 21.88 497 SER A O 1
ATOM 3886 N N . HIS A 1 498 ? 43.375 -23.812 -46.281 1 22 498 HIS A N 1
ATOM 3887 C CA . HIS A 1 498 ? 43.156 -24.297 -47.656 1 22 498 HIS A CA 1
ATOM 3888 C C . HIS A 1 498 ? 42.656 -25.734 -47.656 1 22 498 HIS A C 1
ATOM 3890 O O . HIS A 1 498 ? 42.688 -26.422 -48.688 1 22 498 HIS A O 1
ATOM 3896 N N . ARG A 1 499 ? 42.156 -26.359 -46.625 1 21 499 ARG A N 1
ATOM 3897 C CA . ARG A 1 499 ? 42 -27.797 -46.844 1 21 499 ARG A CA 1
ATOM 3898 C C . ARG A 1 499 ? 41.094 -28.078 -48.031 1 21 499 ARG A C 1
ATOM 3900 O O . ARG A 1 499 ? 40.156 -27.312 -48.312 1 21 499 ARG A O 1
ATOM 3907 N N . ASP A 1 500 ? 41.469 -29 -48.875 1 21.78 500 ASP A N 1
ATOM 3908 C CA . ASP A 1 500 ? 41.094 -29.672 -50.094 1 21.78 500 ASP A CA 1
ATOM 3909 C C . ASP A 1 500 ? 39.656 -30.25 -50 1 21.78 500 ASP A C 1
ATOM 3911 O O . ASP A 1 500 ? 39.281 -30.781 -48.969 1 21.78 500 ASP A O 1
ATOM 3915 N N . GLY A 1 501 ? 38.656 -29.75 -50.875 1 21.02 501 GLY A N 1
ATOM 3916 C CA . GLY A 1 501 ? 37.25 -29.828 -51.188 1 21.02 501 GLY A CA 1
ATOM 3917 C C . GLY A 1 501 ? 36.781 -31.219 -51.562 1 21.02 501 GLY A C 1
ATOM 3918 O O . GLY A 1 501 ? 35.75 -31.391 -52.25 1 21.02 501 GLY A O 1
ATOM 3919 N N . THR A 1 502 ? 37.438 -32.344 -51.125 1 21.92 502 THR A N 1
ATOM 3920 C CA . THR A 1 502 ? 36.906 -33.5 -51.844 1 21.92 502 THR A CA 1
ATOM 3921 C C . THR A 1 502 ? 35.406 -33.656 -51.594 1 21.92 502 THR A C 1
ATOM 3923 O O . THR A 1 502 ? 34.938 -33.469 -50.469 1 21.92 502 THR A O 1
ATOM 3926 N N . GLY A 1 503 ? 34.531 -33.719 -52.719 1 20.25 503 GLY A N 1
ATOM 3927 C CA . GLY A 1 503 ? 33.125 -33.688 -53.125 1 20.25 503 GLY A CA 1
ATOM 3928 C C . GLY A 1 503 ? 32.312 -34.844 -52.594 1 20.25 503 GLY A C 1
ATOM 3929 O O . GLY A 1 503 ? 31.172 -35.062 -53.031 1 20.25 503 GLY A O 1
ATOM 3930 N N . ALA A 1 504 ? 32.781 -35.875 -51.938 1 23.34 504 ALA A N 1
ATOM 3931 C CA . ALA A 1 504 ? 31.906 -37.031 -52.062 1 23.34 504 ALA A CA 1
ATOM 3932 C C . ALA A 1 504 ? 30.547 -36.75 -51.406 1 23.34 504 ALA A C 1
ATOM 3934 O O . ALA A 1 504 ? 30.469 -36.188 -50.312 1 23.34 504 ALA A O 1
ATOM 3935 N N . THR A 1 505 ? 29.531 -36.656 -52.281 1 22.36 505 THR A N 1
ATOM 3936 C CA . THR A 1 505 ? 28.109 -36.375 -52.219 1 22.36 505 THR A CA 1
ATOM 3937 C C . THR A 1 505 ? 27.391 -37.375 -51.312 1 22.36 505 THR A C 1
ATOM 3939 O O . THR A 1 505 ? 26.172 -37.5 -51.344 1 22.36 505 THR A O 1
ATOM 3942 N N . ALA A 1 506 ? 28 -38.062 -50.375 1 23.2 506 ALA A N 1
ATOM 3943 C CA . ALA A 1 506 ? 27.125 -39.125 -49.906 1 23.2 506 ALA A CA 1
ATOM 3944 C C . ALA A 1 506 ? 25.812 -38.562 -49.375 1 23.2 506 ALA A C 1
ATOM 3946 O O . ALA A 1 506 ? 25.828 -37.594 -48.594 1 23.2 506 ALA A O 1
ATOM 3947 N N . ASN A 1 507 ? 24.672 -38.781 -50.062 1 22.3 507 ASN A N 1
ATOM 3948 C CA . ASN A 1 507 ? 23.25 -38.469 -49.969 1 22.3 507 ASN A CA 1
ATOM 3949 C C . ASN A 1 507 ? 22.703 -38.969 -48.625 1 22.3 507 ASN A C 1
ATOM 3951 O O . ASN A 1 507 ? 21.484 -39.125 -48.469 1 22.3 507 ASN A O 1
ATOM 3955 N N . ALA A 1 508 ? 23.422 -39.562 -47.688 1 26.83 508 ALA A N 1
ATOM 3956 C CA . ALA A 1 508 ? 22.578 -40.219 -46.719 1 26.83 508 ALA A CA 1
ATOM 3957 C C . ALA A 1 508 ? 21.625 -39.25 -46.031 1 26.83 508 ALA A C 1
ATOM 3959 O O . ALA A 1 508 ? 22 -38.125 -45.688 1 26.83 508 ALA A O 1
ATOM 3960 N N . PRO A 1 509 ? 20.266 -39.438 -46.25 1 26.16 509 PRO A N 1
ATOM 3961 C CA . PRO A 1 509 ? 19.188 -38.594 -45.75 1 26.16 509 PRO A CA 1
ATOM 3962 C C . PRO A 1 509 ? 19.344 -38.312 -44.25 1 26.16 509 PRO A C 1
ATOM 3964 O O . PRO A 1 509 ? 19.266 -39.219 -43.438 1 26.16 509 PRO A O 1
ATOM 3967 N N . ASN A 1 510 ? 20.453 -37.781 -43.812 1 25 510 ASN A N 1
ATOM 3968 C CA . ASN A 1 510 ? 20.625 -37.594 -42.375 1 25 510 ASN A CA 1
ATOM 3969 C C . ASN A 1 510 ? 19.484 -36.812 -41.75 1 25 510 ASN A C 1
ATOM 3971 O O . ASN A 1 510 ? 19.156 -35.719 -42.219 1 25 510 ASN A O 1
ATOM 3975 N N . GLY A 1 511 ? 18.422 -37.531 -41.344 1 25.58 511 GLY A N 1
ATOM 3976 C CA . GLY A 1 511 ? 17.312 -36.938 -40.625 1 25.58 511 GLY A CA 1
ATOM 3977 C C . GLY A 1 511 ? 17.734 -35.812 -39.688 1 25.58 511 GLY A C 1
ATOM 3978 O O . GLY A 1 511 ? 18.547 -36.031 -38.781 1 25.58 511 GLY A O 1
ATOM 3979 N N . LEU A 1 512 ? 17.969 -34.656 -40.25 1 25.73 512 LEU A N 1
ATOM 3980 C CA . LEU A 1 512 ? 18.297 -33.406 -39.625 1 25.73 512 LEU A CA 1
ATOM 3981 C C . LEU A 1 512 ? 17.453 -33.156 -38.375 1 25.73 512 LEU A C 1
ATOM 3983 O O . LEU A 1 512 ? 16.219 -33.031 -38.469 1 25.73 512 LEU A O 1
ATOM 3987 N N . MET A 1 513 ? 17.797 -33.938 -37.344 1 27.09 513 MET A N 1
ATOM 3988 C CA . MET A 1 513 ? 17.141 -33.5 -36.125 1 27.09 513 MET A CA 1
ATOM 3989 C C . MET A 1 513 ? 17.062 -31.969 -36.031 1 27.09 513 MET A C 1
ATOM 3991 O O . MET A 1 513 ? 18.062 -31.281 -36.219 1 27.09 513 MET A O 1
ATOM 3995 N N . GLU A 1 514 ? 15.984 -31.438 -36.531 1 27.75 514 GLU A N 1
ATOM 3996 C CA . GLU A 1 514 ? 15.672 -30.016 -36.406 1 27.75 514 GLU A CA 1
ATOM 3997 C C . GLU A 1 514 ? 16.219 -29.422 -35.125 1 27.75 514 GLU A C 1
ATOM 3999 O O . GLU A 1 514 ? 15.867 -29.875 -34.031 1 27.75 514 GLU A O 1
ATOM 4004 N N . ARG A 1 515 ? 17.453 -29.062 -35.125 1 31.36 515 ARG A N 1
ATOM 4005 C CA . ARG A 1 515 ? 18.016 -28.25 -34.031 1 31.36 515 ARG A CA 1
ATOM 4006 C C . ARG A 1 515 ? 17.031 -27.156 -33.625 1 31.36 515 ARG A C 1
ATOM 4008 O O . ARG A 1 515 ? 16.641 -26.312 -34.438 1 31.36 515 ARG A O 1
ATOM 4015 N N . HIS A 1 516 ? 16.141 -27.5 -32.781 1 30.22 516 HIS A N 1
ATOM 4016 C CA . HIS A 1 516 ? 15.312 -26.453 -32.188 1 30.22 516 HIS A CA 1
ATOM 4017 C C . HIS A 1 516 ? 16.125 -25.203 -31.891 1 30.22 516 HIS A C 1
ATOM 4019 O O . HIS A 1 516 ? 17.234 -25.281 -31.359 1 30.22 516 HIS A O 1
ATOM 4025 N N . GLU A 1 517 ? 16.078 -24.266 -32.812 1 31.77 517 GLU A N 1
ATOM 4026 C CA . GLU A 1 517 ? 16.672 -22.938 -32.625 1 31.77 517 GLU A CA 1
ATOM 4027 C C . GLU A 1 517 ? 16.75 -22.562 -31.172 1 31.77 517 GLU A C 1
ATOM 4029 O O . GLU A 1 517 ? 15.805 -22.797 -30.406 1 31.77 517 GLU A O 1
ATOM 4034 N N . PRO A 1 518 ? 17.938 -22.375 -30.672 1 34.06 518 PRO A N 1
ATOM 4035 C CA . PRO A 1 518 ? 18.031 -21.906 -29.281 1 34.06 518 PRO A CA 1
ATOM 4036 C C . PRO A 1 518 ? 17.047 -20.781 -28.969 1 34.06 518 PRO A C 1
ATOM 4038 O O . PRO A 1 518 ? 16.938 -19.828 -29.734 1 34.06 518 PRO A O 1
ATOM 4041 N N . ILE A 1 519 ? 15.922 -21.141 -28.531 1 36.97 519 ILE A N 1
ATOM 4042 C CA . ILE A 1 519 ? 15.023 -20.094 -28.031 1 36.97 519 ILE A CA 1
ATOM 4043 C C . ILE A 1 519 ? 15.836 -18.984 -27.375 1 36.97 519 ILE A C 1
ATOM 4045 O O . ILE A 1 519 ? 16.484 -19.203 -26.359 1 36.97 519 ILE A O 1
ATOM 4049 N N . LEU A 1 520 ? 16.422 -18.188 -28.172 1 36.78 520 LEU A N 1
ATOM 4050 C CA . LEU A 1 520 ? 17.031 -16.984 -27.625 1 36.78 520 LEU A CA 1
ATOM 4051 C C . LEU A 1 520 ? 16.141 -16.344 -26.562 1 36.78 520 LEU A C 1
ATOM 4053 O O . LEU A 1 520 ? 15.047 -15.883 -26.859 1 36.78 520 LEU A O 1
ATOM 4057 N N . PHE A 1 521 ? 16.219 -16.875 -25.406 1 41.22 521 PHE A N 1
ATOM 4058 C CA . PHE A 1 521 ? 15.516 -16.359 -24.25 1 41.22 521 PHE A CA 1
ATOM 4059 C C . PHE A 1 521 ? 15.852 -14.883 -24.031 1 41.22 521 PHE A C 1
ATOM 4061 O O . PHE A 1 521 ? 16.938 -14.547 -23.562 1 41.22 521 PHE A O 1
ATOM 4068 N N . ASP A 1 522 ? 15.398 -14.086 -24.938 1 42.59 522 ASP A N 1
ATOM 4069 C CA . ASP A 1 522 ? 15.609 -12.641 -24.844 1 42.59 522 ASP A CA 1
ATOM 4070 C C . ASP A 1 522 ? 15.125 -12.102 -23.5 1 42.59 522 ASP A C 1
ATOM 4072 O O . ASP A 1 522 ? 14.5 -12.828 -22.719 1 42.59 522 ASP A O 1
ATOM 4076 N N . ASP A 1 523 ? 15.547 -10.977 -23.125 1 43.41 523 ASP A N 1
ATOM 4077 C CA . ASP A 1 523 ? 15.25 -10.18 -21.938 1 43.41 523 ASP A CA 1
ATOM 4078 C C . ASP A 1 523 ? 13.75 -10.203 -21.625 1 43.41 523 ASP A C 1
ATOM 4080 O O . ASP A 1 523 ? 13.352 -10.125 -20.469 1 43.41 523 ASP A O 1
ATOM 4084 N N . GLN A 1 524 ? 13.07 -10.578 -22.625 1 44.09 524 GLN A N 1
ATOM 4085 C CA . GLN A 1 524 ? 11.617 -10.562 -22.516 1 44.09 524 GLN A CA 1
ATOM 4086 C C . GLN A 1 524 ? 11.102 -11.805 -21.797 1 44.09 524 GLN A C 1
ATOM 4088 O O . GLN A 1 524 ? 10.102 -11.75 -21.078 1 44.09 524 GLN A O 1
ATOM 4093 N N . PHE A 1 525 ? 11.82 -12.852 -22.062 1 45.91 525 PHE A N 1
ATOM 4094 C CA . PHE A 1 525 ? 11.406 -14.109 -21.438 1 45.91 525 PHE A CA 1
ATOM 4095 C C . PHE A 1 525 ? 11.508 -14.031 -19.922 1 45.91 525 PHE A C 1
ATOM 4097 O O . PHE A 1 525 ? 10.617 -14.484 -19.203 1 45.91 525 PHE A O 1
ATOM 4104 N N . LEU A 1 526 ? 12.398 -13.305 -19.453 1 49.5 526 LEU A N 1
ATOM 4105 C CA . LEU A 1 526 ? 12.703 -13.281 -18.031 1 49.5 526 LEU A CA 1
ATOM 4106 C C . LEU A 1 526 ? 11.766 -12.336 -17.297 1 49.5 526 LEU A C 1
ATOM 4108 O O . LEU A 1 526 ? 11.602 -12.445 -16.078 1 49.5 526 LEU A O 1
ATOM 4112 N N . ALA A 1 527 ? 11.055 -11.609 -18.062 1 47.66 527 ALA A N 1
ATOM 4113 C CA . ALA A 1 527 ? 10.195 -10.586 -17.484 1 47.66 527 ALA A CA 1
ATOM 4114 C C . ALA A 1 527 ? 9.039 -11.219 -16.719 1 47.66 527 ALA A C 1
ATOM 4116 O O . ALA A 1 527 ? 8.578 -10.664 -15.719 1 47.66 527 ALA A O 1
ATOM 4117 N N . ASP A 1 528 ? 8.656 -12.359 -17.203 1 45.97 528 ASP A N 1
ATOM 4118 C CA . ASP A 1 528 ? 7.516 -13 -16.547 1 45.97 528 ASP A CA 1
ATOM 4119 C C . ASP A 1 528 ? 7.906 -13.547 -15.172 1 45.97 528 ASP A C 1
ATOM 4121 O O . ASP A 1 528 ? 7.043 -13.805 -14.328 1 45.97 528 ASP A O 1
ATOM 4125 N N . PHE A 1 529 ? 9.109 -13.781 -15.18 1 48.19 529 PHE A N 1
ATOM 4126 C CA . PHE A 1 529 ? 9.609 -14.227 -13.883 1 48.19 529 PHE A CA 1
ATOM 4127 C C . PHE A 1 529 ? 10.211 -13.062 -13.109 1 48.19 529 PHE A C 1
ATOM 4129 O O . PHE A 1 529 ? 11.078 -13.266 -12.25 1 48.19 529 PHE A O 1
ATOM 4136 N N . GLU A 1 530 ? 9.812 -11.914 -13.516 1 48.41 530 GLU A N 1
ATOM 4137 C CA . GLU A 1 530 ? 10.352 -10.672 -12.961 1 48.41 530 GLU A CA 1
ATOM 4138 C C . GLU A 1 530 ? 10.102 -10.586 -11.461 1 48.41 530 GLU A C 1
ATOM 4140 O O . GLU A 1 530 ? 10.812 -9.867 -10.75 1 48.41 530 GLU A O 1
ATOM 4145 N N . TRP A 1 531 ? 9 -11.102 -11.211 1 40.78 531 TRP A N 1
ATOM 4146 C CA . TRP A 1 531 ? 8.914 -11.117 -9.75 1 40.78 531 TRP A CA 1
ATOM 4147 C C . TRP A 1 531 ? 10.234 -11.547 -9.133 1 40.78 531 TRP A C 1
ATOM 4149 O O . TRP A 1 531 ? 10.516 -11.234 -7.969 1 40.78 531 TRP A O 1
ATOM 4159 N N . ALA A 1 532 ? 10.797 -12.367 -9.914 1 41.72 532 ALA A N 1
ATOM 4160 C CA . ALA A 1 532 ? 12.117 -12.844 -9.508 1 41.72 532 ALA A CA 1
ATOM 4161 C C . ALA A 1 532 ? 13.188 -11.789 -9.773 1 41.72 532 ALA A C 1
ATOM 4163 O O . ALA A 1 532 ? 14.312 -11.906 -9.297 1 41.72 532 ALA A O 1
ATOM 4164 N N . LEU A 1 533 ? 12.93 -10.758 -10.727 1 42.94 533 LEU A N 1
ATOM 4165 C CA . LEU A 1 533 ? 14.031 -10.016 -11.32 1 42.94 533 LEU A CA 1
ATOM 4166 C C . LEU A 1 533 ? 13.852 -8.516 -11.117 1 42.94 533 LEU A C 1
ATOM 4168 O O . LEU A 1 533 ? 12.82 -7.949 -11.5 1 42.94 533 LEU A O 1
ATOM 4172 N N . GLY A 1 534 ? 14.062 -8.078 -9.992 1 40.97 534 GLY A N 1
ATOM 4173 C CA . GLY A 1 534 ? 14.023 -6.637 -9.789 1 40.97 534 GLY A CA 1
ATOM 4174 C C . GLY A 1 534 ? 14.711 -5.855 -10.891 1 40.97 534 GLY A C 1
ATOM 4175 O O . GLY A 1 534 ? 15.516 -6.406 -11.641 1 40.97 534 GLY A O 1
ATOM 4176 N N . ASP A 1 535 ? 14.219 -4.77 -11.312 1 39.81 535 ASP A N 1
ATOM 4177 C CA . ASP A 1 535 ? 14.836 -3.914 -12.32 1 39.81 535 ASP A CA 1
ATOM 4178 C C . ASP A 1 535 ? 16.234 -3.461 -11.883 1 39.81 535 ASP A C 1
ATOM 4180 O O . ASP A 1 535 ? 16.453 -3.172 -10.703 1 39.81 535 ASP A O 1
ATOM 4184 N N . ASP A 1 536 ? 17.281 -3.725 -12.688 1 39.69 536 ASP A N 1
ATOM 4185 C CA . ASP A 1 536 ? 18.719 -3.508 -12.492 1 39.69 536 ASP A CA 1
ATOM 4186 C C . ASP A 1 536 ? 19 -2.1 -11.969 1 39.69 536 ASP A C 1
ATOM 4188 O O . ASP A 1 536 ? 20.141 -1.744 -11.703 1 39.69 536 ASP A O 1
ATOM 4192 N N . ALA A 1 537 ? 18.312 -1.19 -12.484 1 40.56 537 ALA A N 1
ATOM 4193 C CA . ALA A 1 537 ? 18.984 0.097 -12.641 1 40.56 537 ALA A CA 1
ATOM 4194 C C . ALA A 1 537 ? 19.047 0.85 -11.312 1 40.56 537 ALA A C 1
ATOM 4196 O O . ALA A 1 537 ? 18.875 2.068 -11.273 1 40.56 537 ALA A O 1
ATOM 4197 N N . ILE A 1 538 ? 18.891 0.122 -10.258 1 37.97 538 ILE A N 1
ATOM 4198 C CA . ILE A 1 538 ? 18.922 1.09 -9.164 1 37.97 538 ILE A CA 1
ATOM 4199 C C . ILE A 1 538 ? 20.281 1.814 -9.164 1 37.97 538 ILE A C 1
ATOM 4201 O O . ILE A 1 538 ? 20.328 3.023 -8.93 1 37.97 538 ILE A O 1
ATOM 4205 N N . PHE A 1 539 ? 21.547 1.144 -9.031 1 36.94 539 PHE A N 1
ATOM 4206 C CA . PHE A 1 539 ? 22.766 1.918 -8.914 1 36.94 539 PHE A CA 1
ATOM 4207 C C . PHE A 1 539 ? 23.562 1.888 -10.211 1 36.94 539 PHE A C 1
ATOM 4209 O O . PHE A 1 539 ? 23.609 0.863 -10.898 1 36.94 539 PHE A O 1
ATOM 4216 N N . PRO A 1 540 ? 23.875 3.027 -10.703 1 33.81 540 PRO A N 1
ATOM 4217 C CA . PRO A 1 540 ? 24.922 3.033 -11.727 1 33.81 540 PRO A CA 1
ATOM 4218 C C . PRO A 1 540 ? 26.141 2.207 -11.328 1 33.81 540 PRO A C 1
ATOM 4220 O O . PRO A 1 540 ? 26.391 2.01 -10.141 1 33.81 540 PRO A O 1
ATOM 4223 N N . SER A 1 541 ? 26.703 1.418 -12.266 1 32.69 541 SER A N 1
ATOM 4224 C CA . SER A 1 541 ? 27.875 0.55 -12.195 1 32.69 541 SER A CA 1
ATOM 4225 C C . SER A 1 541 ? 29.016 1.22 -11.438 1 32.69 541 SER A C 1
ATOM 4227 O O . SER A 1 541 ? 29.641 2.15 -11.938 1 32.69 541 SER A O 1
ATOM 4229 N N . THR A 1 542 ? 28.938 1.447 -10.117 1 30.2 542 THR A N 1
ATOM 4230 C CA . THR A 1 542 ? 30.219 1.916 -9.586 1 30.2 542 THR A CA 1
ATOM 4231 C C . THR A 1 542 ? 31.312 0.875 -9.797 1 30.2 542 THR A C 1
ATOM 4233 O O . THR A 1 542 ? 31.016 -0.284 -10.102 1 30.2 542 THR A O 1
ATOM 4236 N N . GLU A 1 543 ? 32.656 1.166 -9.164 1 29.2 543 GLU A N 1
ATOM 4237 C CA . GLU A 1 543 ? 33.969 0.571 -9.305 1 29.2 543 GLU A CA 1
ATOM 4238 C C . GLU A 1 543 ? 33.969 -0.879 -8.828 1 29.2 543 GLU A C 1
ATOM 4240 O O . GLU A 1 543 ? 33.156 -1.27 -7.996 1 29.2 543 GLU A O 1
ATOM 4245 N N . PRO A 1 544 ? 34.969 -1.718 -9.375 1 28.22 544 PRO A N 1
ATOM 4246 C CA . PRO A 1 544 ? 35.25 -3.139 -9.156 1 28.22 544 PRO A CA 1
ATOM 4247 C C . PRO A 1 544 ? 35.375 -3.5 -7.68 1 28.22 544 PRO A C 1
ATOM 4249 O O . PRO A 1 544 ? 35.719 -2.652 -6.859 1 28.22 544 PRO A O 1
ATOM 4252 N N . TYR A 1 545 ? 34.844 -4.598 -7.227 1 27.95 545 TYR A N 1
ATOM 4253 C CA . TYR A 1 545 ? 34.688 -5.348 -5.984 1 27.95 545 TYR A CA 1
ATOM 4254 C C . TYR A 1 545 ? 36.031 -5.562 -5.312 1 27.95 545 TYR A C 1
ATOM 4256 O O . TYR A 1 545 ? 36.875 -6.355 -5.789 1 27.95 545 TYR A O 1
ATOM 4264 N N . GLY A 1 546 ? 36.75 -4.559 -4.652 1 23.36 546 GLY A N 1
ATOM 4265 C CA . GLY A 1 546 ? 37.875 -5.043 -3.859 1 23.36 546 GLY A CA 1
ATOM 4266 C C . GLY A 1 546 ? 37.469 -6.012 -2.768 1 23.36 546 GLY A C 1
ATOM 4267 O O . GLY A 1 546 ? 36.281 -6.055 -2.387 1 23.36 546 GLY A O 1
ATOM 4268 N N . SER A 1 547 ? 38.344 -7.082 -2.258 1 24.72 547 SER A N 1
ATOM 4269 C CA . SER A 1 547 ? 38.469 -8.328 -1.514 1 24.72 547 SER A CA 1
ATOM 4270 C C . SER A 1 547 ? 38.094 -8.141 -0.046 1 24.72 547 SER A C 1
ATOM 4272 O O . SER A 1 547 ? 37.906 -9.109 0.685 1 24.72 547 SER A O 1
ATOM 4274 N N . GLY A 1 548 ? 38.188 -6.98 0.759 1 23.97 548 GLY A N 1
ATOM 4275 C CA . GLY A 1 548 ? 38.781 -7.078 2.08 1 23.97 548 GLY A CA 1
ATOM 4276 C C . GLY A 1 548 ? 37.812 -7.43 3.166 1 23.97 548 GLY A C 1
ATOM 4277 O O . GLY A 1 548 ? 38.094 -7.305 4.355 1 23.97 548 GLY A O 1
ATOM 4278 N N . TRP A 1 549 ? 36.5 -7.57 3.104 1 24.2 549 TRP A N 1
ATOM 4279 C CA . TRP A 1 549 ? 35.969 -7.574 4.461 1 24.2 549 TRP A CA 1
ATOM 4280 C C . TRP A 1 549 ? 36.312 -8.891 5.168 1 24.2 549 TRP A C 1
ATOM 4282 O O . TRP A 1 549 ? 35.875 -9.953 4.734 1 24.2 549 TRP A O 1
ATOM 4292 N N . SER A 1 550 ? 37.562 -9.047 5.836 1 22.53 550 SER A N 1
ATOM 4293 C CA . SER A 1 550 ? 38 -10.141 6.703 1 22.53 550 SER A CA 1
ATOM 4294 C C . SER A 1 550 ? 37.062 -10.305 7.898 1 22.53 550 SER A C 1
ATOM 4296 O O . SER A 1 550 ? 36.656 -9.312 8.5 1 22.53 550 SER A O 1
ATOM 4298 N N . SER A 1 551 ? 36.375 -11.359 8.039 1 23.25 551 SER A N 1
ATOM 4299 C CA . SER A 1 551 ? 35.594 -11.977 9.125 1 23.25 551 SER A CA 1
ATOM 4300 C C . SER A 1 551 ? 36.5 -12.219 10.344 1 23.25 551 SER A C 1
ATOM 4302 O O . SER A 1 551 ? 37.031 -13.312 10.508 1 23.25 551 SER A O 1
ATOM 4304 N N . GLY A 1 552 ? 37.375 -11.281 10.922 1 24.23 552 GLY A N 1
ATOM 4305 C CA . GLY A 1 552 ? 38.156 -11.617 12.109 1 24.23 552 GLY A CA 1
ATOM 4306 C C . GLY A 1 552 ? 37.281 -12.016 13.289 1 24.23 552 GLY A C 1
ATOM 4307 O O . GLY A 1 552 ? 36.375 -11.273 13.672 1 24.23 552 GLY A O 1
ATOM 4308 N N . GLY A 1 553 ? 37.156 -13.398 13.617 1 23.02 553 GLY A N 1
ATOM 4309 C CA . GLY A 1 553 ? 36.844 -14.172 14.805 1 23.02 553 GLY A CA 1
ATOM 4310 C C . GLY A 1 553 ? 37.562 -13.711 16.047 1 23.02 553 GLY A C 1
ATOM 4311 O O . GLY A 1 553 ? 38.812 -13.719 16.078 1 23.02 553 GLY A O 1
ATOM 4312 N N . ALA A 1 554 ? 37.25 -12.711 16.859 1 22.02 554 ALA A N 1
ATOM 4313 C CA . ALA A 1 554 ? 37.812 -12.516 18.188 1 22.02 554 ALA A CA 1
ATOM 4314 C C . ALA A 1 554 ? 37.75 -13.797 19 1 22.02 554 ALA A C 1
ATOM 4316 O O . ALA A 1 554 ? 36.688 -14.406 19.141 1 22.02 554 ALA A O 1
ATOM 4317 N N . THR A 1 555 ? 38.875 -14.562 19.078 1 20.39 555 THR A N 1
ATOM 4318 C CA . THR A 1 555 ? 39.312 -15.547 20.062 1 20.39 555 THR A CA 1
ATOM 4319 C C . THR A 1 555 ? 39.156 -14.992 21.469 1 20.39 555 THR A C 1
ATOM 4321 O O . THR A 1 555 ? 39.812 -14.039 21.859 1 20.39 555 THR A O 1
ATOM 4324 N N . ILE A 1 556 ? 37.969 -14.789 22.016 1 20.08 556 ILE A N 1
ATOM 4325 C CA . ILE A 1 556 ? 37.938 -14.68 23.469 1 20.08 556 ILE A CA 1
ATOM 4326 C C . ILE A 1 556 ? 38.656 -15.883 24.094 1 20.08 556 ILE A C 1
ATOM 4328 O O . ILE A 1 556 ? 38.281 -17.031 23.844 1 20.08 556 ILE A O 1
ATOM 4332 N N . ALA A 1 557 ? 39.906 -15.688 24.547 1 19.27 557 ALA A N 1
ATOM 4333 C CA . ALA A 1 557 ? 40.562 -16.375 25.656 1 19.27 557 ALA A CA 1
ATOM 4334 C C . ALA A 1 557 ? 39.781 -16.203 26.953 1 19.27 557 ALA A C 1
ATOM 4336 O O . ALA A 1 557 ? 39.281 -15.109 27.25 1 19.27 557 ALA A O 1
ATOM 4337 N N . MET B 1 1 ? -32.344 -19.562 41.719 1 19 1 MET B N 1
ATOM 4338 C CA . MET B 1 1 ? -32.562 -19.688 43.156 1 19 1 MET B CA 1
ATOM 4339 C C . MET B 1 1 ? -31.234 -19.828 43.875 1 19 1 MET B C 1
ATOM 4341 O O . MET B 1 1 ? -31.062 -20.719 44.719 1 19 1 MET B O 1
ATOM 4345 N N . LEU B 1 2 ? -30.203 -19.266 43.156 1 17.91 2 LEU B N 1
ATOM 4346 C CA . LEU B 1 2 ? -28.766 -19.359 43.375 1 17.91 2 LEU B CA 1
ATOM 4347 C C . LEU B 1 2 ? -28.391 -18.75 44.719 1 17.91 2 LEU B C 1
ATOM 4349 O O . LEU B 1 2 ? -28.344 -17.516 44.875 1 17.91 2 LEU B O 1
ATOM 4353 N N . THR B 1 3 ? -28.812 -19.328 45.719 1 16.05 3 THR B N 1
ATOM 4354 C CA . THR B 1 3 ? -29.062 -19.062 47.125 1 16.05 3 THR B CA 1
ATOM 4355 C C . THR B 1 3 ? -27.734 -18.875 47.875 1 16.05 3 THR B C 1
ATOM 4357 O O . THR B 1 3 ? -27.703 -18.219 48.938 1 16.05 3 THR B O 1
ATOM 4360 N N . ALA B 1 4 ? -26.766 -19.703 47.531 1 16.25 4 ALA B N 1
ATOM 4361 C CA . ALA B 1 4 ? -26.141 -20.266 48.719 1 16.25 4 ALA B CA 1
ATOM 4362 C C . ALA B 1 4 ? -25.188 -19.266 49.344 1 16.25 4 ALA B C 1
ATOM 4364 O O . ALA B 1 4 ? -24.172 -19.656 49.938 1 16.25 4 ALA B O 1
ATOM 4365 N N . ALA B 1 5 ? -25.156 -18.016 48.781 1 17.09 5 ALA B N 1
ATOM 4366 C CA . ALA B 1 5 ? -23.938 -17.25 49.094 1 17.09 5 ALA B CA 1
ATOM 4367 C C . ALA B 1 5 ? -23.844 -16.953 50.594 1 17.09 5 ALA B C 1
ATOM 4369 O O . ALA B 1 5 ? -24.719 -16.281 51.156 1 17.09 5 ALA B O 1
ATOM 4370 N N . ALA B 1 6 ? -23.047 -17.75 51.156 1 16.66 6 ALA B N 1
ATOM 4371 C CA . ALA B 1 6 ? -22.875 -17.953 52.594 1 16.66 6 ALA B CA 1
ATOM 4372 C C . ALA B 1 6 ? -22.438 -16.656 53.281 1 16.66 6 ALA B C 1
ATOM 4374 O O . ALA B 1 6 ? -21.938 -15.742 52.625 1 16.66 6 ALA B O 1
ATOM 4375 N N . GLU B 1 7 ? -22.125 -16.656 54.562 1 16.75 7 GLU B N 1
ATOM 4376 C CA . GLU B 1 7 ? -22.359 -16.109 55.906 1 16.75 7 GLU B CA 1
ATOM 4377 C C . GLU B 1 7 ? -21.203 -15.203 56.344 1 16.75 7 GLU B C 1
ATOM 4379 O O . GLU B 1 7 ? -21.25 -14.602 57.406 1 16.75 7 GLU B O 1
ATOM 4384 N N . MET B 1 8 ? -20.047 -15.242 55.562 1 18.97 8 MET B N 1
ATOM 4385 C CA . MET B 1 8 ? -18.953 -15.148 56.531 1 18.97 8 MET B CA 1
ATOM 4386 C C . MET B 1 8 ? -18.953 -13.797 57.219 1 18.97 8 MET B C 1
ATOM 4388 O O . MET B 1 8 ? -19.219 -12.766 56.625 1 18.97 8 MET B O 1
ATOM 4392 N N . GLY B 1 9 ? -18.844 -13.805 58.562 1 17.06 9 GLY B N 1
ATOM 4393 C CA . GLY B 1 9 ? -19.078 -12.977 59.719 1 17.06 9 GLY B CA 1
ATOM 4394 C C . GLY B 1 9 ? -18.141 -11.789 59.812 1 17.06 9 GLY B C 1
ATOM 4395 O O . GLY B 1 9 ? -16.969 -11.875 59.406 1 17.06 9 GLY B O 1
ATOM 4396 N N . VAL B 1 10 ? -18.562 -10.555 59.906 1 18.84 10 VAL B N 1
ATOM 4397 C CA . VAL B 1 10 ? -18.25 -9.133 59.812 1 18.84 10 VAL B CA 1
ATOM 4398 C C . VAL B 1 10 ? -17.453 -8.695 61.031 1 18.84 10 VAL B C 1
ATOM 4400 O O . VAL B 1 10 ? -17.141 -7.512 61.188 1 18.84 10 VAL B O 1
ATOM 4403 N N . HIS B 1 11 ? -16.922 -9.688 61.875 1 16.39 11 HIS B N 1
ATOM 4404 C CA . HIS B 1 11 ? -16.938 -9 63.156 1 16.39 11 HIS B CA 1
ATOM 4405 C C . HIS B 1 11 ? -16.078 -7.734 63.125 1 16.39 11 HIS B C 1
ATOM 4407 O O . HIS B 1 11 ? -15.125 -7.648 62.344 1 16.39 11 HIS B O 1
ATOM 4413 N N . ALA B 1 12 ? -16.453 -6.648 64 1 16.78 12 ALA B N 1
ATOM 4414 C CA . ALA B 1 12 ? -16.516 -5.199 64.188 1 16.78 12 ALA B CA 1
ATOM 4415 C C . ALA B 1 12 ? -15.211 -4.672 64.812 1 16.78 12 ALA B C 1
ATOM 4417 O O . ALA B 1 12 ? -14.867 -3.5 64.625 1 16.78 12 ALA B O 1
ATOM 4418 N N . THR B 1 13 ? -14.422 -5.539 65.688 1 16.22 13 THR B N 1
ATOM 4419 C CA . THR B 1 13 ? -14.25 -4.773 66.875 1 16.22 13 THR B CA 1
ATOM 4420 C C . THR B 1 13 ? -13.312 -3.59 66.688 1 16.22 13 THR B C 1
ATOM 4422 O O . THR B 1 13 ? -12.609 -3.531 65.688 1 16.22 13 THR B O 1
ATOM 4425 N N . GLU B 1 14 ? -12.281 -3.391 67.688 1 16.2 14 GLU B N 1
ATOM 4426 C CA . GLU B 1 14 ? -12.125 -2.408 68.75 1 16.2 14 GLU B CA 1
ATOM 4427 C C . GLU B 1 14 ? -11.141 -1.311 68.375 1 16.2 14 GLU B C 1
ATOM 4429 O O . GLU B 1 14 ? -11.445 -0.122 68.5 1 16.2 14 GLU B O 1
ATOM 4434 N N . ASN B 1 15 ? -9.797 -1.611 68.562 1 17.36 15 ASN B N 1
ATOM 4435 C CA . ASN B 1 15 ? -9.055 -0.884 69.562 1 17.36 15 ASN B CA 1
ATOM 4436 C C . ASN B 1 15 ? -8.508 0.438 69.062 1 17.36 15 ASN B C 1
ATOM 4438 O O . ASN B 1 15 ? -8.43 0.634 67.812 1 17.36 15 ASN B O 1
ATOM 4442 N N . ASP B 1 16 ? -7.449 1.025 69.812 1 17.27 16 ASP B N 1
ATOM 4443 C CA . ASP B 1 16 ? -7.09 2.164 70.688 1 17.27 16 ASP B CA 1
ATOM 4444 C C . ASP B 1 16 ? -6.281 3.193 69.875 1 17.27 16 ASP B C 1
ATOM 4446 O O . ASP B 1 16 ? -6.625 4.379 69.875 1 17.27 16 ASP B O 1
ATOM 4450 N N . ALA B 1 17 ? -4.906 3.061 70 1 20.58 17 ALA B N 1
ATOM 4451 C CA . ALA B 1 17 ? -4.004 4.059 70.562 1 20.58 17 ALA B CA 1
ATOM 4452 C C . ALA B 1 17 ? -3.559 5.059 69.5 1 20.58 17 ALA B C 1
ATOM 4454 O O . ALA B 1 17 ? -3.275 4.68 68.375 1 20.58 17 ALA B O 1
ATOM 4455 N N . GLY B 1 18 ? -3.807 6.312 69.75 1 19.59 18 GLY B N 1
ATOM 4456 C CA . GLY B 1 18 ? -3.754 7.633 69.125 1 19.59 18 GLY B CA 1
ATOM 4457 C C . GLY B 1 18 ? -2.352 8.047 68.688 1 19.59 18 GLY B C 1
ATOM 4458 O O . GLY B 1 18 ? -2.096 9.227 68.438 1 19.59 18 GLY B O 1
ATOM 4459 N N . SER B 1 19 ? -1.371 7.082 68.438 1 19.16 19 SER B N 1
ATOM 4460 C CA . SER B 1 19 ? -0.029 7.648 68.562 1 19.16 19 SER B CA 1
ATOM 4461 C C . SER B 1 19 ? 0.12 8.867 67.625 1 19.16 19 SER B C 1
ATOM 4463 O O . SER B 1 19 ? -0.314 8.852 66.5 1 19.16 19 SER B O 1
ATOM 4465 N N . HIS B 1 20 ? 0.296 10.008 68.312 1 19.28 20 HIS B N 1
ATOM 4466 C CA . HIS B 1 20 ? 0.416 11.406 67.938 1 19.28 20 HIS B CA 1
ATOM 4467 C C . HIS B 1 20 ? 1.598 11.617 67 1 19.28 20 HIS B C 1
ATOM 4469 O O . HIS B 1 20 ? 2.75 11.656 67.438 1 19.28 20 HIS B O 1
ATOM 4475 N N . LEU B 1 21 ? 1.791 10.805 66 1 19.22 21 LEU B N 1
ATOM 4476 C CA . LEU B 1 21 ? 3.078 11.023 65.312 1 19.22 21 LEU B CA 1
ATOM 4477 C C . LEU B 1 21 ? 3.252 12.492 64.938 1 19.22 21 LEU B C 1
ATOM 4479 O O . LEU B 1 21 ? 2.328 13.117 64.438 1 19.22 21 LEU B O 1
ATOM 4483 N N . THR B 1 22 ? 4.23 13.102 65.625 1 20.66 22 THR B N 1
ATOM 4484 C CA . THR B 1 22 ? 4.727 14.469 65.625 1 20.66 22 THR B CA 1
ATOM 4485 C C . THR B 1 22 ? 5 14.953 64.188 1 20.66 22 THR B C 1
ATOM 4487 O O . THR B 1 22 ? 5.398 14.172 63.344 1 20.66 22 THR B O 1
ATOM 4490 N N . PRO B 1 23 ? 4.527 16.188 63.875 1 20.47 23 PRO B N 1
ATOM 4491 C CA . PRO B 1 23 ? 4.426 16.906 62.594 1 20.47 23 PRO B CA 1
ATOM 4492 C C . PRO B 1 23 ? 5.789 17.156 61.969 1 20.47 23 PRO B C 1
ATOM 4494 O O . PRO B 1 23 ? 6.641 17.828 62.562 1 20.47 23 PRO B O 1
ATOM 4497 N N . GLN B 1 24 ? 6.508 16.078 61.5 1 19.02 24 GLN B N 1
ATOM 4498 C CA . GLN B 1 24 ? 7.863 16.375 61.062 1 19.02 24 GLN B CA 1
ATOM 4499 C C . GLN B 1 24 ? 7.887 17.625 60.188 1 19.02 24 GLN B C 1
ATOM 4501 O O . GLN B 1 24 ? 6.934 17.891 59.438 1 19.02 24 GLN B O 1
ATOM 4506 N N . SER B 1 25 ? 8.93 18.422 60.438 1 20.88 25 SER B N 1
ATOM 4507 C CA . SER B 1 25 ? 9.359 19.766 60.031 1 20.88 25 SER B CA 1
ATOM 4508 C C . SER B 1 25 ? 9.461 19.906 58.531 1 20.88 25 SER B C 1
ATOM 4510 O O . SER B 1 25 ? 9.898 18.969 57.844 1 20.88 25 SER B O 1
ATOM 4512 N N . GLN B 1 26 ? 8.703 20.859 57.969 1 19.64 26 GLN B N 1
ATOM 4513 C CA . GLN B 1 26 ? 8.438 21.312 56.594 1 19.64 26 GLN B CA 1
ATOM 4514 C C . GLN B 1 26 ? 9.719 21.734 55.906 1 19.64 26 GLN B C 1
ATOM 4516 O O . GLN B 1 26 ? 10.359 22.719 56.281 1 19.64 26 GLN B O 1
ATOM 4521 N N . SER B 1 27 ? 10.711 20.781 55.688 1 22.05 27 SER B N 1
ATOM 4522 C CA . SER B 1 27 ? 11.953 21.312 55.125 1 22.05 27 SER B CA 1
ATOM 4523 C C . SER B 1 27 ? 11.672 22.25 53.938 1 22.05 27 SER B C 1
ATOM 4525 O O . SER B 1 27 ? 10.711 22.047 53.188 1 22.05 27 SER B O 1
ATOM 4527 N N . PRO B 1 28 ? 12.344 23.422 53.906 1 22.77 28 PRO B N 1
ATOM 4528 C CA . PRO B 1 28 ? 12.094 24.562 53.031 1 22.77 28 PRO B CA 1
ATOM 4529 C C . PRO B 1 28 ? 12.18 24.203 51.562 1 22.77 28 PRO B C 1
ATOM 4531 O O . PRO B 1 28 ? 12.812 23.203 51.219 1 22.77 28 PRO B O 1
ATOM 4534 N N . PRO B 1 29 ? 11.312 24.812 50.688 1 21.58 29 PRO B N 1
ATOM 4535 C CA . PRO B 1 29 ? 11.109 24.562 49.25 1 21.58 29 PRO B CA 1
ATOM 4536 C C . PRO B 1 29 ? 12.391 24.719 48.438 1 21.58 29 PRO B C 1
ATOM 4538 O O . PRO B 1 29 ? 13.141 25.688 48.656 1 21.58 29 PRO B O 1
ATOM 4541 N N . ILE B 1 30 ? 13.156 23.656 48.219 1 24.38 30 ILE B N 1
ATOM 4542 C CA . ILE B 1 30 ? 14.383 23.734 47.438 1 24.38 30 ILE B CA 1
ATOM 4543 C C . ILE B 1 30 ? 14.133 24.578 46.188 1 24.38 30 ILE B C 1
ATOM 4545 O O . ILE B 1 30 ? 13.188 24.328 45.438 1 24.38 30 ILE B O 1
ATOM 4549 N N . SER B 1 31 ? 14.633 25.812 46.156 1 20.8 31 SER B N 1
ATOM 4550 C CA . SER B 1 31 ? 14.586 26.766 45.062 1 20.8 31 SER B CA 1
ATOM 4551 C C . SER B 1 31 ? 15.023 26.125 43.75 1 20.8 31 SER B C 1
ATOM 4553 O O . SER B 1 31 ? 16.094 25.516 43.656 1 20.8 31 SER B O 1
ATOM 4555 N N . TYR B 1 32 ? 14.117 25.641 42.969 1 21.09 32 TYR B N 1
ATOM 4556 C CA . TYR B 1 32 ? 14.359 25.047 41.656 1 21.09 32 TYR B CA 1
ATOM 4557 C C . TYR B 1 32 ? 15.211 25.953 40.781 1 21.09 32 TYR B C 1
ATOM 4559 O O . TYR B 1 32 ? 14.836 27.109 40.531 1 21.09 32 TYR B O 1
ATOM 4567 N N . ALA B 1 33 ? 16.516 25.875 40.969 1 25.77 33 ALA B N 1
ATOM 4568 C CA . ALA B 1 33 ? 17.422 26.656 40.125 1 25.77 33 ALA B CA 1
ATOM 4569 C C . ALA B 1 33 ? 17.031 26.531 38.656 1 25.77 33 ALA B C 1
ATOM 4571 O O . ALA B 1 33 ? 16.703 25.453 38.188 1 25.77 33 ALA B O 1
ATOM 4572 N N . GLU B 1 34 ? 16.703 27.656 38.125 1 22.8 34 GLU B N 1
ATOM 4573 C CA . GLU B 1 34 ? 16.375 27.922 36.719 1 22.8 34 GLU B CA 1
ATOM 4574 C C . GLU B 1 34 ? 17.438 27.375 35.781 1 22.8 34 GLU B C 1
ATOM 4576 O O . GLU B 1 34 ? 18.562 27.875 35.781 1 22.8 34 GLU B O 1
ATOM 4581 N N . THR B 1 35 ? 17.656 26.062 35.812 1 24.19 35 THR B N 1
ATOM 4582 C CA . THR B 1 35 ? 18.688 25.594 34.906 1 24.19 35 THR B CA 1
ATOM 4583 C C . THR B 1 35 ? 18.547 26.25 33.531 1 24.19 35 THR B C 1
ATOM 4585 O O . THR B 1 35 ? 17.484 26.156 32.906 1 24.19 35 THR B O 1
ATOM 4588 N N . THR B 1 36 ? 19.281 27.328 33.344 1 24.45 36 THR B N 1
ATOM 4589 C CA . THR B 1 36 ? 19.406 28 32.031 1 24.45 36 THR B CA 1
ATOM 4590 C C . THR B 1 36 ? 19.656 27 30.922 1 24.45 36 THR B C 1
ATOM 4592 O O . THR B 1 36 ? 20.609 26.219 30.969 1 24.45 36 THR B O 1
ATOM 4595 N N . VAL B 1 37 ? 18.656 26.438 30.391 1 26.84 37 VAL B N 1
ATOM 4596 C CA . VAL B 1 37 ? 18.719 25.578 29.219 1 26.84 37 VAL B CA 1
ATOM 4597 C C . VAL B 1 37 ? 19.672 26.172 28.188 1 26.84 37 VAL B C 1
ATOM 4599 O O . VAL B 1 37 ? 19.5 27.312 27.766 1 26.84 37 VAL B O 1
ATOM 4602 N N . PRO B 1 38 ? 20.953 25.75 28.281 1 25.91 38 PRO B N 1
ATOM 4603 C CA . PRO B 1 38 ? 21.859 26.328 27.297 1 25.91 38 PRO B CA 1
ATOM 4604 C C . PRO B 1 38 ? 21.25 26.422 25.906 1 25.91 38 PRO B C 1
ATOM 4606 O O . PRO B 1 38 ? 20.344 25.656 25.562 1 25.91 38 PRO B O 1
ATOM 4609 N N . SER B 1 39 ? 21.234 27.594 25.375 1 25.62 39 SER B N 1
ATOM 4610 C CA . SER B 1 39 ? 20.797 27.953 24.031 1 25.62 39 SER B CA 1
ATOM 4611 C C . SER B 1 39 ? 21.391 27 22.984 1 25.62 39 SER B C 1
ATOM 4613 O O . SER B 1 39 ? 22.609 26.906 22.859 1 25.62 39 SER B O 1
ATOM 4615 N N . VAL B 1 40 ? 20.891 25.875 22.953 1 29.17 40 VAL B N 1
ATOM 4616 C CA . VAL B 1 40 ? 21.328 24.938 21.906 1 29.17 40 VAL B CA 1
ATOM 4617 C C . VAL B 1 40 ? 21.516 25.688 20.594 1 29.17 40 VAL B C 1
ATOM 4619 O O . VAL B 1 40 ? 20.562 26.25 20.047 1 29.17 40 VAL B O 1
ATOM 4622 N N . SER B 1 41 ? 22.734 26.328 20.422 1 26.47 41 SER B N 1
ATOM 4623 C CA . SER B 1 41 ? 23.141 26.969 19.188 1 26.47 41 SER B CA 1
ATOM 4624 C C . SER B 1 41 ? 22.828 26.109 17.984 1 26.47 41 SER B C 1
ATOM 4626 O O . SER B 1 41 ? 23 24.891 18.016 1 26.47 41 SER B O 1
ATOM 4628 N N . LEU B 1 42 ? 21.922 26.484 17.234 1 29.31 42 LEU B N 1
ATOM 4629 C CA . LEU B 1 42 ? 21.625 25.953 15.906 1 29.31 42 LEU B CA 1
ATOM 4630 C C . LEU B 1 42 ? 22.906 25.656 15.141 1 29.31 42 LEU B C 1
ATOM 4632 O O . LEU B 1 42 ? 23.844 26.469 15.133 1 29.31 42 LEU B O 1
ATOM 4636 N N . GLY B 1 43 ? 23.484 24.516 15.195 1 30.83 43 GLY B N 1
ATOM 4637 C CA . GLY B 1 43 ? 24.688 24.203 14.422 1 30.83 43 GLY B CA 1
ATOM 4638 C C . GLY B 1 43 ? 24.781 25 13.133 1 30.83 43 GLY B C 1
ATOM 4639 O O . GLY B 1 43 ? 23.828 25.688 12.742 1 30.83 43 GLY B O 1
ATOM 4640 N N . PRO B 1 44 ? 26.031 25.344 12.688 1 31.81 44 PRO B N 1
ATOM 4641 C CA . PRO B 1 44 ? 26.281 26.203 11.531 1 31.81 44 PRO B CA 1
ATOM 4642 C C . PRO B 1 44 ? 25.438 25.828 10.32 1 31.81 44 PRO B C 1
ATOM 4644 O O . PRO B 1 44 ? 25.016 24.672 10.188 1 31.81 44 PRO B O 1
ATOM 4647 N N . PRO B 1 45 ? 24.703 26.734 9.75 1 32.28 45 PRO B N 1
ATOM 4648 C CA . PRO B 1 45 ? 23.969 26.516 8.5 1 32.28 45 PRO B CA 1
ATOM 4649 C C . PRO B 1 45 ? 24.766 25.672 7.5 1 32.28 45 PRO B C 1
ATOM 4651 O O . PRO B 1 45 ? 26 25.656 7.535 1 32.28 45 PRO B O 1
ATOM 4654 N N . LEU B 1 46 ? 24.281 24.609 7.074 1 33.78 46 LEU B N 1
ATOM 4655 C CA . LEU B 1 46 ? 24.969 23.875 6.02 1 33.78 46 LEU B CA 1
ATOM 4656 C C . LEU B 1 46 ? 25.641 24.828 5.039 1 33.78 46 LEU B C 1
ATOM 4658 O O . LEU B 1 46 ? 25.094 25.891 4.734 1 33.78 46 LEU B O 1
ATOM 4662 N N . PRO B 1 47 ? 27.016 24.891 4.941 1 31.95 47 PRO B N 1
ATOM 4663 C CA . PRO B 1 47 ? 27.703 25.812 4.047 1 31.95 47 PRO B CA 1
ATOM 4664 C C . PRO B 1 47 ? 26.984 26 2.715 1 31.95 47 PRO B C 1
ATOM 4666 O O . PRO B 1 47 ? 26.375 25.062 2.201 1 31.95 47 PRO B O 1
ATOM 4669 N N . ARG B 1 48 ? 26.469 27.203 2.42 1 34.84 48 ARG B N 1
ATOM 4670 C CA . ARG B 1 48 ? 26.031 27.547 1.072 1 34.84 48 ARG B CA 1
ATOM 4671 C C . ARG B 1 48 ? 26.969 26.953 0.024 1 34.84 48 ARG B C 1
ATOM 4673 O O . ARG B 1 48 ? 28.156 27.25 0.008 1 34.84 48 ARG B O 1
ATOM 4680 N N . ILE B 1 49 ? 26.828 25.766 -0.33 1 34.59 49 ILE B N 1
ATOM 4681 C CA . ILE B 1 49 ? 27.609 25.312 -1.468 1 34.59 49 ILE B CA 1
ATOM 4682 C C . ILE B 1 49 ? 27.625 26.375 -2.559 1 34.59 49 ILE B C 1
ATOM 4684 O O . ILE B 1 49 ? 26.594 26.672 -3.152 1 34.59 49 ILE B O 1
ATOM 4688 N N . GLU B 1 50 ? 28.406 27.422 -2.396 1 33.25 50 GLU B N 1
ATOM 4689 C CA . GLU B 1 50 ? 28.688 28.297 -3.533 1 33.25 50 GLU B CA 1
ATOM 4690 C C . GLU B 1 50 ? 28.969 27.484 -4.797 1 33.25 50 GLU B C 1
ATOM 4692 O O . GLU B 1 50 ? 29.906 26.688 -4.824 1 33.25 50 GLU B O 1
ATOM 4697 N N . TYR B 1 51 ? 27.922 27.156 -5.547 1 35.28 51 TYR B N 1
ATOM 4698 C CA . TYR B 1 51 ? 28.172 26.562 -6.859 1 35.28 51 TYR B CA 1
ATOM 4699 C C . TYR B 1 51 ? 29.328 27.266 -7.555 1 35.28 51 TYR B C 1
ATOM 4701 O O . TYR B 1 51 ? 29.344 28.484 -7.672 1 35.28 51 TYR B O 1
ATOM 4709 N N . ALA B 1 52 ? 30.5 26.797 -7.418 1 33.75 52 ALA B N 1
ATOM 4710 C CA . ALA B 1 52 ? 31.562 27.344 -8.273 1 33.75 52 ALA B CA 1
ATOM 4711 C C . ALA B 1 52 ? 31.062 27.516 -9.703 1 33.75 52 ALA B C 1
ATOM 4713 O O . ALA B 1 52 ? 30.516 26.578 -10.297 1 33.75 52 ALA B O 1
ATOM 4714 N N . PRO B 1 53 ? 30.859 28.594 -10.352 1 38.62 53 PRO B N 1
ATOM 4715 C CA . PRO B 1 53 ? 30.5 28.875 -11.742 1 38.62 53 PRO B CA 1
ATOM 4716 C C . PRO B 1 53 ? 31.172 27.938 -12.734 1 38.62 53 PRO B C 1
ATOM 4718 O O . PRO B 1 53 ? 30.844 27.953 -13.93 1 38.62 53 PRO B O 1
ATOM 4721 N N . GLY B 1 54 ? 32.219 27.312 -12.422 1 38 54 GLY B N 1
ATOM 4722 C CA . GLY B 1 54 ? 33.062 26.656 -13.422 1 38 54 GLY B CA 1
ATOM 4723 C C . GLY B 1 54 ? 32.438 25.375 -13.969 1 38 54 GLY B C 1
ATOM 4724 O O . GLY B 1 54 ? 32.562 25.078 -15.156 1 38 54 GLY B O 1
ATOM 4725 N N . GLU B 1 55 ? 32.031 24.375 -13.18 1 41.88 55 GLU B N 1
ATOM 4726 C CA . GLU B 1 55 ? 31.656 23.062 -13.656 1 41.88 55 GLU B CA 1
ATOM 4727 C C . GLU B 1 55 ? 30.297 23.078 -14.328 1 41.88 55 GLU B C 1
ATOM 4729 O O . GLU B 1 55 ? 29.875 22.094 -14.93 1 41.88 55 GLU B O 1
ATOM 4734 N N . ARG B 1 56 ? 29.328 23.938 -13.992 1 48.34 56 ARG B N 1
ATOM 4735 C CA . ARG B 1 56 ? 28.125 24.156 -14.773 1 48.34 56 ARG B CA 1
ATOM 4736 C C . ARG B 1 56 ? 28.453 24.562 -16.203 1 48.34 56 ARG B C 1
ATOM 4738 O O . ARG B 1 56 ? 27.594 24.547 -17.078 1 48.34 56 ARG B O 1
ATOM 4745 N N . ALA B 1 57 ? 29.562 25.031 -16.359 1 56.12 57 ALA B N 1
ATOM 4746 C CA . ALA B 1 57 ? 30 25.5 -17.672 1 56.12 57 ALA B CA 1
ATOM 4747 C C . ALA B 1 57 ? 30.016 24.359 -18.688 1 56.12 57 ALA B C 1
ATOM 4749 O O . ALA B 1 57 ? 29.734 24.562 -19.875 1 56.12 57 ALA B O 1
ATOM 4750 N N . ALA B 1 58 ? 30.25 22.984 -18.234 1 67.38 58 ALA B N 1
ATOM 4751 C CA . ALA B 1 58 ? 30.484 21.906 -19.203 1 67.38 58 ALA B CA 1
ATOM 4752 C C . ALA B 1 58 ? 29.172 21.266 -19.641 1 67.38 58 ALA B C 1
ATOM 4754 O O . ALA B 1 58 ? 29.094 20.625 -20.688 1 67.38 58 ALA B O 1
ATOM 4755 N N . ASP B 1 59 ? 27.969 21.5 -19 1 86.19 59 ASP B N 1
ATOM 4756 C CA . ASP B 1 59 ? 26.688 20.938 -19.422 1 86.19 59 ASP B CA 1
ATOM 4757 C C . ASP B 1 59 ? 25.562 21.969 -19.25 1 86.19 59 ASP B C 1
ATOM 4759 O O . ASP B 1 59 ? 24.719 21.828 -18.359 1 86.19 59 ASP B O 1
ATOM 4763 N N . PRO B 1 60 ? 25.641 23.016 -20.109 1 90.56 60 PRO B N 1
ATOM 4764 C CA . PRO B 1 60 ? 24.641 24.078 -19.984 1 90.56 60 PRO B CA 1
ATOM 4765 C C . PRO B 1 60 ? 23.219 23.547 -20 1 90.56 60 PRO B C 1
ATOM 4767 O O . PRO B 1 60 ? 22.891 22.672 -20.828 1 90.56 60 PRO B O 1
ATOM 4770 N N . THR B 1 61 ? 22.344 24.078 -19.109 1 95.88 61 THR B N 1
ATOM 4771 C CA . THR B 1 61 ? 20.969 23.625 -18.953 1 95.88 61 THR B CA 1
ATOM 4772 C C . THR B 1 61 ? 20.172 23.875 -20.219 1 95.88 61 THR B C 1
ATOM 4774 O O . THR B 1 61 ? 20.297 24.938 -20.844 1 95.88 61 THR B O 1
ATOM 4777 N N . VAL B 1 62 ? 19.406 22.922 -20.625 1 96.69 62 VAL B N 1
ATOM 4778 C CA . VAL B 1 62 ? 18.547 23.047 -21.812 1 96.69 62 VAL B CA 1
ATOM 4779 C C . VAL B 1 62 ? 17.109 23.266 -21.391 1 96.69 62 VAL B C 1
ATOM 4781 O O . VAL B 1 62 ? 16.641 22.703 -20.391 1 96.69 62 VAL B O 1
ATOM 4784 N N . SER B 1 63 ? 16.422 24.188 -22.156 1 97.25 63 SER B N 1
ATOM 4785 C CA . SER B 1 63 ? 15.008 24.422 -21.891 1 97.25 63 SER B CA 1
ATOM 4786 C C . SER B 1 63 ? 14.188 23.156 -22.125 1 97.25 63 SER B C 1
ATOM 4788 O O . SER B 1 63 ? 14.539 22.328 -22.969 1 97.25 63 SER B O 1
ATOM 4790 N N . ARG B 1 64 ? 13.164 23.016 -21.391 1 97.56 64 ARG B N 1
ATOM 4791 C CA . ARG B 1 64 ? 12.312 21.828 -21.484 1 97.56 64 ARG B CA 1
ATOM 4792 C C . ARG B 1 64 ? 10.836 22.219 -21.438 1 97.56 64 ARG B C 1
ATOM 4794 O O . ARG B 1 64 ? 10.484 23.297 -20.984 1 97.56 64 ARG B O 1
ATOM 4801 N N . SER B 1 65 ? 10.023 21.328 -21.938 1 97.38 65 SER B N 1
ATOM 4802 C CA . SER B 1 65 ? 8.578 21.547 -21.953 1 97.38 65 SER B CA 1
ATOM 4803 C C . SER B 1 65 ? 7.832 20.344 -21.391 1 97.38 65 SER B C 1
ATOM 4805 O O . SER B 1 65 ? 8.258 19.203 -21.578 1 97.38 65 SER B O 1
ATOM 4807 N N . LEU B 1 66 ? 6.789 20.547 -20.672 1 97.12 66 LEU B N 1
ATOM 4808 C CA . LEU B 1 66 ? 5.898 19.516 -20.141 1 97.12 66 LEU B CA 1
ATOM 4809 C C . LEU B 1 66 ? 4.445 19.828 -20.484 1 97.12 66 LEU B C 1
ATOM 4811 O O . LEU B 1 66 ? 3.869 20.781 -19.969 1 97.12 66 LEU B O 1
ATOM 4815 N N . ASP B 1 67 ? 3.875 19.016 -21.328 1 94.69 67 ASP B N 1
ATOM 4816 C CA . ASP B 1 67 ? 2.488 19.125 -21.766 1 94.69 67 ASP B CA 1
ATOM 4817 C C . ASP B 1 67 ? 2.174 20.562 -22.219 1 94.69 67 ASP B C 1
ATOM 4819 O O . ASP B 1 67 ? 1.205 21.156 -21.75 1 94.69 67 ASP B O 1
ATOM 4823 N N . GLY B 1 68 ? 3.014 21.203 -22.922 1 94.25 68 GLY B N 1
ATOM 4824 C CA . GLY B 1 68 ? 2.777 22.5 -23.531 1 94.25 68 GLY B CA 1
ATOM 4825 C C . GLY B 1 68 ? 3.309 23.656 -22.688 1 94.25 68 GLY B C 1
ATOM 4826 O O . GLY B 1 68 ? 3.311 24.797 -23.125 1 94.25 68 GLY B O 1
ATOM 4827 N N . VAL B 1 69 ? 3.738 23.469 -21.438 1 97 69 VAL B N 1
ATOM 4828 C CA . VAL B 1 69 ? 4.312 24.5 -20.594 1 97 69 VAL B CA 1
ATOM 4829 C C . VAL B 1 69 ? 5.832 24.531 -20.766 1 97 69 VAL B C 1
ATOM 4831 O O . VAL B 1 69 ? 6.52 23.578 -20.406 1 97 69 VAL B O 1
ATOM 4834 N N . GLU B 1 70 ? 6.281 25.594 -21.266 1 96.88 70 GLU B N 1
ATOM 4835 C CA . GLU B 1 70 ? 7.715 25.734 -21.516 1 96.88 70 GLU B CA 1
ATOM 4836 C C . GLU B 1 70 ? 8.422 26.375 -20.328 1 96.88 70 GLU B C 1
ATOM 4838 O O . GLU B 1 70 ? 7.957 27.391 -19.812 1 96.88 70 GLU B O 1
ATOM 4843 N N . VAL B 1 71 ? 9.445 25.766 -19.891 1 98 71 VAL B N 1
ATOM 4844 C CA . VAL B 1 71 ? 10.312 26.312 -18.844 1 98 71 VAL B CA 1
ATOM 4845 C C . VAL B 1 71 ? 11.711 26.562 -19.406 1 98 71 VAL B C 1
ATOM 4847 O O . VAL B 1 71 ? 12.367 25.625 -19.875 1 98 71 VAL B O 1
ATOM 4850 N N . THR B 1 72 ? 12.148 27.75 -19.344 1 97.5 72 THR B N 1
ATOM 4851 C CA . THR B 1 72 ? 13.414 28.141 -19.953 1 97.5 72 THR B CA 1
ATOM 4852 C C . THR B 1 72 ? 14.594 27.625 -19.141 1 97.5 72 THR B C 1
ATOM 4854 O O . THR B 1 72 ? 14.445 27.25 -17.984 1 97.5 72 THR B O 1
ATOM 4857 N N . ALA B 1 73 ? 15.773 27.625 -19.781 1 97.75 73 ALA B N 1
ATOM 4858 C CA . ALA B 1 73 ? 17 27.172 -19.125 1 97.75 73 ALA B CA 1
ATOM 4859 C C . ALA B 1 73 ? 17.297 28 -17.875 1 97.75 73 ALA B C 1
ATOM 4861 O O . ALA B 1 73 ? 17.703 27.453 -16.844 1 97.75 73 ALA B O 1
ATOM 4862 N N . ASP B 1 74 ? 17.047 29.25 -17.984 1 96.75 74 ASP B N 1
ATOM 4863 C CA . ASP B 1 74 ? 17.297 30.125 -16.844 1 96.75 74 ASP B CA 1
ATOM 4864 C C . ASP B 1 74 ? 16.344 29.828 -15.688 1 96.75 74 ASP B C 1
ATOM 4866 O O . ASP B 1 74 ? 16.75 29.797 -14.531 1 96.75 74 ASP B O 1
ATOM 4870 N N . GLU B 1 75 ? 15.094 29.656 -16.016 1 97.62 75 GLU B N 1
ATOM 4871 C CA . GLU B 1 75 ? 14.109 29.328 -15 1 97.62 75 GLU B CA 1
ATOM 4872 C C . GLU B 1 75 ? 14.438 28 -14.312 1 97.62 75 GLU B C 1
ATOM 4874 O O . GLU B 1 75 ? 14.266 27.859 -13.102 1 97.62 75 GLU B O 1
ATOM 4879 N N . ILE B 1 76 ? 14.875 27.016 -15.102 1 98.25 76 ILE B N 1
ATOM 4880 C CA . ILE B 1 76 ? 15.25 25.703 -14.555 1 98.25 76 ILE B CA 1
ATOM 4881 C C . ILE B 1 76 ? 16.406 25.875 -13.578 1 98.25 76 ILE B C 1
ATOM 4883 O O . ILE B 1 76 ? 16.359 25.344 -12.461 1 98.25 76 ILE B O 1
ATOM 4887 N N . ASP B 1 77 ? 17.422 26.594 -13.961 1 97.69 77 ASP B N 1
ATOM 4888 C CA . ASP B 1 77 ? 18.578 26.812 -13.102 1 97.69 77 ASP B CA 1
ATOM 4889 C C . ASP B 1 77 ? 18.172 27.516 -11.805 1 97.69 77 ASP B C 1
ATOM 4891 O O . ASP B 1 77 ? 18.641 27.141 -10.727 1 97.69 77 ASP B O 1
ATOM 4895 N N . GLU B 1 78 ? 17.359 28.5 -11.938 1 97.69 78 GLU B N 1
ATOM 4896 C CA . GLU B 1 78 ? 16.922 29.25 -10.766 1 97.69 78 GLU B CA 1
ATOM 4897 C C . GLU B 1 78 ? 16.109 28.375 -9.82 1 97.69 78 GLU B C 1
ATOM 4899 O O . GLU B 1 78 ? 16.266 28.469 -8.602 1 97.69 78 GLU B O 1
ATOM 4904 N N . ASN B 1 79 ? 15.234 27.578 -10.352 1 98.06 79 ASN B N 1
ATOM 4905 C CA . ASN B 1 79 ? 14.414 26.703 -9.516 1 98.06 79 ASN B CA 1
ATOM 4906 C C . ASN B 1 79 ? 15.258 25.625 -8.836 1 98.06 79 ASN B C 1
ATOM 4908 O O . ASN B 1 79 ? 15.008 25.281 -7.676 1 98.06 79 ASN B O 1
ATOM 4912 N N . PHE B 1 80 ? 16.203 25.031 -9.531 1 98.19 80 PHE B N 1
ATOM 4913 C CA . PHE B 1 80 ? 17.094 24.062 -8.898 1 98.19 80 PHE B CA 1
ATOM 4914 C C . PHE B 1 80 ? 17.891 24.703 -7.785 1 98.19 80 PHE B C 1
ATOM 4916 O O . PHE B 1 80 ? 18.078 24.109 -6.723 1 98.19 80 PHE B O 1
ATOM 4923 N N . GLN B 1 81 ? 18.359 25.891 -8.07 1 97.12 81 GLN B N 1
ATOM 4924 C CA . GLN B 1 81 ? 19.078 26.609 -7.031 1 97.12 81 GLN B CA 1
ATOM 4925 C C . GLN B 1 81 ? 18.188 26.891 -5.824 1 97.12 81 GLN B C 1
ATOM 4927 O O . GLN B 1 81 ? 18.609 26.719 -4.68 1 97.12 81 GLN B O 1
ATOM 4932 N N . LEU B 1 82 ? 17.016 27.375 -6.145 1 96.88 82 LEU B N 1
ATOM 4933 C CA . LEU B 1 82 ? 16.047 27.656 -5.09 1 96.88 82 LEU B CA 1
ATOM 4934 C C . LEU B 1 82 ? 15.773 26.391 -4.266 1 96.88 82 LEU B C 1
ATOM 4936 O O . LEU B 1 82 ? 15.688 26.469 -3.037 1 96.88 82 LEU B O 1
ATOM 4940 N N . PHE B 1 83 ? 15.609 25.25 -4.891 1 98.06 83 PHE B N 1
ATOM 4941 C CA . PHE B 1 83 ? 15.344 23.984 -4.207 1 98.06 83 PHE B CA 1
ATOM 4942 C C . PHE B 1 83 ? 16.469 23.656 -3.24 1 98.06 83 PHE B C 1
ATOM 4944 O O . PHE B 1 83 ? 16.219 23.328 -2.078 1 98.06 83 PHE B O 1
ATOM 4951 N N . PHE B 1 84 ? 17.672 23.672 -3.707 1 97.44 84 PHE B N 1
ATOM 4952 C CA . PHE B 1 84 ? 18.797 23.25 -2.885 1 97.44 84 PHE B CA 1
ATOM 4953 C C . PHE B 1 84 ? 19.078 24.266 -1.781 1 97.44 84 PHE B C 1
ATOM 4955 O O . PHE B 1 84 ? 19.547 23.906 -0.7 1 97.44 84 PHE B O 1
ATOM 4962 N N . ASP B 1 85 ? 18.641 25.5 -1.945 1 95.19 85 ASP B N 1
ATOM 4963 C CA . ASP B 1 85 ? 18.859 26.531 -0.947 1 95.19 85 ASP B CA 1
ATOM 4964 C C . ASP B 1 85 ? 17.812 26.469 0.162 1 95.19 85 ASP B C 1
ATOM 4966 O O . ASP B 1 85 ? 18.125 26.703 1.33 1 95.19 85 ASP B O 1
ATOM 4970 N N . GLN B 1 86 ? 16.625 26.125 -0.281 1 95.06 86 GLN B N 1
ATOM 4971 C CA . GLN B 1 86 ? 15.547 26.375 0.676 1 95.06 86 GLN B CA 1
ATOM 4972 C C . GLN B 1 86 ? 14.844 25.078 1.054 1 95.06 86 GLN B C 1
ATOM 4974 O O . GLN B 1 86 ? 14.297 24.953 2.15 1 95.06 86 GLN B O 1
ATOM 4979 N N . TYR B 1 87 ? 14.766 24.094 0.208 1 96.5 87 TYR B N 1
ATOM 4980 C CA . TYR B 1 87 ? 13.914 22.938 0.422 1 96.5 87 TYR B CA 1
ATOM 4981 C C . TYR B 1 87 ? 14.742 21.719 0.799 1 96.5 87 TYR B C 1
ATOM 4983 O O . TYR B 1 87 ? 14.32 20.906 1.63 1 96.5 87 TYR B O 1
ATOM 4991 N N . ALA B 1 88 ? 15.938 21.578 0.31 1 95.62 88 ALA B N 1
ATOM 4992 C CA . ALA B 1 88 ? 16.75 20.375 0.455 1 95.62 88 ALA B CA 1
ATOM 4993 C C . ALA B 1 88 ? 17.078 20.109 1.921 1 95.62 88 ALA B C 1
ATOM 4995 O O . ALA B 1 88 ? 17.297 18.953 2.314 1 95.62 88 ALA B O 1
ATOM 4996 N N . GLN B 1 89 ? 17.094 21.109 2.744 1 91.06 89 GLN B N 1
ATOM 4997 C CA . GLN B 1 89 ? 17.422 20.953 4.156 1 91.06 89 GLN B CA 1
ATOM 4998 C C . GLN B 1 89 ? 16.406 20.094 4.883 1 91.06 89 GLN B C 1
ATOM 5000 O O . GLN B 1 89 ? 16.719 19.438 5.875 1 91.06 89 GLN B O 1
ATOM 5005 N N . PHE B 1 90 ? 15.172 20.109 4.422 1 92.19 90 PHE B N 1
ATOM 5006 C CA . PHE B 1 90 ? 14.117 19.344 5.066 1 92.19 90 PHE B CA 1
ATOM 5007 C C . PHE B 1 90 ? 14.148 17.891 4.613 1 92.19 90 PHE B C 1
ATOM 5009 O O . PHE B 1 90 ? 13.672 17 5.324 1 92.19 90 PHE B O 1
ATOM 5016 N N . LEU B 1 91 ? 14.625 17.672 3.412 1 94.94 91 LEU B N 1
ATOM 5017 C CA . LEU B 1 91 ? 14.727 16.344 2.812 1 94.94 91 LEU B CA 1
ATOM 5018 C C . LEU B 1 91 ? 15.984 16.234 1.957 1 94.94 91 LEU B C 1
ATOM 5020 O O . LEU B 1 91 ? 15.914 16.312 0.729 1 94.94 91 LEU B O 1
ATOM 5024 N N . PRO B 1 92 ? 17.109 15.961 2.59 1 93.62 92 PRO B N 1
ATOM 5025 C CA . PRO B 1 92 ? 18.406 15.953 1.896 1 93.62 92 PRO B CA 1
ATOM 5026 C C . PRO B 1 92 ? 18.672 14.648 1.15 1 93.62 92 PRO B C 1
ATOM 5028 O O . PRO B 1 92 ? 19.609 13.93 1.478 1 93.62 92 PRO B O 1
ATOM 5031 N N . ILE B 1 93 ? 17.984 14.414 0.056 1 95.62 93 ILE B N 1
ATOM 5032 C CA . ILE B 1 93 ? 18.094 13.141 -0.647 1 95.62 93 ILE B CA 1
ATOM 5033 C C . ILE B 1 93 ? 18.688 13.367 -2.039 1 95.62 93 ILE B C 1
ATOM 5035 O O . ILE B 1 93 ? 18.984 12.414 -2.756 1 95.62 93 ILE B O 1
ATOM 5039 N N . LEU B 1 94 ? 18.828 14.578 -2.447 1 97.12 94 LEU B N 1
ATOM 5040 C CA . LEU B 1 94 ? 19.344 14.875 -3.779 1 97.12 94 LEU B CA 1
ATOM 5041 C C . LEU B 1 94 ? 20.766 15.422 -3.703 1 97.12 94 LEU B C 1
ATOM 5043 O O . LEU B 1 94 ? 21.172 15.984 -2.68 1 97.12 94 LEU B O 1
ATOM 5047 N N . ASP B 1 95 ? 21.484 15.219 -4.746 1 95.19 95 ASP B N 1
ATOM 5048 C CA . ASP B 1 95 ? 22.859 15.695 -4.859 1 95.19 95 ASP B CA 1
ATOM 5049 C C . ASP B 1 95 ? 22.922 17.016 -5.633 1 95.19 95 ASP B C 1
ATOM 5051 O O . ASP B 1 95 ? 22.609 17.047 -6.828 1 95.19 95 ASP B O 1
ATOM 5055 N N . PRO B 1 96 ? 23.406 18.031 -4.984 1 94.81 96 PRO B N 1
ATOM 5056 C CA . PRO B 1 96 ? 23.453 19.344 -5.648 1 94.81 96 PRO B CA 1
ATOM 5057 C C . PRO B 1 96 ? 24.5 19.391 -6.766 1 94.81 96 PRO B C 1
ATOM 5059 O O . PRO B 1 96 ? 24.484 20.312 -7.586 1 94.81 96 PRO B O 1
ATOM 5062 N N . LEU B 1 97 ? 25.359 18.406 -6.824 1 93.56 97 LEU B N 1
ATOM 5063 C CA . LEU B 1 97 ? 26.422 18.391 -7.832 1 93.56 97 LEU B CA 1
ATOM 5064 C C . LEU B 1 97 ? 25.906 17.844 -9.156 1 93.56 97 LEU B C 1
ATOM 5066 O O . LEU B 1 97 ? 26.531 18.031 -10.195 1 93.56 97 LEU B O 1
ATOM 5070 N N . ILE B 1 98 ? 24.812 17.172 -9.148 1 95.81 98 ILE B N 1
ATOM 5071 C CA . ILE B 1 98 ? 24.219 16.641 -10.375 1 95.81 98 ILE B CA 1
ATOM 5072 C C . ILE B 1 98 ? 23.484 17.766 -11.102 1 95.81 98 ILE B C 1
ATOM 5074 O O . ILE B 1 98 ? 22.719 18.516 -10.492 1 95.81 98 ILE B O 1
ATOM 5078 N N . THR B 1 99 ? 23.734 17.953 -12.344 1 96.44 99 THR B N 1
ATOM 5079 C CA . THR B 1 99 ? 23.156 19.031 -13.141 1 96.44 99 THR B CA 1
ATOM 5080 C C . THR B 1 99 ? 21.688 18.75 -13.445 1 96.44 99 THR B C 1
ATOM 5082 O O . THR B 1 99 ? 21.266 17.594 -13.453 1 96.44 99 THR B O 1
ATOM 5085 N N . PRO B 1 100 ? 20.859 19.812 -13.742 1 97.62 100 PRO B N 1
ATOM 5086 C CA . PRO B 1 100 ? 19.453 19.625 -14.125 1 97.62 100 PRO B CA 1
ATOM 5087 C C . PRO B 1 100 ? 19.297 18.703 -15.336 1 97.62 100 PRO B C 1
ATOM 5089 O O . PRO B 1 100 ? 18.375 17.891 -15.383 1 97.62 100 PRO B O 1
ATOM 5092 N N . ASN B 1 101 ? 20.219 18.828 -16.328 1 97.75 101 ASN B N 1
ATOM 5093 C CA . ASN B 1 101 ? 20.156 17.953 -17.484 1 97.75 101 ASN B CA 1
ATOM 5094 C C . ASN B 1 101 ? 20.312 16.484 -17.078 1 97.75 101 ASN B C 1
ATOM 5096 O O . ASN B 1 101 ? 19.625 15.617 -17.609 1 97.75 101 ASN B O 1
ATOM 5100 N N . ALA B 1 102 ? 21.203 16.266 -16.172 1 96.5 102 ALA B N 1
ATOM 5101 C CA . ALA B 1 102 ? 21.422 14.898 -15.703 1 96.5 102 ALA B CA 1
ATOM 5102 C C . ALA B 1 102 ? 20.219 14.375 -14.93 1 96.5 102 ALA B C 1
ATOM 5104 O O . ALA B 1 102 ? 19.859 13.203 -15.047 1 96.5 102 ALA B O 1
ATOM 5105 N N . TYR B 1 103 ? 19.609 15.234 -14.125 1 97.38 103 TYR B N 1
ATOM 5106 C CA . TYR B 1 103 ? 18.406 14.844 -13.406 1 97.38 103 TYR B CA 1
ATOM 5107 C C . TYR B 1 103 ? 17.297 14.461 -14.383 1 97.38 103 TYR B C 1
ATOM 5109 O O . TYR B 1 103 ? 16.562 13.492 -14.148 1 97.38 103 TYR B O 1
ATOM 5117 N N . TYR B 1 104 ? 17.172 15.242 -15.406 1 97.56 104 TYR B N 1
ATOM 5118 C CA . TYR B 1 104 ? 16.156 14.945 -16.406 1 97.56 104 TYR B CA 1
ATOM 5119 C C . TYR B 1 104 ? 16.438 13.617 -17.109 1 97.56 104 TYR B C 1
ATOM 5121 O O . TYR B 1 104 ? 15.531 12.836 -17.375 1 97.56 104 TYR B O 1
ATOM 5129 N N . ALA B 1 105 ? 17.688 13.383 -17.375 1 96.06 105 ALA B N 1
ATOM 5130 C CA . ALA B 1 105 ? 18.094 12.148 -18.031 1 96.06 105 ALA B CA 1
ATOM 5131 C C . ALA B 1 105 ? 17.859 10.938 -17.125 1 96.06 105 ALA B C 1
ATOM 5133 O O . ALA B 1 105 ? 17.469 9.867 -17.594 1 96.06 105 ALA B O 1
ATOM 5134 N N . HIS B 1 106 ? 18.094 11.133 -15.844 1 94 106 HIS B N 1
ATOM 5135 C CA . HIS B 1 106 ? 17.891 10.055 -14.883 1 94 106 HIS B CA 1
ATOM 5136 C C . HIS B 1 106 ? 16.406 9.703 -14.758 1 94 106 HIS B C 1
ATOM 5138 O O . HIS B 1 106 ? 16.031 8.531 -14.844 1 94 106 HIS B O 1
ATOM 5144 N N . CYS B 1 107 ? 15.594 10.688 -14.57 1 97 107 CYS B N 1
ATOM 5145 C CA . CYS B 1 107 ? 14.164 10.508 -14.328 1 97 107 CYS B CA 1
ATOM 5146 C C . CYS B 1 107 ? 13.406 11.805 -14.555 1 97 107 CYS B C 1
ATOM 5148 O O . CYS B 1 107 ? 13.359 12.672 -13.672 1 97 107 CYS B O 1
ATOM 5150 N N . PRO B 1 108 ? 12.789 11.898 -15.641 1 97.56 108 PRO B N 1
ATOM 5151 C CA . PRO B 1 108 ? 12.039 13.125 -15.914 1 97.56 108 PRO B CA 1
ATOM 5152 C C . PRO B 1 108 ? 11.055 13.484 -14.805 1 97.56 108 PRO B C 1
ATOM 5154 O O . PRO B 1 108 ? 10.883 14.656 -14.484 1 97.56 108 PRO B O 1
ATOM 5157 N N . PHE B 1 109 ? 10.375 12.5 -14.242 1 97.88 109 PHE B N 1
ATOM 5158 C CA . PHE B 1 109 ? 9.445 12.758 -13.148 1 97.88 109 PHE B CA 1
ATOM 5159 C C . PHE B 1 109 ? 10.141 13.461 -11.992 1 97.88 109 PHE B C 1
ATOM 5161 O O . PHE B 1 109 ? 9.633 14.453 -11.461 1 97.88 109 PHE B O 1
ATOM 5168 N N . LEU B 1 110 ? 11.328 12.93 -11.578 1 98.38 110 LEU B N 1
ATOM 5169 C CA . LEU B 1 110 ? 12.102 13.547 -10.508 1 98.38 110 LEU B CA 1
ATOM 5170 C C . LEU B 1 110 ? 12.469 14.984 -10.852 1 98.38 110 LEU B C 1
ATOM 5172 O O . LEU B 1 110 ? 12.336 15.883 -10.023 1 98.38 110 LEU B O 1
ATOM 5176 N N . PHE B 1 111 ? 12.945 15.195 -12.109 1 98.31 111 PHE B N 1
ATOM 5177 C CA . PHE B 1 111 ? 13.336 16.516 -12.594 1 98.31 111 PHE B CA 1
ATOM 5178 C C . PHE B 1 111 ? 12.18 17.5 -12.453 1 98.31 111 PHE B C 1
ATOM 5180 O O . PHE B 1 111 ? 12.344 18.578 -11.867 1 98.31 111 PHE B O 1
ATOM 5187 N N . TRP B 1 112 ? 11.023 17.203 -12.891 1 98.75 112 TRP B N 1
ATOM 5188 C CA . TRP B 1 112 ? 9.875 18.109 -12.883 1 98.75 112 TRP B CA 1
ATOM 5189 C C . TRP B 1 112 ? 9.344 18.297 -11.461 1 98.75 112 TRP B C 1
ATOM 5191 O O . TRP B 1 112 ? 8.82 19.359 -11.133 1 98.75 112 TRP B O 1
ATOM 5201 N N . THR B 1 113 ? 9.422 17.266 -10.609 1 98.56 113 THR B N 1
ATOM 5202 C CA . THR B 1 113 ? 8.992 17.406 -9.227 1 98.56 113 THR B CA 1
ATOM 5203 C C . THR B 1 113 ? 9.867 18.422 -8.492 1 98.56 113 THR B C 1
ATOM 5205 O O . THR B 1 113 ? 9.375 19.203 -7.68 1 98.56 113 THR B O 1
ATOM 5208 N N . VAL B 1 114 ? 11.195 18.344 -8.773 1 98.69 114 VAL B N 1
ATOM 5209 C CA . VAL B 1 114 ? 12.094 19.328 -8.18 1 98.69 114 VAL B CA 1
ATOM 5210 C C . VAL B 1 114 ? 11.648 20.75 -8.562 1 98.69 114 VAL B C 1
ATOM 5212 O O . VAL B 1 114 ? 11.539 21.625 -7.711 1 98.69 114 VAL B O 1
ATOM 5215 N N . ILE B 1 115 ? 11.367 20.906 -9.828 1 98.62 115 ILE B N 1
ATOM 5216 C CA . ILE B 1 115 ? 10.914 22.203 -10.32 1 98.62 115 ILE B CA 1
ATOM 5217 C C . ILE B 1 115 ? 9.586 22.578 -9.664 1 98.62 115 ILE B C 1
ATOM 5219 O O . ILE B 1 115 ? 9.406 23.703 -9.203 1 98.62 115 ILE B O 1
ATOM 5223 N N . GLY B 1 116 ? 8.641 21.672 -9.625 1 98.06 116 GLY B N 1
ATOM 5224 C CA . GLY B 1 116 ? 7.344 21.922 -9.016 1 98.06 116 GLY B CA 1
ATOM 5225 C C . GLY B 1 116 ? 7.445 22.359 -7.566 1 98.06 116 GLY B C 1
ATOM 5226 O O . GLY B 1 116 ? 6.742 23.281 -7.141 1 98.06 116 GLY B O 1
ATOM 5227 N N . VAL B 1 117 ? 8.289 21.75 -6.785 1 98.06 117 VAL B N 1
ATOM 5228 C CA . VAL B 1 117 ? 8.477 22.062 -5.375 1 98.06 117 VAL B CA 1
ATOM 5229 C C . VAL B 1 117 ? 9.086 23.469 -5.234 1 98.06 117 VAL B C 1
ATOM 5231 O O . VAL B 1 117 ? 8.617 24.281 -4.434 1 98.06 117 VAL B O 1
ATOM 5234 N N . ALA B 1 118 ? 10.094 23.719 -6.039 1 98.06 118 ALA B N 1
ATOM 5235 C CA . ALA B 1 118 ? 10.766 25.016 -5.969 1 98.06 118 ALA B CA 1
ATOM 5236 C C . ALA B 1 118 ? 9.836 26.141 -6.406 1 98.06 118 ALA B C 1
ATOM 5238 O O . ALA B 1 118 ? 9.938 27.266 -5.906 1 98.06 118 ALA B O 1
ATOM 5239 N N . CYS B 1 119 ? 8.914 25.859 -7.273 1 97 119 CYS B N 1
ATOM 5240 C CA . CYS B 1 119 ? 7.992 26.859 -7.809 1 97 119 CYS B CA 1
ATOM 5241 C C . CYS B 1 119 ? 7.094 27.422 -6.715 1 97 119 CYS B C 1
ATOM 5243 O O . CYS B 1 119 ? 6.484 28.469 -6.887 1 97 119 CYS 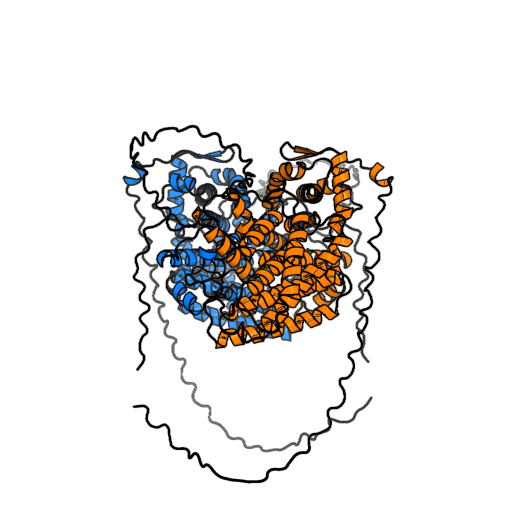B O 1
ATOM 5245 N N . ARG B 1 120 ? 6.945 26.781 -5.598 1 95.19 120 ARG B N 1
ATOM 5246 C CA . ARG B 1 120 ? 6.094 27.219 -4.496 1 95.19 120 ARG B CA 1
ATOM 5247 C C . ARG B 1 120 ? 6.508 28.609 -4.012 1 95.19 120 ARG B C 1
ATOM 5249 O O . ARG B 1 120 ? 5.668 29.375 -3.553 1 95.19 120 ARG B O 1
ATOM 5256 N N . THR B 1 121 ? 7.836 28.906 -4.109 1 95.19 121 THR B N 1
ATOM 5257 C CA . THR B 1 121 ? 8.328 30.203 -3.645 1 95.19 121 THR B CA 1
ATOM 5258 C C . THR B 1 121 ? 9.086 30.922 -4.754 1 95.19 121 THR B C 1
ATOM 5260 O O . THR B 1 121 ? 9.945 31.766 -4.48 1 95.19 121 THR B O 1
ATOM 5263 N N . TYR B 1 122 ? 8.875 30.469 -5.992 1 95.94 122 TYR B N 1
ATOM 5264 C CA . TYR B 1 122 ? 9.555 31.094 -7.125 1 95.94 122 TYR B CA 1
ATOM 5265 C C . TYR B 1 122 ? 8.93 32.438 -7.457 1 95.94 122 TYR B C 1
ATOM 5267 O O . TYR B 1 122 ? 7.816 32.531 -7.977 1 95.94 122 TYR B O 1
ATOM 5275 N N . PRO B 1 123 ? 9.617 33.531 -7.234 1 92.56 123 PRO B N 1
ATOM 5276 C CA . PRO B 1 123 ? 9.008 34.875 -7.34 1 92.56 123 PRO B CA 1
ATOM 5277 C C . PRO B 1 123 ? 8.852 35.344 -8.789 1 92.56 123 PRO B C 1
ATOM 5279 O O . PRO B 1 123 ? 7.945 36.094 -9.094 1 92.56 123 PRO B O 1
ATOM 5282 N N . ARG B 1 124 ? 9.68 34.969 -9.695 1 94.56 124 ARG B N 1
ATOM 5283 C CA . ARG B 1 124 ? 9.695 35.469 -11.055 1 94.56 124 ARG B CA 1
ATOM 5284 C C . ARG B 1 124 ? 8.484 35 -11.844 1 94.56 124 ARG B C 1
ATOM 5286 O O . ARG B 1 124 ? 7.996 35.688 -12.734 1 94.56 124 ARG B O 1
ATOM 5293 N N . ASN B 1 125 ? 7.973 33.875 -11.594 1 94.44 125 ASN B N 1
ATOM 5294 C CA . ASN B 1 125 ? 6.828 33.281 -12.281 1 94.44 125 ASN B CA 1
ATOM 5295 C C . ASN B 1 125 ? 5.895 32.562 -11.305 1 94.44 125 ASN B C 1
ATOM 5297 O O . ASN B 1 125 ? 5.859 31.328 -11.258 1 94.44 125 ASN B O 1
ATOM 5301 N N . PRO B 1 126 ? 5.078 33.219 -10.656 1 91.19 126 PRO B N 1
ATOM 5302 C CA . PRO B 1 126 ? 4.242 32.656 -9.594 1 91.19 126 PRO B CA 1
ATOM 5303 C C . PRO B 1 126 ? 3.174 31.703 -10.125 1 91.19 126 PRO B C 1
ATOM 5305 O O . PRO B 1 126 ? 2.607 30.922 -9.367 1 91.19 126 PRO B O 1
ATOM 5308 N N . THR B 1 127 ? 2.879 31.688 -11.398 1 92.81 127 THR B N 1
ATOM 5309 C CA . THR B 1 127 ? 1.814 30.859 -11.961 1 92.81 127 THR B CA 1
ATOM 5310 C C . THR B 1 127 ? 2.371 29.531 -12.469 1 92.81 127 THR B C 1
ATOM 5312 O O . THR B 1 127 ? 1.61 28.641 -12.859 1 92.81 127 THR B O 1
ATOM 5315 N N . LEU B 1 128 ? 3.658 29.438 -12.469 1 95.94 128 LEU B N 1
ATOM 5316 C CA . LEU B 1 128 ? 4.312 28.266 -13.039 1 95.94 128 LEU B CA 1
ATOM 5317 C C . LEU B 1 128 ? 3.9 27 -12.289 1 95.94 128 LEU B C 1
ATOM 5319 O O . LEU B 1 128 ? 3.707 25.938 -12.898 1 95.94 128 LEU B O 1
ATOM 5323 N N . LEU B 1 129 ? 3.746 27.062 -10.977 1 95.38 129 LEU B N 1
ATOM 5324 C CA . LEU B 1 129 ? 3.346 25.906 -10.172 1 95.38 129 LEU B CA 1
ATOM 5325 C C . LEU B 1 129 ? 1.985 25.375 -10.625 1 95.38 129 LEU B C 1
ATOM 5327 O O . LEU B 1 129 ? 1.826 24.188 -10.859 1 95.38 129 LEU B O 1
ATOM 5331 N N . THR B 1 130 ? 1.04 26.234 -10.742 1 92.81 130 THR B N 1
ATOM 5332 C CA . THR B 1 130 ? -0.312 25.859 -11.133 1 92.81 130 THR B CA 1
ATOM 5333 C C . THR B 1 130 ? -0.32 25.25 -12.539 1 92.81 130 THR B C 1
ATOM 5335 O O . THR B 1 130 ? -1.066 24.312 -12.812 1 92.81 130 THR B O 1
ATOM 5338 N N . ALA B 1 131 ? 0.52 25.828 -13.367 1 95.81 131 ALA B N 1
ATOM 5339 C CA . ALA B 1 131 ? 0.575 25.375 -14.75 1 95.81 131 ALA B CA 1
ATOM 5340 C C . ALA B 1 131 ? 1.146 23.953 -14.844 1 95.81 131 ALA B C 1
ATOM 5342 O O . ALA B 1 131 ? 0.754 23.172 -15.719 1 95.81 131 ALA B O 1
ATOM 5343 N N . LEU B 1 132 ? 2.057 23.609 -13.953 1 97.12 132 LEU B N 1
ATOM 5344 C CA . LEU B 1 132 ? 2.77 22.344 -14.055 1 97.12 132 LEU B CA 1
ATOM 5345 C C . LEU B 1 132 ? 2.129 21.281 -13.156 1 97.12 132 LEU B C 1
ATOM 5347 O O . LEU B 1 132 ? 2.391 20.094 -13.312 1 97.12 132 LEU B O 1
ATOM 5351 N N . ALA B 1 133 ? 1.302 21.672 -12.203 1 95.38 133 ALA B N 1
ATOM 5352 C CA . ALA B 1 133 ? 0.834 20.828 -11.102 1 95.38 133 ALA B CA 1
ATOM 5353 C C . ALA B 1 133 ? 0.126 19.578 -11.625 1 95.38 133 ALA B C 1
ATOM 5355 O O . ALA B 1 133 ? 0.412 18.469 -11.18 1 95.38 133 ALA B O 1
ATOM 5356 N N . ARG B 1 134 ? -0.703 19.75 -12.547 1 94.12 134 ARG B N 1
ATOM 5357 C CA . ARG B 1 134 ? -1.486 18.641 -13.07 1 94.12 134 ARG B CA 1
ATOM 5358 C C . ARG B 1 134 ? -0.592 17.625 -13.781 1 94.12 134 ARG B C 1
ATOM 5360 O O . ARG B 1 134 ? -0.73 16.422 -13.578 1 94.12 134 ARG B O 1
ATOM 5367 N N . SER B 1 135 ? 0.292 18.094 -14.586 1 96.44 135 SER B N 1
ATOM 5368 C CA . SER B 1 135 ? 1.18 17.219 -15.352 1 96.44 135 SER B CA 1
ATOM 5369 C C . SER B 1 135 ? 2.129 16.453 -14.43 1 96.44 135 SER B C 1
ATOM 5371 O O . SER B 1 135 ? 2.402 15.273 -14.656 1 96.44 135 SER B O 1
ATOM 5373 N N . ILE B 1 136 ? 2.637 17.094 -13.422 1 97.31 136 ILE B N 1
ATOM 5374 C CA . ILE B 1 136 ? 3.535 16.438 -12.477 1 97.31 136 ILE B CA 1
ATOM 5375 C C . ILE B 1 136 ? 2.777 15.367 -11.695 1 97.31 136 ILE B C 1
ATOM 5377 O O . ILE B 1 136 ? 3.309 14.281 -11.445 1 97.31 136 ILE B O 1
ATOM 5381 N N . THR B 1 137 ? 1.548 15.664 -11.312 1 95.88 137 THR B N 1
ATOM 5382 C CA . THR B 1 137 ? 0.713 14.695 -10.609 1 95.88 137 THR B CA 1
ATOM 5383 C C . THR B 1 137 ? 0.473 13.461 -11.477 1 95.88 137 THR B C 1
ATOM 5385 O O . THR B 1 137 ? 0.529 12.336 -10.992 1 95.88 137 THR B O 1
ATOM 5388 N N . ASP B 1 138 ? 0.253 13.695 -12.727 1 93.69 138 ASP B N 1
ATOM 5389 C CA . ASP B 1 138 ? 0.066 12.57 -13.641 1 93.69 138 ASP B CA 1
ATOM 5390 C C . ASP B 1 138 ? 1.324 11.711 -13.719 1 93.69 138 ASP B C 1
ATOM 5392 O O . ASP B 1 138 ? 1.238 10.484 -13.789 1 93.69 138 ASP B O 1
ATOM 5396 N N . MET B 1 139 ? 2.469 12.359 -13.734 1 95.5 139 MET B N 1
ATOM 5397 C CA . MET B 1 139 ? 3.725 11.617 -13.734 1 95.5 139 MET B CA 1
ATOM 5398 C C . MET B 1 139 ? 3.867 10.789 -12.469 1 95.5 139 MET B C 1
ATOM 5400 O O . MET B 1 139 ? 4.371 9.664 -12.508 1 95.5 139 MET B O 1
ATOM 5404 N N . ALA B 1 140 ? 3.42 11.375 -11.344 1 96.25 140 ALA B N 1
ATOM 5405 C CA . ALA B 1 140 ? 3.461 10.648 -10.078 1 96.25 140 ALA B CA 1
ATOM 5406 C C . ALA B 1 140 ? 2.572 9.406 -10.133 1 96.25 140 ALA B C 1
ATOM 5408 O O . ALA B 1 140 ? 2.963 8.336 -9.656 1 96.25 140 ALA B O 1
ATOM 5409 N N . LEU B 1 141 ? 1.443 9.531 -10.734 1 93.5 141 LEU B N 1
ATOM 5410 C CA . LEU B 1 141 ? 0.479 8.438 -10.836 1 93.5 141 LEU B CA 1
ATOM 5411 C C . LEU B 1 141 ? 1.02 7.316 -11.711 1 93.5 141 LEU B C 1
ATOM 5413 O O . LEU B 1 141 ? 0.72 6.145 -11.477 1 93.5 141 LEU B O 1
ATOM 5417 N N . LEU B 1 142 ? 1.824 7.66 -12.625 1 92.5 142 LEU B N 1
ATOM 5418 C CA . LEU B 1 142 ? 2.344 6.68 -13.578 1 92.5 142 LEU B CA 1
ATOM 5419 C C . LEU B 1 142 ? 3.691 6.137 -13.109 1 92.5 142 LEU B C 1
ATOM 5421 O O . LEU B 1 142 ? 4.316 5.336 -13.812 1 92.5 142 LEU B O 1
ATOM 5425 N N . SER B 1 143 ? 4.109 6.523 -11.938 1 91.19 143 SER B N 1
ATOM 5426 C CA . SER B 1 143 ? 5.43 6.156 -11.43 1 91.19 143 SER B CA 1
ATOM 5427 C C . SER B 1 143 ? 5.555 4.645 -11.266 1 91.19 143 SER B C 1
ATOM 5429 O O . SER B 1 143 ? 6.652 4.094 -11.359 1 91.19 143 SER B O 1
ATOM 5431 N N . LEU B 1 144 ? 4.438 3.967 -11.055 1 89.38 144 LEU B N 1
ATOM 5432 C CA . LEU B 1 144 ? 4.465 2.518 -10.891 1 89.38 144 LEU B CA 1
ATOM 5433 C C . LEU B 1 144 ? 5.027 1.841 -12.141 1 89.38 144 LEU B C 1
ATOM 5435 O O . LEU B 1 144 ? 5.633 0.771 -12.047 1 89.38 144 LEU B O 1
ATOM 5439 N N . ALA B 1 145 ? 4.797 2.469 -13.242 1 89.25 145 ALA B N 1
ATOM 5440 C CA . ALA B 1 145 ? 5.211 1.869 -14.508 1 89.25 145 ALA B CA 1
ATOM 5441 C C . ALA B 1 145 ? 6.441 2.572 -15.07 1 89.25 145 ALA B C 1
ATOM 5443 O O . ALA B 1 145 ? 6.789 2.387 -16.234 1 89.25 145 ALA B O 1
ATOM 5444 N N . SER B 1 146 ? 7.082 3.357 -14.227 1 89.25 146 SER B N 1
ATOM 5445 C CA . SER B 1 146 ? 8.25 4.098 -14.695 1 89.25 146 SER B CA 1
ATOM 5446 C C . SER B 1 146 ? 9.367 3.158 -15.133 1 89.25 146 SER B C 1
ATOM 5448 O O . SER B 1 146 ? 9.594 2.123 -14.5 1 89.25 146 SER B O 1
ATOM 5450 N N . THR B 1 147 ? 10.008 3.57 -16.203 1 87.31 147 THR B N 1
ATOM 5451 C CA . THR B 1 147 ? 11.141 2.787 -16.688 1 87.31 147 THR B CA 1
ATOM 5452 C C . THR B 1 147 ? 12.453 3.334 -16.125 1 87.31 147 THR B C 1
ATOM 5454 O O . THR B 1 147 ? 13.516 2.75 -16.344 1 87.31 147 THR B O 1
ATOM 5457 N N . SER B 1 148 ? 12.391 4.465 -15.445 1 89.88 148 SER B N 1
ATOM 5458 C CA . SER B 1 148 ? 13.578 5.008 -14.789 1 89.88 148 SER B CA 1
ATOM 5459 C C . SER B 1 148 ? 14.016 4.137 -13.617 1 89.88 148 SER B C 1
ATOM 5461 O O . SER B 1 148 ? 13.242 3.301 -13.141 1 89.88 148 SER B O 1
ATOM 5463 N N . ALA B 1 149 ? 15.289 4.348 -13.266 1 89.88 149 ALA B N 1
ATOM 5464 C CA . ALA B 1 149 ? 15.758 3.621 -12.086 1 89.88 149 ALA B CA 1
ATOM 5465 C C . ALA B 1 149 ? 14.844 3.881 -10.891 1 89.88 149 ALA B C 1
ATOM 5467 O O . ALA B 1 149 ? 14.453 5.023 -10.633 1 89.88 149 ALA B O 1
ATOM 5468 N N . PRO B 1 150 ? 14.516 2.824 -10.203 1 90.06 150 PRO B N 1
ATOM 5469 C CA . PRO B 1 150 ? 13.609 2.979 -9.055 1 90.06 150 PRO B CA 1
ATOM 5470 C C . PRO B 1 150 ? 14.133 3.98 -8.031 1 90.06 150 PRO B C 1
ATOM 5472 O O . PRO B 1 150 ? 13.336 4.656 -7.367 1 90.06 150 PRO B O 1
ATOM 5475 N N . TRP B 1 151 ? 15.43 4.105 -7.938 1 93.06 151 TRP B N 1
ATOM 5476 C CA . TRP B 1 151 ? 16.047 5.055 -7.016 1 93.06 151 TRP B CA 1
ATOM 5477 C C . TRP B 1 151 ? 15.523 6.469 -7.262 1 93.06 151 TRP B C 1
ATOM 5479 O O . TRP B 1 151 ? 15.078 7.141 -6.328 1 93.06 151 TRP B O 1
ATOM 5489 N N . HIS B 1 152 ? 15.562 6.848 -8.445 1 96.56 152 HIS B N 1
ATOM 5490 C CA . HIS B 1 152 ? 15.18 8.203 -8.812 1 96.56 152 HIS B CA 1
ATOM 5491 C C . HIS B 1 152 ? 13.672 8.391 -8.758 1 96.56 152 HIS B C 1
ATOM 5493 O O . HIS B 1 152 ? 13.188 9.461 -8.391 1 96.56 152 HIS B O 1
ATOM 5499 N N . THR B 1 153 ? 12.953 7.344 -9.156 1 96.94 153 THR B N 1
ATOM 5500 C CA . THR B 1 153 ? 11.5 7.395 -9.055 1 96.94 153 THR B CA 1
ATOM 5501 C C . THR B 1 153 ? 11.062 7.602 -7.609 1 96.94 153 THR B C 1
ATOM 5503 O O . THR B 1 153 ? 10.172 8.398 -7.336 1 96.94 153 THR B O 1
ATOM 5506 N N . LEU B 1 154 ? 11.711 6.891 -6.707 1 97.81 154 LEU B N 1
ATOM 5507 C CA . LEU B 1 154 ? 11.391 7 -5.289 1 97.81 154 LEU B CA 1
ATOM 5508 C C . LEU B 1 154 ? 11.75 8.383 -4.754 1 97.81 154 LEU B C 1
ATOM 5510 O O . LEU B 1 154 ? 11.016 8.953 -3.943 1 97.81 154 LEU B O 1
ATOM 5514 N N . GLN B 1 155 ? 12.867 8.898 -5.227 1 98.12 155 GLN B N 1
ATOM 5515 C CA . GLN B 1 155 ? 13.227 10.258 -4.836 1 98.12 155 GLN B CA 1
ATOM 5516 C C . GLN B 1 155 ? 12.156 11.25 -5.277 1 98.12 155 GLN B C 1
ATOM 5518 O O . GLN B 1 155 ? 11.805 12.164 -4.527 1 98.12 155 GLN B O 1
ATOM 5523 N N . GLY B 1 156 ? 11.688 11.07 -6.461 1 98.31 156 GLY B N 1
ATOM 5524 C CA . GLY B 1 156 ? 10.617 11.922 -6.945 1 98.31 156 GLY B CA 1
ATOM 5525 C C . GLY B 1 156 ? 9.352 11.836 -6.109 1 98.31 156 GLY B C 1
ATOM 5526 O O . GLY B 1 156 ? 8.742 12.859 -5.789 1 98.31 156 GLY B O 1
ATOM 5527 N N . LEU B 1 157 ? 8.969 10.633 -5.734 1 98.44 157 LEU B N 1
ATOM 5528 C CA . LEU B 1 157 ? 7.77 10.422 -4.938 1 98.44 157 LEU B CA 1
ATOM 5529 C C . LEU B 1 157 ? 7.938 11 -3.539 1 98.44 157 LEU B C 1
ATOM 5531 O O . LEU B 1 157 ? 6.992 11.562 -2.979 1 98.44 157 LEU B O 1
ATOM 5535 N N . LEU B 1 158 ? 9.102 10.844 -2.982 1 98.56 158 LEU B N 1
ATOM 5536 C CA . LEU B 1 158 ? 9.375 11.414 -1.667 1 98.56 158 LEU B CA 1
ATOM 5537 C C . LEU B 1 158 ? 9.195 12.93 -1.683 1 98.56 158 LEU B C 1
ATOM 5539 O O . LEU B 1 158 ? 8.57 13.5 -0.783 1 98.56 158 LEU B O 1
ATOM 5543 N N . LEU B 1 159 ? 9.75 13.547 -2.711 1 98.56 159 LEU B N 1
ATOM 5544 C CA . LEU B 1 159 ? 9.586 14.992 -2.84 1 98.56 159 LEU B CA 1
ATOM 5545 C C . LEU B 1 159 ? 8.117 15.359 -3.004 1 98.56 159 LEU B C 1
ATOM 5547 O O . LEU B 1 159 ? 7.621 16.266 -2.334 1 98.56 159 LEU B O 1
ATOM 5551 N N . PHE B 1 160 ? 7.426 14.641 -3.85 1 98.19 160 PHE B N 1
ATOM 5552 C CA . PHE B 1 160 ? 6.027 14.906 -4.168 1 98.19 160 PHE B CA 1
ATOM 5553 C C . PHE B 1 160 ? 5.156 14.789 -2.92 1 98.19 160 PHE B C 1
ATOM 5555 O O . PHE B 1 160 ? 4.238 15.586 -2.721 1 98.19 160 PHE B O 1
ATOM 5562 N N . LEU B 1 161 ? 5.422 13.812 -2.119 1 97.88 161 LEU B N 1
ATOM 5563 C CA . LEU B 1 161 ? 4.602 13.539 -0.945 1 97.88 161 LEU B CA 1
ATOM 5564 C C . LEU B 1 161 ? 4.961 14.477 0.201 1 97.88 161 LEU B C 1
ATOM 5566 O O . LEU B 1 161 ? 4.141 14.727 1.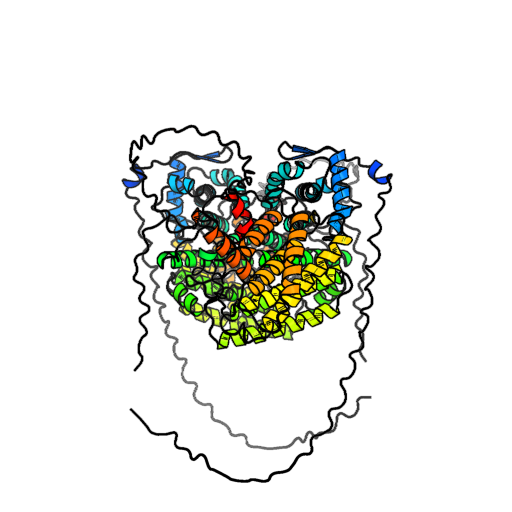09 1 97.88 161 LEU B O 1
ATOM 5570 N N . THR B 1 162 ? 6.188 14.953 0.239 1 97.81 162 THR B N 1
ATOM 5571 C CA . THR B 1 162 ? 6.621 15.906 1.259 1 97.81 162 THR B CA 1
ATOM 5572 C C . THR B 1 162 ? 6.066 17.297 0.971 1 97.81 162 THR B C 1
ATOM 5574 O O . THR B 1 162 ? 5.688 18.016 1.892 1 97.81 162 THR B O 1
ATOM 5577 N N . TRP B 1 163 ? 6.098 17.641 -0.301 1 97.12 163 TRP B N 1
ATOM 5578 C CA . TRP B 1 163 ? 5.508 18.891 -0.787 1 97.12 163 TRP B CA 1
ATOM 5579 C C . TRP B 1 163 ? 4.465 18.609 -1.861 1 97.12 163 TRP B C 1
ATOM 5581 O O . TRP B 1 163 ? 4.727 18.797 -3.053 1 97.12 163 TRP B O 1
ATOM 5591 N N . PRO B 1 164 ? 3.283 18.219 -1.438 1 93 164 PRO B N 1
ATOM 5592 C CA . PRO B 1 164 ? 2.268 17.859 -2.432 1 93 164 PRO B CA 1
ATOM 5593 C C . PRO B 1 164 ? 1.909 19.031 -3.354 1 93 164 PRO B C 1
ATOM 5595 O O . PRO B 1 164 ? 1.976 20.188 -2.941 1 93 164 PRO B O 1
ATOM 5598 N N . MET B 1 165 ? 1.545 18.719 -4.602 1 93.38 165 MET B N 1
ATOM 5599 C CA . MET B 1 165 ? 1.076 19.703 -5.57 1 93.38 165 MET B CA 1
ATOM 5600 C C . MET B 1 165 ? -0.307 20.219 -5.191 1 93.38 165 MET B C 1
ATOM 5602 O O . MET B 1 165 ? -1.027 19.578 -4.426 1 93.38 165 MET B O 1
ATOM 5606 N N . PRO B 1 166 ? -0.556 21.359 -5.707 1 88.12 166 PRO B N 1
ATOM 5607 C CA . PRO B 1 166 ? -1.907 21.859 -5.449 1 88.12 166 PRO B CA 1
ATOM 5608 C C . PRO B 1 166 ? -2.994 20.875 -5.867 1 88.12 166 PRO B C 1
ATOM 5610 O O . PRO B 1 166 ? -2.879 20.219 -6.91 1 88.12 166 PRO B O 1
ATOM 5613 N N . LYS B 1 167 ? -3.861 20.797 -5.047 1 81.5 167 LYS B N 1
ATOM 5614 C CA . LYS B 1 167 ? -4.898 19.781 -5.219 1 81.5 167 LYS B CA 1
ATOM 5615 C C . LYS B 1 167 ? -5.809 20.125 -6.395 1 81.5 167 LYS B C 1
ATOM 5617 O O . LYS B 1 167 ? -6.16 21.281 -6.598 1 81.5 167 LYS B O 1
ATOM 5622 N N . ASP B 1 168 ? -6.047 19.188 -7.168 1 78.56 168 ASP B N 1
ATOM 5623 C CA . ASP B 1 168 ? -7.086 19.234 -8.195 1 78.56 168 ASP B CA 1
ATOM 5624 C C . ASP B 1 168 ? -8.438 18.797 -7.629 1 78.56 168 ASP B C 1
ATOM 5626 O O . ASP B 1 168 ? -8.625 17.625 -7.293 1 78.56 168 ASP B O 1
ATOM 5630 N N . ASN B 1 169 ? -9.391 19.625 -7.609 1 74.75 169 ASN B N 1
ATOM 5631 C CA . ASN B 1 169 ? -10.672 19.375 -6.949 1 74.75 169 ASN B CA 1
ATOM 5632 C C . ASN B 1 169 ? -11.492 18.328 -7.695 1 74.75 169 ASN B C 1
ATOM 5634 O O . ASN B 1 169 ? -12.438 17.766 -7.141 1 74.75 169 ASN B O 1
ATOM 5638 N N . THR B 1 170 ? -11.117 18.078 -8.859 1 76.94 170 THR B N 1
ATOM 5639 C CA . THR B 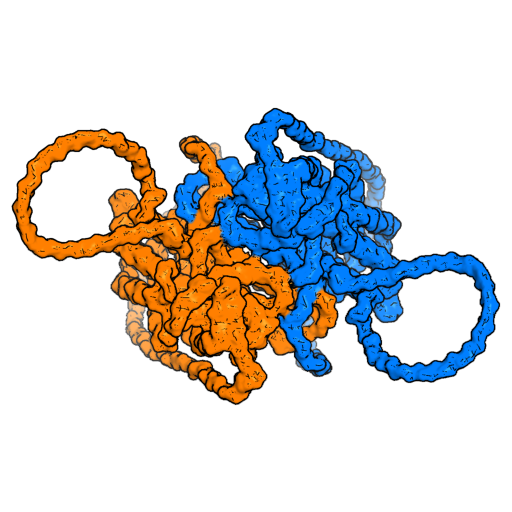1 170 ? -11.852 17.094 -9.648 1 76.94 170 THR B CA 1
ATOM 5640 C C . THR B 1 170 ? -11.312 15.688 -9.414 1 76.94 170 THR B C 1
ATOM 5642 O O . THR B 1 170 ? -11.898 14.711 -9.883 1 76.94 170 THR B O 1
ATOM 5645 N N . ARG B 1 171 ? -10.305 15.633 -8.664 1 82.25 171 ARG B N 1
ATOM 5646 C CA . ARG B 1 171 ? -9.688 14.336 -8.422 1 82.25 171 ARG B CA 1
ATOM 5647 C C . ARG B 1 171 ? -9.688 14 -6.934 1 82.25 171 ARG B C 1
ATOM 5649 O O . ARG B 1 171 ? -9.789 14.891 -6.09 1 82.25 171 ARG B O 1
ATOM 5656 N N . PRO B 1 172 ? -9.641 12.695 -6.699 1 84.69 172 PRO B N 1
ATOM 5657 C CA . PRO B 1 172 ? -9.531 12.32 -5.289 1 84.69 172 PRO B CA 1
ATOM 5658 C C . PRO B 1 172 ? -8.195 12.719 -4.672 1 84.69 172 PRO B C 1
ATOM 5660 O O . PRO B 1 172 ? -7.254 13.055 -5.395 1 84.69 172 PRO B O 1
ATOM 5663 N N . GLU B 1 173 ? -8.242 12.781 -3.369 1 87.25 173 GLU B N 1
ATOM 5664 C CA . GLU B 1 173 ? -7.008 13.023 -2.629 1 87.25 173 GLU B CA 1
ATOM 5665 C C . GLU B 1 173 ? -5.988 11.914 -2.873 1 87.25 173 GLU B C 1
ATOM 5667 O O . GLU B 1 173 ? -6.332 10.734 -2.832 1 87.25 173 GLU B O 1
ATOM 5672 N N . LEU B 1 174 ? -4.727 12.281 -3.074 1 92.56 174 LEU B N 1
ATOM 5673 C CA . LEU B 1 174 ? -3.795 11.289 -3.6 1 92.56 174 LEU B CA 1
ATOM 5674 C C . LEU B 1 174 ? -2.699 10.984 -2.586 1 92.56 174 LEU B C 1
ATOM 5676 O O . LEU B 1 174 ? -1.962 10.008 -2.738 1 92.56 174 LEU B O 1
ATOM 5680 N N . THR B 1 175 ? -2.539 11.734 -1.515 1 93.81 175 THR B N 1
ATOM 5681 C CA . THR B 1 175 ? -1.401 11.609 -0.61 1 93.81 175 THR B CA 1
ATOM 5682 C C . THR B 1 175 ? -1.321 10.203 -0.029 1 93.81 175 THR B C 1
ATOM 5684 O O . THR B 1 175 ? -0.284 9.539 -0.129 1 93.81 175 THR B O 1
ATOM 5687 N N . PHE B 1 176 ? -2.43 9.664 0.513 1 94.62 176 PHE B N 1
ATOM 5688 C CA . PHE B 1 176 ? -2.434 8.359 1.176 1 94.62 176 PHE B CA 1
ATOM 5689 C C . PHE B 1 176 ? -2.213 7.238 0.169 1 94.62 176 PHE B C 1
ATOM 5691 O O . PHE B 1 176 ? -1.281 6.445 0.313 1 94.62 176 PHE B O 1
ATOM 5698 N N . PRO B 1 177 ? -2.957 7.148 -0.888 1 94.69 177 PRO B N 1
ATOM 5699 C CA . PRO B 1 177 ? -2.74 6.047 -1.83 1 94.69 177 PRO B CA 1
ATOM 5700 C C . PRO B 1 177 ? -1.381 6.121 -2.521 1 94.69 177 PRO B C 1
ATOM 5702 O O . PRO B 1 177 ? -0.76 5.09 -2.785 1 94.69 177 PRO B O 1
ATOM 5705 N N . LEU B 1 178 ? -0.959 7.285 -2.84 1 96.19 178 LEU B N 1
ATOM 5706 C CA . LEU B 1 178 ? 0.335 7.422 -3.498 1 96.19 178 LEU B CA 1
ATOM 5707 C C . LEU B 1 178 ? 1.469 7.031 -2.557 1 96.19 178 LEU B C 1
ATOM 5709 O O . LEU B 1 178 ? 2.492 6.5 -2.996 1 96.19 178 LEU B O 1
ATOM 5713 N N . SER B 1 179 ? 1.334 7.391 -1.298 1 97.12 179 SER B N 1
ATOM 5714 C CA . SER B 1 179 ? 2.34 6.949 -0.338 1 97.12 179 SER B CA 1
ATOM 5715 C C . SER B 1 179 ? 2.4 5.426 -0.261 1 97.12 179 SER B C 1
ATOM 5717 O O . SER B 1 179 ? 3.479 4.852 -0.093 1 97.12 179 SER B O 1
ATOM 5719 N N . GLY B 1 180 ? 1.243 4.781 -0.315 1 96.12 180 GLY B N 1
ATOM 5720 C CA . GLY B 1 180 ? 1.222 3.33 -0.41 1 96.12 180 GLY B CA 1
ATOM 5721 C C . GLY B 1 180 ? 1.945 2.803 -1.634 1 96.12 180 GLY B C 1
ATOM 5722 O O . GLY B 1 180 ? 2.689 1.822 -1.548 1 96.12 180 GLY B O 1
ATOM 5723 N N . SER B 1 181 ? 1.712 3.438 -2.762 1 96.06 181 SER B N 1
ATOM 5724 C CA . SER B 1 181 ? 2.41 3.057 -3.984 1 96.06 181 SER B CA 1
ATOM 5725 C C . SER B 1 181 ? 3.922 3.172 -3.816 1 96.06 181 SER B C 1
ATOM 5727 O O . SER B 1 181 ? 4.668 2.279 -4.227 1 96.06 181 SER B O 1
ATOM 5729 N N . MET B 1 182 ? 4.344 4.266 -3.24 1 97.38 182 MET B N 1
ATOM 5730 C CA . MET B 1 182 ? 5.766 4.488 -2.992 1 97.38 182 MET B CA 1
ATOM 5731 C C . MET B 1 182 ? 6.359 3.346 -2.172 1 97.38 182 MET B C 1
ATOM 5733 O O . MET B 1 182 ? 7.414 2.811 -2.516 1 97.38 182 MET B O 1
ATOM 5737 N N . LEU B 1 183 ? 5.66 3.004 -1.13 1 96.19 183 LEU B N 1
ATOM 5738 C CA . LEU B 1 183 ? 6.137 1.949 -0.243 1 96.19 183 LEU B CA 1
ATOM 5739 C C . LEU B 1 183 ? 6.254 0.624 -0.988 1 96.19 183 LEU B C 1
ATOM 5741 O O . LEU B 1 183 ? 7.234 -0.104 -0.818 1 96.19 183 LEU B O 1
ATOM 5745 N N . HIS B 1 184 ? 5.312 0.282 -1.786 1 95.25 184 HIS B N 1
ATOM 5746 C CA . HIS B 1 184 ? 5.316 -0.987 -2.504 1 95.25 184 HIS B CA 1
ATOM 5747 C C . HIS B 1 184 ? 6.387 -1.001 -3.594 1 95.25 184 HIS B C 1
ATOM 5749 O O . HIS B 1 184 ? 6.973 -2.047 -3.879 1 95.25 184 HIS B O 1
ATOM 5755 N N . ILE B 1 185 ? 6.609 0.167 -4.258 1 94.56 185 ILE B N 1
ATOM 5756 C CA . ILE B 1 185 ? 7.715 0.256 -5.207 1 94.56 185 ILE B CA 1
ATOM 5757 C C . ILE B 1 185 ? 9.039 -0.007 -4.488 1 94.56 185 ILE B C 1
ATOM 5759 O O . ILE B 1 185 ? 9.891 -0.741 -4.992 1 94.56 185 ILE B O 1
ATOM 5763 N N . ALA B 1 186 ? 9.203 0.593 -3.312 1 94.38 186 ALA B N 1
ATOM 5764 C CA . ALA B 1 186 ? 10.422 0.411 -2.527 1 94.38 186 ALA B CA 1
ATOM 5765 C C . ALA B 1 186 ? 10.617 -1.055 -2.152 1 94.38 186 ALA B C 1
ATOM 5767 O O . ALA B 1 186 ? 11.719 -1.593 -2.283 1 94.38 186 ALA B O 1
ATOM 5768 N N . MET B 1 187 ? 9.57 -1.716 -1.74 1 92.06 187 MET B N 1
ATOM 5769 C CA . MET B 1 187 ? 9.641 -3.115 -1.332 1 92.06 187 MET B CA 1
ATOM 5770 C C . MET B 1 187 ? 9.922 -4.02 -2.529 1 92.06 187 MET B C 1
ATOM 5772 O O . MET B 1 187 ? 10.688 -4.977 -2.424 1 92.06 187 MET B O 1
ATOM 5776 N N . GLN B 1 188 ? 9.234 -3.678 -3.562 1 91.06 188 GLN B N 1
ATOM 5777 C CA . GLN B 1 188 ? 9.414 -4.477 -4.77 1 91.06 188 GLN B CA 1
ATOM 5778 C C . GLN B 1 188 ? 10.875 -4.469 -5.215 1 91.06 188 GLN B C 1
ATOM 5780 O O . GLN B 1 188 ? 11.352 -5.426 -5.828 1 91.06 188 GLN B O 1
ATOM 5785 N N . ASN B 1 189 ? 11.562 -3.443 -4.863 1 88.12 189 ASN B N 1
ATOM 5786 C CA . ASN B 1 189 ? 12.961 -3.322 -5.273 1 88.12 189 ASN B CA 1
ATOM 5787 C C . ASN B 1 189 ? 13.906 -3.684 -4.141 1 88.12 189 ASN B C 1
ATOM 5789 O O . ASN B 1 189 ? 15.094 -3.352 -4.188 1 88.12 189 ASN B O 1
ATOM 5793 N N . GLY B 1 190 ? 13.453 -4.246 -3.072 1 87.25 190 GLY B N 1
ATOM 5794 C CA . GLY B 1 190 ? 14.25 -4.871 -2.027 1 87.25 190 GLY B CA 1
ATOM 5795 C C . GLY B 1 190 ? 14.875 -3.871 -1.076 1 87.25 190 GLY B C 1
ATOM 5796 O O . GLY B 1 190 ? 15.852 -4.188 -0.39 1 87.25 190 GLY B O 1
ATOM 5797 N N . LEU B 1 191 ? 14.344 -2.693 -0.977 1 88.25 191 LEU B N 1
ATOM 5798 C CA . LEU B 1 191 ? 14.938 -1.689 -0.102 1 88.25 191 LEU B CA 1
ATOM 5799 C C . LEU B 1 191 ? 14.75 -2.066 1.363 1 88.25 191 LEU B C 1
ATOM 5801 O O . LEU B 1 191 ? 15.539 -1.656 2.219 1 88.25 191 LEU B O 1
ATOM 5805 N N . HIS B 1 192 ? 13.758 -2.859 1.671 1 86.69 192 HIS B N 1
ATOM 5806 C CA . HIS B 1 192 ? 13.477 -3.236 3.053 1 86.69 192 HIS B CA 1
ATOM 5807 C C . HIS B 1 192 ? 14.438 -4.316 3.533 1 86.69 192 HIS B C 1
ATOM 5809 O O . HIS B 1 192 ? 14.508 -4.609 4.73 1 86.69 192 HIS B O 1
ATOM 5815 N N . ILE B 1 193 ? 15.094 -4.895 2.617 1 83.5 193 ILE B N 1
ATOM 5816 C CA . ILE B 1 193 ? 16.125 -5.891 2.916 1 83.5 193 ILE B CA 1
ATOM 5817 C C . ILE B 1 193 ? 17.391 -5.566 2.148 1 83.5 193 ILE B C 1
ATOM 5819 O O . ILE B 1 193 ? 17.797 -6.305 1.243 1 83.5 193 ILE B O 1
ATOM 5823 N N . PRO B 1 194 ? 18.109 -4.617 2.566 1 75 194 PRO B N 1
ATOM 5824 C CA . PRO B 1 194 ? 19.234 -4.113 1.768 1 75 194 PRO B CA 1
ATOM 5825 C C . PRO B 1 194 ? 20.312 -5.168 1.538 1 75 194 PRO B C 1
ATOM 5827 O O . PRO B 1 194 ? 20.938 -5.188 0.479 1 75 194 PRO B O 1
ATOM 5830 N N . MET B 1 195 ? 20.516 -6.027 2.412 1 73.38 195 MET B N 1
ATOM 5831 C CA . MET B 1 195 ? 21.578 -7.008 2.275 1 73.38 195 MET B CA 1
ATOM 5832 C C . MET B 1 195 ? 21.25 -8.031 1.192 1 73.38 195 MET B C 1
ATOM 5834 O O . MET B 1 195 ? 22.156 -8.656 0.625 1 73.38 195 MET B O 1
ATOM 5838 N N . SER B 1 196 ? 20 -8.18 0.956 1 71.75 196 SER B N 1
ATOM 5839 C CA . SER B 1 196 ? 19.578 -9.188 -0.015 1 71.75 196 SER B CA 1
ATOM 5840 C C . SER B 1 196 ? 18.875 -8.547 -1.204 1 71.75 196 SER B C 1
ATOM 5842 O O . SER B 1 196 ? 18.078 -9.195 -1.886 1 71.75 196 SER B O 1
ATOM 5844 N N . SER B 1 197 ? 19.234 -7.348 -1.428 1 68.12 197 SER B N 1
ATOM 5845 C CA . SER B 1 197 ? 18.547 -6.617 -2.494 1 68.12 197 SER B CA 1
ATOM 5846 C C . SER B 1 197 ? 18.891 -7.199 -3.863 1 68.12 197 SER B C 1
ATOM 5848 O O . SER B 1 197 ? 18.109 -7.078 -4.805 1 68.12 197 SER B O 1
ATOM 5850 N N . HIS B 1 198 ? 19.984 -7.84 -3.895 1 67.5 198 HIS B N 1
ATOM 5851 C CA . HIS B 1 198 ? 20.406 -8.43 -5.156 1 67.5 198 HIS B CA 1
ATOM 5852 C C . HIS B 1 198 ? 19.516 -9.594 -5.559 1 67.5 198 HIS B C 1
ATOM 5854 O O . HIS B 1 198 ? 19.484 -9.984 -6.73 1 67.5 198 HIS B O 1
ATOM 5860 N N . GLU B 1 199 ? 18.781 -10.047 -4.594 1 68.75 199 GLU B N 1
ATOM 5861 C CA . GLU B 1 199 ? 17.875 -11.164 -4.859 1 68.75 199 GLU B CA 1
ATOM 5862 C C . GLU B 1 199 ? 16.578 -10.68 -5.496 1 68.75 199 GLU B C 1
ATOM 5864 O O . GLU B 1 199 ? 15.742 -11.484 -5.918 1 68.75 199 GLU B O 1
ATOM 5869 N N . PHE B 1 200 ? 16.531 -9.375 -5.656 1 69.25 200 PHE B N 1
ATOM 5870 C CA . PHE B 1 200 ? 15.336 -8.781 -6.262 1 69.25 200 PHE B CA 1
ATOM 5871 C C . PHE B 1 200 ? 15.641 -8.266 -7.66 1 69.25 200 PHE B C 1
ATOM 5873 O O . PHE B 1 200 ? 14.805 -7.602 -8.281 1 69.25 200 PHE B O 1
ATOM 5880 N N . THR B 1 201 ? 16.875 -8.57 -8.102 1 65.44 201 THR B N 1
ATOM 5881 C CA . THR B 1 201 ? 17.281 -8.055 -9.406 1 65.44 201 THR B CA 1
ATOM 5882 C C . THR B 1 201 ? 17.25 -9.164 -10.461 1 65.44 201 THR B C 1
ATOM 5884 O O . THR B 1 201 ? 17.25 -10.344 -10.117 1 65.44 201 THR B O 1
ATOM 5887 N N . LYS B 1 202 ? 17.219 -8.68 -11.711 1 63.84 202 LYS B N 1
ATOM 5888 C CA . LYS B 1 202 ? 17.172 -9.586 -12.852 1 63.84 202 LYS B CA 1
ATOM 5889 C C . LYS B 1 202 ? 18.547 -10.164 -13.156 1 63.84 202 LYS B C 1
ATOM 5891 O O . LYS B 1 202 ? 18.672 -11.266 -13.703 1 63.84 202 LYS B O 1
ATOM 5896 N N . LYS B 1 203 ? 19.531 -9.328 -12.805 1 61.88 203 LYS B N 1
ATOM 5897 C CA . LYS B 1 203 ? 20.906 -9.734 -13.109 1 61.88 203 LYS B CA 1
ATOM 5898 C C . LYS B 1 203 ? 21.703 -9.969 -11.828 1 61.88 203 LYS B C 1
ATOM 5900 O O . LYS B 1 203 ? 21.422 -9.352 -10.797 1 61.88 203 LYS B O 1
ATOM 5905 N N . ARG B 1 204 ? 22.5 -10.953 -12.023 1 61.28 204 ARG B N 1
ATOM 5906 C CA . ARG B 1 204 ? 23.359 -11.203 -10.867 1 61.28 204 ARG B CA 1
ATOM 5907 C C . ARG B 1 204 ? 24.266 -10.016 -10.586 1 61.28 204 ARG B C 1
ATOM 5909 O O . ARG B 1 204 ? 25.078 -9.633 -11.438 1 61.28 204 ARG B O 1
ATOM 5916 N N . ILE B 1 205 ? 23.812 -9.297 -9.602 1 64.81 205 ILE B N 1
ATOM 5917 C CA . ILE B 1 205 ? 24.656 -8.188 -9.18 1 64.81 205 ILE B CA 1
ATOM 5918 C C . ILE B 1 205 ? 25.375 -8.555 -7.879 1 64.81 205 ILE B C 1
ATOM 5920 O O . ILE B 1 205 ? 24.844 -9.32 -7.07 1 64.81 205 ILE B O 1
ATOM 5924 N N . PRO B 1 206 ? 26.594 -8.117 -7.871 1 66.88 206 PRO B N 1
ATOM 5925 C CA . PRO B 1 206 ? 27.297 -8.391 -6.613 1 66.88 206 PRO B CA 1
ATOM 5926 C C . PRO B 1 206 ? 26.578 -7.805 -5.398 1 66.88 206 PRO B C 1
ATOM 5928 O O . PRO B 1 206 ? 25.719 -6.934 -5.547 1 66.88 206 PRO B O 1
ATOM 5931 N N . ALA B 1 207 ? 26.984 -8.414 -4.309 1 70.81 207 ALA B N 1
ATOM 5932 C CA . ALA B 1 207 ? 26.453 -7.875 -3.059 1 70.81 207 ALA B CA 1
ATOM 5933 C C . ALA B 1 207 ? 26.766 -6.387 -2.932 1 70.81 207 ALA B C 1
ATOM 5935 O O . ALA B 1 207 ? 27.844 -5.938 -3.334 1 70.81 207 ALA B O 1
ATOM 5936 N N . PRO B 1 208 ? 25.844 -5.656 -2.438 1 74.94 208 PRO B N 1
ATOM 5937 C CA . PRO B 1 208 ? 26.047 -4.211 -2.338 1 74.94 208 PRO B CA 1
ATOM 5938 C C . PRO B 1 208 ? 27.188 -3.842 -1.395 1 74.94 208 PRO B C 1
ATOM 5940 O O . PRO B 1 208 ? 27.438 -4.547 -0.412 1 74.94 208 PRO B O 1
ATOM 5943 N N . SER B 1 209 ? 27.922 -2.803 -1.812 1 81.12 209 SER B N 1
ATOM 5944 C CA . SER B 1 209 ? 28.938 -2.238 -0.928 1 81.12 209 SER B CA 1
ATOM 5945 C C . SER B 1 209 ? 28.312 -1.667 0.339 1 81.12 209 SER B C 1
ATOM 5947 O O . SER B 1 209 ? 27.094 -1.511 0.417 1 81.12 209 SER B O 1
ATOM 5949 N N . GLU B 1 210 ? 29.109 -1.434 1.291 1 80.5 210 GLU B N 1
ATOM 5950 C CA . GLU B 1 210 ? 28.625 -0.857 2.537 1 80.5 210 GLU B CA 1
ATOM 5951 C C . GLU B 1 210 ? 27.969 0.499 2.295 1 80.5 210 GLU B C 1
ATOM 5953 O O . GLU B 1 210 ? 26.922 0.801 2.873 1 80.5 210 GLU B O 1
ATOM 5958 N N . ALA B 1 211 ? 28.672 1.22 1.477 1 83.38 211 ALA B N 1
ATOM 5959 C CA . ALA B 1 211 ? 28.125 2.541 1.164 1 83.38 211 ALA B CA 1
ATOM 5960 C C . ALA B 1 211 ? 26.75 2.436 0.509 1 83.38 211 ALA B C 1
ATOM 5962 O O . ALA B 1 211 ? 25.859 3.232 0.798 1 83.38 211 ALA B O 1
ATOM 5963 N N . GLU B 1 212 ? 26.625 1.468 -0.311 1 84.19 212 GLU B N 1
ATOM 5964 C CA . GLU B 1 212 ? 25.344 1.252 -0.983 1 84.19 212 GLU B CA 1
ATOM 5965 C C . GLU B 1 212 ? 24.281 0.771 -0.003 1 84.19 212 GLU B C 1
ATOM 5967 O O . GLU B 1 212 ? 23.125 1.15 -0.112 1 84.19 212 GLU B O 1
ATOM 5972 N N . LEU B 1 213 ? 24.766 -0.014 0.855 1 84.25 213 LEU B N 1
ATOM 5973 C CA . LEU B 1 213 ? 23.844 -0.519 1.872 1 84.25 213 LEU B CA 1
ATOM 5974 C C . LEU B 1 213 ? 23.297 0.622 2.727 1 84.25 213 LEU B C 1
ATOM 5976 O O . LEU B 1 213 ? 22.109 0.641 3.059 1 84.25 213 LEU B O 1
ATOM 5980 N N . ILE B 1 214 ? 24.156 1.51 3.045 1 86.88 214 ILE B N 1
ATOM 5981 C CA . ILE B 1 214 ? 23.75 2.648 3.863 1 86.88 214 ILE B CA 1
ATOM 5982 C C . ILE B 1 214 ? 22.781 3.523 3.086 1 86.88 214 ILE B C 1
ATOM 5984 O O . ILE B 1 214 ? 21.75 3.955 3.625 1 86.88 214 ILE B O 1
ATOM 5988 N N . ARG B 1 215 ? 23.062 3.754 1.854 1 89.5 215 ARG B N 1
ATOM 5989 C CA . ARG B 1 215 ? 22.188 4.582 1.017 1 89.5 215 ARG B CA 1
ATOM 5990 C C . ARG B 1 215 ? 20.812 3.951 0.863 1 89.5 215 ARG B C 1
ATOM 5992 O O . ARG B 1 215 ? 19.797 4.648 0.916 1 89.5 215 ARG B O 1
ATOM 5999 N N . ARG B 1 216 ? 20.797 2.682 0.673 1 88.81 216 ARG B N 1
ATOM 6000 C CA . ARG B 1 216 ? 19.531 1.967 0.529 1 88.81 216 ARG B CA 1
ATOM 6001 C C . ARG B 1 216 ? 18.734 1.994 1.829 1 88.81 216 ARG B C 1
ATOM 6003 O O . ARG B 1 216 ? 17.516 2.184 1.813 1 88.81 216 ARG B O 1
ATOM 6010 N N . SER B 1 217 ? 19.469 1.794 2.867 1 88.94 217 SER B N 1
ATOM 6011 C CA . SER B 1 217 ? 18.812 1.832 4.168 1 88.94 217 SER B CA 1
ATOM 6012 C C . SER B 1 217 ? 18.234 3.215 4.461 1 88.94 217 SER B C 1
ATOM 6014 O O . SER B 1 217 ? 17.172 3.336 5.055 1 88.94 217 SER B O 1
ATOM 6016 N N . GLU B 1 218 ? 18.969 4.191 4.094 1 93.44 218 GLU B N 1
ATOM 6017 C CA . GLU B 1 218 ? 18.5 5.559 4.277 1 93.44 218 GLU B CA 1
ATOM 6018 C C . GLU B 1 218 ? 17.234 5.816 3.463 1 93.44 218 GLU B C 1
ATOM 6020 O O . GLU B 1 218 ? 16.266 6.395 3.971 1 93.44 218 GLU B O 1
ATOM 6025 N N . LEU B 1 219 ? 17.281 5.41 2.221 1 94.38 219 LEU B N 1
ATOM 6026 C CA . LEU B 1 219 ? 16.125 5.613 1.349 1 94.38 219 LEU B CA 1
ATOM 6027 C C . LEU B 1 219 ? 14.914 4.863 1.874 1 94.38 219 LEU B C 1
ATOM 6029 O O . LEU B 1 219 ? 13.805 5.398 1.876 1 94.38 219 LEU B O 1
ATOM 6033 N N . TRP B 1 220 ? 15.102 3.613 2.32 1 93.25 220 TRP B N 1
ATOM 6034 C CA . TRP B 1 220 ? 14.016 2.838 2.9 1 93.25 220 TRP B CA 1
ATOM 6035 C C . TRP B 1 220 ? 13.43 3.547 4.117 1 93.25 220 TRP B C 1
ATOM 6037 O O . TRP B 1 220 ? 12.211 3.668 4.25 1 93.25 220 TRP B O 1
ATOM 6047 N N . THR B 1 221 ? 14.312 4.023 4.977 1 93.62 221 THR B N 1
ATOM 6048 C CA . THR B 1 221 ? 13.883 4.703 6.191 1 93.62 221 THR B CA 1
ATOM 6049 C C . THR B 1 221 ? 13.047 5.934 5.859 1 93.62 221 THR B C 1
ATOM 6051 O O . THR B 1 221 ? 12.016 6.176 6.488 1 93.62 221 THR B O 1
ATOM 6054 N N . ARG B 1 222 ? 13.453 6.66 4.914 1 96.44 222 ARG B N 1
ATOM 6055 C CA . ARG B 1 222 ? 12.711 7.852 4.508 1 96.44 222 ARG B CA 1
ATOM 6056 C C . ARG B 1 222 ? 11.359 7.484 3.916 1 96.44 222 ARG B C 1
ATOM 6058 O O . ARG B 1 222 ? 10.359 8.172 4.16 1 96.44 222 ARG B O 1
ATOM 6065 N N . CYS B 1 223 ? 11.305 6.41 3.086 1 96.5 223 CYS B N 1
ATOM 6066 C CA . CYS B 1 223 ? 10.039 5.941 2.533 1 96.5 223 CYS B CA 1
ATOM 6067 C C . CYS B 1 223 ? 9.07 5.559 3.643 1 96.5 223 CYS B C 1
ATOM 6069 O O . CYS B 1 223 ? 7.887 5.898 3.582 1 96.5 223 CYS B O 1
ATOM 6071 N N . VAL B 1 224 ? 9.578 4.887 4.645 1 95.69 224 VAL B N 1
ATOM 6072 C CA . VAL B 1 224 ? 8.742 4.453 5.758 1 95.69 224 VAL B CA 1
ATOM 6073 C C . VAL B 1 224 ? 8.211 5.668 6.512 1 95.69 224 VAL B C 1
ATOM 6075 O O . VAL B 1 224 ? 7.027 5.738 6.84 1 95.69 224 VAL B O 1
ATOM 6078 N N . ILE B 1 225 ? 9.086 6.625 6.762 1 96.38 225 ILE B N 1
ATOM 6079 C CA . ILE B 1 225 ? 8.711 7.828 7.496 1 96.38 225 ILE B CA 1
ATOM 6080 C C . ILE B 1 225 ? 7.602 8.562 6.746 1 96.38 225 ILE B C 1
ATOM 6082 O O . ILE B 1 225 ? 6.57 8.906 7.328 1 96.38 225 ILE B O 1
ATOM 6086 N N . VAL B 1 226 ? 7.824 8.773 5.488 1 97.5 226 VAL B N 1
ATOM 6087 C CA . VAL B 1 226 ? 6.875 9.531 4.684 1 97.5 226 VAL B CA 1
ATOM 6088 C C . VAL B 1 226 ? 5.555 8.773 4.59 1 97.5 226 VAL B C 1
ATOM 6090 O O . VAL B 1 226 ? 4.48 9.383 4.617 1 97.5 226 VAL B O 1
ATOM 6093 N N . TYR B 1 227 ? 5.602 7.441 4.465 1 97.38 227 TYR B N 1
ATOM 6094 C CA . TYR B 1 227 ? 4.383 6.645 4.418 1 97.38 227 TYR B CA 1
ATOM 6095 C C . TYR B 1 227 ? 3.6 6.766 5.723 1 97.38 227 TYR B C 1
ATOM 6097 O O . TYR B 1 227 ? 2.393 7.016 5.707 1 97.38 227 TYR B O 1
ATOM 6105 N N . GLN B 1 228 ? 4.262 6.562 6.844 1 96.75 228 GLN B N 1
ATOM 6106 C CA . GLN B 1 228 ? 3.605 6.625 8.141 1 96.75 228 GLN B CA 1
ATOM 6107 C C . GLN B 1 228 ? 3.049 8.023 8.414 1 96.75 228 GLN B C 1
ATOM 6109 O O . GLN B 1 228 ? 1.957 8.164 8.969 1 96.75 228 GLN B O 1
ATOM 6114 N N . ARG B 1 229 ? 3.768 8.969 8.023 1 96.12 229 ARG B N 1
ATOM 6115 C CA . ARG B 1 229 ? 3.297 10.344 8.172 1 96.12 229 ARG B CA 1
ATOM 6116 C C . ARG B 1 229 ? 2.029 10.578 7.352 1 96.12 229 ARG B C 1
ATOM 6118 O O . ARG B 1 229 ? 1.084 11.211 7.828 1 96.12 229 ARG B O 1
ATOM 6125 N N . ALA B 1 230 ? 2.08 10.125 6.113 1 95.94 230 ALA B N 1
ATOM 6126 C CA . ALA B 1 230 ? 0.91 10.273 5.25 1 95.94 230 ALA B CA 1
ATOM 6127 C C . ALA B 1 230 ? -0.314 9.602 5.863 1 95.94 230 ALA B C 1
ATOM 6129 O O . ALA B 1 230 ? -1.423 10.133 5.797 1 95.94 230 ALA B O 1
ATOM 6130 N N . CYS B 1 231 ? -0.107 8.422 6.453 1 95.12 231 CYS B N 1
ATOM 6131 C CA . CYS B 1 231 ? -1.192 7.719 7.133 1 95.12 231 CYS B CA 1
ATOM 6132 C C . CYS B 1 231 ? -1.758 8.562 8.266 1 95.12 231 CYS B C 1
ATOM 6134 O O . CYS B 1 231 ? -2.969 8.773 8.344 1 95.12 231 CYS B O 1
ATOM 6136 N N . MET B 1 232 ? -0.928 9.094 9.062 1 93.12 232 MET B N 1
ATOM 6137 C CA . MET B 1 232 ? -1.331 9.867 10.234 1 93.12 232 MET B CA 1
ATOM 6138 C C . MET B 1 232 ? -2.066 11.133 9.82 1 93.12 232 MET B C 1
ATOM 6140 O O . MET B 1 232 ? -3.125 11.453 10.359 1 93.12 232 MET B O 1
ATOM 6144 N N . ILE B 1 233 ? -1.464 11.781 8.844 1 92.69 233 ILE B N 1
ATOM 6145 C CA . ILE B 1 233 ? -1.996 13.07 8.414 1 92.69 233 ILE B CA 1
ATOM 6146 C C . ILE B 1 233 ? -3.377 12.875 7.789 1 92.69 233 ILE B C 1
ATOM 6148 O O . ILE B 1 233 ? -4.254 13.734 7.93 1 92.69 233 ILE B O 1
ATOM 6152 N N . LYS B 1 234 ? -3.59 11.727 7.195 1 92.12 234 LYS B N 1
ATOM 6153 C CA . LYS B 1 234 ? -4.852 11.516 6.496 1 92.12 234 LYS B CA 1
ATOM 6154 C C . LYS B 1 234 ? -5.793 10.625 7.312 1 92.12 234 LYS B C 1
ATOM 6156 O O . LYS B 1 234 ? -6.859 10.234 6.832 1 92.12 234 LYS B O 1
ATOM 6161 N N . GLY B 1 235 ? -5.441 10.305 8.531 1 91.56 235 GLY B N 1
ATOM 6162 C CA . GLY B 1 235 ? -6.32 9.648 9.484 1 91.56 235 GLY B CA 1
ATOM 6163 C C . GLY B 1 235 ? -6.406 8.148 9.281 1 91.56 235 GLY B C 1
ATOM 6164 O O . GLY B 1 235 ? -7.453 7.539 9.523 1 91.56 235 GLY B O 1
ATOM 6165 N N . HIS B 1 236 ? -5.418 7.535 8.719 1 91.31 236 HIS B N 1
ATOM 6166 C CA . HIS B 1 236 ? -5.316 6.09 8.562 1 91.31 236 HIS B CA 1
ATOM 6167 C C . HIS B 1 236 ? -4.285 5.508 9.531 1 91.31 236 HIS B C 1
ATOM 6169 O O . HIS B 1 236 ? -3.387 6.215 9.984 1 91.31 236 HIS B O 1
ATOM 6175 N N . PRO B 1 237 ? -4.477 4.32 9.938 1 89.31 237 PRO B N 1
ATOM 6176 C CA . PRO B 1 237 ? -3.486 3.725 10.844 1 89.31 237 PRO B CA 1
ATOM 6177 C C . PRO B 1 237 ? -2.152 3.443 10.156 1 89.31 237 PRO B C 1
ATOM 6179 O O . PRO B 1 237 ? -2.107 2.701 9.172 1 89.31 237 PRO B O 1
ATOM 6182 N N . PRO B 1 238 ? -1.141 4.066 10.695 1 91.62 238 PRO B N 1
ATOM 6183 C CA . PRO B 1 238 ? 0.172 3.746 10.125 1 91.62 238 PRO B CA 1
ATOM 6184 C C . PRO B 1 238 ? 0.642 2.34 10.492 1 91.62 238 PRO B C 1
ATOM 6186 O O . PRO B 1 238 ? 0.385 1.866 11.602 1 91.62 238 PRO B O 1
ATOM 6189 N N . ARG B 1 239 ? 1.292 1.716 9.602 1 85.88 239 ARG B N 1
ATOM 6190 C CA . ARG B 1 239 ? 1.812 0.372 9.836 1 85.88 239 ARG B CA 1
ATOM 6191 C C . ARG B 1 239 ? 3.242 0.421 10.359 1 85.88 239 ARG B C 1
ATOM 6193 O O . ARG B 1 239 ? 4.043 1.247 9.922 1 85.88 239 ARG B O 1
ATOM 6200 N N . SER B 1 240 ? 3.439 -0.437 11.328 1 83.56 240 SER B N 1
ATOM 6201 C CA . SER B 1 240 ? 4.812 -0.627 11.781 1 83.56 240 SER B CA 1
ATOM 6202 C C . SER B 1 240 ? 5.57 -1.589 10.875 1 83.56 240 SER B C 1
ATOM 6204 O O . SER B 1 240 ? 5.004 -2.578 10.398 1 83.56 240 SER B O 1
ATOM 6206 N N . PHE B 1 241 ? 6.758 -1.335 10.578 1 78.44 241 PHE B N 1
ATOM 6207 C CA . PHE B 1 241 ? 7.547 -2.186 9.695 1 78.44 241 PHE B CA 1
ATOM 6208 C C . PHE B 1 241 ? 8.711 -2.812 10.453 1 78.44 241 PHE B C 1
ATOM 6210 O O . PHE B 1 241 ? 9.641 -3.346 9.836 1 78.44 241 PHE B O 1
ATOM 6217 N N . MET B 1 242 ? 8.648 -2.805 11.633 1 66.12 242 MET B N 1
ATOM 6218 C CA . MET B 1 242 ? 9.711 -3.396 12.445 1 66.12 242 MET B CA 1
ATOM 6219 C C . MET B 1 242 ? 9.844 -4.891 12.164 1 66.12 242 MET B C 1
ATOM 6221 O O . MET B 1 242 ? 10.945 -5.441 12.195 1 66.12 242 MET B O 1
ATOM 6225 N N . GLU B 1 243 ? 8.82 -5.449 11.766 1 61.75 243 GLU B N 1
ATOM 6226 C CA . GLU B 1 243 ? 8.805 -6.891 11.531 1 61.75 243 GLU B CA 1
ATOM 6227 C C . GLU B 1 243 ? 9.484 -7.246 10.211 1 61.75 243 GLU B C 1
ATOM 6229 O O . GLU B 1 243 ? 9.93 -8.383 10.023 1 61.75 243 GLU B O 1
ATOM 6234 N N . LEU B 1 244 ? 9.445 -6.391 9.406 1 61.91 244 LEU B N 1
ATOM 6235 C CA . LEU B 1 244 ? 9.992 -6.68 8.078 1 61.91 244 LEU B CA 1
ATOM 6236 C C . LEU B 1 244 ? 11.516 -6.746 8.133 1 61.91 244 LEU B C 1
ATOM 6238 O O . LEU B 1 244 ? 12.148 -7.305 7.227 1 61.91 244 LEU B O 1
ATOM 6242 N N . GLU B 1 245 ? 11.969 -6.336 9.211 1 61.81 245 GLU B N 1
ATOM 6243 C CA . GLU B 1 245 ? 13.43 -6.273 9.242 1 61.81 245 GLU B CA 1
ATOM 6244 C C . GLU B 1 245 ? 14.023 -7.527 9.875 1 61.81 245 GLU B C 1
ATOM 6246 O O . GLU B 1 245 ? 13.883 -7.746 11.078 1 61.81 245 GLU B O 1
ATOM 6251 N N . GLN B 1 246 ? 14.273 -8.602 9.086 1 60.31 246 GLN B N 1
ATOM 6252 C CA . GLN B 1 246 ? 14.648 -9.977 9.398 1 60.31 246 GLN B CA 1
ATOM 6253 C C . GLN B 1 246 ? 15.781 -10.023 10.422 1 60.31 246 GLN B C 1
ATOM 6255 O O . GLN B 1 246 ? 15.688 -10.742 11.422 1 60.31 246 GLN B O 1
ATOM 6260 N N . ASP B 1 247 ? 16.906 -9.344 10.102 1 62.38 247 ASP B N 1
ATOM 6261 C CA . ASP B 1 247 ? 18.094 -9.469 10.93 1 62.38 247 ASP B CA 1
ATOM 6262 C C . ASP B 1 247 ? 18.266 -8.25 11.844 1 62.38 247 ASP B C 1
ATOM 6264 O O . ASP B 1 247 ? 18.781 -7.219 11.422 1 62.38 247 ASP B O 1
ATOM 6268 N N . LEU B 1 248 ? 17.781 -8.57 13.023 1 61.44 248 LEU B N 1
ATOM 6269 C CA . LEU B 1 248 ? 17.781 -7.48 13.992 1 61.44 248 LEU B CA 1
ATOM 6270 C C . LEU B 1 248 ? 19.203 -6.949 14.195 1 61.44 248 LEU B C 1
ATOM 6272 O O . LEU B 1 248 ? 19.406 -5.738 14.312 1 61.44 248 LEU B O 1
ATOM 6276 N N . GLY B 1 249 ? 20.031 -7.902 14.203 1 61.84 249 GLY B N 1
ATOM 6277 C CA . GLY B 1 249 ? 21.406 -7.473 14.406 1 61.84 249 GLY B CA 1
ATOM 6278 C C . GLY B 1 249 ? 21.938 -6.59 13.289 1 61.84 249 GLY B C 1
ATOM 6279 O O . GLY B 1 249 ? 22.484 -5.512 13.539 1 61.84 249 GLY B O 1
ATOM 6280 N N . GLN B 1 250 ? 21.766 -6.984 12.195 1 66.69 250 GLN B N 1
ATOM 6281 C CA . GLN B 1 250 ? 22.266 -6.234 11.039 1 66.69 250 GLN B CA 1
ATOM 6282 C C . GLN B 1 250 ? 21.531 -4.906 10.898 1 66.69 250 GLN B C 1
ATOM 6284 O O . GLN B 1 250 ? 22.125 -3.896 10.523 1 66.69 250 GLN B O 1
ATOM 6289 N N . ARG B 1 251 ? 20.438 -4.93 11.281 1 69.5 251 ARG B N 1
ATOM 6290 C CA . ARG B 1 251 ? 19.641 -3.709 11.227 1 69.5 251 ARG B CA 1
ATOM 6291 C C . ARG B 1 251 ? 20.203 -2.646 12.164 1 69.5 251 ARG B C 1
ATOM 6293 O O . ARG B 1 251 ? 20.297 -1.475 11.797 1 69.5 251 ARG B O 1
ATOM 6300 N N . GLN B 1 252 ? 20.453 -3.18 13.234 1 69.38 252 GLN B N 1
ATOM 6301 C CA . GLN B 1 252 ? 20.969 -2.248 14.234 1 69.38 252 GLN B CA 1
ATOM 6302 C C . GLN B 1 252 ? 22.266 -1.606 13.766 1 69.38 252 GLN B C 1
ATOM 6304 O O . GLN B 1 252 ? 22.5 -0.417 13.992 1 69.38 252 GLN B O 1
ATOM 6309 N N . VAL B 1 253 ? 22.969 -2.396 13.078 1 73 253 VAL B N 1
ATOM 6310 C CA . VAL B 1 253 ? 24.234 -1.883 12.57 1 73 253 VAL B CA 1
ATOM 6311 C C . VAL B 1 253 ? 23.969 -0.833 11.492 1 73 253 VAL B C 1
ATOM 6313 O O . VAL B 1 253 ? 24.625 0.211 11.469 1 73 253 VAL B O 1
ATOM 6316 N N . LEU B 1 254 ? 23.016 -1.083 10.742 1 75.12 254 LEU B N 1
ATOM 6317 C CA . LEU B 1 254 ? 22.719 -0.167 9.641 1 75.12 254 LEU B CA 1
ATOM 6318 C C . LEU B 1 254 ? 22.078 1.117 10.156 1 75.12 254 LEU B C 1
ATOM 6320 O O . LEU B 1 254 ? 22.406 2.209 9.68 1 75.12 254 LEU B O 1
ATOM 6324 N N . ILE B 1 255 ? 21.344 1.005 11.156 1 78 255 ILE B N 1
ATOM 6325 C CA . ILE B 1 255 ? 20.656 2.16 11.727 1 78 255 ILE B CA 1
ATOM 6326 C C . ILE B 1 255 ? 21.672 3.082 12.398 1 78 255 ILE B C 1
ATOM 6328 O O . ILE B 1 255 ? 21.531 4.305 12.359 1 78 255 ILE B O 1
ATOM 6332 N N . GLN B 1 256 ? 22.672 2.459 12.883 1 79 256 GLN B N 1
ATOM 6333 C CA . GLN B 1 256 ? 23.703 3.232 13.57 1 79 256 GLN B CA 1
ATOM 6334 C C . GLN B 1 256 ? 24.531 4.039 12.578 1 79 256 GLN B C 1
ATOM 6336 O O . GLN B 1 256 ? 25.188 5.02 12.953 1 79 256 GLN B O 1
ATOM 6341 N N . LYS B 1 257 ? 24.391 3.621 11.422 1 85 257 LYS B N 1
ATOM 6342 C CA . LYS B 1 257 ? 25.172 4.309 10.398 1 85 257 LYS B CA 1
ATOM 6343 C C . LYS B 1 257 ? 24.375 5.438 9.758 1 85 257 LYS B C 1
ATOM 6345 O O . LYS B 1 257 ? 24.922 6.238 8.992 1 85 257 LYS B O 1
ATOM 6350 N N . LEU B 1 258 ? 23.172 5.523 10.086 1 89.56 258 LEU B N 1
ATOM 6351 C CA . LEU B 1 258 ? 22.328 6.59 9.555 1 89.56 258 LEU B CA 1
ATOM 6352 C C . LEU B 1 258 ? 22.5 7.871 10.367 1 89.56 258 LEU B C 1
ATOM 6354 O O . LEU B 1 258 ? 22.969 7.828 11.508 1 89.56 258 LEU B O 1
ATOM 6358 N N . ALA B 1 259 ? 22.156 9.023 9.758 1 88.88 259 ALA B N 1
ATOM 6359 C CA . ALA B 1 259 ? 22.172 10.297 10.477 1 88.88 259 ALA B CA 1
ATOM 6360 C C . ALA B 1 259 ? 21.297 10.242 11.719 1 88.88 259 ALA B C 1
ATOM 6362 O O . ALA B 1 259 ? 20.172 9.734 11.672 1 88.88 259 ALA B O 1
ATOM 6363 N N . PRO B 1 260 ? 21.75 10.719 12.844 1 89.19 260 PRO B N 1
ATOM 6364 C CA . PRO B 1 260 ? 21 10.641 14.102 1 89.19 260 PRO B CA 1
ATOM 6365 C C . PRO B 1 260 ? 19.625 11.281 14.008 1 89.19 260 PRO B C 1
ATOM 6367 O O . PRO B 1 260 ? 18.656 10.781 14.594 1 89.19 260 PRO B O 1
ATOM 6370 N N . SER B 1 261 ? 19.531 12.359 13.305 1 91.56 261 SER B N 1
ATOM 6371 C CA . SER B 1 261 ? 18.234 13.023 13.164 1 91.56 261 SER B CA 1
ATOM 6372 C C . SER B 1 261 ? 17.234 12.141 12.438 1 91.56 261 SER B C 1
ATOM 6374 O O . SER B 1 261 ? 16.047 12.156 12.758 1 91.56 261 SER B O 1
ATOM 6376 N N . LEU B 1 262 ? 17.719 11.438 11.445 1 93 262 LEU B N 1
ATOM 6377 C CA . LEU B 1 262 ? 16.859 10.531 10.688 1 93 262 LEU B CA 1
ATOM 6378 C C . LEU B 1 262 ? 16.391 9.375 11.562 1 93 262 LEU B C 1
ATOM 6380 O O . LEU B 1 262 ? 15.219 8.969 11.492 1 93 262 LEU B O 1
ATOM 6384 N N . VAL B 1 263 ? 17.266 8.875 12.391 1 91.88 263 VAL B N 1
ATOM 6385 C CA . VAL B 1 263 ? 16.938 7.777 13.289 1 91.88 263 VAL B CA 1
ATOM 6386 C C . VAL B 1 263 ? 15.898 8.234 14.305 1 91.88 263 VAL B C 1
ATOM 6388 O O . VAL B 1 263 ? 14.961 7.492 14.609 1 91.88 263 VAL B O 1
ATOM 6391 N N . LEU B 1 264 ? 16.109 9.43 14.805 1 93.81 264 LEU B N 1
ATOM 6392 C CA . LEU B 1 264 ? 15.156 9.977 15.758 1 93.81 264 LEU B CA 1
ATOM 6393 C C . LEU B 1 264 ? 13.781 10.125 15.117 1 93.81 264 LEU B C 1
ATOM 6395 O O . LEU B 1 264 ? 12.766 9.781 15.727 1 93.81 264 LEU B O 1
ATOM 6399 N N . GLU B 1 265 ? 13.75 10.641 13.914 1 94.12 265 GLU B N 1
ATOM 6400 C CA . GLU B 1 265 ? 12.484 10.789 13.203 1 94.12 265 GLU B CA 1
ATOM 6401 C C . GLU B 1 265 ? 11.805 9.43 13 1 94.12 265 GLU B C 1
ATOM 6403 O O . GLU B 1 265 ? 10.586 9.312 13.148 1 94.12 265 GLU B O 1
ATOM 6408 N N . ARG B 1 266 ? 12.562 8.461 12.617 1 93.25 266 ARG B N 1
ATOM 6409 C CA . ARG B 1 266 ? 12.055 7.109 12.422 1 93.25 266 ARG B CA 1
ATOM 6410 C C . ARG B 1 266 ? 11.453 6.562 13.711 1 93.25 266 ARG B C 1
ATOM 6412 O O . ARG B 1 266 ? 10.383 5.949 13.695 1 93.25 266 ARG B O 1
ATOM 6419 N N . LYS B 1 267 ? 12.125 6.766 14.766 1 93.19 267 LYS B N 1
ATOM 6420 C CA . LYS B 1 267 ? 11.648 6.277 16.062 1 93.19 267 LYS B CA 1
ATOM 6421 C C . LYS B 1 267 ? 10.344 6.961 16.469 1 93.19 267 LYS B C 1
ATOM 6423 O O . LYS B 1 267 ? 9.445 6.324 17.016 1 93.19 267 LYS B O 1
ATOM 6428 N N . CYS B 1 268 ? 10.258 8.234 16.219 1 95.75 268 CYS B N 1
ATOM 6429 C CA . CYS B 1 268 ? 9.039 8.977 16.5 1 95.75 268 CYS B CA 1
ATOM 6430 C C . CYS B 1 268 ? 7.863 8.414 15.711 1 95.75 268 CYS B C 1
ATOM 6432 O O . CYS B 1 268 ? 6.793 8.164 16.266 1 95.75 268 CYS B O 1
ATOM 6434 N N . GLN B 1 269 ? 8.109 8.242 14.438 1 95.62 269 GLN B N 1
ATOM 6435 C CA . GLN B 1 269 ? 7.043 7.727 13.586 1 95.62 269 GLN B CA 1
ATOM 6436 C C . GLN B 1 269 ? 6.648 6.309 13.984 1 95.62 269 GLN B C 1
ATOM 6438 O O . GLN B 1 269 ? 5.469 5.953 13.945 1 95.62 269 GLN B O 1
ATOM 6443 N N . GLU B 1 270 ? 7.613 5.531 14.32 1 93.69 270 GLU B N 1
ATOM 6444 C CA . GLU B 1 270 ? 7.332 4.168 14.766 1 93.69 270 GLU B CA 1
ATOM 6445 C C . GLU B 1 270 ? 6.516 4.168 16.062 1 93.69 270 GLU B C 1
ATOM 6447 O O . GLU B 1 270 ? 5.625 3.334 16.234 1 93.69 270 GLU B O 1
ATOM 6452 N N . LEU B 1 271 ? 6.867 5.043 16.906 1 95.69 271 LEU B N 1
ATOM 6453 C CA . LEU B 1 271 ? 6.137 5.148 18.172 1 95.69 271 LEU B CA 1
ATOM 6454 C C . LEU B 1 271 ? 4.676 5.512 17.922 1 95.69 271 LEU B C 1
ATOM 6456 O O . LEU B 1 271 ? 3.777 4.941 18.547 1 95.69 271 LEU B O 1
ATOM 6460 N N . VAL B 1 272 ? 4.465 6.441 17.062 1 96.5 272 VAL B N 1
ATOM 6461 C CA . VAL B 1 272 ? 3.105 6.844 16.719 1 96.5 272 VAL B CA 1
ATOM 6462 C C . VAL B 1 272 ? 2.359 5.672 16.094 1 96.5 272 VAL B C 1
ATOM 6464 O O . VAL B 1 272 ? 1.176 5.461 16.359 1 96.5 272 VAL B O 1
ATOM 6467 N N . ALA B 1 273 ? 3.023 4.945 15.234 1 94.19 273 ALA B N 1
ATOM 6468 C CA . ALA B 1 273 ? 2.414 3.783 14.594 1 94.19 273 ALA B CA 1
ATOM 6469 C C . ALA B 1 273 ? 1.996 2.738 15.625 1 94.19 273 ALA B C 1
ATOM 6471 O O . ALA B 1 273 ? 0.882 2.213 15.562 1 94.19 273 ALA B O 1
ATOM 6472 N N . ARG B 1 274 ? 2.848 2.432 16.5 1 92.94 274 ARG B N 1
ATOM 6473 C CA . ARG B 1 274 ? 2.547 1.461 17.547 1 92.94 274 ARG B CA 1
ATOM 6474 C C . ARG B 1 274 ? 1.409 1.95 18.438 1 92.94 274 ARG B C 1
ATOM 6476 O O . ARG B 1 274 ? 0.54 1.169 18.828 1 92.94 274 ARG B O 1
ATOM 6483 N N . CYS B 1 275 ? 1.443 3.164 18.75 1 95.12 275 CYS B N 1
ATOM 6484 C CA . CYS B 1 275 ? 0.38 3.744 19.562 1 95.12 275 CYS B CA 1
ATOM 6485 C C . CYS B 1 275 ? -0.97 3.615 18.859 1 95.12 275 CYS B C 1
ATOM 6487 O O . CYS B 1 275 ? -1.954 3.203 19.484 1 95.12 275 CYS B O 1
ATOM 6489 N N . SER B 1 276 ? -0.988 3.982 17.609 1 92.94 276 SER B N 1
ATOM 6490 C CA . SER B 1 276 ? -2.225 3.914 16.844 1 92.94 276 SER B CA 1
ATOM 6491 C C . SER B 1 276 ? -2.773 2.492 16.797 1 92.94 276 SER B C 1
ATOM 6493 O O . SER B 1 276 ? -3.984 2.285 16.922 1 92.94 276 SER B O 1
ATOM 6495 N N . ALA B 1 277 ? -1.893 1.551 16.625 1 87.94 277 ALA B N 1
ATOM 6496 C CA . ALA B 1 277 ? -2.309 0.151 16.594 1 87.94 277 ALA B CA 1
ATOM 6497 C C . ALA B 1 277 ? -2.891 -0.272 17.953 1 87.94 277 ALA B C 1
ATOM 6499 O O . ALA B 1 277 ? -3.898 -0.979 18 1 87.94 277 ALA B O 1
ATOM 6500 N N . ALA B 1 278 ? -2.252 0.136 19.016 1 90.44 278 ALA B N 1
ATOM 6501 C CA . ALA B 1 278 ? -2.707 -0.218 20.359 1 90.44 278 ALA B CA 1
ATOM 6502 C C . ALA B 1 278 ? -4.062 0.415 20.672 1 90.44 278 ALA B C 1
ATOM 6504 O O . ALA B 1 278 ? -4.91 -0.203 21.312 1 90.44 278 ALA B O 1
ATOM 6505 N N . VAL B 1 279 ? -4.223 1.6 20.234 1 92 279 VAL B N 1
ATOM 6506 C CA . VAL B 1 279 ? -5.473 2.316 20.453 1 92 279 VAL B CA 1
ATOM 6507 C C . VAL B 1 279 ? -6.609 1.609 19.719 1 92 279 VAL B C 1
ATOM 6509 O O . VAL B 1 279 ? -7.719 1.491 20.25 1 92 279 VAL B O 1
ATOM 6512 N N . LEU B 1 280 ? -6.371 1.166 18.547 1 85.88 280 LEU B N 1
ATOM 6513 C CA . LEU B 1 280 ? -7.383 0.461 17.766 1 85.88 280 LEU B CA 1
ATOM 6514 C C . LEU B 1 280 ? -7.793 -0.836 18.453 1 85.88 280 LEU B C 1
ATOM 6516 O O . LEU B 1 280 ? -8.945 -1.256 18.359 1 85.88 280 LEU B O 1
ATOM 6520 N N . GLU B 1 281 ? -6.898 -1.395 19.141 1 83.12 281 GLU B N 1
ATOM 6521 C CA . GLU B 1 281 ? -7.195 -2.639 19.844 1 83.12 281 GLU B CA 1
ATOM 6522 C C . GLU B 1 281 ? -8.133 -2.398 21.016 1 83.12 281 GLU B C 1
ATOM 6524 O O . GLU B 1 281 ? -8.875 -3.297 21.422 1 83.12 281 GLU B O 1
ATOM 6529 N N . ILE B 1 282 ? -8.109 -1.229 21.547 1 84.44 282 ILE B N 1
ATOM 6530 C CA . ILE B 1 282 ? -9 -0.882 22.656 1 84.44 282 ILE B CA 1
ATOM 6531 C C . ILE B 1 282 ? -10.43 -0.727 22.141 1 84.44 282 ILE B C 1
ATOM 6533 O O . ILE B 1 282 ? -11.383 -1.02 22.859 1 84.44 282 ILE B O 1
ATOM 6537 N N . GLY B 1 283 ? -10.641 -0.383 20.922 1 80.06 283 GLY B N 1
ATOM 6538 C CA . GLY B 1 283 ? -11.969 -0.124 20.375 1 80.06 283 GLY B CA 1
ATOM 6539 C C . GLY B 1 283 ? -12.461 1.279 20.672 1 80.06 283 GLY B C 1
ATOM 6540 O O . GLY B 1 283 ? -13.297 1.479 21.547 1 80.06 283 GLY B O 1
ATOM 6541 N N . ILE B 1 284 ? -12.203 2.232 19.906 1 80.06 284 ILE B N 1
ATOM 6542 C CA . ILE B 1 284 ? -12.383 3.643 20.234 1 80.06 284 ILE B CA 1
ATOM 6543 C C . ILE B 1 284 ? -13.719 4.133 19.688 1 80.06 284 ILE B C 1
ATOM 6545 O O . ILE B 1 284 ? -14.141 5.254 19.969 1 80.06 284 ILE B O 1
ATOM 6549 N N . ARG B 1 285 ? -14.453 3.375 19.062 1 78.19 285 ARG B N 1
ATOM 6550 C CA . ARG B 1 285 ? -15.742 3.822 18.531 1 78.19 285 ARG B CA 1
ATOM 6551 C C . ARG B 1 285 ? -16.766 3.975 19.641 1 78.19 285 ARG B C 1
ATOM 6553 O O . ARG B 1 285 ? -17.5 4.969 19.688 1 78.19 285 ARG B O 1
ATOM 6560 N N . THR B 1 286 ? -16.922 2.932 20.391 1 80.19 286 THR B N 1
ATOM 6561 C CA . THR B 1 286 ? -17.734 2.953 21.594 1 80.19 286 THR B CA 1
ATOM 6562 C C . THR B 1 286 ? -16.922 2.463 22.797 1 80.19 286 THR B C 1
ATOM 6564 O O . THR B 1 286 ? -16.453 1.326 22.812 1 80.19 286 THR B O 1
ATOM 6567 N N . MET B 1 287 ? -16.781 3.484 23.719 1 87.31 287 MET B N 1
ATOM 6568 C CA . MET B 1 287 ? -15.891 3.111 24.812 1 87.31 287 MET B CA 1
ATOM 6569 C C . MET B 1 287 ? -16.625 3.156 26.156 1 87.31 287 MET B C 1
ATOM 6571 O O . MET B 1 287 ? -17.344 4.121 26.438 1 87.31 287 MET B O 1
ATOM 6575 N N . SER B 1 288 ? -16.422 2.055 26.844 1 88.69 288 SER B N 1
ATOM 6576 C CA . SER B 1 288 ? -16.875 2.031 28.234 1 88.69 288 SER B CA 1
ATOM 6577 C C . SER B 1 288 ? -15.93 2.84 29.125 1 88.69 288 SER B C 1
ATOM 6579 O O . SER B 1 288 ? -14.883 3.295 28.672 1 88.69 288 SER B O 1
ATOM 6581 N N . LEU B 1 289 ? -16.359 3.039 30.344 1 91.06 289 LEU B N 1
ATOM 6582 C CA . LEU B 1 289 ? -15.523 3.754 31.312 1 91.06 289 LEU B CA 1
ATOM 6583 C C . LEU B 1 289 ? -14.195 3.035 31.516 1 91.06 289 LEU B C 1
ATOM 6585 O O . LEU B 1 289 ? -13.148 3.68 31.641 1 91.06 289 LEU B O 1
ATOM 6589 N N . GLU B 1 290 ? -14.258 1.72 31.562 1 91.19 290 GLU B N 1
ATOM 6590 C CA . GLU B 1 290 ? -13.055 0.917 31.75 1 91.19 290 GLU B CA 1
ATOM 6591 C C . GLU B 1 290 ? -12.109 1.053 30.562 1 91.19 290 GLU B C 1
ATOM 6593 O O . GLU B 1 290 ? -10.891 1.11 30.734 1 91.19 290 GLU B O 1
ATOM 6598 N N . GLN B 1 291 ? -12.664 1.115 29.438 1 90.44 291 GLN B N 1
ATOM 6599 C CA . GLN B 1 291 ? -11.859 1.276 28.219 1 90.44 291 GLN B CA 1
ATOM 6600 C C . GLN B 1 291 ? -11.219 2.658 28.172 1 90.44 291 GLN B C 1
ATOM 6602 O O . GLN B 1 291 ? -10.086 2.805 27.703 1 90.44 291 GLN B O 1
ATOM 6607 N N . GLU B 1 292 ? -11.883 3.676 28.609 1 93.75 292 GLU B N 1
ATOM 6608 C CA . GLU B 1 292 ? -11.305 5.016 28.641 1 93.75 292 GLU B CA 1
ATOM 6609 C C . GLU B 1 292 ? -10.133 5.078 29.625 1 93.75 292 GLU B C 1
ATOM 6611 O O . GLU B 1 292 ? -9.133 5.754 29.359 1 93.75 292 GLU B O 1
ATOM 6616 N N . ARG B 1 293 ? -10.305 4.379 30.734 1 93.44 293 ARG B N 1
ATOM 6617 C CA . ARG B 1 293 ? -9.203 4.332 31.688 1 93.44 293 ARG B CA 1
ATOM 6618 C C . ARG B 1 293 ? -8 3.6 31.109 1 93.44 293 ARG B C 1
ATOM 6620 O O . ARG B 1 293 ? -6.859 4.023 31.297 1 93.44 293 ARG B O 1
ATOM 6627 N N . ALA B 1 294 ? -8.336 2.51 30.453 1 93.75 294 ALA B N 1
ATOM 6628 C CA . ALA B 1 294 ? -7.266 1.766 29.781 1 93.75 294 ALA B CA 1
ATOM 6629 C C . ALA B 1 294 ? -6.566 2.629 28.734 1 93.75 294 ALA B C 1
ATOM 6631 O O . ALA B 1 294 ? -5.344 2.564 28.594 1 93.75 294 ALA B O 1
ATOM 6632 N N . LEU B 1 295 ? -7.34 3.373 28.031 1 95.56 295 LEU B N 1
ATOM 6633 C CA . LEU B 1 295 ? -6.781 4.27 27.031 1 95.56 295 LEU B CA 1
ATOM 6634 C C . LEU B 1 295 ? -5.871 5.309 27.672 1 95.56 295 LEU B C 1
ATOM 6636 O O . LEU B 1 295 ? -4.797 5.609 27.141 1 95.56 295 LEU B O 1
ATOM 6640 N N . ASP B 1 296 ? -6.281 5.855 28.75 1 95.81 296 ASP B N 1
ATOM 6641 C CA . ASP B 1 296 ? -5.48 6.859 29.453 1 95.81 296 ASP B CA 1
ATOM 6642 C C . ASP B 1 296 ? -4.125 6.289 29.859 1 95.81 296 ASP B C 1
ATOM 6644 O O . ASP B 1 296 ? -3.09 6.934 29.656 1 95.81 296 ASP B O 1
ATOM 6648 N N . ILE B 1 297 ? -4.18 5.102 30.453 1 95.94 297 ILE B N 1
ATOM 6649 C CA . ILE B 1 297 ? -2.953 4.441 30.875 1 95.94 297 ILE B CA 1
ATOM 6650 C C . ILE B 1 297 ? -2.053 4.18 29.672 1 95.94 297 ILE B C 1
ATOM 6652 O O . ILE B 1 297 ? -0.846 4.43 29.734 1 95.94 297 ILE B O 1
ATOM 6656 N N . LEU B 1 298 ? -2.637 3.707 28.625 1 96.69 298 LEU B N 1
ATOM 6657 C CA . LEU B 1 298 ? -1.903 3.396 27.406 1 96.69 298 LEU B CA 1
ATOM 6658 C C . LEU B 1 298 ? -1.218 4.641 26.844 1 96.69 298 LEU B C 1
ATOM 6660 O O . LEU B 1 298 ? -0.027 4.609 26.531 1 96.69 298 LEU B O 1
ATOM 6664 N N . LEU B 1 299 ? -1.936 5.719 26.719 1 97.75 299 LEU B N 1
ATOM 6665 C CA . LEU B 1 299 ? -1.398 6.938 26.141 1 97.75 299 LEU B CA 1
ATOM 6666 C C . LEU B 1 299 ? -0.291 7.52 27 1 97.75 299 LEU B C 1
ATOM 6668 O O . LEU B 1 299 ? 0.711 8.023 26.484 1 97.75 299 LEU B O 1
ATOM 6672 N N . ARG B 1 300 ? -0.423 7.441 28.297 1 96.81 300 ARG B N 1
ATOM 6673 C CA . ARG B 1 300 ? 0.614 7.922 29.203 1 96.81 300 ARG B CA 1
ATOM 6674 C C . ARG B 1 300 ? 1.899 7.117 29.031 1 96.81 300 ARG B C 1
ATOM 6676 O O . ARG B 1 300 ? 2.998 7.664 29.156 1 96.81 300 ARG B O 1
ATOM 6683 N N . THR B 1 301 ? 1.709 5.859 28.844 1 97.5 301 THR B N 1
ATOM 6684 C CA . THR B 1 301 ? 2.871 5.008 28.609 1 97.5 301 THR B CA 1
ATOM 6685 C C . THR B 1 301 ? 3.617 5.441 27.344 1 97.5 301 THR B C 1
ATOM 6687 O O . THR B 1 301 ? 4.848 5.492 27.328 1 97.5 301 THR B O 1
ATOM 6690 N N . PHE B 1 302 ? 2.908 5.711 26.344 1 97.81 302 PHE B N 1
ATOM 6691 C CA . PHE B 1 302 ? 3.539 6.148 25.109 1 97.81 302 PHE B CA 1
ATOM 6692 C C . PHE B 1 302 ? 4.125 7.547 25.25 1 97.81 302 PHE B C 1
ATOM 6694 O O . PHE B 1 302 ? 5.164 7.855 24.672 1 97.81 302 PHE B O 1
ATOM 6701 N N . GLU B 1 303 ? 3.492 8.438 26 1 97.44 303 GLU B N 1
ATOM 6702 C CA . GLU B 1 303 ? 4.047 9.758 26.281 1 97.44 303 GLU B CA 1
ATOM 6703 C C . GLU B 1 303 ? 5.391 9.648 27 1 97.44 303 GLU B C 1
ATOM 6705 O O . GLU B 1 303 ? 6.305 10.43 26.734 1 97.44 303 GLU B O 1
ATOM 6710 N N . ALA B 1 304 ? 5.445 8.688 27.859 1 96.88 304 ALA B N 1
ATOM 6711 C CA . ALA B 1 304 ? 6.703 8.469 28.578 1 96.88 304 ALA B CA 1
ATOM 6712 C C . ALA B 1 304 ? 7.812 8.055 27.609 1 96.88 304 ALA B C 1
ATOM 6714 O O . ALA B 1 304 ? 8.969 8.453 27.781 1 96.88 304 ALA B O 1
ATOM 6715 N N . GLN B 1 305 ? 7.477 7.281 26.641 1 96.81 305 GLN B N 1
ATOM 6716 C CA . GLN B 1 305 ? 8.453 6.871 25.641 1 96.81 305 GLN B CA 1
ATOM 6717 C C . GLN B 1 305 ? 8.906 8.055 24.797 1 96.81 305 GLN B C 1
ATOM 6719 O O . GLN B 1 305 ? 10.055 8.109 24.359 1 96.81 305 GLN B O 1
ATOM 6724 N N . VAL B 1 306 ? 8.062 9.023 24.547 1 97.44 306 VAL B N 1
ATOM 6725 C CA . VAL B 1 306 ? 8.445 10.227 23.812 1 97.44 306 VAL B CA 1
ATOM 6726 C C . VAL B 1 306 ? 9.484 11.008 24.625 1 97.44 306 VAL B C 1
ATOM 6728 O O . VAL B 1 306 ? 10.414 11.586 24.047 1 97.44 306 VAL B O 1
ATOM 6731 N N . THR B 1 307 ? 9.266 11.047 25.922 1 96.19 307 THR B N 1
ATOM 6732 C CA . THR B 1 307 ? 10.211 11.734 26.781 1 96.19 307 THR B CA 1
ATOM 6733 C C . THR B 1 307 ? 11.609 11.133 26.641 1 96.19 307 THR B C 1
ATOM 6735 O O . THR B 1 307 ? 12.609 11.859 26.656 1 96.19 307 THR B O 1
ATOM 6738 N N . ASP B 1 308 ? 11.633 9.852 26.453 1 94.5 308 ASP B N 1
ATOM 6739 C CA . ASP B 1 308 ? 12.914 9.18 26.234 1 94.5 308 ASP B CA 1
ATOM 6740 C C . ASP B 1 308 ? 13.539 9.609 24.906 1 94.5 308 ASP B C 1
ATOM 6742 O O . ASP B 1 308 ? 14.758 9.734 24.797 1 94.5 308 ASP B O 1
ATOM 6746 N N . LEU B 1 309 ? 12.703 9.812 23.969 1 94.38 309 LEU B N 1
ATOM 6747 C CA . LEU B 1 309 ? 13.195 10.234 22.656 1 94.38 309 LEU B CA 1
ATOM 6748 C C . LEU B 1 309 ? 13.672 11.688 22.703 1 94.38 309 LEU B C 1
ATOM 6750 O O . LEU B 1 309 ? 14.617 12.055 22 1 94.38 309 LEU B O 1
ATOM 6754 N N . GLU B 1 310 ? 13.055 12.508 23.484 1 92.56 310 GLU B N 1
ATOM 6755 C CA . GLU B 1 310 ? 13.414 13.914 23.625 1 92.56 310 GLU B CA 1
ATOM 6756 C C . GLU B 1 310 ? 14.812 14.078 24.203 1 92.56 310 GLU B C 1
ATOM 6758 O O . GLU B 1 310 ? 15.477 15.086 23.969 1 92.56 310 GLU B O 1
ATOM 6763 N N . ALA B 1 311 ? 15.242 13.07 24.859 1 89.5 311 ALA B N 1
ATOM 6764 C CA . ALA B 1 311 ? 16.578 13.102 25.438 1 89.5 311 ALA B CA 1
ATOM 6765 C C . ALA B 1 311 ? 17.641 12.914 24.359 1 89.5 311 ALA B C 1
ATOM 6767 O O . ALA B 1 311 ? 18.812 13.227 24.562 1 89.5 311 ALA B O 1
ATOM 6768 N N . GLN B 1 312 ? 17.234 12.484 23.188 1 85.44 312 GLN B N 1
ATOM 6769 C CA . GLN B 1 312 ? 18.172 12.195 22.109 1 85.44 312 GLN B CA 1
ATOM 6770 C C . GLN B 1 312 ? 18.25 13.352 21.125 1 85.44 312 GLN B C 1
ATOM 6772 O O . GLN B 1 312 ? 18.891 13.227 20.062 1 85.44 312 GLN B O 1
ATOM 6777 N N . ILE B 1 313 ? 17.672 14.453 21.469 1 83.75 313 ILE B N 1
ATOM 6778 C CA . ILE B 1 313 ? 17.594 15.602 20.578 1 83.75 313 ILE B CA 1
ATOM 6779 C C . ILE B 1 313 ? 18.984 16.203 20.406 1 83.75 313 ILE B C 1
ATOM 6781 O O . ILE B 1 313 ? 19.703 16.422 21.375 1 83.75 313 ILE B O 1
ATOM 6785 N N . ASN B 1 314 ? 19.297 16.391 19.141 1 76.5 314 ASN B N 1
ATOM 6786 C CA . ASN B 1 314 ? 20.578 17 18.812 1 76.5 314 ASN B CA 1
ATOM 6787 C C . ASN B 1 314 ? 20.406 18.328 18.094 1 76.5 314 ASN B C 1
ATOM 6789 O O . ASN B 1 314 ? 21.328 19.156 18.062 1 76.5 314 ASN B O 1
ATOM 6793 N N . ARG B 1 315 ? 19.344 18.578 17.375 1 76.38 315 ARG B N 1
ATOM 6794 C CA . ARG B 1 315 ? 19.125 19.75 16.547 1 76.38 315 ARG B CA 1
ATOM 6795 C C . ARG B 1 315 ? 17.75 20.359 16.812 1 76.38 315 ARG B C 1
ATOM 6797 O O . ARG B 1 315 ? 16.875 19.703 17.391 1 76.38 315 ARG B O 1
ATOM 6804 N N . ALA B 1 316 ? 17.641 21.531 16.391 1 70.62 316 ALA B N 1
ATOM 6805 C CA . ALA B 1 316 ? 16.359 22.219 16.578 1 70.62 316 ALA B CA 1
ATOM 6806 C C . ALA B 1 316 ? 15.227 21.469 15.867 1 70.62 316 ALA B C 1
ATOM 6808 O O . ALA B 1 316 ? 14.141 21.312 16.422 1 70.62 316 ALA B O 1
ATOM 6809 N N . HIS B 1 317 ? 15.531 21.062 14.68 1 76.88 317 HIS B N 1
ATOM 6810 C CA . HIS B 1 317 ? 14.516 20.359 13.922 1 76.88 317 HIS B CA 1
ATOM 6811 C C . HIS B 1 317 ? 14.102 19.062 14.625 1 76.88 317 HIS B C 1
ATOM 6813 O O . HIS B 1 317 ? 12.961 18.625 14.5 1 76.88 317 HIS B O 1
ATOM 6819 N N . ASP B 1 318 ? 14.953 18.562 15.352 1 87.88 318 ASP B N 1
ATOM 6820 C CA . ASP B 1 318 ? 14.656 17.344 16.109 1 87.88 318 ASP B CA 1
ATOM 6821 C C . ASP B 1 318 ? 13.633 17.625 17.219 1 87.88 318 ASP B C 1
ATOM 6823 O O . ASP B 1 318 ? 12.773 16.797 17.5 1 87.88 318 ASP B O 1
ATOM 6827 N N . ARG B 1 319 ? 13.812 18.812 17.672 1 91 319 ARG B N 1
ATOM 6828 C CA . ARG B 1 319 ? 12.898 19.203 18.75 1 91 319 ARG B CA 1
ATOM 6829 C C . ARG B 1 319 ? 11.469 19.297 18.234 1 91 319 ARG B C 1
ATOM 6831 O O . ARG B 1 319 ? 10.539 18.812 18.891 1 91 319 ARG B O 1
ATOM 6838 N N . PHE B 1 320 ? 11.32 19.906 17.125 1 92.19 320 PHE B N 1
ATOM 6839 C CA . PHE B 1 320 ? 9.984 20.016 16.547 1 92.19 320 PHE B CA 1
ATOM 6840 C C . PHE B 1 320 ? 9.383 18.641 16.312 1 92.19 320 PHE B C 1
ATOM 6842 O O . PHE B 1 320 ? 8.203 18.422 16.578 1 92.19 320 PHE B O 1
ATOM 6849 N N . GLN B 1 321 ? 10.164 17.75 15.867 1 92.94 321 GLN B N 1
ATOM 6850 C CA . GLN B 1 321 ? 9.68 16.406 15.57 1 92.94 321 GLN B CA 1
ATOM 6851 C C . GLN B 1 321 ? 9.195 15.695 16.844 1 92.94 321 GLN B C 1
ATOM 6853 O O . GLN B 1 321 ? 8.172 15.016 16.828 1 92.94 321 GLN B O 1
ATOM 6858 N N . THR B 1 322 ? 9.906 15.797 17.875 1 96.31 322 THR B N 1
ATOM 6859 C CA . THR B 1 322 ? 9.523 15.125 19.109 1 96.31 322 THR B CA 1
ATOM 6860 C C . THR B 1 322 ? 8.289 15.781 19.734 1 96.31 322 THR B C 1
ATOM 6862 O O . THR B 1 322 ? 7.445 15.102 20.312 1 96.31 322 THR B O 1
ATOM 6865 N N . ILE B 1 323 ? 8.203 17.109 19.609 1 96.88 323 ILE B N 1
ATOM 6866 C CA . ILE B 1 323 ? 7.031 17.828 20.109 1 96.88 323 ILE B CA 1
ATOM 6867 C C . ILE B 1 323 ? 5.785 17.375 19.359 1 96.88 323 ILE B C 1
ATOM 6869 O O . ILE B 1 323 ? 4.738 17.141 19.953 1 96.88 323 ILE B O 1
ATOM 6873 N N . ILE B 1 324 ? 5.934 17.312 18.031 1 96.5 324 ILE B N 1
ATOM 6874 C CA . ILE B 1 324 ? 4.805 16.891 17.203 1 96.5 324 ILE B CA 1
ATOM 6875 C C . ILE B 1 324 ? 4.441 15.445 17.531 1 96.5 324 ILE B C 1
ATOM 6877 O O . ILE B 1 324 ? 3.266 15.078 17.531 1 96.5 324 ILE B O 1
ATOM 6881 N N . CYS B 1 325 ? 5.441 14.625 17.75 1 97.44 325 CYS B N 1
ATOM 6882 C CA . CYS B 1 325 ? 5.191 13.242 18.156 1 97.44 325 CYS B CA 1
ATOM 6883 C C . CYS B 1 325 ? 4.359 13.195 19.438 1 97.44 325 CYS B C 1
ATOM 6885 O O . CYS B 1 325 ? 3.367 12.469 19.5 1 97.44 325 CYS B O 1
ATOM 6887 N N . ARG B 1 326 ? 4.734 13.984 20.406 1 97.94 326 ARG B N 1
ATOM 6888 C CA . ARG B 1 326 ? 3.998 14.062 21.656 1 97.94 326 ARG B CA 1
ATOM 6889 C C . ARG B 1 326 ? 2.574 14.555 21.438 1 97.94 326 ARG B C 1
ATOM 6891 O O . ARG B 1 326 ? 1.618 13.969 21.938 1 97.94 326 ARG B O 1
ATOM 6898 N N . LEU B 1 327 ? 2.494 15.57 20.703 1 98.25 327 LEU B N 1
ATOM 6899 C CA . LEU B 1 327 ? 1.193 16.172 20.406 1 98.25 327 LEU B CA 1
ATOM 6900 C C . LEU B 1 327 ?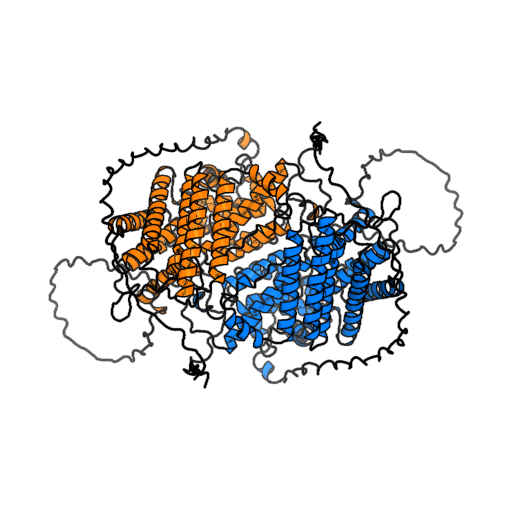 0.276 15.156 19.719 1 98.25 327 LEU B C 1
ATOM 6902 O O . LEU B 1 327 ? -0.895 15.031 20.094 1 98.25 327 LEU B O 1
ATOM 6906 N N . THR B 1 328 ? 0.783 14.461 18.734 1 97.56 328 THR B N 1
ATOM 6907 C CA . THR B 1 328 ? 0.008 13.492 17.969 1 97.56 328 THR B CA 1
ATOM 6908 C C . THR B 1 328 ? -0.545 12.398 18.891 1 97.56 328 THR B C 1
ATOM 6910 O O . THR B 1 328 ? -1.708 12.008 18.766 1 97.56 328 THR B O 1
ATOM 6913 N N . ILE B 1 329 ? 0.231 11.938 19.781 1 98 329 ILE B N 1
ATOM 6914 C CA . ILE B 1 329 ? -0.195 10.906 20.719 1 98 329 ILE B CA 1
ATOM 6915 C C . ILE B 1 329 ? -1.248 11.469 21.656 1 98 329 ILE B C 1
ATOM 6917 O O . ILE B 1 329 ? -2.266 10.828 21.922 1 98 329 ILE B O 1
ATOM 6921 N N . GLN B 1 330 ? -1.059 12.641 22.094 1 98 330 GLN B N 1
ATOM 6922 C CA . GLN B 1 330 ? -1.952 13.25 23.078 1 98 330 GLN B CA 1
ATOM 6923 C C . GLN B 1 330 ? -3.295 13.609 22.438 1 98 330 GLN B C 1
ATOM 6925 O O . GLN B 1 330 ? -4.305 13.711 23.141 1 98 330 GLN B O 1
ATOM 6930 N N . MET B 1 331 ? -3.32 13.844 21.125 1 97.69 331 MET B N 1
ATOM 6931 C CA . MET B 1 331 ? -4.574 14.117 20.438 1 97.69 331 MET B CA 1
ATOM 6932 C C . MET B 1 331 ? -5.574 12.992 20.656 1 97.69 331 MET B C 1
ATOM 6934 O O . MET B 1 331 ? -6.785 13.219 20.625 1 97.69 331 MET B O 1
ATOM 6938 N N . LEU B 1 332 ? -5.078 11.828 20.891 1 97.12 332 LEU B N 1
ATOM 6939 C CA . LEU B 1 332 ? -5.93 10.656 21.031 1 97.12 332 LEU B CA 1
ATOM 6940 C C . LEU B 1 332 ? -6.699 10.688 22.344 1 97.12 332 LEU B C 1
ATOM 6942 O O . LEU B 1 332 ? -7.68 9.961 22.516 1 97.12 332 LEU B O 1
ATOM 6946 N N . HIS B 1 333 ? -6.352 11.578 23.281 1 96.56 333 HIS B N 1
ATOM 6947 C CA . HIS B 1 333 ? -7.098 11.734 24.531 1 96.56 333 HIS B CA 1
ATOM 6948 C C . HIS B 1 333 ? -8.508 12.258 24.266 1 96.56 333 HIS B C 1
ATOM 6950 O O . HIS B 1 333 ? -9.414 12.039 25.062 1 96.56 333 HIS B O 1
ATOM 6956 N N . PHE B 1 334 ? -8.734 12.891 23.172 1 96.06 334 PHE B N 1
ATOM 6957 C CA . PHE B 1 334 ? -10.031 13.469 22.844 1 96.06 334 PHE B CA 1
ATOM 6958 C C . PHE B 1 334 ? -11.078 12.383 22.641 1 96.06 334 PHE B C 1
ATOM 6960 O O . PHE B 1 334 ? -12.273 12.664 22.609 1 96.06 334 PHE B O 1
ATOM 6967 N N . PHE B 1 335 ? -10.641 11.156 22.469 1 95.12 335 PHE B N 1
ATOM 6968 C CA . PHE B 1 335 ? -11.602 10.062 22.312 1 95.12 335 PHE B CA 1
ATOM 6969 C C . PHE B 1 335 ? -12.305 9.781 23.641 1 95.12 335 PHE B C 1
ATOM 6971 O O . PHE B 1 335 ? -13.336 9.109 23.672 1 95.12 335 PHE B O 1
ATOM 6978 N N . LYS B 1 336 ? -11.719 10.273 24.672 1 93.75 336 LYS B N 1
ATOM 6979 C CA . LYS B 1 336 ? -12.352 10.109 25.984 1 93.75 336 LYS B CA 1
ATOM 6980 C C . LYS B 1 336 ? -13.5 11.102 26.156 1 93.75 336 LYS B C 1
ATOM 6982 O O . LYS B 1 336 ? -13.375 12.273 25.812 1 93.75 336 LYS B O 1
ATOM 6987 N N . SER B 1 337 ? -14.57 10.609 26.641 1 87.62 337 SER B N 1
ATOM 6988 C CA . SER B 1 337 ? -15.727 11.469 26.844 1 87.62 337 SER B CA 1
ATOM 6989 C C . SER B 1 337 ? -16.047 11.625 28.328 1 87.62 337 SER B C 1
ATOM 6991 O O . SER B 1 337 ? -16.422 12.711 28.781 1 87.62 337 SER B O 1
ATOM 6993 N N . GLN B 1 338 ? -15.789 10.641 29.094 1 86.38 338 GLN B N 1
ATOM 6994 C CA . GLN B 1 338 ? -16.188 10.648 30.5 1 86.38 338 GLN B CA 1
ATOM 6995 C C . GLN B 1 338 ? -15.031 11.031 31.406 1 86.38 338 GLN B C 1
ATOM 6997 O O . GLN B 1 338 ? -15.227 11.711 32.406 1 86.38 338 GLN B O 1
ATOM 7002 N N . THR B 1 339 ? -13.859 10.672 31.016 1 89.44 339 THR B N 1
ATOM 7003 C CA . THR B 1 339 ? -12.734 10.805 31.938 1 89.44 339 THR B CA 1
ATOM 7004 C C . THR B 1 339 ? -11.82 11.953 31.5 1 89.44 339 THR B C 1
ATOM 7006 O O . THR B 1 339 ? -10.828 12.25 32.188 1 89.44 339 THR B O 1
ATOM 7009 N N . ILE B 1 340 ? -12.094 12.602 30.406 1 89.81 340 ILE B N 1
ATOM 7010 C CA . ILE B 1 340 ? -11.188 13.594 29.828 1 89.81 340 ILE B CA 1
ATOM 7011 C C . ILE B 1 340 ? -11.008 14.75 30.812 1 89.81 340 ILE B C 1
ATOM 7013 O O . ILE B 1 340 ? -9.922 15.32 30.906 1 89.81 340 ILE B O 1
ATOM 7017 N N . LEU B 1 341 ? -12.039 15.078 31.609 1 86.25 341 LEU B N 1
ATOM 7018 C CA . LEU B 1 341 ? -11.992 16.219 32.531 1 86.25 341 LEU B CA 1
ATOM 7019 C C . LEU B 1 341 ? -11.359 15.828 33.844 1 86.25 341 LEU B C 1
ATOM 7021 O O . LEU B 1 341 ? -10.844 16.688 34.562 1 86.25 341 LEU B O 1
ATOM 7025 N N . SER B 1 342 ? -11.406 14.539 34.094 1 86 342 SER B N 1
ATOM 7026 C CA . SER B 1 342 ? -10.906 14.102 35.406 1 86 342 SER B CA 1
ATOM 7027 C C . SER B 1 342 ? -9.43 13.75 35.344 1 86 342 SER B C 1
ATOM 7029 O O . SER B 1 342 ? -8.758 13.664 36.375 1 86 342 SER B O 1
ATOM 7031 N N . THR B 1 343 ? -8.992 13.633 34.156 1 87.62 343 THR B N 1
ATOM 7032 C CA . THR B 1 343 ? -7.578 13.305 33.969 1 87.62 343 THR B CA 1
ATOM 7033 C C . THR B 1 343 ? -6.781 14.547 33.562 1 87.62 343 THR B C 1
ATOM 7035 O O . THR B 1 343 ? -7.34 15.5 33.031 1 87.62 343 THR B O 1
ATOM 7038 N N . ASP B 1 344 ? -5.582 14.852 34.031 1 88.06 344 ASP B N 1
ATOM 7039 C CA . ASP B 1 344 ? -4.762 16.016 33.719 1 88.06 344 ASP B CA 1
ATOM 7040 C C . ASP B 1 344 ? -4.254 15.984 32.281 1 88.06 344 ASP B C 1
ATOM 7042 O O . ASP B 1 344 ? -3.209 16.562 31.969 1 88.06 344 ASP B O 1
ATOM 7046 N N . CYS B 1 345 ? -4.984 15.297 31.391 1 93.44 345 CYS B N 1
ATOM 7047 C CA . CYS B 1 345 ? -4.516 15.133 30.016 1 93.44 345 CYS B CA 1
ATOM 7048 C C . CYS B 1 345 ? -4.664 16.422 29.234 1 93.44 345 CYS B C 1
ATOM 7050 O O . CYS B 1 345 ? -3.834 16.734 28.375 1 93.44 345 CYS B O 1
ATOM 7052 N N . LEU B 1 346 ? -5.656 17.234 29.516 1 94.38 346 LEU B N 1
ATOM 7053 C CA . LEU B 1 346 ? -5.895 18.453 28.75 1 94.38 346 LEU B CA 1
ATOM 7054 C C . LEU B 1 346 ? -4.801 19.484 29.031 1 94.38 346 LEU B C 1
ATOM 7056 O O . LEU B 1 346 ? -4.414 20.234 28.125 1 94.38 346 LEU B O 1
ATOM 7060 N N . GLN B 1 347 ? -4.309 19.531 30.25 1 95.25 347 GLN B N 1
ATOM 7061 C CA . GLN B 1 347 ? -3.213 20.438 30.578 1 95.25 347 GLN B CA 1
ATOM 7062 C C . GLN B 1 347 ? -1.95 20.078 29.812 1 95.25 347 GLN B C 1
ATOM 7064 O O . GLN B 1 347 ? -1.257 20.969 29.297 1 95.25 347 GLN B O 1
ATOM 7069 N N . ARG B 1 348 ? -1.688 18.828 29.766 1 95.94 348 ARG B N 1
ATOM 7070 C CA . ARG B 1 348 ? -0.516 18.359 29.047 1 95.94 348 ARG B CA 1
ATOM 7071 C C . ARG B 1 348 ? -0.667 18.609 27.547 1 95.94 348 ARG B C 1
ATOM 7073 O O . ARG B 1 348 ? 0.291 19 26.875 1 95.94 348 ARG B O 1
ATOM 7080 N N . LEU B 1 349 ? -1.849 18.312 27.078 1 97 349 LEU B N 1
ATOM 7081 C CA . LEU B 1 349 ? -2.139 18.531 25.672 1 97 349 LEU B CA 1
ATOM 7082 C C . LEU B 1 349 ? -1.993 20 25.312 1 97 349 LEU B C 1
ATOM 7084 O O . LEU B 1 349 ? -1.417 20.344 24.266 1 97 349 LEU B O 1
ATOM 7088 N N . LEU B 1 350 ? -2.545 20.906 26.125 1 97.44 350 LEU B N 1
ATOM 7089 C CA . LEU B 1 350 ? -2.416 22.344 25.922 1 97.44 350 LEU B CA 1
ATOM 7090 C C . LEU B 1 350 ? -0.949 22.75 25.891 1 97.44 350 LEU B C 1
ATOM 7092 O O . LEU B 1 350 ? -0.533 23.516 25.016 1 97.44 350 LEU B O 1
ATOM 7096 N N . ALA B 1 351 ? -0.21 22.234 26.797 1 97.5 351 ALA B N 1
ATOM 7097 C CA . ALA B 1 351 ? 1.213 22.562 26.859 1 97.5 351 ALA B CA 1
ATOM 7098 C C . ALA B 1 351 ? 1.942 22.109 25.609 1 97.5 351 ALA B C 1
ATOM 7100 O O . ALA B 1 351 ? 2.785 22.828 25.062 1 97.5 351 ALA B O 1
ATOM 7101 N N . ALA B 1 352 ? 1.676 20.906 25.156 1 97.81 352 ALA B N 1
ATOM 7102 C CA . ALA B 1 352 ? 2.316 20.375 23.953 1 97.81 352 ALA B CA 1
ATOM 7103 C C . ALA B 1 352 ? 1.938 21.188 22.719 1 97.81 352 ALA B C 1
ATOM 7105 O O . ALA B 1 352 ? 2.781 21.453 21.875 1 97.81 352 ALA B O 1
ATOM 7106 N N . ALA B 1 353 ? 0.662 21.5 22.594 1 98.62 353 ALA B N 1
ATOM 7107 C CA . ALA B 1 353 ? 0.19 22.297 21.453 1 98.62 353 ALA B CA 1
ATOM 7108 C C . ALA B 1 353 ? 0.875 23.656 21.422 1 98.62 353 ALA B C 1
ATOM 7110 O O . ALA B 1 353 ? 1.348 24.094 20.375 1 98.62 353 ALA B O 1
ATOM 7111 N N . CYS B 1 354 ? 0.944 24.312 22.562 1 98.56 354 CYS B N 1
ATOM 7112 C CA . CYS B 1 354 ? 1.609 25.609 22.625 1 98.56 354 CYS B CA 1
ATOM 7113 C C . CYS B 1 354 ? 3.094 25.484 22.312 1 98.56 354 CYS B C 1
ATOM 7115 O O . CYS B 1 354 ? 3.658 26.312 21.609 1 98.56 354 CYS B O 1
ATOM 7117 N N . SER B 1 355 ? 3.684 24.438 22.844 1 97.44 355 SER B N 1
ATOM 7118 C CA . SER B 1 355 ? 5.098 24.203 22.578 1 97.44 355 SER B CA 1
ATOM 7119 C C . SER B 1 355 ? 5.355 24.031 21.078 1 97.44 355 SER B C 1
ATOM 7121 O O . SER B 1 355 ? 6.383 24.484 20.562 1 97.44 355 SER B O 1
ATOM 7123 N N . ALA B 1 356 ? 4.531 23.328 20.422 1 97.62 356 ALA B N 1
ATOM 7124 C CA . ALA B 1 356 ? 4.672 23.109 18.984 1 97.62 356 ALA B CA 1
ATOM 7125 C C . ALA B 1 356 ? 4.609 24.438 18.219 1 97.62 356 ALA B C 1
ATOM 7127 O O . ALA B 1 356 ? 5.418 24.688 17.328 1 97.62 356 ALA B O 1
ATOM 7128 N N . ILE B 1 357 ? 3.668 25.281 18.594 1 98.31 357 ILE B N 1
ATOM 7129 C CA . ILE B 1 357 ? 3.471 26.562 17.922 1 98.31 357 ILE B CA 1
ATOM 7130 C C . ILE B 1 357 ? 4.66 27.469 18.203 1 98.31 357 ILE B C 1
ATOM 7132 O O . ILE B 1 357 ? 5.188 28.125 17.297 1 98.31 357 ILE B O 1
ATOM 7136 N N . GLU B 1 358 ? 5.07 27.5 19.422 1 97.44 358 GLU B N 1
ATOM 7137 C CA . GLU B 1 358 ? 6.219 28.328 19.797 1 97.44 358 GLU B CA 1
ATOM 7138 C C . GLU B 1 358 ? 7.492 27.844 19.094 1 97.44 358 GLU B C 1
ATOM 7140 O O . GLU B 1 358 ? 8.312 28.656 18.672 1 97.44 358 GLU B O 1
ATOM 7145 N N . CYS B 1 359 ? 7.598 26.578 19.016 1 95.19 359 CYS B N 1
ATOM 7146 C CA . CYS B 1 359 ? 8.758 26.016 18.328 1 95.19 359 CYS B CA 1
ATOM 7147 C C . CYS B 1 359 ? 8.789 26.453 16.875 1 95.19 359 CYS B C 1
ATOM 7149 O O . CYS B 1 359 ? 9.844 26.812 16.344 1 95.19 359 CYS B O 1
ATOM 7151 N N . LEU B 1 360 ? 7.691 26.359 16.219 1 95.62 360 LEU B N 1
ATOM 7152 C CA . LEU B 1 360 ? 7.641 26.766 14.812 1 95.62 360 LEU B CA 1
ATOM 7153 C C . LEU B 1 360 ? 7.871 28.266 14.672 1 95.62 360 LEU B C 1
ATOM 7155 O O . LEU B 1 360 ? 8.477 28.719 13.703 1 95.62 360 LEU B O 1
ATOM 7159 N N . GLN B 1 361 ? 7.328 29.016 15.602 1 95.56 361 GLN B N 1
ATOM 7160 C CA . GLN B 1 361 ? 7.57 30.453 15.594 1 95.56 361 GLN B CA 1
ATOM 7161 C C . GLN B 1 361 ? 9.062 30.766 15.664 1 95.56 361 GLN B C 1
ATOM 7163 O O . GLN B 1 361 ? 9.555 31.641 14.945 1 95.56 361 GLN B O 1
ATOM 7168 N N . ASP B 1 362 ? 9.727 30.031 16.438 1 93.31 362 ASP B N 1
ATOM 7169 C CA . ASP B 1 362 ? 11.172 30.188 16.531 1 93.31 362 ASP B CA 1
ATOM 7170 C C . ASP B 1 362 ? 11.859 29.781 15.234 1 93.31 362 ASP B C 1
ATOM 7172 O O . ASP B 1 362 ? 12.781 30.469 14.773 1 93.31 362 ASP B O 1
ATOM 7176 N N . LEU B 1 363 ? 11.43 28.672 14.695 1 88.94 363 LEU B N 1
ATOM 7177 C CA . LEU B 1 363 ? 12 28.172 13.453 1 88.94 363 LEU B CA 1
ATOM 7178 C C . LEU B 1 363 ? 11.742 29.156 12.305 1 88.94 363 LEU B C 1
ATOM 7180 O O . LEU B 1 363 ? 12.562 29.281 11.398 1 88.94 363 LEU B O 1
ATOM 7184 N N . SER B 1 364 ? 10.633 29.812 12.32 1 90.69 364 SER B N 1
ATOM 7185 C CA . SER B 1 364 ? 10.242 30.734 11.266 1 90.69 364 SER B CA 1
ATOM 7186 C C . SER B 1 364 ? 11.219 31.906 11.172 1 90.69 364 SER B C 1
ATOM 7188 O O . SER B 1 364 ? 11.336 32.531 10.117 1 90.69 364 SER B O 1
ATOM 7190 N N . GLN B 1 365 ? 11.914 32.156 12.219 1 89.81 365 GLN B N 1
ATOM 7191 C CA . GLN B 1 365 ? 12.875 33.25 12.227 1 89.81 365 GLN B CA 1
ATOM 7192 C C . GLN B 1 365 ? 14.141 32.906 11.453 1 89.81 365 GLN B C 1
ATOM 7194 O O . GLN B 1 365 ? 14.844 33.781 10.953 1 89.81 365 GLN B O 1
ATOM 7199 N N . THR B 1 366 ? 14.359 31.625 11.312 1 86.44 366 THR B N 1
ATOM 7200 C CA . THR B 1 366 ? 15.57 31.156 10.641 1 86.44 366 THR B CA 1
ATOM 7201 C C . THR B 1 366 ? 15.266 30.75 9.203 1 86.44 366 THR B C 1
ATOM 7203 O O . THR B 1 366 ? 16.172 30.688 8.367 1 86.44 366 THR B O 1
ATOM 7206 N N . LEU B 1 367 ? 14.07 30.531 8.914 1 88.19 367 LEU B N 1
ATOM 7207 C CA . LEU B 1 367 ? 13.672 30.109 7.578 1 88.19 367 LEU B CA 1
ATOM 7208 C C . LEU B 1 367 ? 13.383 31.312 6.688 1 88.19 367 LEU B C 1
ATOM 7210 O O . LEU B 1 367 ? 12.852 32.312 7.16 1 88.19 367 LEU B O 1
ATOM 7214 N N . PRO B 1 368 ? 13.828 31.266 5.453 1 87 368 PRO B N 1
ATOM 7215 C CA . PRO B 1 368 ? 13.492 32.375 4.547 1 87 368 PRO B CA 1
ATOM 7216 C C . PRO B 1 368 ? 11.984 32.562 4.387 1 87 368 PRO B C 1
ATOM 7218 O O . PRO B 1 368 ? 11.5 33.688 4.285 1 87 368 PRO B O 1
ATOM 7221 N N . SER B 1 369 ? 11.258 31.5 4.254 1 92.31 369 SER B N 1
ATOM 7222 C CA . SER B 1 369 ? 9.805 31.531 4.129 1 92.31 369 SER B CA 1
ATOM 7223 C C . SER B 1 369 ? 9.18 30.281 4.734 1 92.31 369 SER B C 1
ATOM 7225 O O . SER B 1 369 ? 9.711 29.188 4.59 1 92.31 369 SER B O 1
ATOM 7227 N N . LEU B 1 370 ? 8.039 30.5 5.328 1 94.25 370 LEU B N 1
ATOM 7228 C CA . LEU B 1 370 ? 7.32 29.359 5.906 1 94.25 370 LEU B CA 1
ATOM 7229 C C . LEU B 1 370 ? 6.648 28.531 4.816 1 94.25 370 LEU B C 1
ATOM 7231 O O . LEU B 1 370 ? 6.242 27.391 5.059 1 94.25 370 LEU B O 1
ATOM 7235 N N . ALA B 1 371 ? 6.594 29.141 3.65 1 92.56 371 ALA B N 1
ATOM 7236 C CA . ALA B 1 371 ? 6.02 28.422 2.51 1 92.56 371 ALA B CA 1
ATOM 7237 C C . ALA B 1 371 ? 6.906 27.266 2.084 1 92.56 371 ALA B C 1
ATOM 7239 O O . ALA B 1 371 ? 6.461 26.375 1.362 1 92.56 371 ALA B O 1
ATOM 7240 N N . THR B 1 372 ? 8.125 27.234 2.545 1 94.5 372 THR B N 1
ATOM 7241 C CA . THR B 1 372 ? 9.078 26.188 2.18 1 94.5 372 THR B CA 1
ATOM 7242 C C . THR B 1 372 ? 8.914 24.969 3.074 1 94.5 372 THR B C 1
ATOM 7244 O O . THR B 1 372 ? 9.469 23.906 2.785 1 94.5 372 THR B O 1
ATOM 7247 N N . THR B 1 373 ? 8.133 25.109 4.129 1 93.81 373 THR B N 1
ATOM 7248 C CA . THR B 1 373 ? 8.031 24.031 5.102 1 93.81 373 THR B CA 1
ATOM 7249 C C . THR B 1 373 ? 7.234 22.859 4.523 1 93.81 373 THR B C 1
ATOM 7251 O O . THR B 1 373 ? 6.301 23.062 3.744 1 93.81 373 THR B O 1
ATOM 7254 N N . PRO B 1 374 ? 7.59 21.625 4.883 1 94.25 374 PRO B N 1
ATOM 7255 C CA . PRO B 1 374 ? 6.902 20.438 4.387 1 94.25 374 PRO B CA 1
ATOM 7256 C C . PRO B 1 374 ? 5.508 20.266 4.984 1 94.25 374 PRO B C 1
ATOM 7258 O O . PRO B 1 374 ? 5.125 21.016 5.891 1 94.25 374 PRO B O 1
ATOM 7261 N N . SER B 1 375 ? 4.781 19.312 4.434 1 92.75 375 SER B N 1
ATOM 7262 C CA . SER B 1 375 ? 3.393 19.062 4.809 1 92.75 375 SER B CA 1
ATOM 7263 C C . SER B 1 375 ? 3.283 18.625 6.266 1 92.75 375 SER B C 1
ATOM 7265 O O . SER B 1 375 ? 2.268 18.875 6.918 1 92.75 375 SER B O 1
ATOM 7267 N N . GLU B 1 376 ? 4.32 18.016 6.777 1 93.25 376 GLU B N 1
ATOM 7268 C CA . GLU B 1 376 ? 4.285 17.562 8.164 1 93.25 376 GLU B CA 1
ATOM 7269 C C . GLU B 1 376 ? 4.219 18.734 9.133 1 93.25 376 GLU B C 1
ATOM 7271 O O . GLU B 1 376 ? 3.605 18.641 10.195 1 93.25 376 GLU B O 1
ATOM 7276 N N . VAL B 1 377 ? 4.859 19.828 8.805 1 94.75 377 VAL B N 1
ATOM 7277 C CA . VAL B 1 377 ? 4.844 21.016 9.648 1 94.75 377 VAL B CA 1
ATOM 7278 C C . VAL B 1 377 ? 3.443 21.625 9.656 1 94.75 377 VAL B C 1
ATOM 7280 O O . VAL B 1 377 ? 2.926 22 10.703 1 94.75 377 VAL B O 1
ATOM 7283 N N . TYR B 1 378 ? 2.885 21.734 8.531 1 94.94 378 TYR B N 1
ATOM 7284 C CA . TYR B 1 378 ? 1.505 22.188 8.438 1 94.94 378 TYR B CA 1
ATOM 7285 C C . TYR B 1 378 ? 0.582 21.344 9.297 1 94.94 378 TYR B C 1
ATOM 7287 O O . TYR B 1 378 ? -0.25 21.875 10.039 1 94.94 378 TYR B O 1
ATOM 7295 N N . SER B 1 379 ? 0.7 20.047 9.148 1 95.19 379 SER B N 1
ATOM 7296 C CA . SER B 1 379 ? -0.15 19.141 9.914 1 95.19 379 SER B CA 1
ATOM 7297 C C . SER B 1 379 ? 0.033 19.359 11.414 1 95.19 379 SER B C 1
ATOM 7299 O O . SER B 1 379 ? -0.93 19.266 12.18 1 95.19 379 SER B O 1
ATOM 7301 N N . GLY B 1 380 ? 1.285 19.578 11.797 1 95.88 380 GLY B N 1
ATOM 7302 C CA . GLY B 1 380 ? 1.547 19.891 13.203 1 95.88 380 GLY B CA 1
ATOM 7303 C C . GLY B 1 380 ? 0.818 21.125 13.688 1 95.88 380 GLY B C 1
ATOM 7304 O O . GLY B 1 380 ? 0.244 21.109 14.781 1 95.88 380 GLY B O 1
ATOM 7305 N N . MET B 1 381 ? 0.812 22.156 12.906 1 96.88 381 MET B N 1
ATOM 7306 C CA . MET B 1 381 ? 0.122 23.391 13.25 1 96.88 381 MET B CA 1
ATOM 7307 C C . MET B 1 381 ? -1.389 23.188 13.289 1 96.88 381 MET B C 1
ATOM 7309 O O . MET B 1 381 ? -2.078 23.75 14.141 1 96.88 381 MET B O 1
ATOM 7313 N N . LEU B 1 382 ? -1.817 22.375 12.344 1 96.62 382 LEU B N 1
ATOM 7314 C CA . LEU B 1 382 ? -3.242 22.062 12.297 1 96.62 382 LEU B CA 1
ATOM 7315 C C . LEU B 1 382 ? -3.686 21.359 13.562 1 96.62 382 LEU B C 1
ATOM 7317 O O . LEU B 1 382 ? -4.691 21.719 14.172 1 96.62 382 LEU B O 1
ATOM 7321 N N . PHE B 1 383 ? -2.963 20.344 13.977 1 97.62 383 PHE B N 1
ATOM 7322 C CA . PHE B 1 383 ? -3.283 19.594 15.188 1 97.62 383 PHE B CA 1
ATOM 7323 C C . PHE B 1 383 ? -3.24 20.5 16.422 1 97.62 383 PHE B C 1
ATOM 7325 O O . PHE B 1 383 ? -4.152 20.469 17.234 1 97.62 383 PHE B O 1
ATOM 7332 N N . ALA B 1 384 ? -2.201 21.297 16.484 1 98.62 384 ALA B N 1
ATOM 7333 C CA . ALA B 1 384 ? -2.037 22.188 17.641 1 98.62 384 ALA B CA 1
ATOM 7334 C C . ALA B 1 384 ? -3.18 23.188 17.719 1 98.62 384 ALA B C 1
ATOM 7336 O O . ALA B 1 384 ? -3.75 23.406 18.797 1 98.62 384 ALA B O 1
ATOM 7337 N N . SER B 1 385 ? -3.527 23.766 16.641 1 98.44 385 SER B N 1
ATOM 7338 C CA . SER B 1 385 ? -4.562 24.797 16.625 1 98.44 385 SER B CA 1
ATOM 7339 C C . SER B 1 385 ? -5.926 24.219 16.984 1 98.44 385 SER B C 1
ATOM 7341 O O . SER B 1 385 ? -6.68 24.812 17.75 1 98.44 385 SER B O 1
ATOM 7343 N N . VAL B 1 386 ? -6.246 23.078 16.406 1 97.38 386 VAL B N 1
ATOM 7344 C CA . VAL B 1 386 ? -7.539 22.469 16.672 1 97.38 386 VAL B CA 1
ATOM 7345 C C . VAL B 1 386 ? -7.605 22.016 18.141 1 97.38 386 VAL B C 1
ATOM 7347 O O . VAL B 1 386 ? -8.656 22.125 18.781 1 97.38 386 VAL B O 1
ATOM 7350 N N . ALA B 1 387 ? -6.5 21.484 18.641 1 97.62 387 ALA B N 1
ATOM 7351 C CA . ALA B 1 387 ? -6.461 21.094 20.047 1 97.62 387 ALA B CA 1
ATOM 7352 C C . ALA B 1 387 ? -6.746 22.297 20.953 1 97.62 387 ALA B C 1
ATOM 7354 O O . ALA B 1 387 ? -7.559 22.203 21.875 1 97.62 387 ALA B O 1
ATOM 7355 N N . LEU B 1 388 ? -6.078 23.422 20.703 1 97.94 388 LEU B N 1
ATOM 7356 C CA . LEU B 1 388 ? -6.266 24.625 21.5 1 97.94 388 LEU B CA 1
ATOM 7357 C C . LEU B 1 388 ? -7.688 25.156 21.359 1 97.94 388 LEU B C 1
ATOM 7359 O O . LEU B 1 388 ? -8.281 25.609 22.344 1 97.94 388 LEU B O 1
ATOM 7363 N N . LEU B 1 389 ? -8.203 25.078 20.156 1 96.88 389 LEU B N 1
ATOM 7364 C CA . LEU B 1 389 ? -9.57 25.516 19.906 1 96.88 389 LEU B CA 1
ATOM 7365 C C . LEU B 1 389 ? -10.562 24.703 20.734 1 96.88 389 LEU B C 1
ATOM 7367 O O . LEU B 1 389 ? -11.438 25.266 21.391 1 96.88 389 LEU B O 1
ATOM 7371 N N . ARG B 1 390 ? -10.414 23.391 20.688 1 94.75 390 ARG B N 1
ATOM 7372 C CA . ARG B 1 390 ? -11.32 22.5 21.422 1 94.75 390 ARG B CA 1
ATOM 7373 C C . ARG B 1 390 ? -11.211 22.734 22.922 1 94.75 390 ARG B C 1
ATOM 7375 O O . ARG B 1 390 ? -12.211 22.656 23.641 1 94.75 390 ARG B O 1
ATOM 7382 N N . ILE B 1 391 ? -10.008 22.938 23.453 1 94.25 391 ILE B N 1
ATOM 7383 C CA . ILE B 1 391 ? -9.797 23.156 24.875 1 94.25 391 ILE B CA 1
ATOM 7384 C C . ILE B 1 391 ? -10.406 24.5 25.281 1 94.25 391 ILE B C 1
ATOM 7386 O O . ILE B 1 391 ? -11.07 24.594 26.312 1 94.25 391 ILE B O 1
ATOM 7390 N N . HIS B 1 392 ? -10.18 25.469 24.484 1 92.88 392 HIS B N 1
ATOM 7391 C CA . HIS B 1 392 ? -10.672 26.812 24.781 1 92.88 392 HIS B CA 1
ATOM 7392 C C . HIS B 1 392 ? -12.195 26.844 24.781 1 92.88 392 HIS B C 1
ATOM 7394 O O . HIS B 1 392 ? -12.805 27.547 25.594 1 92.88 392 HIS B O 1
ATOM 7400 N N . LYS B 1 393 ? -12.812 26.141 23.844 1 91 393 LYS B N 1
ATOM 7401 C CA . LYS B 1 393 ? -14.266 26.172 23.703 1 91 393 LYS B CA 1
ATOM 7402 C C . LYS B 1 393 ? -14.93 25.188 24.641 1 91 393 LYS B C 1
ATOM 7404 O O . LYS B 1 393 ? -16.156 25.188 24.797 1 91 393 LYS B O 1
ATOM 7409 N N . GLY B 1 394 ? -14.172 24.344 25.234 1 86.44 394 GLY B N 1
ATOM 7410 C CA . GLY B 1 394 ? -14.719 23.375 26.172 1 86.44 394 GLY B CA 1
ATOM 7411 C C . GLY B 1 394 ? -15.031 23.969 27.531 1 86.44 394 GLY B C 1
ATOM 7412 O O . GLY B 1 394 ? -15 25.188 27.703 1 86.44 394 GLY B O 1
ATOM 7413 N N . ALA B 1 395 ? -15.422 23.062 28.469 1 79.69 395 ALA B N 1
ATOM 7414 C CA . ALA B 1 395 ? -15.773 23.484 29.828 1 79.69 395 ALA B CA 1
ATOM 7415 C C . ALA B 1 395 ? -14.562 24.078 30.547 1 79.69 395 ALA B C 1
ATOM 7417 O O . ALA B 1 395 ? -13.445 23.594 30.391 1 79.69 395 ALA B O 1
ATOM 7418 N N . PRO B 1 396 ? -14.875 25.141 31.203 1 78.88 396 PRO B N 1
ATOM 7419 C CA . PRO B 1 396 ? -13.766 25.719 31.969 1 78.88 396 PRO B CA 1
ATOM 7420 C C . PRO B 1 396 ? -13.234 24.766 33.031 1 78.88 396 PRO B C 1
ATOM 7422 O O . PRO B 1 396 ? -14.023 24.078 33.719 1 78.88 396 PRO B O 1
ATOM 7425 N N . MET B 1 397 ? -12.039 24.562 33.031 1 82.75 397 MET B N 1
ATOM 7426 C CA . MET B 1 397 ? -11.391 23.703 34 1 82.75 397 MET B CA 1
ATOM 7427 C C . MET B 1 397 ? -10.281 24.469 34.75 1 82.75 397 MET B C 1
ATOM 7429 O O . MET B 1 397 ? -9.57 25.266 34.125 1 82.75 397 MET B O 1
ATOM 7433 N N . PRO B 1 398 ? -10.273 24.188 36 1 83.25 398 PRO B N 1
ATOM 7434 C CA . PRO B 1 398 ? -9.195 24.844 36.75 1 83.25 398 PRO B CA 1
ATOM 7435 C C . PRO B 1 398 ? -7.809 24.359 36.312 1 83.25 398 PRO B C 1
ATOM 7437 O O . PRO B 1 398 ? -7.641 23.203 35.938 1 83.25 398 PRO B O 1
ATOM 7440 N N . GLY B 1 399 ? -6.852 25.219 36.25 1 86.06 399 GLY B N 1
ATOM 7441 C CA . GLY B 1 399 ? -5.469 24.844 35.969 1 86.06 399 GLY B CA 1
ATOM 7442 C C . GLY B 1 399 ? -5.09 25 34.531 1 86.06 399 GLY B C 1
ATOM 7443 O O . GLY B 1 399 ? -3.91 24.906 34.156 1 86.06 399 GLY B O 1
ATOM 7444 N N . LEU B 1 400 ? -6.062 25.188 33.688 1 90.56 400 LEU B N 1
ATOM 7445 C CA . LEU B 1 400 ? -5.766 25.391 32.281 1 90.56 400 LEU B CA 1
ATOM 7446 C C . LEU B 1 400 ? -5.301 26.812 32 1 90.56 400 LEU B C 1
ATOM 7448 O O . LEU B 1 400 ? -5.941 27.766 32.469 1 90.56 400 LEU B O 1
ATOM 7452 N N . ASP B 1 401 ? -4.16 27 31.453 1 92.31 401 ASP B N 1
ATOM 7453 C CA . ASP B 1 401 ? -3.668 28.312 31.062 1 92.31 401 ASP B CA 1
ATOM 7454 C C . ASP B 1 401 ? -4.332 28.797 29.781 1 92.31 401 ASP B C 1
ATOM 7456 O O . ASP B 1 401 ? -3.713 28.797 28.719 1 92.31 401 ASP B O 1
ATOM 7460 N N . LEU B 1 402 ? -5.508 29.328 29.844 1 93.81 402 LEU B N 1
ATOM 7461 C CA . LEU B 1 402 ? -6.316 29.672 28.688 1 93.81 402 LEU B CA 1
ATOM 7462 C C . LEU B 1 402 ? -5.77 30.938 28.016 1 93.81 402 LEU B C 1
ATOM 7464 O O . LEU B 1 402 ? -5.973 31.141 26.812 1 93.81 402 LEU B O 1
ATOM 7468 N N . GLU B 1 403 ? -5.07 31.781 28.734 1 94.81 403 GLU B N 1
ATOM 7469 C CA . GLU B 1 403 ? -4.469 32.969 28.141 1 94.81 403 GLU B CA 1
ATOM 7470 C C . GLU B 1 403 ? -3.338 32.594 27.188 1 94.81 403 GLU B C 1
ATOM 7472 O O . GLU B 1 403 ? -3.23 33.125 26.078 1 94.81 403 GLU B O 1
ATOM 7477 N N . ARG B 1 404 ? -2.553 31.703 27.688 1 96.19 404 ARG B N 1
ATOM 7478 C CA . ARG B 1 404 ? -1.489 31.188 26.828 1 96.19 404 ARG B CA 1
ATOM 7479 C C . ARG B 1 404 ? -2.064 30.469 25.625 1 96.19 404 ARG B C 1
ATOM 7481 O O . ARG B 1 404 ? -1.562 30.609 24.516 1 96.19 404 ARG B O 1
ATOM 7488 N N . ALA B 1 405 ? -3.07 29.719 25.875 1 96.94 405 ALA B N 1
ATOM 7489 C CA . ALA B 1 405 ? -3.723 28.969 24.797 1 96.94 405 ALA B CA 1
ATOM 7490 C C . ALA B 1 405 ? -4.242 29.922 23.719 1 96.94 405 ALA B C 1
ATOM 7492 O O . ALA B 1 405 ? -4.07 29.656 22.516 1 96.94 405 ALA B O 1
ATOM 7493 N N . ARG B 1 406 ? -4.902 31 24.109 1 97.12 406 ARG B N 1
ATOM 7494 C CA . ARG B 1 406 ? -5.441 31.984 23.172 1 97.12 406 ARG B CA 1
ATOM 7495 C C . ARG B 1 406 ? -4.324 32.625 22.375 1 97.12 406 ARG B C 1
ATOM 7497 O O . ARG B 1 406 ? -4.414 32.75 21.141 1 97.12 406 ARG B O 1
ATOM 7504 N N . SER B 1 407 ? -3.314 33.031 23.047 1 98.19 407 SER B N 1
ATOM 7505 C CA . SER B 1 407 ? -2.186 33.656 22.391 1 98.19 407 SER B CA 1
ATOM 7506 C C . SER B 1 407 ? -1.549 32.719 21.359 1 98.19 407 SER B C 1
ATOM 7508 O O . SER B 1 407 ? -1.271 33.125 20.234 1 98.19 407 SER B O 1
ATOM 7510 N N . CYS B 1 408 ? -1.349 31.5 21.781 1 98.44 408 CYS B N 1
ATOM 7511 C CA . CYS B 1 408 ? -0.75 30.516 20.891 1 98.44 408 CYS B CA 1
ATOM 7512 C C . CYS B 1 408 ? -1.663 30.219 19.703 1 98.44 408 CYS B C 1
ATOM 7514 O O . CYS B 1 408 ? -1.19 30.031 18.578 1 98.44 408 CYS B O 1
ATOM 7516 N N . PHE B 1 409 ? -2.951 30.172 19.953 1 98.44 409 PHE B N 1
ATOM 7517 C CA . PHE B 1 409 ? -3.91 29.922 18.891 1 98.44 409 PHE B CA 1
ATOM 7518 C C . PHE B 1 409 ? -3.795 30.969 17.781 1 98.44 409 PHE B C 1
ATOM 7520 O O . PHE B 1 409 ? -3.715 30.641 16.609 1 98.44 409 PHE B O 1
ATOM 7527 N N . PHE B 1 410 ? -3.738 32.188 18.125 1 98.25 410 PHE B N 1
ATOM 7528 C CA . PHE B 1 410 ? -3.693 33.25 17.125 1 98.25 410 PHE B CA 1
ATOM 7529 C C . PHE B 1 410 ? -2.303 33.344 16.516 1 98.25 410 PHE B C 1
ATOM 7531 O O . PHE B 1 410 ? -2.158 33.75 15.352 1 98.25 410 PHE B O 1
ATOM 7538 N N . THR B 1 411 ? -1.263 33.031 17.297 1 98.31 411 THR B N 1
ATOM 7539 C CA . THR B 1 411 ? 0.06 32.906 16.703 1 98.31 411 THR B CA 1
ATOM 7540 C C . THR B 1 411 ? 0.05 31.828 15.602 1 98.31 411 THR B C 1
ATOM 7542 O O . THR B 1 411 ? 0.651 32.031 14.539 1 98.31 411 THR B O 1
ATOM 7545 N N . ALA B 1 412 ? -0.606 30.719 15.906 1 98.19 412 ALA B N 1
ATOM 7546 C CA . ALA B 1 412 ? -0.714 29.656 14.914 1 98.19 412 ALA B CA 1
ATOM 7547 C C . ALA B 1 412 ? -1.438 30.141 13.664 1 98.19 412 ALA B C 1
ATOM 7549 O O . ALA B 1 412 ? -1.059 29.781 12.547 1 98.19 412 ALA B O 1
ATOM 7550 N N . ILE B 1 413 ? -2.508 30.891 13.844 1 97.88 413 ILE B N 1
ATOM 7551 C CA . ILE B 1 413 ? -3.25 31.469 12.727 1 97.88 413 ILE B CA 1
ATOM 7552 C C . ILE B 1 413 ? -2.311 32.281 11.844 1 97.88 413 ILE B C 1
ATOM 7554 O O . ILE B 1 413 ? -2.334 32.156 10.617 1 97.88 413 ILE B O 1
ATOM 7558 N N . ASN B 1 414 ? -1.529 33.062 12.469 1 97.19 414 ASN B N 1
ATOM 7559 C CA . ASN B 1 414 ? -0.587 33.906 11.727 1 97.19 414 ASN B CA 1
ATOM 7560 C C . ASN B 1 414 ? 0.454 33.062 11 1 97.19 414 ASN B C 1
ATOM 7562 O O . ASN B 1 414 ? 0.811 33.344 9.852 1 97.19 414 ASN B O 1
ATOM 7566 N N . LEU B 1 415 ? 0.983 32.094 11.656 1 97.44 415 LEU B N 1
ATOM 7567 C CA . LEU B 1 415 ? 1.96 31.203 11.039 1 97.44 415 LEU B CA 1
ATOM 7568 C C . LEU B 1 415 ? 1.359 30.484 9.828 1 97.44 415 LEU B C 1
ATOM 7570 O O . LEU B 1 415 ? 2.012 30.359 8.789 1 97.44 415 LEU B O 1
ATOM 7574 N N . LEU B 1 416 ? 0.121 30.031 9.953 1 96.81 416 LEU B N 1
ATOM 7575 C CA . LEU B 1 416 ? -0.573 29.344 8.867 1 96.81 416 LEU B CA 1
ATOM 7576 C C . LEU B 1 416 ? -0.756 30.266 7.672 1 96.81 416 LEU B C 1
ATOM 7578 O O . LEU B 1 416 ? -0.644 29.844 6.523 1 96.81 416 LEU B O 1
ATOM 7582 N N . LYS B 1 417 ? -1.041 31.516 7.898 1 96 417 LYS B N 1
ATOM 7583 C CA . LYS B 1 417 ? -1.158 32.5 6.812 1 96 417 LYS B CA 1
ATOM 7584 C C . LYS B 1 417 ? 0.137 32.594 6.012 1 96 417 LYS B C 1
ATOM 7586 O O . LYS B 1 417 ? 0.108 32.688 4.781 1 96 417 LYS B O 1
ATOM 7591 N N . HIS B 1 418 ? 1.205 32.5 6.758 1 94.81 418 HIS B N 1
ATOM 7592 C CA . HIS B 1 418 ? 2.508 32.625 6.113 1 94.81 418 HIS B CA 1
ATOM 7593 C C . HIS B 1 418 ? 2.918 31.344 5.418 1 94.81 418 HIS B C 1
ATOM 7595 O O . HIS B 1 418 ? 3.807 31.359 4.562 1 94.81 418 HIS B O 1
ATOM 7601 N N . MET B 1 419 ? 2.277 30.25 5.75 1 94.75 419 MET B N 1
ATOM 7602 C CA . MET B 1 419 ? 2.586 28.953 5.129 1 94.75 419 MET B CA 1
ATOM 7603 C C . MET B 1 419 ? 1.859 28.812 3.799 1 94.75 419 MET B C 1
ATOM 7605 O O . MET B 1 419 ? 2.205 27.938 2.994 1 94.75 419 MET B O 1
ATOM 7609 N N . SER B 1 420 ? 0.87 29.625 3.549 1 92.19 420 SER B N 1
ATOM 7610 C CA . SER B 1 420 ? 0.058 29.516 2.34 1 92.19 420 SER B CA 1
ATOM 7611 C C . SER B 1 420 ? 0.865 29.875 1.099 1 92.19 420 SER B C 1
ATOM 7613 O O . SER B 1 420 ? 1.64 30.828 1.112 1 92.19 420 SER B O 1
ATOM 7615 N N . VAL B 1 421 ? 0.796 29.094 0.077 1 89.5 421 VAL B N 1
ATOM 7616 C CA . VAL B 1 421 ? 1.525 29.281 -1.173 1 89.5 421 VAL B CA 1
ATOM 7617 C C . VAL B 1 421 ? 0.588 29.844 -2.24 1 89.5 421 VAL B C 1
ATOM 7619 O O . VAL B 1 421 ? 1.005 30.625 -3.094 1 89.5 421 VAL B O 1
ATOM 7622 N N . GLN B 1 422 ? -0.583 29.328 -2.24 1 83.56 422 GLN B N 1
ATOM 7623 C CA . GLN B 1 422 ? -1.593 29.766 -3.203 1 83.56 422 GLN B CA 1
ATOM 7624 C C . GLN B 1 422 ? -2.914 30.078 -2.508 1 83.56 422 GLN B C 1
ATOM 7626 O O . GLN B 1 422 ? -3.154 29.641 -1.385 1 83.56 422 GLN B O 1
ATOM 7631 N N . ASN B 1 423 ? -3.664 30.688 -3.373 1 78.69 423 ASN B N 1
ATOM 7632 C CA . ASN B 1 423 ? -4.973 31.016 -2.828 1 78.69 423 ASN B CA 1
ATOM 7633 C C . ASN B 1 423 ? -5.832 29.781 -2.607 1 78.69 423 ASN B C 1
ATOM 7635 O O . ASN B 1 423 ? -5.855 28.875 -3.449 1 78.69 423 ASN B O 1
ATOM 7639 N N . ASN B 1 424 ? -6.312 29.656 -1.494 1 77.44 424 ASN B N 1
ATOM 7640 C CA . ASN B 1 424 ? -7.27 28.609 -1.147 1 77.44 424 ASN B CA 1
ATOM 7641 C C . ASN B 1 424 ? -6.582 27.25 -0.99 1 77.44 424 ASN B C 1
ATOM 7643 O O . ASN B 1 424 ? -7.152 26.219 -1.344 1 77.44 424 ASN B O 1
ATOM 7647 N N . ASP B 1 425 ? -5.352 27.375 -0.733 1 84.56 425 ASP B N 1
ATOM 7648 C CA . ASP B 1 425 ? -4.703 26.094 -0.411 1 84.56 425 ASP B CA 1
ATOM 7649 C C . ASP B 1 425 ? -5.09 25.625 0.989 1 84.56 425 ASP B C 1
ATOM 7651 O O . ASP B 1 425 ? -5.938 26.234 1.646 1 84.56 425 ASP B O 1
ATOM 7655 N N . ALA B 1 426 ? -4.594 24.578 1.413 1 86.56 426 ALA B N 1
ATOM 7656 C CA . ALA B 1 426 ? -4.98 23.953 2.676 1 86.56 426 ALA B CA 1
ATOM 7657 C C . ALA B 1 426 ? -4.719 24.891 3.852 1 86.56 426 ALA B C 1
ATOM 7659 O O . ALA B 1 426 ? -5.555 25.016 4.75 1 86.56 426 ALA B O 1
ATOM 7660 N N . ALA B 1 427 ? -3.57 25.578 3.865 1 91.19 427 ALA B N 1
ATOM 7661 C CA . ALA B 1 427 ? -3.223 26.484 4.957 1 91.19 427 ALA B CA 1
ATOM 7662 C C . ALA B 1 427 ? -4.18 27.672 5.012 1 91.19 427 ALA B C 1
ATOM 7664 O O . ALA B 1 427 ? -4.68 28.031 6.082 1 91.19 427 ALA B O 1
ATOM 7665 N N . ALA B 1 428 ? -4.434 28.219 3.891 1 90.38 428 ALA B N 1
ATOM 7666 C CA . ALA B 1 428 ? -5.344 29.359 3.816 1 90.38 428 ALA B CA 1
ATOM 7667 C C . ALA B 1 428 ? -6.75 28.953 4.258 1 90.38 428 ALA B C 1
ATOM 7669 O O . ALA B 1 428 ? -7.41 29.703 4.992 1 90.38 428 ALA B O 1
ATOM 7670 N N . LYS B 1 429 ? -7.207 27.891 3.84 1 88.62 429 LYS B N 1
ATOM 7671 C CA . LYS B 1 429 ? -8.539 27.422 4.215 1 88.62 429 LYS B CA 1
ATOM 7672 C C . LYS B 1 429 ? -8.617 27.125 5.711 1 88.62 429 LYS B C 1
ATOM 7674 O O . LYS B 1 429 ? -9.648 27.359 6.344 1 88.62 429 LYS B O 1
ATOM 7679 N N . THR B 1 430 ? -7.586 26.562 6.184 1 93.19 430 THR B N 1
ATOM 7680 C CA . THR B 1 430 ? -7.535 26.281 7.613 1 93.19 430 THR B CA 1
ATOM 7681 C C . THR B 1 430 ? -7.695 27.547 8.43 1 93.19 430 THR B C 1
ATOM 7683 O O . THR B 1 430 ? -8.383 27.562 9.445 1 93.19 430 THR B O 1
ATOM 7686 N N . VAL B 1 431 ? -7.059 28.594 7.977 1 95 431 VAL B N 1
ATOM 7687 C CA . VAL B 1 431 ? -7.148 29.875 8.664 1 95 431 VAL B CA 1
ATOM 7688 C C . VAL B 1 431 ? -8.602 30.344 8.703 1 95 431 VAL B C 1
ATOM 7690 O O . VAL B 1 431 ? -9.086 30.797 9.742 1 95 431 VAL B O 1
ATOM 7693 N N . ILE B 1 432 ? -9.289 30.172 7.629 1 92.62 432 ILE B N 1
ATOM 7694 C CA . ILE B 1 432 ? -10.68 30.578 7.531 1 92.62 432 ILE B CA 1
ATOM 7695 C C . ILE B 1 432 ? -11.539 29.734 8.484 1 92.62 432 ILE B C 1
ATOM 7697 O O . ILE B 1 432 ? -12.32 30.281 9.266 1 92.62 432 ILE B O 1
ATOM 7701 N N . VAL B 1 433 ? -11.344 28.469 8.438 1 93.12 433 VAL B N 1
ATOM 7702 C CA . VAL B 1 433 ? -12.141 27.531 9.227 1 93.12 433 VAL B CA 1
ATOM 7703 C C . VAL B 1 433 ? -11.906 27.766 10.711 1 93.12 433 VAL B C 1
ATOM 7705 O O . VAL B 1 433 ? -12.852 27.859 11.492 1 93.12 433 VAL B O 1
ATOM 7708 N N . LEU B 1 434 ? -10.664 27.953 11.094 1 96.62 434 LEU B N 1
ATOM 7709 C CA . LEU B 1 434 ? -10.32 28.125 12.5 1 96.62 434 LEU B CA 1
ATOM 7710 C C . LEU B 1 434 ? -10.859 29.453 13.023 1 96.62 434 LEU B C 1
ATOM 7712 O O . LEU B 1 434 ? -11.383 29.516 14.141 1 96.62 434 LEU B O 1
ATOM 7716 N N . ASN B 1 435 ? -10.766 30.469 12.219 1 96.06 435 ASN B N 1
ATOM 7717 C CA . ASN B 1 435 ? -11.289 31.766 12.641 1 96.06 435 ASN B CA 1
ATOM 7718 C C . ASN B 1 435 ? -12.805 31.719 12.805 1 96.06 435 ASN B C 1
ATOM 7720 O O . ASN B 1 435 ? -13.352 32.281 13.758 1 96.06 435 ASN B O 1
ATOM 7724 N N . GLN B 1 436 ? -13.422 31.078 11.922 1 94.88 436 GLN B N 1
ATOM 7725 C CA . GLN B 1 436 ? -14.875 31 11.984 1 94.88 436 GLN B CA 1
ATOM 7726 C C . GLN B 1 436 ? -15.32 30.125 13.156 1 94.88 436 GLN B C 1
ATOM 7728 O O . GLN B 1 436 ? -16.312 30.422 13.828 1 94.88 436 GLN B O 1
ATOM 7733 N N . LEU B 1 437 ? -14.617 29.078 13.375 1 95.25 437 LEU B N 1
ATOM 7734 C CA . LEU B 1 437 ? -14.945 28.203 14.508 1 95.25 437 LEU B CA 1
ATOM 7735 C C . LEU B 1 437 ? -14.68 28.922 15.828 1 95.25 437 LEU B C 1
ATOM 7737 O O . LEU B 1 437 ? -15.422 28.75 16.797 1 95.25 437 LEU B O 1
ATOM 7741 N N . TRP B 1 438 ? -13.57 29.703 15.859 1 96.31 438 TRP B N 1
ATOM 7742 C CA . TRP B 1 438 ? -13.242 30.469 17.062 1 96.31 438 TRP B CA 1
ATOM 7743 C C . TRP B 1 438 ? -14.375 31.422 17.422 1 96.31 438 TRP B C 1
ATOM 7745 O O . TRP B 1 438 ? -14.695 31.594 18.609 1 96.31 438 TRP B O 1
ATOM 7755 N N . ASN B 1 439 ? -15.062 31.906 16.469 1 95.31 439 ASN B N 1
ATOM 7756 C CA . ASN B 1 439 ? -16.094 32.906 16.688 1 95.31 439 ASN B CA 1
ATOM 7757 C C . ASN B 1 439 ? -17.484 32.281 16.734 1 95.31 439 ASN B C 1
ATOM 7759 O O . ASN B 1 439 ? -18.484 32.969 17 1 95.31 439 ASN B O 1
ATOM 7763 N N . SER B 1 440 ? -17.578 31.047 16.531 1 93.56 440 SER B N 1
ATOM 7764 C CA . SER B 1 440 ? -18.875 30.375 16.5 1 93.56 440 SER B CA 1
ATOM 7765 C C . SER B 1 440 ? -19.438 30.219 17.906 1 93.56 440 SER B C 1
ATOM 7767 O O . SER B 1 440 ? -18.719 29.891 18.844 1 93.56 440 SER B O 1
ATOM 7769 N N . THR B 1 441 ? -20.734 30.375 18.062 1 91.12 441 THR B N 1
ATOM 7770 C CA . THR B 1 441 ? -21.438 30.141 19.328 1 91.12 441 THR B CA 1
ATOM 7771 C C . THR B 1 441 ? -22.125 28.781 19.312 1 91.12 441 THR B C 1
ATOM 7773 O O . THR B 1 441 ? -22.609 28.328 20.359 1 91.12 441 THR B O 1
ATOM 7776 N N . LYS B 1 442 ? -22.062 28.125 18.203 1 89.56 442 LYS B N 1
ATOM 7777 C CA . LYS B 1 442 ? -22.781 26.859 18.062 1 89.56 442 LYS B CA 1
ATOM 7778 C C . LYS B 1 442 ? -21.812 25.672 18.109 1 89.56 442 LYS B C 1
ATOM 7780 O O . LYS B 1 442 ? -22.188 24.562 18.484 1 89.56 442 LYS B O 1
ATOM 7785 N N . ALA B 1 443 ? -20.609 25.922 17.719 1 90.5 443 ALA B N 1
ATOM 7786 C CA . ALA B 1 443 ? -19.656 24.844 17.594 1 90.5 443 ALA B CA 1
ATOM 7787 C C . ALA B 1 443 ? -19.375 24.203 18.953 1 90.5 443 ALA B C 1
ATOM 7789 O O . ALA B 1 443 ? -19.188 24.906 19.953 1 90.5 443 ALA B O 1
ATOM 7790 N N . PHE B 1 444 ? -19.375 22.891 19.031 1 91.25 444 PHE B N 1
ATOM 7791 C CA . PHE B 1 444 ? -19.062 22.062 20.203 1 91.25 444 PHE B CA 1
ATOM 7792 C C . PHE B 1 444 ? -20.109 22.234 21.281 1 91.25 444 PHE B C 1
ATOM 7794 O O . PHE B 1 444 ? -19.797 22.172 22.484 1 91.25 444 PHE B O 1
ATOM 7801 N N . ARG B 1 445 ? -21.281 22.547 20.859 1 90.56 445 ARG B N 1
ATOM 7802 C CA . ARG B 1 445 ? -22.375 22.719 21.797 1 90.56 445 ARG B CA 1
ATOM 7803 C C . ARG B 1 445 ? -23.594 21.891 21.375 1 90.56 445 ARG B C 1
ATOM 7805 O O . ARG B 1 445 ? -23.781 21.625 20.172 1 90.56 445 ARG B O 1
ATOM 7812 N N . ARG B 1 446 ? -24.344 21.531 22.438 1 87.44 446 ARG B N 1
ATOM 7813 C CA . ARG B 1 446 ? -25.625 20.906 22.172 1 87.44 446 ARG B CA 1
ATOM 7814 C C . ARG B 1 446 ? -26.672 21.938 21.781 1 87.44 446 ARG B C 1
ATOM 7816 O O . ARG B 1 446 ? -26.406 23.141 21.844 1 87.44 446 ARG B O 1
ATOM 7823 N N . SER B 1 447 ? -27.781 21.406 21.375 1 83.94 447 SER B N 1
ATOM 7824 C CA . SER B 1 447 ? -28.875 22.297 20.969 1 83.94 447 SER B CA 1
ATOM 7825 C C . SER B 1 447 ? -29.297 23.203 22.125 1 83.94 447 SER B C 1
ATOM 7827 O O . SER B 1 447 ? -29.734 24.328 21.906 1 83.94 447 SER B O 1
ATOM 7829 N N . ASP B 1 448 ? -29.094 22.719 23.328 1 87.06 448 ASP B N 1
ATOM 7830 C CA . ASP B 1 448 ? -29.516 23.484 24.516 1 87.06 448 ASP B CA 1
ATOM 7831 C C . ASP B 1 448 ? -28.406 24.453 24.953 1 87.06 448 ASP B C 1
ATOM 7833 O O . ASP B 1 448 ? -28.578 25.172 25.922 1 87.06 448 ASP B O 1
ATOM 7837 N N . GLY B 1 449 ? -27.297 24.453 24.25 1 81.69 449 GLY B N 1
ATOM 7838 C CA . GLY B 1 449 ? -26.219 25.359 24.547 1 81.69 449 GLY B CA 1
ATOM 7839 C C . GLY B 1 449 ? -25.156 24.766 25.469 1 81.69 449 GLY B C 1
ATOM 7840 O O . GLY B 1 449 ? -24.094 25.359 25.656 1 81.69 449 GLY B O 1
ATOM 7841 N N . SER B 1 450 ? -25.469 23.641 25.969 1 84.5 450 SER B N 1
ATOM 7842 C CA . SER B 1 450 ? -24.516 23 26.859 1 84.5 450 SER B CA 1
ATOM 7843 C C . SER B 1 450 ? -23.312 22.453 26.094 1 84.5 450 SER B C 1
ATOM 7845 O O . SER B 1 450 ? -23.391 22.266 24.875 1 84.5 450 SER B O 1
ATOM 7847 N N . ASP B 1 451 ? -22.25 22.203 26.812 1 84.56 451 ASP B N 1
ATOM 7848 C CA . ASP B 1 451 ? -21 21.75 26.203 1 84.56 451 ASP B CA 1
ATOM 7849 C C . ASP B 1 451 ? -21.156 20.344 25.641 1 84.56 451 ASP B C 1
ATOM 7851 O O . ASP B 1 451 ? -21.812 19.484 26.25 1 84.56 451 ASP B O 1
ATOM 7855 N N . PHE B 1 452 ? -20.688 20.172 24.453 1 82.88 452 PHE B N 1
ATOM 7856 C CA . PHE B 1 452 ? -20.594 18.859 23.828 1 82.88 452 PHE B CA 1
ATOM 7857 C C . PHE B 1 452 ? -19.141 18.531 23.469 1 82.88 452 PHE B C 1
ATOM 7859 O O . PHE B 1 452 ? -18.656 18.875 22.391 1 82.88 452 PHE B O 1
ATOM 7866 N N . THR B 1 453 ? -18.469 17.844 24.266 1 77.69 453 THR B N 1
ATOM 7867 C CA . THR B 1 453 ? -17.031 17.625 24.141 1 77.69 453 THR B CA 1
ATOM 7868 C C . THR B 1 453 ? -16.75 16.312 23.406 1 77.69 453 THR B C 1
ATOM 7870 O O . THR B 1 453 ? -15.625 16.078 22.938 1 77.69 453 THR B O 1
ATOM 7873 N N . ALA B 1 454 ? -17.703 15.453 23.281 1 85.94 454 ALA B N 1
ATOM 7874 C CA . ALA B 1 454 ? -17.484 14.125 22.719 1 85.94 454 ALA B CA 1
ATOM 7875 C C . ALA B 1 454 ? -17.281 14.211 21.203 1 85.94 454 ALA B C 1
ATOM 7877 O O . ALA B 1 454 ? -17.891 15.039 20.531 1 85.94 454 ALA B O 1
ATOM 7878 N N . LEU B 1 455 ? -16.391 13.414 20.719 1 91.44 455 LEU B N 1
ATOM 7879 C CA . LEU B 1 455 ? -16.156 13.359 19.281 1 91.44 455 LEU B CA 1
ATOM 7880 C C . LEU B 1 455 ? -17.297 12.672 18.562 1 91.44 455 LEU B C 1
ATOM 7882 O O . LEU B 1 455 ? -17.734 11.586 18.969 1 91.44 455 LEU B O 1
ATOM 7886 N N . ARG B 1 456 ? -17.766 13.297 17.562 1 87.31 456 ARG B N 1
ATOM 7887 C CA . ARG B 1 456 ? -18.797 12.695 16.719 1 87.31 456 ARG B CA 1
ATOM 7888 C C . ARG B 1 456 ? -18.188 11.805 15.648 1 87.31 456 ARG B C 1
ATOM 7890 O O . ARG B 1 456 ? -18.812 10.844 15.195 1 87.31 456 ARG B O 1
ATOM 7897 N N . ILE B 1 457 ? -17.031 12.211 15.203 1 88.31 457 ILE B N 1
ATOM 7898 C CA . ILE B 1 457 ? -16.266 11.422 14.242 1 88.31 457 ILE B CA 1
ATOM 7899 C C . ILE B 1 457 ? -15.125 10.695 14.961 1 88.31 457 ILE B C 1
ATOM 7901 O O . ILE B 1 457 ? -14.234 11.328 15.539 1 88.31 457 ILE B O 1
ATOM 7905 N N . ARG B 1 458 ? -15.086 9.359 14.891 1 89.5 458 ARG B N 1
ATOM 7906 C CA . ARG B 1 458 ? -14.148 8.602 15.719 1 89.5 458 ARG B CA 1
ATOM 7907 C C . ARG B 1 458 ? -13.391 7.578 14.883 1 89.5 458 ARG B C 1
ATOM 7909 O O . ARG B 1 458 ? -12.641 6.758 15.422 1 89.5 458 ARG B O 1
ATOM 7916 N N . SER B 1 459 ? -13.508 7.605 13.594 1 84.19 459 SER B N 1
ATOM 7917 C CA . SER B 1 459 ? -12.969 6.547 12.742 1 84.19 459 SER B CA 1
ATOM 7918 C C . SER B 1 459 ? -11.695 7 12.039 1 84.19 459 SER B C 1
ATOM 7920 O O . SER B 1 459 ? -11.141 6.266 11.211 1 84.19 459 SER B O 1
ATOM 7922 N N . ARG B 1 460 ? -11.203 8.203 12.375 1 89.56 460 ARG B N 1
ATOM 7923 C CA . ARG B 1 460 ? -10.055 8.742 11.656 1 89.56 460 ARG B CA 1
ATOM 7924 C C . ARG B 1 460 ? -8.844 8.875 12.57 1 89.56 460 ARG B C 1
ATOM 7926 O O . ARG B 1 460 ? -7.957 9.695 12.32 1 89.56 460 ARG B O 1
ATOM 7933 N N . LEU B 1 461 ? -8.859 8.188 13.656 1 91.62 461 LEU B N 1
ATOM 7934 C CA . LEU B 1 461 ? -7.754 8.117 14.609 1 91.62 461 LEU B CA 1
ATOM 7935 C C . LEU B 1 461 ? -7.277 9.516 14.992 1 91.62 461 LEU B C 1
ATOM 7937 O O . LEU B 1 461 ? -8.062 10.328 15.484 1 91.62 461 LEU B O 1
ATOM 7941 N N . ILE B 1 462 ? -5.996 9.852 14.805 1 94.19 462 ILE B N 1
ATOM 7942 C CA . ILE B 1 462 ? -5.379 11.086 15.273 1 94.19 462 ILE B CA 1
ATOM 7943 C C . ILE B 1 462 ? -6.031 12.281 14.594 1 94.19 462 ILE B C 1
ATOM 7945 O O . ILE B 1 462 ? -6.047 13.383 15.148 1 94.19 462 ILE B O 1
ATOM 7949 N N . LEU B 1 463 ? -6.605 12.023 13.422 1 94.38 463 LEU B N 1
ATOM 7950 C CA . LEU B 1 463 ? -7.211 13.094 12.648 1 94.38 463 LEU B CA 1
ATOM 7951 C C . LEU B 1 463 ? -8.664 13.305 13.062 1 94.38 463 LEU B C 1
ATOM 7953 O O . LEU B 1 463 ? -9.281 14.312 12.695 1 94.38 463 LEU B O 1
ATOM 7957 N N . SER B 1 464 ? -9.266 12.461 13.875 1 93.38 464 SER B N 1
ATOM 7958 C CA . SER B 1 464 ? -10.68 12.492 14.227 1 93.38 464 SER B CA 1
ATOM 7959 C C . SER B 1 464 ? -11.062 13.828 14.852 1 93.38 464 SER B C 1
ATOM 7961 O O . SER B 1 464 ? -12.07 14.43 14.477 1 93.38 464 SER B O 1
ATOM 7963 N N . PRO B 1 465 ? -10.258 14.344 15.82 1 95.12 465 PRO B N 1
ATOM 7964 C CA . PRO B 1 465 ? -10.641 15.641 16.391 1 95.12 465 PRO B CA 1
ATOM 7965 C C . PRO B 1 465 ? -10.656 16.75 15.344 1 95.12 465 PRO B C 1
ATOM 7967 O O . PRO B 1 465 ? -11.461 17.688 15.445 1 95.12 465 PRO B O 1
ATOM 7970 N N . VAL B 1 466 ? -9.781 16.672 14.422 1 94.94 466 VAL B N 1
ATOM 7971 C CA . VAL B 1 466 ? -9.711 17.688 13.375 1 94.94 466 VAL B CA 1
ATOM 7972 C C . VAL B 1 466 ? -10.914 17.562 12.445 1 94.94 466 VAL B C 1
ATOM 7974 O O . VAL B 1 466 ? -11.586 18.547 12.148 1 94.94 466 VAL B O 1
ATOM 7977 N N . VAL B 1 467 ? -11.172 16.359 11.977 1 91.69 467 VAL B N 1
ATOM 7978 C CA . VAL B 1 467 ? -12.297 16.125 11.078 1 91.69 467 VAL B CA 1
ATOM 7979 C C . VAL B 1 467 ? -13.602 16.5 11.773 1 91.69 467 VAL B C 1
ATOM 7981 O O . VAL B 1 467 ? -14.508 17.078 11.156 1 91.69 467 VAL B O 1
ATOM 7984 N N . ASP B 1 468 ? -13.719 16.156 12.992 1 92.31 468 ASP B N 1
ATOM 7985 C CA . ASP B 1 468 ? -14.898 16.516 13.781 1 92.31 468 ASP B CA 1
ATOM 7986 C C . ASP B 1 468 ? -15.094 18.031 13.828 1 92.31 468 ASP B C 1
ATOM 7988 O O . ASP B 1 468 ? -16.219 18.516 13.68 1 92.31 468 ASP B O 1
ATOM 7992 N N . ALA B 1 469 ? -14.023 18.734 14.102 1 93.38 469 ALA B N 1
ATOM 7993 C CA . ALA B 1 469 ? -14.102 20.188 14.133 1 93.38 469 ALA B CA 1
ATOM 7994 C C . ALA B 1 469 ? -14.562 20.75 12.781 1 93.38 469 ALA B C 1
ATOM 7996 O O . ALA B 1 469 ? -15.367 21.672 12.727 1 93.38 469 ALA B O 1
ATOM 7997 N N . VAL B 1 470 ? -14.047 20.219 11.758 1 90.38 470 VAL B N 1
ATOM 7998 C CA . VAL B 1 470 ? -14.414 20.656 10.422 1 90.38 470 VAL B CA 1
ATOM 7999 C C . VAL B 1 470 ? -15.891 20.359 10.156 1 90.38 470 VAL B C 1
ATOM 8001 O O . VAL B 1 470 ? -16.578 21.141 9.484 1 90.38 470 VAL B O 1
ATOM 8004 N N . TRP B 1 471 ? -16.359 19.281 10.688 1 87.5 471 TRP B N 1
ATOM 8005 C CA . TRP B 1 471 ? -17.781 18.953 10.539 1 87.5 471 TRP B CA 1
ATOM 8006 C C . TRP B 1 471 ? -18.641 19.984 11.25 1 87.5 471 TRP B C 1
ATOM 8008 O O . TRP B 1 471 ? -19.719 20.344 10.75 1 87.5 471 TRP B O 1
ATOM 8018 N N . TRP B 1 472 ? -18.297 20.375 12.398 1 90.12 472 TRP B N 1
ATOM 8019 C CA . TRP B 1 472 ? -19 21.453 13.094 1 90.12 472 TRP B CA 1
ATOM 8020 C C . TRP B 1 472 ? -19.047 22.719 12.234 1 90.12 472 TRP B C 1
ATOM 8022 O O . TRP B 1 472 ? -20.062 23.391 12.164 1 90.12 472 TRP B O 1
ATOM 8032 N N . TRP B 1 473 ? -17.906 22.969 11.656 1 90.5 473 TRP B N 1
ATOM 8033 C CA . TRP B 1 473 ? -17.828 24.125 10.789 1 90.5 473 TRP B CA 1
ATOM 8034 C C . TRP B 1 473 ? -18.766 24 9.594 1 90.5 473 TRP B C 1
ATOM 8036 O O . TRP B 1 473 ? -19.453 24.953 9.227 1 90.5 473 TRP B O 1
ATOM 8046 N N . ARG B 1 474 ? -18.797 22.859 8.977 1 84.56 474 ARG B N 1
ATOM 8047 C CA . ARG B 1 474 ? -19.641 22.625 7.805 1 84.56 474 ARG B CA 1
ATOM 8048 C C . ARG B 1 474 ? -21.125 22.766 8.148 1 84.56 474 ARG B C 1
ATOM 8050 O O . ARG B 1 474 ? -21.891 23.297 7.348 1 84.56 474 ARG B O 1
ATOM 8057 N N . GLU B 1 475 ? -21.516 22.25 9.227 1 83.19 475 GLU B N 1
ATOM 8058 C CA . GLU B 1 475 ? -22.906 22.328 9.648 1 83.19 475 GLU B CA 1
ATOM 8059 C C . GLU B 1 475 ? -23.359 23.766 9.805 1 83.19 475 GLU B C 1
ATOM 8061 O O . GLU B 1 475 ? -24.531 24.094 9.562 1 83.19 475 GLU B O 1
ATOM 8066 N N . GLU B 1 476 ? -22.469 24.531 10.172 1 86.12 476 GLU B N 1
ATOM 8067 C CA . GLU B 1 476 ? -22.812 25.922 10.406 1 86.12 476 GLU B CA 1
ATOM 8068 C C . GLU B 1 476 ? -22.672 26.75 9.141 1 86.12 476 GLU B C 1
ATOM 8070 O O . GLU B 1 476 ? -23.453 27.656 8.891 1 86.12 476 GLU B O 1
ATOM 8075 N N . HIS B 1 477 ? -21.734 26.453 8.336 1 83.38 477 HIS B N 1
ATOM 8076 C CA . HIS B 1 477 ? -21.375 27.391 7.281 1 83.38 477 HIS B CA 1
ATOM 8077 C C . HIS B 1 477 ? -21.578 26.781 5.902 1 83.38 477 HIS B C 1
ATOM 8079 O O . HIS B 1 477 ? -21.547 27.484 4.891 1 83.38 477 HIS B O 1
ATOM 8085 N N . ASP B 1 478 ? -21.703 25.453 5.848 1 72.94 478 ASP B N 1
ATOM 8086 C CA . ASP B 1 478 ? -21.906 24.797 4.562 1 72.94 478 ASP B CA 1
ATOM 8087 C C . ASP B 1 478 ? -23.391 24.656 4.227 1 72.94 478 ASP B C 1
ATOM 8089 O O . ASP B 1 478 ? -24.125 23.984 4.945 1 72.94 478 ASP B O 1
ATOM 8093 N N . PRO B 1 479 ? -23.891 25.312 3.242 1 65.19 479 PRO B N 1
ATOM 8094 C CA . PRO B 1 479 ? -25.328 25.281 2.896 1 65.19 479 PRO B CA 1
ATOM 8095 C C . PRO B 1 479 ? -25.812 23.875 2.561 1 65.19 479 PRO B C 1
ATOM 8097 O O . PRO B 1 479 ? -26.984 23.562 2.74 1 65.19 479 PRO B O 1
ATOM 8100 N N . GLN B 1 480 ? -24.969 23.078 1.984 1 58.25 480 GLN B N 1
ATOM 8101 C CA . GLN B 1 480 ? -25.375 21.734 1.589 1 58.25 480 GLN B CA 1
ATOM 8102 C C . GLN B 1 480 ? -25.594 20.844 2.809 1 58.25 480 GLN B C 1
ATOM 8104 O O . GLN B 1 480 ? -26.266 19.812 2.719 1 58.25 480 GLN B O 1
ATOM 8109 N N . CYS B 1 481 ? -25.094 21.203 3.922 1 57.72 481 CYS B N 1
ATOM 8110 C CA . CYS B 1 481 ? -25.188 20.391 5.133 1 57.72 481 CYS B CA 1
ATOM 8111 C C . CYS B 1 481 ? -26.359 20.859 6.004 1 57.72 481 CYS B C 1
ATOM 8113 O O . CYS B 1 481 ? -26.656 20.234 7.023 1 57.72 481 CYS B O 1
ATOM 8115 N N . ARG B 1 482 ? -27.156 21.953 5.637 1 49.91 482 ARG B N 1
ATOM 8116 C CA . ARG B 1 482 ? -28.312 22.391 6.414 1 49.91 482 ARG B CA 1
ATOM 8117 C C . ARG B 1 482 ? -29.516 21.484 6.18 1 49.91 482 ARG B C 1
ATOM 8119 O O . ARG B 1 482 ? -29.828 21.141 5.039 1 49.91 482 ARG B O 1
ATOM 8126 N N . PRO B 1 483 ? -29.969 20.828 7.176 1 46.62 483 PRO B N 1
ATOM 8127 C CA . PRO B 1 483 ? -31.141 19.969 6.973 1 46.62 483 PRO B CA 1
ATOM 8128 C C . PRO B 1 483 ? -32.188 20.625 6.078 1 46.62 483 PRO B C 1
ATOM 8130 O O . PRO B 1 483 ? -32.875 19.922 5.324 1 46.62 483 PRO B O 1
ATOM 8133 N N . GLY B 1 484 ? -32.812 21.812 6.551 1 39.44 484 GLY B N 1
ATOM 8134 C CA . GLY B 1 484 ? -34.094 22.391 6.211 1 39.44 484 GLY B CA 1
ATOM 8135 C C . GLY B 1 484 ? -34.156 22.922 4.793 1 39.44 484 GLY B C 1
ATOM 8136 O O . GLY B 1 484 ? -35.156 23.562 4.402 1 39.44 484 GLY B O 1
ATOM 8137 N N . ALA B 1 485 ? -33.25 23.359 4.152 1 36.38 485 ALA B N 1
ATOM 8138 C CA . ALA B 1 485 ? -33.688 24.016 2.926 1 36.38 485 ALA B CA 1
ATOM 8139 C C . ALA B 1 485 ? -34.406 23.047 2.01 1 36.38 485 ALA B C 1
ATOM 8141 O O . ALA B 1 485 ? -33.812 22.266 1.295 1 36.38 485 ALA B O 1
ATOM 8142 N N . LEU B 1 486 ? -35.5 22.359 2.486 1 33.47 486 LEU B N 1
ATOM 8143 C CA . LEU B 1 486 ? -36.562 21.984 1.556 1 33.47 486 LEU B CA 1
ATOM 8144 C C . LEU B 1 486 ? -36.781 23.078 0.523 1 33.47 486 LEU B C 1
ATOM 8146 O O . LEU B 1 486 ? -36.938 24.25 0.879 1 33.47 486 LEU B O 1
ATOM 8150 N N . SER B 1 487 ? -36.438 22.922 -0.68 1 32 487 SER B N 1
ATOM 8151 C CA . SER B 1 487 ? -36.938 23.688 -1.817 1 32 487 SER B CA 1
ATOM 8152 C C . SER B 1 487 ? -38.406 24.016 -1.664 1 32 487 SER B C 1
ATOM 8154 O O . SER B 1 487 ? -39.281 23.156 -1.896 1 32 487 SER B O 1
ATOM 8156 N N . GLN B 1 488 ? -38.969 24.625 -0.622 1 29.75 488 GLN B N 1
ATOM 8157 C CA . GLN B 1 488 ? -40.219 25.297 -0.906 1 29.75 488 GLN B CA 1
ATOM 8158 C C . GLN B 1 488 ? -40.156 26.047 -2.23 1 29.75 488 GLN B C 1
ATOM 8160 O O . GLN B 1 488 ? -39.281 26.859 -2.447 1 29.75 488 GLN B O 1
ATOM 8165 N N . GLY B 1 489 ? -40.719 25.422 -3.271 1 28.12 489 GLY B N 1
ATOM 8166 C CA . GLY B 1 489 ? -41.188 26.062 -4.5 1 28.12 489 GLY B CA 1
ATOM 8167 C C . GLY B 1 489 ? -41.781 27.438 -4.277 1 28.12 489 GLY B C 1
ATOM 8168 O O . GLY B 1 489 ? -42.719 27.578 -3.492 1 28.12 489 GLY B O 1
ATOM 8169 N N . ASN B 1 490 ? -41.062 28.438 -4.219 1 25.77 490 ASN B N 1
ATOM 8170 C CA . ASN B 1 490 ? -41.594 29.781 -4.434 1 25.77 490 ASN B CA 1
ATOM 8171 C C . ASN B 1 490 ? -42.656 29.781 -5.527 1 25.77 490 ASN B C 1
ATOM 8173 O O . ASN B 1 490 ? -42.344 29.609 -6.703 1 25.77 490 ASN B O 1
ATOM 8177 N N . ALA B 1 491 ? -43.875 29.172 -5.277 1 27.59 491 ALA B N 1
ATOM 8178 C CA . ALA B 1 491 ? -44.969 29.719 -6.082 1 27.59 491 ALA B CA 1
ATOM 8179 C C . ALA B 1 491 ? -44.906 31.25 -6.102 1 27.59 491 ALA B C 1
ATOM 8181 O O . ALA B 1 491 ? -44.625 31.875 -5.078 1 27.59 491 ALA B O 1
ATOM 8182 N N . PRO B 1 492 ? -44.875 31.938 -7.344 1 27.77 492 PRO B N 1
ATOM 8183 C CA . PRO B 1 492 ? -44.906 33.375 -7.586 1 27.77 492 PRO B CA 1
ATOM 8184 C C . PRO B 1 492 ? -46 34.094 -6.785 1 27.77 492 PRO B C 1
ATOM 8186 O O . PRO B 1 492 ? -47.188 33.875 -7.027 1 27.77 492 PRO B O 1
ATOM 8189 N N . ASP B 1 493 ? -46.094 33.906 -5.551 1 24.39 493 ASP B N 1
ATOM 8190 C CA . ASP B 1 493 ? -47.125 34.812 -5.02 1 24.39 493 ASP B CA 1
ATOM 8191 C C . ASP B 1 493 ? -46.906 36.25 -5.473 1 24.39 493 ASP B C 1
ATOM 8193 O O . ASP B 1 493 ? -45.781 36.781 -5.328 1 24.39 493 ASP B O 1
ATOM 8197 N N . GLY B 1 494 ? -47.656 36.719 -6.57 1 26.05 494 GLY B N 1
ATOM 8198 C CA . GLY B 1 494 ? -48 38 -7.203 1 26.05 494 GLY B CA 1
ATOM 8199 C C . GLY B 1 494 ? -48.312 39.094 -6.207 1 26.05 494 GLY B C 1
ATOM 8200 O O . GLY B 1 494 ? -49 40.062 -6.535 1 26.05 494 GLY B O 1
ATOM 8201 N N . VAL B 1 495 ? -48.094 38.906 -4.914 1 23.16 495 VAL B N 1
ATOM 8202 C CA . VAL B 1 495 ? -48.625 40.062 -4.195 1 23.16 495 VAL B CA 1
ATOM 8203 C C . VAL B 1 495 ? -47.969 41.312 -4.707 1 23.16 495 VAL B C 1
ATOM 8205 O O . VAL B 1 495 ? -46.75 41.406 -4.793 1 23.16 495 VAL B O 1
ATOM 8208 N N . ASP B 1 496 ? -48.781 42.156 -5.41 1 24.36 496 ASP B N 1
ATOM 8209 C CA . ASP B 1 496 ? -48.75 43.5 -5.965 1 24.36 496 ASP B CA 1
ATOM 8210 C C . ASP B 1 496 ? -48.344 44.531 -4.906 1 24.36 496 ASP B C 1
ATOM 8212 O O . ASP B 1 496 ? -49.188 45.094 -4.227 1 24.36 496 ASP B O 1
ATOM 8216 N N . SER B 1 497 ? -47.531 44.188 -3.926 1 21.97 497 SER B N 1
ATOM 8217 C CA . SER B 1 497 ? -47.375 45.25 -2.943 1 21.97 497 SER B CA 1
ATOM 8218 C C . SER B 1 497 ? -46.906 46.562 -3.598 1 21.97 497 SER B C 1
ATOM 8220 O O . SER B 1 497 ? -45.812 46.594 -4.18 1 21.97 497 SER B O 1
ATOM 8222 N N . HIS B 1 498 ? -47.781 47.375 -4.102 1 22.08 498 HIS B N 1
ATOM 8223 C CA . HIS B 1 498 ? -47.75 48.781 -4.57 1 22.08 498 HIS B CA 1
ATOM 8224 C C . HIS B 1 498 ? -47.125 49.688 -3.521 1 22.08 498 HIS B C 1
ATOM 8226 O O . HIS B 1 498 ? -47.25 50.906 -3.605 1 22.08 498 HIS B O 1
ATOM 8232 N N . ARG B 1 499 ? -46.5 49.312 -2.473 1 20.98 499 ARG B N 1
ATOM 8233 C CA . ARG B 1 499 ? -46.312 50.406 -1.52 1 20.98 499 ARG B CA 1
ATOM 8234 C C . ARG B 1 499 ? -45.5 51.531 -2.135 1 20.98 499 ARG B C 1
ATOM 8236 O O . ARG B 1 499 ? -44.594 51.281 -2.949 1 20.98 499 ARG B O 1
ATOM 8243 N N . ASP B 1 500 ? -45.906 52.719 -1.979 1 21.77 500 ASP B N 1
ATOM 8244 C CA . ASP B 1 500 ? -45.594 54.125 -2.264 1 21.77 500 ASP B CA 1
ATOM 8245 C C . ASP B 1 500 ? -44.188 54.469 -1.803 1 21.77 500 ASP B C 1
ATOM 8247 O O . ASP B 1 500 ? -43.75 54.031 -0.734 1 21.77 500 ASP B O 1
ATOM 8251 N N . GLY B 1 501 ? -43.219 54.844 -2.781 1 21.55 501 GLY B N 1
ATOM 8252 C CA . GLY B 1 501 ? -41.844 55.219 -2.947 1 21.55 501 GLY B CA 1
ATOM 8253 C C . GLY B 1 501 ? -41.438 56.438 -2.168 1 21.55 501 GLY B C 1
ATOM 8254 O O . GLY B 1 501 ? -40.781 57.344 -2.709 1 21.55 501 GLY B O 1
ATOM 8255 N N . THR B 1 502 ? -42 56.75 -0.985 1 21.91 502 THR B N 1
ATOM 8256 C CA . THR B 1 502 ? -41.594 58.094 -0.556 1 21.91 502 THR B CA 1
ATOM 8257 C C . THR B 1 502 ? -40.062 58.125 -0.394 1 21.91 502 THR B C 1
ATOM 8259 O O . THR B 1 502 ? -39.469 57.156 0.053 1 21.91 502 THR B O 1
ATOM 8262 N N . GLY B 1 503 ? -39.344 59.219 -1.014 1 20.61 503 GLY B N 1
ATOM 8263 C CA . GLY B 1 503 ? -38.031 59.688 -1.438 1 20.61 503 GLY B CA 1
ATOM 8264 C C . GLY B 1 503 ? -37.094 59.969 -0.279 1 20.61 503 GLY B C 1
ATOM 8265 O O . GLY B 1 503 ? -36.062 60.594 -0.453 1 20.61 503 GLY B O 1
ATOM 8266 N N . ALA B 1 504 ? -37.438 59.938 0.975 1 24.34 504 ALA B N 1
ATOM 8267 C CA . ALA B 1 504 ? -36.562 60.781 1.806 1 24.34 504 ALA B CA 1
ATOM 8268 C C . ALA B 1 504 ? -35.125 60.281 1.763 1 24.34 504 ALA B C 1
ATOM 8270 O O . ALA B 1 504 ? -34.875 59.062 1.897 1 24.34 504 ALA B O 1
ATOM 8271 N N . THR B 1 505 ? -34.188 61.031 1.171 1 22.66 505 THR B N 1
ATOM 8272 C CA . THR B 1 505 ? -32.781 61.062 0.799 1 22.66 505 THR B CA 1
ATOM 8273 C C . THR B 1 505 ? -31.891 60.906 2.031 1 22.66 505 THR B C 1
ATOM 8275 O O . THR B 1 505 ? -30.688 61.125 1.959 1 22.66 505 THR B O 1
ATOM 8278 N N . ALA B 1 506 ? -32.312 60.5 3.16 1 24.39 506 ALA B N 1
ATOM 8279 C CA . ALA B 1 506 ? -31.344 60.812 4.207 1 24.39 506 ALA B CA 1
ATOM 8280 C C . ALA B 1 506 ? -29.984 60.188 3.908 1 24.39 506 ALA B C 1
ATOM 8282 O O . ALA B 1 506 ? -29.891 59 3.584 1 24.39 506 ALA B O 1
ATOM 8283 N N . ASN B 1 507 ? -28.938 60.938 3.57 1 22.23 507 ASN B N 1
ATOM 8284 C CA . ASN B 1 507 ? -27.531 60.844 3.211 1 22.23 507 ASN B CA 1
ATOM 8285 C C . ASN B 1 507 ? -26.734 60.094 4.27 1 22.23 507 ASN B C 1
ATOM 8287 O O . ASN B 1 507 ? -25.516 60.156 4.316 1 22.23 507 ASN B O 1
ATOM 8291 N N . ALA B 1 508 ? -27.234 59.688 5.383 1 27.22 508 ALA B N 1
ATOM 8292 C CA . ALA B 1 508 ? -26.219 59.406 6.379 1 27.22 508 ALA B CA 1
ATOM 8293 C C . ALA B 1 508 ? -25.25 58.344 5.867 1 27.22 508 ALA B C 1
ATOM 8295 O O . ALA B 1 508 ? -25.672 57.344 5.277 1 27.22 508 ALA B O 1
ATOM 8296 N N . PRO B 1 509 ? -23.938 58.656 5.695 1 26.05 509 PRO B N 1
ATOM 8297 C CA . PRO B 1 509 ? -22.875 57.812 5.145 1 26.05 509 PRO B CA 1
ATOM 8298 C C . PRO B 1 509 ? -22.812 56.438 5.82 1 26.05 509 PRO B C 1
ATOM 8300 O O . PRO B 1 509 ? -22.562 56.375 7.023 1 26.05 509 PRO B O 1
ATOM 8303 N N . ASN B 1 510 ? -23.844 55.719 5.816 1 24.75 510 ASN B N 1
ATOM 8304 C CA . ASN B 1 510 ? -23.859 54.438 6.52 1 24.75 510 ASN B CA 1
ATOM 8305 C C . ASN B 1 510 ? -22.656 53.562 6.129 1 24.75 510 ASN B C 1
ATOM 8307 O O . ASN B 1 510 ? -22.422 53.344 4.941 1 24.75 510 ASN B O 1
ATOM 8311 N N . GLY B 1 511 ? -21.562 53.719 6.902 1 25.33 511 GLY B N 1
ATOM 8312 C CA . GLY B 1 511 ? -20.375 52.875 6.73 1 25.33 511 GLY B CA 1
ATOM 8313 C C . GLY B 1 511 ? -20.719 51.438 6.371 1 25.33 511 GLY B C 1
ATOM 8314 O O . GLY B 1 511 ? -21.391 50.75 7.129 1 25.33 511 GLY B O 1
ATOM 8315 N N . LEU B 1 512 ? -21.078 51.25 5.152 1 25.86 512 LEU B N 1
ATOM 8316 C CA . LEU B 1 512 ? -21.391 49.938 4.535 1 25.86 512 LEU B CA 1
ATOM 8317 C C . LEU B 1 512 ? -20.375 48.906 4.953 1 25.86 512 LEU B C 1
ATOM 8319 O O . LEU B 1 512 ? -19.188 49 4.621 1 25.86 512 LEU B O 1
ATOM 8323 N N . MET B 1 513 ? -20.531 48.5 6.223 1 27.3 513 MET B N 1
ATOM 8324 C CA . MET B 1 513 ? -19.719 47.344 6.508 1 27.3 513 MET B CA 1
ATOM 8325 C C . MET B 1 513 ? -19.703 46.375 5.316 1 27.3 513 MET B C 1
ATOM 8327 O O . MET B 1 513 ? -20.766 46.031 4.789 1 27.3 513 MET B O 1
ATOM 8331 N N . GLU B 1 514 ? -18.75 46.531 4.477 1 27.7 514 GLU B N 1
ATOM 8332 C CA . GLU B 1 514 ? -18.5 45.625 3.361 1 27.7 514 GLU B CA 1
ATOM 8333 C C . GLU B 1 514 ? -18.906 44.188 3.723 1 27.7 514 GLU B C 1
ATOM 8335 O O . GLU B 1 514 ? -18.375 43.625 4.668 1 27.7 514 GLU B O 1
ATOM 8340 N N . ARG B 1 515 ? -20.141 43.906 3.582 1 31.61 515 ARG B N 1
ATOM 8341 C CA . ARG B 1 515 ? -20.594 42.5 3.637 1 31.61 515 ARG B CA 1
ATOM 8342 C C . ARG B 1 515 ? -19.625 41.594 2.906 1 31.61 515 ARG B C 1
ATOM 8344 O O . ARG B 1 515 ? -19.406 41.75 1.703 1 31.61 515 ARG B O 1
ATOM 8351 N N . HIS B 1 516 ? -18.625 41.188 3.584 1 30.23 516 HIS B N 1
ATOM 8352 C CA . HIS B 1 516 ? -17.797 40.156 2.988 1 30.23 516 HIS B CA 1
ATOM 8353 C C . HIS B 1 516 ? -18.641 39.094 2.281 1 30.23 516 HIS B C 1
ATOM 8355 O O . HIS B 1 516 ? -19.656 38.656 2.822 1 30.23 516 HIS B O 1
ATOM 8361 N N . GLU B 1 517 ? -18.781 39.281 0.994 1 31.64 517 GLU B N 1
ATOM 8362 C CA . GLU B 1 517 ? -19.438 38.281 0.143 1 31.64 517 GLU B CA 1
ATOM 8363 C C . GLU B 1 517 ? -19.312 36.875 0.73 1 31.64 517 GLU B C 1
ATOM 8365 O O . GLU B 1 517 ? -18.25 36.5 1.233 1 31.64 517 GLU B O 1
ATOM 8370 N N . PRO B 1 518 ? -20.422 36.281 1.055 1 34.03 518 PRO B N 1
ATOM 8371 C CA . PRO B 1 518 ? -20.344 34.906 1.535 1 34.03 518 PRO B CA 1
ATOM 8372 C C . PRO B 1 518 ? -19.391 34.031 0.706 1 34.03 518 PRO B C 1
ATOM 8374 O O . PRO B 1 518 ? -19.453 34.062 -0.526 1 34.03 518 PRO B O 1
ATOM 8377 N N . ILE B 1 519 ? -18.188 34 1.091 1 37 519 ILE B N 1
ATOM 8378 C CA . ILE B 1 519 ? -17.297 33.031 0.438 1 37 519 ILE B CA 1
ATOM 8379 C C . ILE B 1 519 ? -18.062 31.781 0.085 1 37 519 ILE B C 1
ATOM 8381 O O . ILE B 1 519 ? -18.531 31.062 0.973 1 37 519 ILE B O 1
ATOM 8385 N N . LEU B 1 520 ? -18.812 31.859 -0.945 1 36.59 520 LEU B N 1
ATOM 8386 C CA . LEU B 1 520 ? -19.406 30.641 -1.472 1 36.59 520 LEU B CA 1
ATOM 8387 C C . LEU B 1 520 ? -18.406 29.484 -1.436 1 36.59 520 LEU B C 1
ATOM 8389 O O . LEU B 1 520 ? -17.406 29.5 -2.139 1 36.59 520 LEU B O 1
ATOM 8393 N N . PHE B 1 521 ? -18.297 28.906 -0.307 1 41.56 521 PHE B N 1
ATOM 8394 C CA . PHE B 1 521 ? -17.469 27.719 -0.11 1 41.56 521 PHE B CA 1
ATOM 8395 C C . PHE B 1 521 ? -17.875 26.625 -1.091 1 41.56 521 PHE B C 1
ATOM 8397 O O . PHE B 1 521 ? -18.922 25.984 -0.934 1 41.56 521 PHE B O 1
ATOM 8404 N N . ASP B 1 522 ? -17.578 26.859 -2.32 1 42.62 522 ASP B N 1
ATOM 8405 C CA . ASP B 1 522 ? -17.875 25.859 -3.352 1 42.62 522 ASP B CA 1
ATOM 8406 C C . ASP B 1 522 ? -17.234 24.516 -3.01 1 42.62 522 ASP B C 1
ATOM 8408 O O . ASP B 1 522 ? -16.469 24.406 -2.047 1 42.62 522 ASP B O 1
ATOM 8412 N N . ASP B 1 523 ? -17.688 23.484 -3.582 1 43.16 523 ASP B N 1
ATOM 8413 C CA . ASP B 1 523 ? -17.281 22.094 -3.508 1 43.16 523 ASP B CA 1
ATOM 8414 C C . ASP B 1 523 ? -15.75 21.953 -3.516 1 43.16 523 ASP B C 1
ATOM 8416 O O . ASP B 1 523 ? -15.203 21.031 -2.914 1 43.16 523 ASP B O 1
ATOM 8420 N N . GLN B 1 524 ? -15.18 23.016 -3.932 1 43.94 524 GLN B N 1
ATOM 8421 C CA . GLN B 1 524 ? -13.734 23 -4.086 1 43.94 524 GLN B CA 1
ATOM 8422 C C . GLN B 1 524 ? -13.039 23.25 -2.752 1 43.94 524 GLN B C 1
ATOM 8424 O O . GLN B 1 524 ? -11.953 22.719 -2.502 1 43.94 524 GLN B O 1
ATOM 8429 N N . PHE B 1 525 ? -13.711 24.047 -1.975 1 45.78 525 PHE B N 1
ATOM 8430 C CA . PHE B 1 525 ? -13.117 24.391 -0.686 1 45.78 525 PHE B CA 1
ATOM 8431 C C . PHE B 1 525 ? -12.992 23.156 0.193 1 45.78 525 PHE B C 1
ATOM 8433 O O . PHE B 1 525 ? -11.969 22.953 0.852 1 45.78 525 PHE B O 1
ATOM 8440 N N . LEU B 1 526 ? -13.836 22.266 0.057 1 49.28 526 LEU B N 1
ATOM 8441 C CA . LEU B 1 526 ? -13.914 21.125 0.955 1 49.28 526 LEU B CA 1
ATOM 8442 C C . LEU B 1 526 ? -12.945 20.031 0.529 1 49.28 526 LEU B C 1
ATOM 8444 O O . LEU B 1 526 ? -12.586 19.172 1.333 1 49.28 526 LEU B O 1
ATOM 8448 N N . ALA B 1 527 ? -12.422 20.219 -0.61 1 47.53 527 ALA B N 1
ATOM 8449 C CA . ALA B 1 527 ? -11.555 19.203 -1.184 1 47.53 527 ALA B CA 1
ATOM 8450 C C . ALA B 1 527 ? -10.25 19.078 -0.396 1 47.53 527 ALA B C 1
ATOM 8452 O O . ALA B 1 527 ? -9.688 17.984 -0.287 1 47.53 527 ALA B O 1
ATOM 8453 N N . ASP B 1 528 ? -9.859 20.203 0.139 1 45.78 528 ASP B N 1
ATOM 8454 C CA . ASP B 1 528 ? -8.594 20.172 0.861 1 45.78 528 ASP B CA 1
ATOM 8455 C C . ASP B 1 528 ? -8.734 19.422 2.184 1 45.78 528 ASP B C 1
ATOM 8457 O O . ASP B 1 528 ? -7.734 18.984 2.766 1 45.78 528 ASP B O 1
ATOM 8461 N N . PHE B 1 529 ? -9.922 19.484 2.553 1 47.78 529 PHE B N 1
ATOM 8462 C CA . PHE B 1 529 ? -10.195 18.734 3.771 1 47.78 529 PHE B CA 1
ATOM 8463 C C . PHE B 1 529 ? -10.75 17.359 3.441 1 47.78 529 PHE B C 1
ATOM 8465 O O . PHE B 1 529 ? -11.477 16.766 4.246 1 47.78 529 PHE B O 1
ATOM 8472 N N . GLU B 1 530 ? -10.492 16.953 2.262 1 48.16 530 GLU B N 1
ATOM 8473 C CA . GLU B 1 530 ? -11.047 15.703 1.729 1 48.16 530 GLU B CA 1
ATOM 8474 C C . GLU B 1 530 ? -10.617 14.508 2.57 1 48.16 530 GLU B C 1
ATOM 8476 O O . GLU B 1 530 ? -11.273 13.469 2.555 1 48.16 530 GLU B O 1
ATOM 8481 N N . TRP B 1 531 ? -9.461 14.688 3.004 1 40.81 531 TRP B N 1
ATOM 8482 C CA . TRP B 1 531 ? -9.211 13.594 3.93 1 40.81 531 TRP B CA 1
ATOM 8483 C C . TRP B 1 531 ? -10.422 13.336 4.82 1 40.81 531 TRP B C 1
ATOM 8485 O O . TRP B 1 531 ? -10.586 12.242 5.355 1 40.81 531 TRP B O 1
ATOM 8495 N N . ALA B 1 532 ? -11 14.445 5 1 42.03 532 ALA B N 1
ATOM 8496 C CA . ALA B 1 532 ? -12.227 14.383 5.789 1 42.03 532 ALA B CA 1
ATOM 8497 C C . ALA B 1 532 ? -13.398 13.906 4.941 1 42.03 532 ALA B C 1
ATOM 8499 O O . ALA B 1 532 ? -14.461 13.57 5.473 1 42.03 532 ALA B O 1
ATOM 8500 N N . LEU B 1 533 ? -13.328 14.031 3.535 1 42.44 533 LEU B N 1
ATOM 8501 C CA . LEU B 1 533 ? -14.531 13.984 2.713 1 42.44 533 LEU B CA 1
ATOM 8502 C C . LEU B 1 533 ? -14.445 12.852 1.691 1 42.44 533 LEU B C 1
ATOM 8504 O O . LEU B 1 533 ? -13.523 12.812 0.877 1 42.44 533 LEU B O 1
ATOM 8508 N N . GLY B 1 534 ? -14.531 11.711 2.105 1 40.47 534 GLY B N 1
ATOM 8509 C CA . GLY B 1 534 ? -14.555 10.633 1.135 1 40.47 534 GLY B CA 1
ATOM 8510 C C . GLY B 1 534 ? -15.43 10.93 -0.07 1 40.47 534 GLY B C 1
ATOM 8511 O O . GLY B 1 534 ? -16.281 11.82 -0.019 1 40.47 534 GLY B O 1
ATOM 8512 N N . ASP B 1 535 ? -15.086 10.586 -1.245 1 39.72 535 ASP B N 1
ATOM 8513 C CA . ASP B 1 535 ? -15.891 10.766 -2.453 1 39.72 535 ASP B CA 1
ATOM 8514 C C . ASP B 1 535 ? -17.234 10.062 -2.322 1 39.72 535 ASP B C 1
ATOM 8516 O O . ASP B 1 535 ? -17.328 8.977 -1.761 1 39.72 535 ASP B O 1
ATOM 8520 N N . ASP B 1 536 ? -18.359 10.82 -2.5 1 39.72 536 ASP B N 1
ATOM 8521 C CA . ASP B 1 536 ? -19.766 10.461 -2.348 1 39.72 536 ASP B CA 1
ATOM 8522 C C . ASP B 1 536 ? -20.062 9.125 -3.014 1 39.72 536 ASP B C 1
ATOM 8524 O O . ASP B 1 536 ? -21.188 8.617 -2.926 1 39.72 536 ASP B O 1
ATOM 8528 N N . ALA B 1 537 ? -19.594 8.969 -4.168 1 39.84 537 ALA B N 1
ATOM 8529 C CA . ALA B 1 537 ? -20.391 8.203 -5.125 1 39.84 537 ALA B CA 1
ATOM 8530 C C . ALA B 1 537 ? -20.281 6.707 -4.852 1 39.84 537 ALA B C 1
ATOM 8532 O O . ALA B 1 537 ? -20.172 5.902 -5.781 1 39.84 537 ALA B O 1
ATOM 8533 N N . ILE B 1 538 ? -19.859 6.367 -3.693 1 36.84 538 ILE B N 1
ATOM 8534 C CA . ILE B 1 538 ? -19.797 4.91 -3.762 1 36.84 538 ILE B CA 1
ATOM 8535 C C . ILE B 1 538 ? -21.172 4.348 -4.082 1 36.84 538 ILE B C 1
ATOM 8537 O O . ILE B 1 538 ? -21.297 3.389 -4.848 1 36.84 538 ILE B O 1
ATOM 8541 N N . PHE B 1 539 ? -22.344 4.578 -3.279 1 36.69 539 PHE B N 1
ATOM 8542 C CA . PHE B 1 539 ? -23.609 3.9 -3.576 1 36.69 539 PHE B CA 1
ATOM 8543 C C . PHE B 1 539 ? -24.625 4.875 -4.16 1 36.69 539 PHE B C 1
ATOM 8545 O O . PHE B 1 539 ? -24.688 6.031 -3.738 1 36.69 539 PHE B O 1
ATOM 8552 N N . PRO B 1 540 ? -25.125 4.539 -5.285 1 33.34 540 PRO B N 1
ATOM 8553 C CA . PRO B 1 540 ? -26.328 5.266 -5.711 1 33.34 540 PRO B CA 1
ATOM 8554 C C . PRO B 1 540 ? -27.359 5.391 -4.602 1 33.34 540 PRO B C 1
ATOM 8556 O O . PRO B 1 540 ? -27.406 4.566 -3.686 1 33.34 540 PRO B O 1
ATOM 8559 N N . SER B 1 541 ? -27.969 6.578 -4.445 1 32.22 541 SER B N 1
ATOM 8560 C CA . SER B 1 541 ? -29.016 6.977 -3.51 1 32.22 541 SER B CA 1
ATOM 8561 C C . SER B 1 541 ? -30.078 5.891 -3.371 1 32.22 541 SER B C 1
ATOM 8563 O O . SER B 1 541 ? -30.859 5.656 -4.297 1 32.22 541 SER B O 1
ATOM 8565 N N . THR B 1 542 ? -29.844 4.738 -2.73 1 29.66 542 THR B N 1
ATOM 8566 C CA . THR B 1 542 ? -31.047 3.949 -2.541 1 29.66 542 THR B CA 1
ATOM 8567 C C . THR B 1 542 ? -32.062 4.711 -1.694 1 29.66 542 THR B C 1
ATOM 8569 O O . THR B 1 542 ? -31.719 5.688 -1.029 1 29.66 542 THR B O 1
ATOM 8572 N N . GLU B 1 543 ? -33.344 3.998 -1.365 1 28.89 543 GLU B N 1
ATOM 8573 C CA . GLU B 1 543 ? -34.594 4.422 -0.768 1 28.89 543 GLU B CA 1
ATOM 8574 C C . GLU B 1 543 ? -34.406 4.918 0.66 1 28.89 543 GLU B C 1
ATOM 8576 O O . GLU B 1 543 ? -33.438 4.531 1.327 1 28.89 543 GLU B O 1
ATOM 8581 N N . PRO B 1 544 ? -35.344 5.824 1.178 1 28.2 544 PRO B N 1
ATOM 8582 C CA . PRO B 1 544 ? -35.438 6.512 2.469 1 28.2 544 PRO B CA 1
ATOM 8583 C C . PRO B 1 544 ? -35.312 5.559 3.654 1 28.2 544 PRO B C 1
ATOM 8585 O O . PRO B 1 544 ? -35.625 4.375 3.543 1 28.2 544 PRO B O 1
ATOM 8588 N N . TYR B 1 545 ? -34.625 5.898 4.703 1 27.86 545 TYR B N 1
ATOM 8589 C CA . TYR B 1 545 ? -34.25 5.379 6.012 1 27.86 545 TYR B CA 1
ATOM 8590 C C . TYR B 1 545 ? -35.469 4.91 6.785 1 27.86 545 TYR B C 1
ATOM 8592 O O . TYR B 1 545 ? -36.281 5.723 7.227 1 27.86 545 TYR B O 1
ATOM 8600 N N . GLY B 1 546 ? -36.156 3.75 6.496 1 23.5 546 GLY B N 1
ATOM 8601 C CA . GLY B 1 546 ? -37.094 3.359 7.527 1 23.5 546 GLY B CA 1
ATOM 8602 C C . GLY B 1 546 ? -36.438 3.123 8.875 1 23.5 546 GLY B C 1
ATOM 8603 O O . GLY B 1 546 ? -35.219 2.908 8.953 1 23.5 546 GLY B O 1
ATOM 8604 N N . SER B 1 547 ? -37.125 3.355 10.148 1 24.53 547 SER B N 1
ATOM 8605 C CA . SER B 1 547 ? -37.031 3.535 11.594 1 24.53 547 SER B CA 1
ATOM 8606 C C . SER B 1 547 ? -36.5 2.281 12.273 1 24.53 547 SER B C 1
ATOM 8608 O O . SER B 1 547 ? -36.156 2.303 13.461 1 24.53 547 SER B O 1
ATOM 8610 N N . GLY B 1 548 ? -36.531 0.954 11.82 1 24.14 548 GLY B N 1
ATOM 8611 C CA . GLY B 1 548 ? -36.906 -0.081 12.766 1 24.14 548 GLY B CA 1
ATOM 8612 C C . GLY B 1 548 ? -35.719 -0.647 13.539 1 24.14 548 GLY B C 1
ATOM 8613 O O . GLY B 1 548 ? -35.844 -1.703 14.164 1 24.14 548 GLY B O 1
ATOM 8614 N N . TRP B 1 549 ? -34.469 -0.384 13.406 1 24.42 549 TRP B N 1
ATOM 8615 C CA . TRP B 1 549 ? -33.688 -1.386 14.156 1 24.42 549 TRP B CA 1
ATOM 8616 C C . TRP B 1 549 ? -33.812 -1.157 15.656 1 24.42 549 TRP B C 1
ATOM 8618 O O . TRP B 1 549 ? -33.406 -0.109 16.172 1 24.42 549 TRP B O 1
ATOM 8628 N N . SER B 1 550 ? -34.906 -1.702 16.375 1 22.66 550 SER B N 1
ATOM 8629 C CA . SER B 1 550 ? -35.156 -1.745 17.812 1 22.66 550 SER B CA 1
ATOM 8630 C C . SER B 1 550 ? -34 -2.463 18.531 1 22.66 550 SER B C 1
ATOM 8632 O O . SER B 1 550 ? -33.531 -3.502 18.062 1 22.66 550 SER B O 1
ATOM 8634 N N . SER B 1 551 ? -33.219 -1.812 19.312 1 23.28 551 SER B N 1
ATOM 8635 C CA . SER B 1 551 ? -32.25 -2.176 20.344 1 23.28 551 SER B CA 1
ATOM 8636 C C . SER B 1 551 ? -32.875 -3.055 21.406 1 23.28 551 SER B C 1
ATOM 8638 O O . SER B 1 551 ? -33.531 -2.551 22.328 1 23.28 551 SER B O 1
ATOM 8640 N N . GLY B 1 552 ? -33.688 -4.188 21.188 1 24.44 552 GLY B N 1
ATOM 8641 C CA . GLY B 1 552 ? -34.219 -4.977 22.297 1 24.44 552 GLY B CA 1
ATOM 8642 C C . GLY B 1 552 ? -33.125 -5.531 23.203 1 24.44 552 GLY B C 1
ATOM 8643 O O . GLY B 1 552 ? -32.219 -6.242 22.734 1 24.44 552 GLY B O 1
ATOM 8644 N N . GLY B 1 553 ? -32.812 -4.855 24.422 1 23.02 553 GLY B N 1
ATOM 8645 C CA . GLY B 1 553 ? -32.219 -5.211 25.688 1 23.02 553 GLY B CA 1
ATOM 8646 C C . GLY B 1 553 ? -32.781 -6.5 26.266 1 23.02 553 GLY B C 1
ATOM 8647 O O . GLY B 1 553 ? -33.969 -6.609 26.531 1 23.02 553 GLY B O 1
ATOM 8648 N N . ALA B 1 554 ? -32.406 -7.762 25.953 1 22.02 554 ALA B N 1
ATOM 8649 C CA . ALA B 1 554 ? -32.75 -8.922 26.781 1 22.02 554 ALA B CA 1
ATOM 8650 C C . ALA B 1 554 ? -32.375 -8.68 28.234 1 22.02 554 ALA B C 1
ATOM 8652 O O . ALA B 1 554 ? -31.266 -8.297 28.547 1 22.02 554 ALA B O 1
ATOM 8653 N N . THR B 1 555 ? -33.375 -8.344 29.094 1 20.52 555 THR B N 1
ATOM 8654 C CA . THR B 1 555 ? -33.5 -8.453 30.531 1 20.52 555 THR B CA 1
ATOM 8655 C C . THR B 1 555 ? -33.062 -9.836 31.016 1 20.52 555 THR B C 1
ATOM 8657 O O . THR B 1 555 ? -33.719 -10.836 30.703 1 20.52 555 THR B O 1
ATOM 8660 N N . ILE B 1 556 ? -31.859 -10.289 30.969 1 20.22 556 ILE B N 1
ATOM 8661 C CA . ILE B 1 556 ? -31.516 -11.422 31.828 1 20.22 556 ILE B CA 1
ATOM 8662 C C . ILE B 1 556 ? -31.938 -11.125 33.25 1 20.22 556 ILE B C 1
ATOM 8664 O O . ILE B 1 556 ? -31.484 -10.148 33.875 1 20.22 556 ILE B O 1
ATOM 8668 N N . ALA B 1 557 ? -33.062 -11.695 33.688 1 19.38 557 ALA B N 1
ATOM 8669 C CA . ALA B 1 557 ? -33.406 -12.117 35.031 1 19.38 557 ALA B CA 1
ATOM 8670 C C . ALA B 1 557 ? -32.406 -13.164 35.562 1 19.38 557 ALA B C 1
ATOM 8672 O O . ALA B 1 557 ? -32 -14.062 34.812 1 19.38 557 ALA B O 1
#

Sequence (1114 aa):
MLTAAAEMGVHATENDAGSHLTPQSQSPPISYAETTVPSVSLGPPLPRIEYAPGERAADPTVSRSLDGVEVTADEIDENFQLFFDQYAQFLPILDPLITPNAYYAHCPFLFWTVIGVACRTYPRNPTLLTALARSITDMALLSLASTSAPWHTLQGLLLFLTWPMPKDNTRPELTFPLSGSMLHIAMQNGLHIPMSSHEFTKKRIPAPSEAELIRRSELWTRCVIVYQRACMIKGHPPRSFMELEQDLGQRQVLIQKLAPSLVLERKCQELVARCSAAVLEIGIRTMSLEQERALDILLRTFEAQVTDLEAQINRAHDRFQTIICRLTIQMLHFFKSQTILSTDCLQRLLAAACSAIECLQDLSQTLPSLATTPSEVYSGMLFASVALLRIHKGAPMPGLDLERARSCFFTAINLLKHMSVQNNDAAAKTVIVLNQLWNSTKAFRRSDGSDFTALRIRSRLILSPVVDAVWWWREEHDPQCRPGALSQGNAPDGVDSHRDGTGATANAPNGLMERHEPILFDDQFLADFEWALGDDAIFPSTEPYGSGWSSGGATIAMLTAAAEMGVHATENDAGSHLTPQSQSPPISYAETTVPSVSLGPPLPRIEYAPGERAADPTVSRSLDGVEVTADEIDENFQLFFDQYAQFLPILDPLITPNAYYAHCPFLFWTVIGVACRTYPRNPTLLTALARSITDMALLSLASTSAPWHTLQGLLLFLTWPMPKDNTRPELTFPLSGSMLHIAMQNGLHIPMSSHEFTKKRIPAPSEAELIRRSELWTRCVIVYQRACMIKGHPPRSFMELEQDLGQRQVLIQKLAPSLVLERKCQELVARCSAAVLEIGIRTMSLEQERALDILLRTFEAQVTDLEAQINRAHDRFQTIICRLTIQMLHFFKSQTILSTDCLQRLLAAACSAIECLQDLSQTLPSLATTPSEVYSGMLFASVALLRIHKGAPMPGLDLERARSCFFTAINLLKHMSVQNNDAAAKTVIVLNQLWNSTKAFRRSDGSDFTALRIRSRLILSPVVDAVWWWREEHDPQCRPGALSQGNAPDGVDSHRDGTGATANAPNGLMERHEPILFDDQFLADFEWALGDDAIFPSTEPYGSGWSSGGATIA

Solvent-accessible surface area (backbone atoms only — not comparable to full-atom values): 64978 Å² total; per-residue (Å²): 129,95,74,76,75,87,63,82,80,81,79,76,85,77,89,72,85,72,80,71,79,74,81,77,78,80,74,75,82,77,76,77,73,78,72,74,71,73,75,77,71,71,69,78,72,76,75,77,76,71,74,65,77,66,72,59,64,82,64,66,61,68,60,48,69,59,96,85,48,74,44,46,33,65,56,51,53,51,26,55,50,46,23,62,72,60,41,29,82,84,57,77,80,74,64,86,84,60,49,71,58,53,40,37,70,55,23,52,58,29,37,49,38,48,41,47,55,23,26,60,76,32,80,92,52,65,60,52,32,72,70,44,31,63,61,50,49,51,42,59,48,45,48,74,54,44,74,47,31,58,55,45,52,49,52,22,50,53,49,39,66,38,46,62,63,75,81,54,69,80,37,55,83,49,62,52,32,50,33,41,31,50,46,35,52,41,48,61,53,20,30,66,41,46,86,52,23,47,65,19,23,62,50,94,48,72,76,69,52,68,70,52,36,48,52,35,44,50,51,35,51,49,46,50,41,53,31,35,47,35,20,43,73,49,21,41,81,29,75,70,61,70,66,65,47,47,52,61,68,61,45,52,56,50,55,69,69,44,60,66,66,57,50,51,51,43,50,43,50,46,50,51,15,51,49,48,54,54,48,32,66,69,22,65,78,71,66,52,73,70,49,44,52,51,47,52,55,52,49,52,53,52,50,52,53,46,56,60,52,56,72,67,55,84,47,68,71,42,47,53,52,47,36,41,45,46,35,51,57,47,50,51,53,52,71,34,68,82,52,44,83,78,40,76,55,57,52,53,40,49,50,34,24,42,49,44,44,52,48,48,57,56,50,51,73,75,41,93,50,52,47,56,56,44,52,66,58,53,50,44,51,51,52,25,40,47,51,39,48,54,56,67,70,42,75,90,54,91,87,56,62,59,67,59,41,52,53,40,39,55,50,41,44,52,51,31,57,50,35,35,69,50,88,76,32,62,40,39,45,47,44,54,52,51,53,51,52,71,69,41,86,59,58,56,37,41,96,88,64,45,82,41,79,56,64,85,40,58,82,22,62,62,29,12,68,52,45,32,50,50,49,46,45,34,52,72,71,32,74,89,58,45,84,70,78,63,79,70,73,75,66,81,73,71,77,74,77,73,77,82,74,84,70,85,67,80,70,72,80,65,79,68,71,72,71,71,67,74,75,74,73,47,80,56,62,52,46,67,50,20,69,41,25,15,79,67,51,53,65,75,86,71,82,85,84,80,85,71,87,73,84,81,76,81,76,82,128,132,92,62,76,78,74,75,86,78,74,86,78,85,83,89,83,82,73,79,73,75,74,81,78,77,80,73,74,82,76,76,76,71,77,73,74,71,73,76,77,69,69,70,78,71,77,75,75,76,71,74,64,77,64,72,59,63,80,62,67,61,67,59,50,68,58,96,84,48,76,44,47,32,65,56,50,52,50,23,53,50,46,25,62,71,60,40,30,83,82,56,76,78,74,63,86,84,59,49,72,57,54,38,38,70,55,22,53,59,29,37,50,39,47,42,48,53,22,27,60,75,34,78,93,50,66,59,52,30,71,71,43,30,64,61,50,50,51,44,59,48,44,48,74,53,44,74,45,28,60,55,47,51,49,51,23,50,52,50,39,66,38,47,61,62,76,80,55,69,79,36,54,82,50,62,54,34,48,33,41,32,50,46,36,52,42,50,61,52,20,29,68,41,46,87,54,24,45,67,19,23,63,49,94,50,72,75,70,51,70,70,51,36,50,52,35,44,49,52,35,51,49,46,50,42,54,31,34,47,34,19,43,72,50,22,41,80,28,75,70,62,71,65,65,46,45,53,60,67,61,44,53,56,52,54,68,69,44,59,66,67,59,49,50,52,43,51,43,49,45,48,52,15,51,48,49,53,54,48,33,68,70,22,66,77,73,66,51,73,68,48,43,52,50,47,51,54,52,48,51,54,53,49,53,54,46,55,59,53,56,71,67,53,81,47,68,71,43,46,52,52,48,36,42,44,46,36,51,56,48,48,53,51,51,71,33,67,82,53,43,83,78,40,75,55,56,53,52,42,50,50,34,25,43,48,43,44,53,46,48,57,58,50,50,73,74,40,96,50,53,49,57,56,45,52,67,57,53,49,44,51,51,52,24,39,48,51,37,50,53,56,67,69,40,75,89,56,90,86,55,63,60,68,59,42,52,54,38,38,53,49,42,43,54,51,31,57,50,36,36,68,49,88,76,32,61,39,40,44,46,43,51,52,50,53,51,52,72,69,43,88,58,58,58,37,41,96,85,65,44,82,38,78,57,64,84,39,57,80,23,61,64,28,11,68,52,44,34,50,50,48,45,46,33,52,73,72,33,75,88,59,45,84,71,79,63,80,70,73,77,69,83,74,74,78,75,79,70,78,81,77,83,70,84,67,84,69,73,81,65,79,69,70,75,70,70,66,76,73,74,73,47,80,57,63,52,45,68,48,21,70,40,24,15,78,66,52,54,64,77,88,71,84,84,86,79,85,70,86,76,82,80,77,80,78,81,126

Radius of gyration: 34.63 Å; Cα contacts (8 Å, |Δi|>4): 1312; chains: 2; bounding box: 93×121×124 Å

Nearest PDB structures (foldseek):
  4pju-assembly1_A  TM=3.062E-01  e=2.024E+00  Homo sapiens
  6nmg-assembly2_B  TM=2.587E-01  e=1.945E+00  Rattus norvegicus
  5udj-assembly1_A  TM=2.258E-01  e=1.945E+00  Homo sapiens
  8e12-assembly1_C  TM=4.116E-01  e=9.599E+00  synthetic construct
  5y50-assembly1_A  TM=1.198E-01  e=5.069E+00  Arabidopsis thaliana

Organism: NCBI:txid138285

Secondary structure (DSSP, 8-state):
----------------------------------------------------TTGGGSSPPPPEEETTEEE-HHHHHHHHHHIIIIITTTS--S-TTS-HHHHHHH-HHHHHHHHHHHGGG-SS-TTHHHHHHHHHHHHHHGGGG--S-HHHHHHHHHHHHHSPPPPPTTS---HHHHHHHHHHHHHHTTTTSGGGGGGGSSS-PPPPPHHHHHHHHHHHHHHHHHHHHHHHHTT-PPPP-GGG---HHHHHHHHHTS-HHHHHHHHHHHHHHHHHHHHHHH-SSS--HHHHHHHHHHHHHHHHHHHHHHTT--SHHHHHHHHHHHHHHHHGGGG-SSSTTTSTHHHHHHHHHHHHHHHHHHHHTTSS-GGGS-HHHHHHHHHHHHHHHHHHHS---TT--HHHHHHHHHHHHHHHHHH--STT-HHHHHHHHHHHHHH-SSTTB-TTS-B--S-S--SSGGGHHHHHHHHHHHHHH-GGG-S---------------------------------------HHHHHTTGGG---STTS---S--------------/----------------------------------------------------TTGGGSSPPPPEEETTEEE-HHHHHHHHHHIIIIITTTS--S-TTS-HHHHHHH-HHHHHHHHHHHGGG-SS-TTHHHHHHHHHHHHHHGGGG--S-HHHHHHHHHHHHHSPPPPPTTS---HHHHHHHHHHHHHHTTTTSGGGGGGGSSS-PPPPPHHHHHHHHHHHHHHHHHHHHHHHHTT-PPPP-GGG---HHHHHHHHHTS-HHHHHHHHHHHHHHHHHHHHHHH-SSS--HHHHHHHHHHHHHHHHHHHHHHTT--SHHHHHHHHHHHHHHHHGGGG-SSSTTTSTHHHHHHHHHHHHHHHHHHHHTTSS-GGGS-HHHHHHHHHHHHHHHHHHHS---TT--HHHHHHHHHHHHHHHHHH--STT-HHHHHHHHHHHHHH-SSTTB-TTS-B--S-S--SSGGGHHHHHHHHHHHHHH-GGG-S---------------------------------------HHHHHTTGGG---STTS---S---S----------

pLDDT: mean 75.71, std 27.9, range [15.48, 98.75]